Protein AF-A0A811VC13-F1 (afdb_monomer)

Secondary structure (DSSP, 8-state):
-HHHHHHHHTTS-SB-SS-B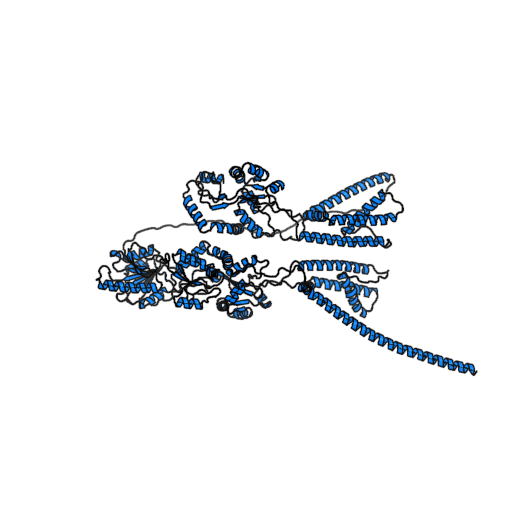S---SSSEEEEEEEEEEEEEEEEPPPBPPHHHHHHHHHTSHHHHHHHHHHHHHHHHHHHHHHTTSS---HHHHHHHHHHHIIIIIIHHHTT--------TTS-HHHHHHHHHHHHHHHHHHHHHHHHHHHHHHS--BPPP--SHHHHHHTT--EEE-HHHHHHHHHHS-HHHHHHHHHHEEEPS-HHHHHHHHHHT-TTSEEEEEHHHHHHHHHHHTTSSS-SEEEEEEEEEEEEEEEEEEE-TT-TTHHHHHHHHHHHHHTTHHHHHHHHHHHHHHHTTSS-TT---S-S--S---TTTTHHHHHHHHHHHHHHHHHHHHHHHHHHHHHHTTTTS-------------------------------------------------TTHHHHHHHHHHS---EEEEE-SSSSS--SS-HHHHHHHHTSSEEEEE-TTPPPP---------EEEEEEEPTT--GGGGHHHHHHHTT-TT-EEEEEESS-SSSS-HHHHHHHHHHHHHHHHHHHHTT--SEEEE-TTHHHHTEEEEEE-SSS-EEEEEETTS-SS--TTS--TTPEEEEEE---TTTSEEEE-TTS-EEEESHHHHHHHHHHHHTT-EEE-SS---TT----HHHHHHHHHTT--SEEES-EE--S--SSEEE-S--EEEEEEEEEEPPPBPPHHHHHHHHHTSHHHHHHHHHHHHHHHHHHHHHHHHH---TTTHHHHHHHHIIIIIHHHHHT--------TT--HHHHHHHHHHHHHHHHHHHHHHHHHHHHHHS--BPPPP-SHHHHHHTT--EEEEHHHHHHGGGTS-HHHHHHHTTTEEEES-HHHHHHHHHTT-TTSEEEEEHHHHHHHHHHHHTSSS-SEEEEEEEEEEEEEEEE-EEETT-TTHHHHHHHHHHHHHTTHHHHHHHHHHHHHHHTT-S-TT-----PPPSS--GGGGHHHHHHHHHHHHHHHHHHHHHHHHHHHHHHHHHHHHHHHHHHHHHHHHHHHHHHHHHHTTTTT-

Mean predicted aligned error: 19.45 Å

Structure (mmCIF, N/CA/C/O backbone):
data_AF-A0A811VC13-F1
#
_entry.id   AF-A0A811VC13-F1
#
loop_
_atom_site.group_PDB
_atom_site.id
_atom_site.type_symbol
_atom_site.label_atom_id
_atom_site.label_alt_id
_atom_site.label_comp_id
_atom_site.label_asym_id
_atom_site.label_entity_id
_atom_site.label_seq_id
_atom_site.pdbx_PDB_ins_code
_atom_site.Cartn_x
_atom_site.Cartn_y
_atom_site.Cartn_z
_atom_site.occupancy
_atom_site.B_iso_or_equiv
_atom_site.auth_seq_id
_atom_site.auth_comp_id
_atom_site.auth_asym_id
_atom_site.auth_atom_id
_atom_site.pdbx_PDB_model_num
ATOM 1 N N . MET A 1 1 ? 1.476 37.313 -9.317 1.00 60.44 1 MET A N 1
ATOM 2 C CA . MET A 1 1 ? 0.777 37.816 -10.521 1.00 60.44 1 MET A CA 1
ATOM 3 C C . MET A 1 1 ? 1.254 39.195 -10.936 1.00 60.44 1 MET A C 1
ATOM 5 O O . MET A 1 1 ? 2.183 39.204 -11.715 1.00 60.44 1 MET A O 1
ATOM 9 N N . GLY A 1 2 ? 0.733 40.323 -10.427 1.00 67.25 2 GLY A N 1
ATOM 10 C CA . GLY A 1 2 ? 1.089 41.662 -10.948 1.00 67.25 2 GLY A CA 1
ATOM 11 C C . GLY A 1 2 ? 2.599 41.934 -11.045 1.00 67.25 2 GLY A C 1
ATOM 12 O O . GLY A 1 2 ? 3.101 42.197 -12.130 1.00 67.25 2 GLY A O 1
ATOM 13 N N . VAL A 1 3 ? 3.335 41.746 -9.942 1.00 73.75 3 VAL A N 1
ATOM 14 C CA . VAL A 1 3 ? 4.811 41.847 -9.922 1.00 73.75 3 VAL A CA 1
ATOM 15 C C . VAL A 1 3 ? 5.461 40.860 -10.902 1.00 73.75 3 VAL A C 1
ATOM 17 O O . VAL A 1 3 ? 6.344 41.226 -11.661 1.00 73.75 3 VAL A O 1
ATOM 20 N N . SER A 1 4 ? 4.985 39.615 -10.933 1.00 76.31 4 SER A N 1
ATOM 21 C CA . SER A 1 4 ? 5.479 38.557 -11.824 1.00 76.31 4 SER A CA 1
ATOM 22 C C . SER A 1 4 ? 5.311 38.914 -13.310 1.00 76.31 4 SER A C 1
ATOM 24 O O . SER A 1 4 ? 6.211 38.668 -14.100 1.00 76.31 4 SER A O 1
ATOM 26 N N . VAL A 1 5 ? 4.180 39.524 -13.682 1.00 77.25 5 VAL A N 1
ATOM 27 C CA . VAL A 1 5 ? 3.894 40.004 -15.045 1.00 77.25 5 VAL A CA 1
ATOM 28 C C . VAL A 1 5 ? 4.813 41.171 -15.405 1.00 77.25 5 VAL A C 1
ATOM 30 O O . VAL A 1 5 ? 5.395 41.155 -16.482 1.00 77.25 5 VAL A O 1
ATOM 33 N N . ALA A 1 6 ? 5.033 42.122 -14.492 1.00 79.69 6 ALA A N 1
ATOM 34 C CA . ALA A 1 6 ? 5.998 43.202 -14.708 1.00 79.69 6 ALA A CA 1
ATOM 35 C C . ALA A 1 6 ? 7.439 42.675 -14.889 1.00 79.69 6 ALA A C 1
ATOM 37 O O . ALA A 1 6 ? 8.183 43.193 -15.715 1.00 79.69 6 ALA A O 1
ATOM 38 N N . LEU A 1 7 ? 7.824 41.608 -14.176 1.00 83.06 7 LEU A N 1
ATOM 39 C CA . LEU A 1 7 ? 9.135 40.959 -14.322 1.00 83.06 7 LEU A CA 1
ATOM 40 C C . LEU A 1 7 ? 9.293 40.215 -15.664 1.00 83.06 7 LEU A C 1
ATOM 42 O O . LEU A 1 7 ? 10.378 40.275 -16.247 1.00 83.06 7 LEU A O 1
ATOM 46 N N . LEU A 1 8 ? 8.226 39.585 -16.182 1.00 84.44 8 LEU A N 1
ATOM 47 C CA . LEU A 1 8 ? 8.186 39.049 -17.554 1.00 84.44 8 LEU A CA 1
ATOM 48 C C . LEU A 1 8 ? 8.307 40.171 -18.600 1.00 84.44 8 LEU A C 1
ATOM 50 O O . LEU A 1 8 ? 9.065 40.047 -19.555 1.00 84.44 8 LEU A O 1
ATOM 54 N N . GLN A 1 9 ? 7.567 41.270 -18.421 1.00 82.88 9 GLN A N 1
ATOM 55 C CA . GLN A 1 9 ? 7.554 42.410 -19.349 1.00 82.88 9 GLN A CA 1
ATOM 56 C C . GLN A 1 9 ? 8.874 43.194 -19.355 1.00 82.88 9 GLN A C 1
ATOM 58 O O . GLN A 1 9 ? 9.229 43.787 -20.368 1.00 82.88 9 GLN A O 1
ATOM 63 N N . ASN A 1 10 ? 9.620 43.162 -18.248 1.00 83.44 10 ASN A N 1
ATOM 64 C CA . ASN A 1 10 ? 10.961 43.734 -18.131 1.00 83.44 10 ASN A CA 1
ATOM 65 C C . ASN A 1 10 ? 12.081 42.725 -18.476 1.00 83.44 10 ASN A C 1
ATOM 67 O O . ASN A 1 10 ? 13.239 42.967 -18.149 1.00 83.44 10 ASN A O 1
ATOM 71 N N . ASN A 1 11 ? 11.752 41.581 -19.094 1.00 80.25 11 ASN A N 1
ATOM 72 C CA . ASN A 1 11 ? 12.700 40.543 -19.533 1.00 80.25 11 ASN A CA 1
ATOM 73 C C . ASN A 1 11 ? 13.637 40.004 -18.425 1.00 80.25 11 ASN A C 1
ATOM 75 O O . ASN A 1 11 ? 14.754 39.580 -18.702 1.00 80.25 11 ASN A O 1
ATOM 79 N N . THR A 1 12 ? 13.199 40.031 -17.162 1.00 84.75 12 THR A N 1
ATOM 80 C CA . THR A 1 12 ? 14.003 39.566 -16.005 1.00 84.75 12 THR A CA 1
ATOM 81 C C . THR A 1 12 ? 13.755 38.104 -15.628 1.00 84.75 12 THR A C 1
ATOM 83 O O . THR A 1 12 ? 14.500 37.535 -14.833 1.00 84.75 12 THR A O 1
ATOM 86 N N . ILE A 1 13 ? 12.684 37.511 -16.161 1.00 85.62 13 ILE A N 1
ATOM 87 C CA . ILE A 1 13 ? 12.268 36.120 -15.965 1.00 85.62 13 ILE A CA 1
ATOM 88 C C . ILE A 1 13 ? 11.666 35.643 -17.291 1.00 85.62 13 ILE A C 1
ATOM 90 O O . ILE A 1 13 ? 10.824 36.339 -17.855 1.00 85.62 13 ILE A O 1
ATOM 94 N N . ASP A 1 14 ? 12.042 34.450 -17.753 1.00 84.81 14 ASP A N 1
ATOM 95 C CA . ASP A 1 14 ? 11.550 33.908 -19.028 1.00 84.81 14 ASP A CA 1
ATOM 96 C C . ASP A 1 14 ? 10.151 33.278 -18.896 1.00 84.81 14 ASP A C 1
ATOM 98 O O . ASP A 1 14 ? 9.296 33.452 -19.762 1.00 84.81 14 ASP A O 1
ATOM 102 N N . ILE A 1 15 ? 9.906 32.524 -17.815 1.00 86.06 15 ILE A N 1
ATOM 103 C CA . ILE A 1 15 ? 8.688 31.725 -17.586 1.00 86.06 15 ILE A CA 1
ATOM 104 C C . ILE A 1 15 ? 8.282 31.815 -16.106 1.00 86.06 15 ILE A C 1
ATOM 106 O O . ILE A 1 15 ? 9.117 31.653 -15.216 1.00 86.06 15 ILE A O 1
ATOM 110 N N . ILE A 1 16 ? 6.991 32.017 -15.813 1.00 83.94 16 ILE A N 1
ATOM 111 C CA . ILE A 1 16 ? 6.463 31.925 -14.442 1.00 83.94 16 ILE A CA 1
ATOM 112 C C . ILE A 1 16 ? 6.125 30.465 -14.115 1.00 83.94 16 ILE A C 1
ATOM 114 O O . ILE A 1 16 ? 5.299 29.851 -14.782 1.00 83.94 16 ILE A O 1
ATOM 118 N N . MET A 1 17 ? 6.667 29.930 -13.016 1.00 78.12 17 MET A N 1
ATOM 119 C CA . MET A 1 17 ? 6.209 28.656 -12.439 1.00 78.12 17 MET A CA 1
ATOM 120 C C . MET A 1 17 ? 4.846 28.822 -11.743 1.00 78.12 17 MET A C 1
ATOM 122 O O . MET A 1 17 ? 4.748 28.960 -10.524 1.00 78.12 17 MET A O 1
ATOM 126 N N . GLY A 1 18 ? 3.779 28.849 -12.540 1.00 77.19 18 GLY A N 1
ATOM 127 C CA . GLY A 1 18 ? 2.391 28.975 -12.097 1.00 77.19 18 GLY A CA 1
ATOM 128 C C . GLY A 1 18 ? 1.434 29.079 -13.286 1.00 77.19 18 GLY A C 1
ATOM 129 O O . GLY A 1 18 ? 1.861 29.348 -14.403 1.00 77.19 18 GLY A O 1
ATOM 130 N N . ALA A 1 19 ? 0.136 28.872 -13.052 1.00 79.69 19 ALA A N 1
ATOM 131 C CA . ALA A 1 19 ? -0.878 28.892 -14.107 1.00 79.69 19 ALA A CA 1
ATOM 132 C C . ALA A 1 19 ? -1.894 30.035 -13.927 1.00 79.69 19 ALA A C 1
ATOM 134 O O . ALA A 1 19 ? -2.175 30.467 -12.807 1.00 79.69 19 ALA A O 1
ATOM 135 N N . SER A 1 20 ? -2.450 30.515 -15.040 1.00 79.38 20 SER A N 1
ATOM 136 C CA . SER A 1 20 ? -3.418 31.613 -15.117 1.00 79.38 20 SER A CA 1
ATOM 137 C C . SER A 1 20 ? -4.492 31.310 -16.156 1.00 79.38 20 SER A C 1
ATOM 139 O O . SER A 1 20 ? -4.173 30.833 -17.239 1.00 79.38 20 SER A O 1
ATOM 141 N N . SER A 1 21 ? -5.749 31.655 -15.875 1.00 75.31 21 SER A N 1
ATOM 142 C CA . SER A 1 21 ? -6.804 31.712 -16.897 1.00 75.31 21 SER A CA 1
ATOM 143 C C . SER A 1 21 ? -6.915 33.074 -17.578 1.00 75.31 21 SER A C 1
ATOM 145 O O . SER A 1 21 ? -7.559 33.202 -18.619 1.00 75.31 21 SER A O 1
ATOM 147 N N . ASN A 1 22 ? -6.293 34.111 -17.009 1.00 67.56 22 ASN A N 1
ATOM 148 C CA . ASN A 1 22 ? -6.434 35.467 -17.514 1.00 67.56 22 ASN A CA 1
ATOM 149 C C . ASN A 1 22 ? -5.421 35.776 -18.632 1.00 67.56 22 ASN A C 1
ATOM 151 O O . ASN A 1 22 ? -4.213 35.823 -18.372 1.00 67.56 22 ASN A O 1
ATOM 155 N N . ARG A 1 23 ? -5.946 36.042 -19.839 1.00 63.47 23 ARG A N 1
ATOM 156 C CA . ARG A 1 23 ? -5.227 36.479 -21.052 1.00 63.47 23 ARG A CA 1
ATOM 157 C C . ARG A 1 23 ? -5.176 38.008 -21.255 1.00 63.47 23 ARG A C 1
ATOM 159 O O . ARG A 1 23 ? -4.715 38.453 -22.295 1.00 63.47 23 ARG A O 1
ATOM 166 N N . THR A 1 24 ? -5.632 38.832 -20.302 1.00 63.50 24 THR A N 1
ATOM 167 C CA . THR A 1 24 ? -5.614 40.311 -20.441 1.00 63.50 24 THR A CA 1
ATOM 168 C C . THR A 1 24 ? -4.258 40.969 -20.145 1.00 63.50 24 THR A C 1
ATOM 170 O O . THR A 1 24 ? -4.210 42.187 -19.982 1.00 63.50 24 THR A O 1
ATOM 173 N N . TYR A 1 25 ? -3.173 40.206 -19.995 1.00 72.81 25 TYR A N 1
ATOM 174 C CA . TYR A 1 25 ? -1.828 40.754 -19.804 1.00 72.81 25 TYR A CA 1
ATOM 175 C C . TYR A 1 25 ? -1.034 40.616 -21.102 1.00 72.81 25 TYR A C 1
ATOM 177 O O . TYR A 1 25 ? -1.117 39.585 -21.764 1.00 72.81 25 TYR A O 1
ATOM 185 N N . ASP A 1 26 ? -0.249 41.636 -21.450 1.00 78.44 26 ASP A N 1
ATOM 186 C CA . ASP A 1 26 ? 0.580 41.618 -22.659 1.00 78.44 26 ASP A CA 1
ATOM 187 C C . ASP A 1 26 ? 1.869 40.812 -22.416 1.00 78.44 26 ASP A C 1
ATOM 189 O O . ASP A 1 26 ? 2.930 41.369 -22.129 1.00 78.44 26 ASP A O 1
ATOM 193 N N . VAL A 1 27 ? 1.720 39.484 -22.425 1.00 84.00 27 VAL A N 1
ATOM 194 C CA . VAL A 1 27 ? 2.739 38.452 -22.161 1.00 84.00 27 VAL A CA 1
ATOM 195 C C . VAL A 1 27 ? 2.472 37.211 -23.031 1.00 84.00 27 VAL A C 1
ATOM 197 O O . VAL A 1 27 ? 1.382 37.064 -23.583 1.00 84.00 27 VAL A O 1
ATOM 200 N N . GLY A 1 28 ? 3.456 36.319 -23.165 1.00 82.94 28 GLY A N 1
ATOM 201 C CA . GLY A 1 28 ? 3.291 35.026 -23.838 1.00 82.94 28 GLY A CA 1
ATOM 202 C C . GLY A 1 28 ? 2.540 34.015 -22.964 1.00 82.94 28 GLY A C 1
ATOM 203 O O . GLY A 1 28 ? 2.517 34.132 -21.734 1.00 82.94 28 GLY A O 1
ATOM 204 N N . TYR A 1 29 ? 1.936 32.998 -23.583 1.00 87.69 29 TYR A N 1
ATOM 205 C CA . TYR A 1 29 ? 1.157 31.969 -22.885 1.00 87.69 29 TYR A CA 1
ATOM 206 C C . TYR A 1 29 ? 1.335 30.593 -23.532 1.00 87.69 29 TYR A C 1
ATOM 208 O O . TYR A 1 29 ? 1.239 30.458 -24.746 1.00 87.69 29 TYR A O 1
ATOM 216 N N . SER A 1 30 ? 1.502 29.551 -22.716 1.00 89.50 30 SER A N 1
ATOM 217 C CA . SER A 1 30 ? 1.571 28.170 -23.206 1.00 89.50 30 SER A CA 1
ATOM 218 C C . SER A 1 30 ? 0.232 27.651 -23.748 1.00 89.50 30 SER A C 1
ATOM 220 O O . SER A 1 30 ? -0.839 28.212 -23.483 1.00 89.50 30 SER A O 1
ATOM 222 N N . ALA A 1 31 ? 0.280 26.472 -24.376 1.00 88.19 31 ALA A N 1
ATOM 223 C CA . ALA A 1 31 ? -0.862 25.559 -24.455 1.00 88.19 31 ALA A CA 1
ATOM 224 C C . ALA A 1 31 ? -1.578 25.402 -23.094 1.00 88.19 31 ALA A C 1
ATOM 226 O O . ALA A 1 31 ? -0.977 25.568 -22.025 1.00 88.19 31 ALA A O 1
ATOM 227 N N . VAL A 1 32 ? -2.879 25.096 -23.135 1.00 88.62 32 VAL A N 1
ATOM 228 C CA . VAL A 1 32 ? -3.696 24.883 -21.929 1.00 88.62 32 VAL A CA 1
ATOM 229 C C . VAL A 1 32 ? -3.176 23.660 -21.180 1.00 88.62 32 VAL A C 1
ATOM 231 O O . VAL A 1 32 ? -3.033 22.601 -21.773 1.00 88.62 32 VAL A O 1
ATOM 234 N N . LEU A 1 33 ? -2.898 23.834 -19.887 1.00 87.75 33 LEU A N 1
ATOM 235 C CA . LEU A 1 33 ? -2.349 22.822 -18.985 1.00 87.75 33 LEU A CA 1
ATOM 236 C C . LEU A 1 33 ? -3.450 22.088 -18.203 1.00 87.75 33 LEU A C 1
ATOM 238 O O . LEU A 1 33 ? -3.333 20.905 -17.917 1.00 87.75 33 LEU A O 1
ATOM 242 N N . LEU A 1 34 ? -4.513 22.795 -17.810 1.00 87.56 34 LEU A N 1
ATOM 243 C CA . LEU A 1 34 ? -5.666 22.251 -17.082 1.00 87.56 34 LEU A CA 1
ATOM 244 C C . LEU A 1 34 ? -6.926 23.053 -17.426 1.00 87.56 34 LEU A C 1
ATOM 246 O O . LEU A 1 34 ? -6.837 24.222 -17.799 1.00 87.56 34 LEU A O 1
ATOM 250 N N . GLN A 1 35 ? -8.102 22.459 -17.224 1.00 88.56 35 GLN A N 1
ATOM 251 C CA . GLN A 1 35 ? -9.385 23.162 -17.247 1.00 88.56 35 GLN A CA 1
ATOM 252 C C . GLN A 1 35 ? -10.064 22.995 -15.882 1.00 88.56 35 GLN A C 1
ATOM 254 O O . GLN A 1 35 ? -10.237 21.869 -15.421 1.00 88.56 35 GLN A O 1
ATOM 259 N N . LEU A 1 36 ? -10.387 24.102 -15.204 1.00 89.50 36 LEU A N 1
ATOM 260 C CA . LEU A 1 36 ? -10.781 24.111 -13.789 1.00 89.50 36 LEU A CA 1
ATOM 261 C C . LEU A 1 36 ? -12.095 24.861 -13.542 1.00 89.50 36 LEU A C 1
ATOM 263 O O . LEU A 1 36 ? -12.323 25.944 -14.082 1.00 89.50 36 LEU A O 1
ATOM 267 N N . ASP A 1 37 ? -12.913 24.324 -12.639 1.00 90.25 37 ASP A N 1
ATOM 268 C CA . ASP A 1 37 ? -14.086 25.015 -12.100 1.00 90.25 37 ASP A CA 1
ATOM 269 C C . ASP A 1 37 ? -13.681 25.866 -10.895 1.00 90.25 37 ASP A C 1
ATOM 271 O O . ASP A 1 37 ? -12.766 25.509 -10.150 1.00 90.25 37 ASP A O 1
ATOM 275 N N . TRP A 1 38 ? -14.381 26.976 -10.670 1.00 89.12 38 TRP A N 1
ATOM 276 C CA . TRP A 1 38 ? -14.206 27.844 -9.507 1.00 89.12 38 TRP A CA 1
ATOM 277 C C . TRP A 1 38 ? -15.454 27.753 -8.629 1.00 89.12 38 TRP A C 1
ATOM 279 O O . TRP A 1 38 ? -16.553 28.123 -9.040 1.00 89.12 38 TRP A O 1
ATOM 289 N N . ILE A 1 39 ? -15.282 27.205 -7.428 1.00 91.06 39 ILE A N 1
ATOM 290 C CA . ILE A 1 39 ? -16.350 26.645 -6.589 1.00 91.06 39 ILE A CA 1
ATOM 291 C C . ILE A 1 39 ? -16.253 27.131 -5.138 1.00 91.06 39 ILE A C 1
ATOM 293 O O . ILE A 1 39 ? -15.236 27.698 -4.721 1.00 91.06 39 ILE A O 1
ATOM 297 N N . PHE A 1 40 ? -17.323 26.906 -4.372 1.00 89.81 40 PHE A N 1
ATOM 298 C CA . PHE A 1 40 ? -17.426 27.269 -2.959 1.00 89.81 40 PHE A CA 1
ATOM 299 C C . PHE A 1 40 ? -17.229 26.046 -2.058 1.00 89.81 40 PHE A C 1
ATOM 301 O O . PHE A 1 40 ? -18.054 25.137 -2.038 1.00 89.81 40 PHE A O 1
ATOM 308 N N . MET A 1 41 ? -16.149 26.058 -1.279 1.00 90.69 41 MET A N 1
ATOM 309 C CA . MET A 1 41 ? -15.905 25.134 -0.174 1.00 90.69 41 MET A CA 1
ATOM 310 C C . MET A 1 41 ? -16.564 25.709 1.089 1.00 90.69 41 MET A C 1
ATOM 312 O O . MET A 1 41 ? -16.133 26.748 1.593 1.00 90.69 41 MET A O 1
ATOM 316 N N . LEU A 1 42 ? -17.621 25.062 1.582 1.00 89.62 42 LEU A N 1
ATOM 317 C CA . LEU A 1 42 ? -18.425 25.499 2.731 1.00 89.62 42 LEU A CA 1
ATOM 318 C C . LEU A 1 42 ? -18.172 24.600 3.955 1.00 89.62 42 LEU A C 1
ATOM 320 O O . LEU A 1 42 ? -18.073 23.381 3.788 1.00 89.62 42 LEU A O 1
ATOM 324 N N . PRO A 1 43 ? -18.058 25.158 5.175 1.00 88.00 43 PRO A N 1
ATOM 325 C CA . PRO A 1 43 ? -17.818 24.367 6.378 1.00 88.00 43 PRO A CA 1
ATOM 326 C C . PRO A 1 43 ? -19.030 23.486 6.694 1.00 88.00 43 PRO A C 1
ATOM 328 O O . PRO A 1 43 ? -20.181 23.921 6.597 1.00 88.00 43 PRO A O 1
ATOM 331 N N . VAL A 1 44 ? -18.779 22.232 7.075 1.00 84.00 44 VAL A N 1
ATOM 332 C CA . VAL A 1 44 ? -19.816 21.310 7.553 1.00 84.00 44 VAL A CA 1
ATOM 333 C C . VAL A 1 44 ? -20.464 21.919 8.803 1.00 84.00 44 VAL A C 1
ATOM 335 O O . VAL A 1 44 ? -19.742 22.360 9.697 1.00 84.00 44 VAL A O 1
ATOM 338 N N . PRO A 1 45 ? -21.810 21.951 8.892 1.00 75.94 45 PRO A N 1
ATOM 339 C CA . PRO A 1 45 ? -22.504 22.507 10.049 1.00 75.94 45 PRO A CA 1
ATOM 340 C C . PRO A 1 45 ? -21.998 21.872 11.356 1.00 75.94 45 PRO A C 1
ATOM 342 O O . PRO A 1 45 ? -21.938 20.638 11.437 1.00 75.94 45 PRO A O 1
ATOM 345 N N . PRO A 1 46 ? -21.649 22.678 12.378 1.00 69.38 46 PRO A N 1
ATOM 346 C CA . PRO A 1 46 ? -21.067 22.163 13.608 1.00 69.38 46 PRO A CA 1
ATOM 347 C C . PRO A 1 46 ? -22.025 21.218 14.341 1.00 69.38 46 PRO A C 1
ATOM 349 O O . PRO A 1 46 ? -23.256 21.301 14.222 1.00 69.38 46 PRO A O 1
ATOM 352 N N . GLN A 1 47 ? -21.433 20.313 15.121 1.00 69.62 47 GLN A N 1
ATOM 353 C CA . GLN A 1 47 ? -22.161 19.522 16.112 1.00 69.62 47 GLN A CA 1
ATOM 354 C C . GLN A 1 47 ? -22.772 20.466 17.164 1.00 69.62 47 GLN A C 1
ATOM 356 O O . GLN A 1 47 ? -22.285 21.582 17.362 1.00 69.62 47 GLN A O 1
ATOM 361 N N . ILE A 1 48 ? -23.846 20.041 17.832 1.00 70.19 48 ILE A N 1
ATOM 362 C CA . ILE A 1 48 ? -24.329 20.756 19.024 1.00 70.19 48 ILE A CA 1
ATOM 363 C C . ILE A 1 48 ? -23.236 20.628 20.102 1.00 70.19 48 ILE A C 1
ATOM 365 O O . ILE A 1 48 ? -22.823 19.498 20.363 1.00 70.19 48 ILE A O 1
ATOM 369 N N . PRO A 1 49 ? -22.730 21.730 20.690 1.00 69.88 49 PRO A N 1
ATOM 370 C CA . PRO A 1 49 ? -21.640 21.657 21.657 1.00 69.88 49 PRO A CA 1
ATOM 371 C C . PRO A 1 49 ? -22.087 20.957 22.945 1.00 69.88 49 PRO A C 1
ATOM 373 O O . PRO A 1 49 ? -23.223 21.123 23.395 1.00 69.88 49 PRO A O 1
ATOM 376 N N . ASP A 1 50 ? -21.174 20.213 23.570 1.00 69.81 50 ASP A N 1
ATOM 377 C CA . ASP A 1 50 ? -21.436 19.423 24.783 1.00 69.81 50 ASP A CA 1
ATOM 378 C C . ASP A 1 50 ? -22.029 20.253 25.935 1.00 69.81 50 ASP A C 1
ATOM 380 O O . ASP A 1 50 ? -22.879 19.765 26.681 1.00 69.81 50 ASP A O 1
ATOM 384 N N . SER A 1 51 ? -21.656 21.530 26.039 1.00 69.56 51 SER A N 1
ATOM 385 C CA . SER A 1 51 ? -22.198 22.456 27.038 1.00 69.56 51 SER A CA 1
ATOM 386 C C . SER A 1 51 ? -23.679 22.800 26.815 1.00 69.56 51 SER A C 1
ATOM 388 O O . SER A 1 51 ? -24.413 23.007 27.784 1.00 69.56 51 SER A O 1
ATOM 390 N N . GLU A 1 52 ? -24.159 22.812 25.566 1.00 73.62 52 GLU A N 1
ATOM 391 C CA . GLU A 1 52 ? -25.584 22.952 25.226 1.00 73.62 52 GLU A CA 1
ATOM 392 C C . GLU A 1 52 ? -26.343 21.620 25.345 1.00 73.62 52 GLU A C 1
ATOM 394 O O . GLU A 1 52 ? -27.569 21.630 25.467 1.00 73.62 52 GLU A O 1
ATOM 399 N N . LEU A 1 53 ? -25.657 20.471 25.347 1.00 73.62 53 LEU A N 1
ATOM 400 C CA . LEU A 1 53 ? -26.287 19.145 25.312 1.00 73.62 53 LEU A CA 1
ATOM 401 C C . LEU A 1 53 ? -27.204 18.889 26.517 1.00 73.62 53 LEU A C 1
ATOM 403 O O . LEU A 1 53 ? -28.311 18.371 26.357 1.00 73.62 53 LEU A O 1
ATOM 407 N N . LEU A 1 54 ? -26.784 19.299 27.719 1.00 70.44 54 LEU A N 1
ATOM 408 C CA . LEU A 1 54 ? -27.623 19.221 28.920 1.00 70.44 54 LEU A CA 1
ATOM 409 C C . LEU A 1 54 ? -28.859 20.127 28.801 1.00 70.44 54 LEU A C 1
ATOM 411 O O . LEU A 1 54 ? -29.947 19.735 29.219 1.00 70.44 54 LEU A O 1
ATOM 415 N N . LEU A 1 55 ? -28.708 21.310 28.199 1.00 71.50 55 LEU A N 1
ATOM 416 C CA . LEU A 1 55 ? -29.805 22.251 27.973 1.00 71.50 55 LEU A CA 1
ATOM 417 C C . LEU A 1 55 ? -30.800 21.702 26.939 1.00 71.50 55 LEU A C 1
ATOM 419 O O . LEU A 1 55 ? -32.007 21.805 27.135 1.00 71.50 55 LEU A O 1
ATOM 423 N N . TYR A 1 56 ? -30.306 21.054 25.882 1.00 72.62 56 TYR A N 1
ATOM 424 C CA . TYR A 1 56 ? -31.108 20.376 24.861 1.00 72.62 56 TYR A CA 1
ATOM 425 C C . TYR A 1 56 ? -31.888 19.185 25.445 1.00 72.62 56 TYR A C 1
ATOM 427 O O . TYR A 1 56 ? -33.088 19.049 25.204 1.00 72.62 56 TYR A O 1
ATOM 435 N N . LEU A 1 57 ? -31.244 18.367 26.287 1.00 69.56 57 LEU A N 1
ATOM 436 C CA . LEU A 1 57 ? -31.896 17.281 27.028 1.00 69.56 57 LEU A CA 1
ATOM 437 C C . LEU A 1 57 ? -32.954 17.805 28.016 1.00 69.56 57 LEU A C 1
ATOM 439 O O . LEU A 1 57 ? -34.024 17.204 28.135 1.00 69.56 57 LEU A O 1
ATOM 443 N N . LEU A 1 58 ? -32.704 18.933 28.689 1.00 67.50 58 LEU A N 1
ATOM 444 C CA . LEU A 1 58 ? -33.639 19.538 29.646 1.00 67.50 58 LEU A CA 1
ATOM 445 C C . LEU A 1 58 ? -34.793 20.303 28.966 1.00 67.50 58 LEU A C 1
ATOM 447 O O . LEU A 1 58 ? -35.891 20.358 29.511 1.00 67.50 58 LEU A O 1
ATOM 451 N N . ASN A 1 59 ? -34.581 20.840 27.763 1.00 69.25 59 ASN A N 1
ATOM 452 C CA . ASN A 1 59 ? -35.626 21.438 26.924 1.00 69.25 59 ASN A CA 1
ATOM 453 C C . ASN A 1 59 ? -36.438 20.379 26.141 1.00 69.25 59 ASN A C 1
ATOM 455 O O . ASN A 1 59 ? -37.365 20.710 25.405 1.00 69.25 59 ASN A O 1
ATOM 459 N N . SER A 1 60 ? -36.099 19.094 26.290 1.00 73.38 60 SER A N 1
ATOM 460 C CA . SER A 1 60 ? -36.901 17.980 25.783 1.00 73.38 60 SER A CA 1
ATOM 461 C C . SER A 1 60 ? -38.044 17.611 26.742 1.00 73.38 60 SER A C 1
ATOM 463 O O . SER A 1 60 ? -38.098 18.043 27.896 1.00 73.38 60 SER A O 1
ATOM 465 N N . VAL A 1 61 ? -38.926 16.711 26.291 1.00 72.81 61 VAL A N 1
ATOM 466 C CA . VAL A 1 61 ? -40.017 16.117 27.090 1.00 72.81 61 VAL A CA 1
ATOM 467 C C . VAL A 1 61 ? -39.528 15.553 28.440 1.00 72.81 61 VAL A C 1
ATOM 469 O O . VAL A 1 61 ? -40.276 15.556 29.420 1.00 72.81 61 VAL A O 1
ATOM 472 N N . LEU A 1 62 ? -38.265 15.117 28.531 1.00 68.25 62 LEU A N 1
ATOM 473 C CA . LEU A 1 62 ? -37.680 14.579 29.761 1.00 68.25 62 LEU A CA 1
ATOM 474 C C . LEU A 1 62 ? -37.536 15.637 30.872 1.00 68.25 62 LEU A C 1
ATOM 476 O O . LEU A 1 62 ? -37.834 15.351 32.034 1.00 68.25 62 LEU A O 1
ATOM 480 N N . GLY A 1 63 ? -37.107 16.858 30.540 1.00 69.00 63 GLY A N 1
ATOM 481 C CA . GLY A 1 63 ? -36.956 17.928 31.531 1.00 69.00 63 GLY A CA 1
ATOM 482 C C . GLY A 1 63 ? -38.297 18.476 32.018 1.00 69.00 63 GLY A C 1
ATOM 483 O O . GLY A 1 63 ? -38.446 18.760 33.208 1.00 69.00 63 GLY A O 1
ATOM 484 N N . LEU A 1 64 ? -39.307 18.503 31.140 1.00 74.50 64 LEU A N 1
ATOM 485 C CA . LEU A 1 64 ? -40.698 18.786 31.512 1.00 74.50 64 LEU A CA 1
ATOM 486 C C . LEU A 1 64 ? -41.192 17.800 32.589 1.00 74.50 64 LEU A C 1
ATOM 488 O O . LEU A 1 64 ? -41.738 18.216 33.612 1.00 74.50 64 LEU A O 1
ATOM 492 N N . PHE A 1 65 ? -40.946 16.499 32.396 1.00 72.56 65 PHE A N 1
ATOM 493 C CA . PHE A 1 65 ? -41.315 15.456 33.358 1.00 72.56 65 PHE A CA 1
ATOM 494 C C . PHE A 1 65 ? -40.596 15.623 34.709 1.00 72.56 65 PHE A C 1
ATOM 496 O O . PHE A 1 65 ? -41.234 15.543 35.761 1.00 72.56 65 PHE A O 1
ATOM 503 N N . LEU A 1 66 ? -39.291 15.928 34.698 1.00 71.69 66 LEU A N 1
ATOM 504 C CA . LEU A 1 66 ? -38.514 16.206 35.913 1.00 71.69 66 LEU A CA 1
ATOM 505 C C . LEU A 1 66 ? -39.055 17.425 36.686 1.00 71.69 66 LEU A C 1
ATOM 507 O O . LEU A 1 66 ? -39.162 17.372 37.913 1.00 71.69 66 LEU A O 1
ATOM 511 N N . LEU A 1 67 ? -39.446 18.498 35.992 1.00 73.19 67 LEU A N 1
ATOM 512 C CA . LEU A 1 67 ? -39.998 19.707 36.614 1.00 73.19 67 LEU A CA 1
ATOM 513 C C . LEU A 1 67 ? -41.352 19.430 37.290 1.00 73.19 67 LEU A C 1
ATOM 515 O O . LEU A 1 67 ? -41.559 19.822 38.442 1.00 73.19 67 LEU A O 1
ATOM 519 N N . ILE A 1 68 ? -42.238 18.682 36.622 1.00 79.56 68 ILE A N 1
ATOM 520 C CA . ILE A 1 68 ? -43.519 18.222 37.188 1.00 79.56 68 ILE A CA 1
ATOM 521 C C . ILE A 1 68 ? -43.277 17.371 38.447 1.00 79.56 68 ILE A C 1
ATOM 523 O O . ILE A 1 68 ? -43.900 17.600 39.488 1.00 79.56 68 ILE A O 1
ATOM 527 N N . PHE A 1 69 ? -42.335 16.426 38.385 1.00 74.75 69 PHE A N 1
ATOM 528 C CA . PHE A 1 69 ? -42.008 15.525 39.492 1.00 74.75 69 PHE A CA 1
ATOM 529 C C . PHE A 1 69 ? -41.490 16.277 40.733 1.00 74.75 69 PHE A C 1
ATOM 531 O O . PHE A 1 69 ? -41.962 16.033 41.849 1.00 74.75 69 PHE A O 1
ATOM 538 N N . LEU A 1 70 ? -40.574 17.238 40.546 1.00 77.88 70 LEU A N 1
ATOM 539 C CA . LEU A 1 70 ? -40.063 18.108 41.616 1.00 77.88 70 LEU A CA 1
ATOM 540 C C . LEU A 1 70 ? -41.197 18.858 42.335 1.00 77.88 70 LEU A C 1
ATOM 542 O O . LEU A 1 70 ? -41.230 18.899 43.569 1.00 77.88 70 LEU A O 1
ATOM 546 N N . PHE A 1 71 ? -42.141 19.423 41.576 1.00 80.06 71 PHE A N 1
ATOM 547 C CA . PHE A 1 71 ? -43.250 20.202 42.127 1.00 80.06 71 PHE A CA 1
ATOM 548 C C . PHE A 1 71 ? -44.220 19.335 42.946 1.00 80.06 71 PHE A C 1
ATOM 550 O O . PHE A 1 71 ? -44.576 19.701 44.070 1.00 80.06 71 PHE A O 1
ATOM 557 N N . VAL A 1 72 ? -44.594 18.156 42.434 1.00 82.00 72 VAL A N 1
ATOM 558 C CA . VAL A 1 72 ? -45.497 17.214 43.123 1.00 82.00 72 VAL A CA 1
ATOM 559 C C . VAL A 1 72 ? -44.905 16.744 44.454 1.00 82.00 72 VAL A C 1
ATOM 561 O O . VAL A 1 72 ? -45.583 16.797 45.483 1.00 82.00 72 VAL A O 1
ATOM 564 N N . PHE A 1 73 ? -43.632 16.336 44.480 1.00 76.44 73 PHE A N 1
ATOM 565 C CA . PHE A 1 73 ? -43.003 15.879 45.723 1.00 76.44 73 PHE A CA 1
ATOM 566 C C . PHE A 1 73 ? -42.819 17.001 46.747 1.00 76.44 73 PHE A C 1
ATOM 568 O O . PHE A 1 73 ? -42.999 16.759 47.946 1.00 76.44 73 PHE A O 1
ATOM 575 N N . ALA A 1 74 ? -42.532 18.229 46.303 1.00 78.44 74 ALA A N 1
ATOM 576 C CA . ALA A 1 74 ? -42.505 19.387 47.191 1.00 78.44 74 ALA A CA 1
ATOM 577 C C . ALA A 1 74 ? -43.887 19.642 47.801 1.00 78.44 74 ALA A C 1
ATOM 579 O O . ALA A 1 74 ? -43.993 19.734 49.022 1.00 78.44 74 ALA A O 1
ATOM 580 N N . PHE A 1 75 ? -44.945 19.662 46.986 1.00 81.44 75 PHE A N 1
ATOM 581 C CA . PHE A 1 75 ? -46.319 19.866 47.449 1.00 81.44 75 PHE A CA 1
ATOM 582 C C . PHE A 1 75 ? -46.768 18.801 48.465 1.00 81.44 75 PHE A C 1
ATOM 584 O O . PHE A 1 75 ? -47.279 19.133 49.534 1.00 81.44 75 PHE A O 1
ATOM 591 N N . VAL A 1 76 ? -46.517 17.516 48.197 1.00 80.31 76 VAL A N 1
ATOM 592 C CA . VAL A 1 76 ? -46.885 16.424 49.120 1.00 80.31 76 VAL A CA 1
ATOM 593 C C . VAL A 1 76 ? -46.119 16.519 50.445 1.00 80.31 76 VAL A C 1
ATOM 595 O O . VAL A 1 76 ? -46.708 16.364 51.521 1.00 80.31 76 VAL A O 1
ATOM 598 N N . LEU A 1 77 ? -44.814 16.812 50.404 1.00 74.62 77 LEU A N 1
ATOM 599 C CA . LEU A 1 77 ? -44.015 16.995 51.618 1.00 74.62 77 LEU A CA 1
ATOM 600 C C . LEU A 1 77 ? -44.434 18.249 52.398 1.00 74.62 77 LEU A C 1
ATOM 602 O O . LEU A 1 77 ? -44.423 18.221 53.631 1.00 74.62 77 LEU A O 1
ATOM 606 N N . THR A 1 78 ? -44.825 19.340 51.742 1.00 76.19 78 THR A N 1
ATOM 607 C CA . THR A 1 78 ? -45.248 20.567 52.436 1.00 76.19 78 THR A CA 1
ATOM 608 C C . THR A 1 78 ? -46.616 20.395 53.065 1.00 76.19 78 THR A C 1
ATOM 610 O O . THR A 1 78 ? -46.751 20.680 54.253 1.00 76.19 78 THR A O 1
ATOM 613 N N . TRP A 1 79 ? -47.574 19.813 52.340 1.00 76.75 79 TRP A N 1
ATOM 614 C CA . TRP A 1 79 ? -48.879 19.406 52.858 1.00 76.75 79 TRP A CA 1
ATOM 615 C C . TRP A 1 79 ? -48.734 18.547 54.120 1.00 76.75 79 TRP A C 1
ATOM 617 O O . TRP A 1 79 ? -49.316 18.859 55.159 1.00 76.75 79 TRP A O 1
ATOM 627 N N . GLN A 1 80 ? -47.860 17.533 54.092 1.00 71.06 80 GLN A N 1
ATOM 628 C CA . GLN A 1 80 ? -47.611 16.668 55.249 1.00 71.06 80 GLN A CA 1
ATOM 629 C C . GLN A 1 80 ? -47.041 17.422 56.469 1.00 71.06 80 GLN A C 1
ATOM 631 O O . GLN A 1 80 ? -47.375 17.087 57.608 1.00 71.06 80 GLN A O 1
ATOM 636 N N . ASN A 1 81 ? -46.172 18.418 56.263 1.00 66.62 81 ASN A N 1
ATOM 637 C CA . ASN A 1 81 ? -45.597 19.206 57.362 1.00 66.62 81 ASN A CA 1
ATOM 638 C C . ASN A 1 81 ? -46.546 20.318 57.856 1.00 66.62 81 ASN A C 1
ATOM 640 O O . ASN A 1 81 ? -46.541 20.620 59.049 1.00 66.62 81 ASN A O 1
ATOM 644 N N . LEU A 1 82 ? -47.382 20.886 56.981 1.00 67.31 82 LEU A N 1
ATOM 645 C CA . LEU A 1 82 ? -48.374 21.915 57.314 1.00 67.31 82 LEU A CA 1
ATOM 646 C C . LEU A 1 82 ? -49.596 21.332 58.033 1.00 67.31 82 LEU A C 1
ATOM 648 O O . LEU A 1 82 ? -50.017 21.885 59.041 1.00 67.31 82 LEU A O 1
ATOM 652 N N . HIS A 1 83 ? -50.087 20.157 57.630 1.00 62.47 83 HIS A N 1
ATOM 653 C CA . HIS A 1 83 ? -51.175 19.445 58.321 1.00 62.47 83 HIS A CA 1
ATOM 654 C C . HIS A 1 83 ? -50.812 19.068 59.783 1.00 62.47 83 HIS A C 1
ATOM 656 O O . HIS A 1 83 ? -51.682 18.745 60.595 1.00 62.47 83 HIS A O 1
ATOM 662 N N . LEU A 1 84 ? -49.529 19.130 60.162 1.00 54.69 84 LEU A N 1
ATOM 663 C CA . LEU A 1 84 ? -49.056 18.969 61.544 1.00 54.69 84 LEU A CA 1
ATOM 664 C C . LEU A 1 84 ? -49.032 20.276 62.366 1.00 54.69 84 LEU A C 1
ATOM 666 O O . LEU A 1 84 ? -48.768 20.219 63.567 1.00 54.69 84 LEU A O 1
ATOM 670 N N . ARG A 1 85 ? -49.325 21.440 61.770 1.00 57.34 85 ARG A N 1
ATOM 671 C CA . ARG A 1 85 ? -49.442 22.745 62.445 1.00 57.34 85 ARG A CA 1
ATOM 672 C C . ARG A 1 85 ? -50.811 23.364 62.156 1.00 57.34 85 ARG A C 1
ATOM 674 O O . ARG A 1 85 ? -51.023 23.961 61.110 1.00 57.34 85 ARG A O 1
ATOM 681 N N . ARG A 1 86 ? -51.730 23.246 63.121 1.00 49.56 86 ARG A N 1
ATOM 682 C CA . ARG A 1 86 ? -53.171 23.564 62.995 1.00 49.56 86 ARG A CA 1
ATOM 683 C C . ARG A 1 86 ? -53.548 25.033 62.711 1.00 49.56 86 ARG A C 1
ATOM 685 O O . ARG A 1 86 ? -54.732 25.329 62.637 1.00 49.56 86 ARG A O 1
ATOM 692 N N . SER A 1 87 ? -52.581 25.933 62.543 1.00 48.41 87 SER A N 1
ATOM 693 C CA . SER A 1 87 ? -52.779 27.273 61.979 1.00 48.41 87 SER A CA 1
ATOM 694 C C . SER A 1 87 ? -51.470 27.770 61.356 1.00 48.41 87 SER A C 1
ATOM 696 O O . SER A 1 87 ? -50.402 27.597 61.949 1.00 48.41 87 SER A O 1
ATOM 698 N N . CYS A 1 88 ? -51.538 28.351 60.155 1.00 52.50 88 CYS A N 1
ATOM 699 C CA . CYS A 1 88 ? -50.420 28.980 59.443 1.00 52.50 88 CYS A CA 1
ATOM 700 C C . CYS A 1 88 ? -50.943 30.056 58.479 1.00 52.50 88 CYS A C 1
ATOM 702 O O . CYS A 1 88 ? -51.880 29.810 57.725 1.00 52.50 88 CYS A O 1
ATOM 704 N N . SER A 1 89 ? -50.287 31.219 58.446 1.00 60.66 89 SER A N 1
ATOM 705 C CA . SER A 1 89 ? -50.496 32.221 57.391 1.00 60.66 89 SER A CA 1
ATOM 706 C C . SER A 1 89 ? -49.966 31.716 56.042 1.00 60.66 89 SER A C 1
ATOM 708 O O . SER A 1 89 ? -48.948 31.020 55.999 1.00 60.66 89 SER A O 1
ATOM 710 N N . VAL A 1 90 ? -50.601 32.132 54.939 1.00 62.81 90 VAL A N 1
ATOM 711 C CA . VAL A 1 90 ? -50.211 31.798 53.552 1.00 62.81 90 VAL A CA 1
ATOM 712 C C . VAL A 1 90 ? -48.741 32.141 53.261 1.00 62.81 90 VAL A C 1
ATOM 714 O O . VAL A 1 90 ? -48.037 31.388 52.591 1.00 62.81 90 VAL A O 1
ATOM 717 N N . ARG A 1 91 ? -48.222 33.238 53.833 1.00 60.28 91 ARG A N 1
ATOM 718 C CA . ARG A 1 91 ? -46.801 33.611 53.699 1.00 60.28 91 ARG A CA 1
ATOM 719 C C . ARG A 1 91 ? -45.866 32.561 54.319 1.00 60.28 91 ARG A C 1
ATOM 721 O O . ARG A 1 91 ? -44.778 32.327 53.798 1.00 60.28 91 ARG A O 1
ATOM 728 N N . LEU A 1 92 ? -46.286 31.908 55.405 1.00 62.94 92 LEU A N 1
ATOM 729 C CA . LEU A 1 92 ? -45.486 30.891 56.087 1.00 62.94 92 LEU A CA 1
ATOM 730 C C . LEU A 1 92 ? -45.563 29.531 55.376 1.00 62.94 92 LEU A C 1
ATOM 732 O O . LEU A 1 92 ? -44.545 28.845 55.290 1.00 62.94 92 LEU A O 1
ATOM 736 N N . SER A 1 93 ? -46.720 29.152 54.817 1.00 66.19 93 SER A N 1
ATOM 737 C CA . SER A 1 93 ? -46.827 27.932 54.001 1.00 66.19 93 SER A CA 1
ATOM 738 C C . SER A 1 93 ? -46.008 28.030 52.712 1.00 66.19 93 SER A C 1
ATOM 740 O O . SER A 1 93 ? -45.312 27.071 52.379 1.00 66.19 93 SER A O 1
ATOM 742 N N . LEU A 1 94 ? -45.991 29.194 52.052 1.00 70.19 94 LEU A N 1
ATOM 743 C CA . LEU A 1 94 ? -45.140 29.446 50.883 1.00 70.19 94 LEU A CA 1
ATOM 744 C C . LEU A 1 94 ? -43.642 29.368 51.230 1.00 70.19 94 LEU A C 1
ATOM 746 O O . LEU A 1 94 ? -42.875 28.732 50.511 1.00 70.19 94 LEU A O 1
ATOM 750 N N . HIS A 1 95 ? -43.223 29.930 52.369 1.00 69.75 95 HIS A N 1
ATOM 751 C CA . HIS A 1 95 ? -41.836 29.816 52.837 1.00 69.75 95 HIS A CA 1
ATOM 752 C C . HIS A 1 95 ? -41.434 28.354 53.116 1.00 69.75 95 HIS A C 1
ATOM 754 O O . HIS A 1 95 ? -40.358 27.912 52.708 1.00 69.75 95 HIS A O 1
ATOM 760 N N . PHE A 1 96 ? -42.311 27.565 53.752 1.00 69.56 96 PHE A N 1
ATOM 761 C CA . PHE A 1 96 ? -42.090 26.122 53.908 1.00 69.56 96 PHE A CA 1
ATOM 762 C C . PHE A 1 96 ? -42.073 25.377 52.563 1.00 69.56 96 PHE A C 1
ATOM 764 O O . PHE A 1 96 ? -41.321 24.410 52.440 1.00 69.56 96 PHE A O 1
ATOM 771 N N . PHE A 1 97 ? -42.834 25.827 51.558 1.00 75.19 97 PHE A N 1
ATOM 772 C CA . PHE A 1 97 ? -42.797 25.270 50.204 1.00 75.19 97 PHE A CA 1
ATOM 773 C C . PHE A 1 97 ? -41.442 25.460 49.532 1.00 75.19 97 PHE A C 1
ATOM 775 O O . PHE A 1 97 ? -40.796 24.466 49.195 1.00 75.19 97 PHE A O 1
ATOM 782 N N . CYS A 1 98 ? -40.960 26.698 49.429 1.00 70.62 98 CYS A N 1
ATOM 783 C CA . CYS A 1 98 ? -39.654 26.979 48.834 1.00 70.62 98 CYS A CA 1
ATOM 784 C C . CYS A 1 98 ? -38.517 26.270 49.592 1.00 70.62 98 CYS A C 1
ATOM 786 O O . CYS A 1 98 ? -37.633 25.680 48.970 1.00 70.62 98 CYS A O 1
ATOM 788 N N . TRP A 1 99 ? -38.570 26.243 50.931 1.00 74.12 99 TRP A N 1
ATOM 789 C CA . TRP A 1 99 ? -37.550 25.568 51.738 1.00 74.12 99 TRP A CA 1
ATOM 790 C C . TRP A 1 99 ? -37.504 24.050 51.502 1.00 74.12 99 TRP A C 1
ATOM 792 O O . TRP A 1 99 ? -36.410 23.500 51.372 1.00 74.12 99 TRP A O 1
ATOM 802 N N . ILE A 1 100 ? -38.660 23.377 51.416 1.00 75.12 100 ILE A N 1
ATOM 803 C CA . ILE A 1 100 ? -38.741 21.929 51.155 1.00 75.12 100 ILE A CA 1
ATOM 804 C C . ILE A 1 100 ? -38.348 21.602 49.709 1.00 75.12 100 ILE A C 1
ATOM 806 O O . ILE A 1 100 ? -37.558 20.678 49.500 1.00 75.12 100 ILE A O 1
ATOM 810 N N . LEU A 1 101 ? -38.844 22.364 48.728 1.00 78.06 101 LEU A N 1
ATOM 811 C CA . LEU A 1 101 ? -38.506 22.191 47.312 1.00 78.06 101 LEU A CA 1
ATOM 812 C C . LEU A 1 101 ? -36.985 22.233 47.101 1.00 78.06 101 LEU A C 1
ATOM 814 O O . LEU A 1 101 ? -36.429 21.317 46.502 1.00 78.06 101 LEU A O 1
ATOM 818 N N . ILE A 1 102 ? -36.309 23.243 47.656 1.00 71.62 102 ILE A N 1
ATOM 819 C CA . ILE A 1 102 ? -34.870 23.464 47.451 1.00 71.62 102 ILE A CA 1
ATOM 820 C C . ILE A 1 102 ? -34.010 22.534 48.324 1.00 71.62 102 ILE A C 1
ATOM 822 O O . ILE A 1 102 ? -33.120 21.859 47.812 1.00 71.62 102 ILE A O 1
ATOM 826 N N . ASN A 1 103 ? -34.246 22.469 49.641 1.00 69.69 103 ASN A N 1
ATOM 827 C CA . ASN A 1 103 ? -33.321 21.794 50.572 1.00 69.69 103 ASN A CA 1
ATOM 828 C C . ASN A 1 103 ? -33.595 20.298 50.777 1.00 69.69 103 ASN A C 1
ATOM 830 O O . ASN A 1 103 ? -32.766 19.609 51.380 1.00 69.69 103 ASN A O 1
ATOM 834 N N . VAL A 1 104 ? -34.737 19.798 50.297 1.00 72.19 104 VAL A N 1
ATOM 835 C CA . VAL A 1 104 ? -35.107 18.379 50.383 1.00 72.19 104 VAL A CA 1
ATOM 836 C C . VAL A 1 104 ? -35.254 17.789 48.984 1.00 72.19 104 VAL A C 1
ATOM 838 O O . VAL A 1 104 ? -34.462 16.929 48.614 1.00 72.19 104 VAL A O 1
ATOM 841 N N . VAL A 1 105 ? -36.219 18.261 48.189 1.00 75.69 105 VAL A N 1
ATOM 842 C CA . VAL A 1 105 ? -36.601 17.578 46.940 1.00 75.69 105 VAL A CA 1
ATOM 843 C C . VAL A 1 105 ? -35.535 17.722 45.856 1.00 75.69 105 VAL A C 1
ATOM 845 O O . VAL A 1 105 ? -35.034 16.712 45.368 1.00 75.69 105 VAL A O 1
ATOM 848 N N . LEU A 1 106 ? -35.133 18.953 45.531 1.00 74.88 106 LEU A N 1
ATOM 849 C CA . LEU A 1 106 ? -34.122 19.227 44.508 1.00 74.88 106 LEU A CA 1
ATOM 850 C C . LEU A 1 106 ? -32.777 18.571 44.854 1.00 74.88 106 LEU A C 1
ATOM 852 O O . LEU A 1 106 ? -32.194 17.892 44.013 1.00 74.88 106 LEU A O 1
ATOM 856 N N . ARG A 1 107 ? -32.323 18.692 46.112 1.00 72.19 107 ARG A N 1
ATOM 857 C CA . ARG A 1 107 ? -31.091 18.030 46.574 1.00 72.19 107 ARG A CA 1
ATOM 858 C C . ARG A 1 107 ? -31.154 16.515 46.411 1.00 72.19 107 ARG A C 1
ATOM 860 O O . ARG A 1 107 ? -30.226 15.954 45.840 1.00 72.19 107 ARG A O 1
ATOM 867 N N . SER A 1 108 ? -32.231 15.854 46.843 1.00 70.81 108 SER A N 1
ATOM 868 C CA . SER A 1 108 ? -32.343 14.398 46.690 1.00 70.81 108 SER A CA 1
ATOM 869 C C . SER A 1 108 ? -32.442 13.949 45.232 1.00 70.81 108 SER A C 1
ATOM 871 O O . SER A 1 108 ? -31.817 12.951 44.896 1.00 70.81 108 SER A O 1
ATOM 873 N N . VAL A 1 109 ? -33.139 14.683 44.355 1.00 72.38 109 VAL A N 1
ATOM 874 C CA . VAL A 1 109 ? -33.205 14.360 42.913 1.00 72.38 109 VAL A CA 1
ATOM 875 C C . VAL A 1 109 ? -31.838 14.504 42.225 1.00 72.38 109 VAL A C 1
ATOM 877 O O . VAL A 1 109 ? -31.529 13.725 41.331 1.00 72.38 109 VAL A O 1
ATOM 880 N N . ILE A 1 110 ? -30.985 15.422 42.691 1.00 68.69 110 ILE A N 1
ATOM 881 C CA . ILE A 1 110 ? -29.587 15.585 42.239 1.00 68.69 110 ILE A CA 1
ATOM 882 C C . ILE A 1 110 ? -28.625 14.613 42.976 1.00 68.69 110 ILE A C 1
ATOM 884 O O . ILE A 1 110 ? -27.431 14.566 42.697 1.00 68.69 110 ILE A O 1
ATOM 888 N N . GLY A 1 111 ? -29.118 13.801 43.920 1.00 63.19 111 GLY A N 1
ATOM 889 C CA . GLY A 1 111 ? -28.309 12.853 44.703 1.00 63.19 111 GLY A CA 1
ATOM 890 C C . GLY A 1 111 ? -27.497 13.477 45.849 1.00 63.19 111 GLY A C 1
ATOM 891 O O . GLY A 1 111 ? -26.695 12.793 46.483 1.00 63.19 111 GLY A O 1
ATOM 892 N N . GLN A 1 112 ? -27.704 14.760 46.156 1.00 66.75 112 GLN A N 1
ATOM 893 C CA . GLN A 1 112 ? -27.043 15.462 47.258 1.00 66.75 112 GLN A CA 1
ATOM 894 C C . GLN A 1 112 ? -27.693 15.163 48.625 1.00 66.75 112 GLN A C 1
ATOM 896 O O . GLN A 1 112 ? -28.912 14.973 48.718 1.00 66.75 112 GLN A O 1
ATOM 901 N N . PRO A 1 113 ? -26.921 15.198 49.730 1.00 61.78 113 PRO A N 1
ATOM 902 C CA . PRO A 1 113 ? -27.459 15.003 51.072 1.00 61.78 113 PRO A CA 1
ATOM 903 C C . PRO A 1 113 ? -28.406 16.145 51.486 1.00 61.78 113 PRO A C 1
ATOM 905 O O . PRO A 1 113 ? -28.004 17.296 51.680 1.00 61.78 113 PRO A O 1
ATOM 908 N N . SER A 1 114 ? -29.682 15.810 51.687 1.00 61.53 114 SER A N 1
ATOM 909 C CA . SER A 1 114 ? -30.682 16.702 52.283 1.00 61.53 114 SER A CA 1
ATOM 910 C C . SER A 1 114 ? -30.357 16.971 53.759 1.00 61.53 114 SER A C 1
ATOM 912 O O . SER A 1 114 ? -30.206 16.026 54.537 1.00 61.53 114 SER A O 1
ATOM 914 N N . CYS A 1 115 ? -30.332 18.234 54.195 1.00 54.12 115 CYS A N 1
ATOM 915 C CA . CYS A 1 115 ? -29.980 18.603 55.580 1.00 54.12 115 CYS A CA 1
ATOM 916 C C . CYS A 1 115 ? -31.042 18.216 56.640 1.00 54.12 115 CYS A C 1
ATOM 918 O O . CYS A 1 115 ? -30.869 18.461 57.836 1.00 54.12 115 CYS A O 1
ATOM 920 N N . THR A 1 116 ? -32.155 17.606 56.234 1.00 57.56 116 THR A N 1
ATOM 921 C CA . THR A 1 116 ? -33.255 17.173 57.102 1.00 57.56 116 THR A CA 1
ATOM 922 C C . THR A 1 116 ? -32.904 15.949 57.952 1.00 57.56 116 THR A C 1
ATOM 924 O O . THR A 1 116 ? -33.071 14.807 57.522 1.00 57.56 116 THR A O 1
ATOM 927 N N . ARG A 1 117 ? -32.531 16.166 59.223 1.00 52.56 117 ARG A N 1
ATOM 928 C CA . ARG A 1 117 ? -32.474 15.099 60.244 1.00 52.56 117 ARG A CA 1
ATOM 929 C C . ARG A 1 117 ? -33.869 14.514 60.514 1.00 52.56 117 ARG A C 1
ATOM 931 O O . ARG A 1 117 ? -34.603 14.985 61.385 1.00 52.56 117 ARG A O 1
ATOM 938 N N . VAL A 1 118 ? -34.232 13.447 59.804 1.00 56.78 118 VAL A N 1
ATOM 939 C CA . VAL A 1 118 ? -35.435 12.655 60.096 1.00 56.78 118 VAL A CA 1
ATOM 940 C C . VAL A 1 118 ? -35.217 11.878 61.401 1.00 56.78 118 VAL A C 1
ATOM 942 O O . VAL A 1 118 ? -34.560 10.840 61.413 1.00 56.78 118 VAL A O 1
ATOM 945 N N . ARG A 1 119 ? -35.763 12.374 62.524 1.00 51.84 119 ARG A N 1
ATOM 946 C CA . ARG A 1 119 ? -35.777 11.625 63.797 1.00 51.84 119 ARG A CA 1
ATOM 947 C C . ARG A 1 119 ? -36.440 10.259 63.595 1.00 51.84 119 ARG A C 1
ATOM 949 O O . ARG A 1 119 ? -37.478 10.164 62.942 1.00 51.84 119 ARG A O 1
ATOM 956 N N . VAL A 1 120 ? -35.903 9.229 64.251 1.00 52.22 120 VAL A N 1
ATOM 957 C CA . VAL A 1 120 ? -36.404 7.840 64.186 1.00 52.22 120 VAL A CA 1
ATOM 958 C C . VAL A 1 120 ? -37.894 7.731 64.564 1.00 52.22 120 VAL A C 1
ATOM 960 O O . VAL A 1 120 ? -38.600 6.893 64.010 1.00 52.22 120 VAL A O 1
ATOM 963 N N . SER A 1 121 ? -38.405 8.619 65.430 1.00 46.88 121 SER A N 1
ATOM 964 C CA . SER A 1 121 ? -39.823 8.648 65.829 1.00 46.88 121 SER A CA 1
ATOM 965 C C . SER A 1 121 ? -40.781 9.309 64.815 1.00 46.88 121 SER A C 1
ATOM 967 O O . SER A 1 121 ? -41.983 9.366 65.066 1.00 46.88 121 SER A O 1
ATOM 969 N N . ALA A 1 122 ? -40.304 9.819 63.673 1.00 60.38 122 ALA A N 1
ATOM 970 C CA . ALA A 1 122 ? -41.164 10.449 62.665 1.00 60.38 122 ALA A CA 1
ATOM 971 C C . ALA A 1 122 ? -42.163 9.450 62.040 1.00 60.38 122 ALA A C 1
ATOM 973 O O . ALA A 1 122 ? -41.830 8.277 61.837 1.00 60.38 122 ALA A O 1
ATOM 974 N N . LYS A 1 123 ? -43.373 9.919 61.684 1.00 68.00 123 LYS A N 1
ATOM 975 C CA . LYS A 1 123 ? -44.427 9.104 61.037 1.00 68.00 123 LYS A CA 1
ATOM 976 C C . LYS A 1 123 ? -43.885 8.343 59.815 1.00 68.00 123 LYS A C 1
ATOM 978 O O . LYS A 1 123 ? -43.118 8.907 59.034 1.00 68.00 123 LYS A O 1
ATOM 983 N N . PHE A 1 124 ? -44.323 7.093 59.632 1.00 69.12 124 PHE A N 1
ATOM 984 C CA . PHE A 1 124 ? -43.843 6.181 58.579 1.00 69.12 124 PHE A CA 1
ATOM 985 C C . PHE A 1 124 ? -43.829 6.826 57.185 1.00 69.12 124 PHE A C 1
ATOM 987 O O . PHE A 1 124 ? -42.787 6.841 56.538 1.00 69.12 124 PHE A O 1
ATOM 994 N N . LEU A 1 125 ? -44.930 7.471 56.781 1.00 67.31 125 LEU A N 1
ATOM 995 C CA . LEU A 1 125 ? -45.050 8.154 55.488 1.00 67.31 125 LEU A CA 1
ATOM 996 C C . LEU A 1 125 ? -43.945 9.203 55.245 1.00 67.31 125 LEU A C 1
ATOM 998 O O . LEU A 1 125 ? -43.475 9.341 54.122 1.00 67.31 125 LEU A O 1
ATOM 1002 N N . LYS A 1 126 ? -43.474 9.918 56.280 1.00 69.00 126 LYS A N 1
ATOM 1003 C CA . LYS A 1 126 ? -42.372 10.888 56.132 1.00 69.00 126 LYS A CA 1
ATOM 1004 C C . LYS A 1 126 ? -41.034 10.188 55.878 1.00 69.00 126 LYS A C 1
ATOM 1006 O O . LYS A 1 126 ? -40.250 10.678 55.073 1.00 69.00 126 LYS A O 1
ATOM 1011 N N . ARG A 1 127 ? -40.788 9.038 56.520 1.00 70.81 127 ARG A N 1
ATOM 1012 C CA . ARG A 1 127 ? -39.614 8.189 56.243 1.00 70.81 127 ARG A CA 1
ATOM 1013 C C . ARG A 1 127 ? -39.688 7.601 54.831 1.00 70.81 127 ARG A C 1
ATOM 1015 O O . ARG A 1 127 ? -38.728 7.738 54.084 1.00 70.81 127 ARG A O 1
ATOM 1022 N N . PHE A 1 128 ? -40.837 7.045 54.447 1.00 73.25 128 PHE A N 1
ATOM 1023 C CA . PHE A 1 128 ? -41.074 6.488 53.112 1.00 73.25 128 PHE A CA 1
ATOM 1024 C C . PHE A 1 128 ? -40.841 7.518 51.996 1.00 73.25 128 PHE A C 1
ATOM 1026 O O . PHE A 1 128 ? -40.097 7.233 51.066 1.00 73.25 128 PHE A O 1
ATOM 1033 N N . LEU A 1 129 ? -41.369 8.742 52.126 1.00 74.56 129 LEU A N 1
ATOM 1034 C CA . LEU A 1 129 ? -41.151 9.809 51.139 1.00 74.56 129 LEU A CA 1
ATOM 1035 C C . LEU A 1 129 ? -39.667 10.177 50.959 1.00 74.56 129 LEU A C 1
ATOM 1037 O O . LEU A 1 129 ? -39.248 10.400 49.831 1.00 74.56 129 LEU A O 1
ATOM 1041 N N . HIS A 1 130 ? -38.854 10.198 52.024 1.00 73.62 130 HIS A N 1
ATOM 1042 C CA . HIS A 1 130 ? -37.413 10.483 51.895 1.00 73.62 130 HIS A CA 1
ATOM 1043 C C . HIS A 1 130 ? -36.640 9.306 51.268 1.00 73.62 130 HIS A C 1
ATOM 1045 O O . HIS A 1 130 ? -35.668 9.525 50.552 1.00 73.62 130 HIS A O 1
ATOM 1051 N N . ILE A 1 131 ? -37.086 8.064 51.490 1.00 75.31 131 ILE A N 1
ATOM 1052 C CA . ILE A 1 131 ? -36.528 6.870 50.831 1.00 75.31 131 ILE A CA 1
ATOM 1053 C C . ILE A 1 131 ? -36.889 6.865 49.336 1.00 75.31 131 ILE A C 1
ATOM 1055 O O . ILE A 1 131 ? -36.032 6.590 48.500 1.00 75.31 131 ILE A O 1
ATOM 1059 N N . LEU A 1 132 ? -38.125 7.232 48.989 1.00 75.06 132 LEU A N 1
ATOM 1060 C CA . LEU A 1 132 ? -38.580 7.350 47.602 1.00 75.06 132 LEU A CA 1
ATOM 1061 C C . LEU A 1 132 ? -37.852 8.481 46.854 1.00 75.06 132 LEU A C 1
ATOM 1063 O O . LEU A 1 132 ? -37.442 8.281 45.715 1.00 75.06 132 LEU A O 1
ATOM 1067 N N . LEU A 1 133 ? -37.597 9.618 47.515 1.00 74.94 133 LEU A N 1
ATOM 1068 C CA . LEU A 1 133 ? -36.716 10.685 47.015 1.00 74.94 133 LEU A CA 1
ATOM 1069 C C . LEU A 1 133 ? -35.302 10.173 46.700 1.00 74.94 133 LEU A C 1
ATOM 1071 O O . LEU A 1 133 ? -34.758 10.504 45.651 1.00 74.94 133 LEU A O 1
ATOM 1075 N N . LEU A 1 134 ? -34.717 9.358 47.584 1.00 73.88 134 LEU A N 1
ATOM 1076 C CA . LEU A 1 134 ? -33.373 8.804 47.400 1.00 73.88 134 LEU A CA 1
ATOM 1077 C C . LEU A 1 134 ? -33.303 7.843 46.202 1.00 73.88 134 LEU A C 1
ATOM 1079 O O . LEU A 1 134 ? -32.426 7.995 45.354 1.00 73.88 134 LEU A O 1
ATOM 1083 N N . PHE A 1 135 ? -34.246 6.905 46.076 1.00 73.19 135 PHE A N 1
ATOM 1084 C CA . PHE A 1 135 ? -34.299 6.021 44.904 1.00 73.19 135 PHE A CA 1
ATOM 1085 C C . PHE A 1 135 ? -34.627 6.776 43.608 1.00 73.19 135 PHE A C 1
ATOM 1087 O O . PHE A 1 135 ? -34.051 6.466 42.567 1.00 73.19 135 PHE A O 1
ATOM 1094 N N . SER A 1 136 ? -35.474 7.807 43.666 1.00 70.94 136 SER A N 1
ATOM 1095 C CA . SER A 1 136 ? -35.746 8.672 42.514 1.00 70.94 136 SER A CA 1
ATOM 1096 C C . SER A 1 136 ? -34.520 9.475 42.075 1.00 70.94 136 SER A C 1
ATOM 1098 O O . SER A 1 136 ? -34.342 9.673 40.877 1.00 70.94 136 SER A O 1
ATOM 1100 N N . GLY A 1 137 ? -33.681 9.932 43.008 1.00 72.38 137 GLY A N 1
ATOM 1101 C CA . GLY A 1 137 ? -32.423 10.610 42.690 1.00 72.38 137 GLY A CA 1
ATOM 1102 C C . GLY A 1 137 ? -31.424 9.690 42.003 1.00 72.38 137 GLY A C 1
ATOM 1103 O O . GLY A 1 137 ? -30.847 10.059 40.984 1.00 72.38 137 GLY A O 1
ATOM 1104 N N . ILE A 1 138 ? -31.285 8.456 42.501 1.00 73.19 138 ILE A N 1
ATOM 1105 C CA . ILE A 1 138 ? -30.471 7.420 41.849 1.00 73.19 138 ILE A CA 1
ATOM 1106 C C . ILE A 1 138 ? -30.991 7.168 40.425 1.00 73.19 138 ILE A C 1
ATOM 1108 O O . ILE A 1 138 ? -30.209 7.232 39.481 1.00 73.19 138 ILE A O 1
ATOM 1112 N N . PHE A 1 139 ? -32.304 6.967 40.254 1.00 71.19 139 PHE A N 1
ATOM 1113 C CA . PHE A 1 139 ? -32.909 6.725 38.942 1.00 71.19 139 PHE A CA 1
ATOM 1114 C C . PHE A 1 139 ? -32.674 7.883 37.961 1.00 71.19 139 PHE A C 1
ATOM 1116 O O . PHE A 1 139 ? -32.122 7.657 36.884 1.00 71.19 139 PHE A O 1
ATOM 1123 N N . MET A 1 140 ? -33.011 9.124 38.336 1.00 72.00 140 MET A N 1
ATOM 1124 C CA . MET A 1 140 ? -32.833 10.283 37.450 1.00 72.00 140 MET A CA 1
ATOM 1125 C C . MET A 1 140 ? -31.357 10.551 37.138 1.00 72.00 140 MET A C 1
ATOM 1127 O O . MET A 1 140 ? -31.039 10.849 35.990 1.00 72.00 140 MET A O 1
ATOM 1131 N N . SER A 1 141 ? -30.451 10.366 38.103 1.00 71.94 141 SER A N 1
ATOM 1132 C CA . SER A 1 141 ? -29.003 10.445 37.870 1.00 71.94 141 SER A CA 1
ATOM 1133 C C . SER A 1 141 ? -28.536 9.405 36.842 1.00 71.94 141 SER A C 1
ATOM 1135 O O . SER A 1 141 ? -27.886 9.760 35.858 1.00 71.94 141 SER A O 1
ATOM 1137 N N . THR A 1 142 ? -28.946 8.137 36.987 1.00 72.94 142 THR A N 1
ATOM 1138 C CA . THR A 1 142 ? -28.596 7.086 36.013 1.00 72.94 142 THR A CA 1
ATOM 1139 C C . THR A 1 142 ? -29.220 7.302 34.634 1.00 72.94 142 THR A C 1
ATOM 1141 O O . THR A 1 142 ? -28.561 7.038 33.632 1.00 72.94 142 THR A O 1
ATOM 1144 N N . LEU A 1 143 ? -30.449 7.822 34.554 1.00 71.25 143 LEU A N 1
ATOM 1145 C CA . LEU A 1 143 ? -31.126 8.068 33.281 1.00 71.25 143 LEU A CA 1
ATOM 1146 C C . LEU A 1 143 ? -30.513 9.264 32.544 1.00 71.25 143 LEU A C 1
ATOM 1148 O O . LEU A 1 143 ? -30.226 9.149 31.358 1.00 71.25 143 LEU A O 1
ATOM 1152 N N . ILE A 1 144 ? -30.227 10.370 33.242 1.00 72.00 144 ILE A N 1
ATOM 1153 C CA . ILE A 1 144 ? -29.502 11.514 32.667 1.00 72.00 144 ILE A CA 1
ATOM 1154 C C . ILE A 1 144 ? -28.107 11.071 32.210 1.00 72.00 144 ILE A C 1
ATOM 1156 O O . ILE A 1 144 ? -27.711 11.394 31.093 1.00 72.00 144 ILE A O 1
ATOM 1160 N N . SER A 1 145 ? -27.393 10.280 33.019 1.00 71.62 145 SER A N 1
ATOM 1161 C CA . SER A 1 145 ? -26.085 9.724 32.654 1.00 71.62 145 SER A CA 1
ATOM 1162 C C . SER A 1 145 ? -26.154 8.860 31.388 1.00 71.62 145 SER A C 1
ATOM 1164 O O . SER A 1 145 ? -25.361 9.076 30.475 1.00 71.62 145 SER A O 1
ATOM 1166 N N . ALA A 1 146 ? -27.133 7.957 31.276 1.00 69.25 146 ALA A N 1
ATOM 1167 C CA . ALA A 1 146 ? -27.316 7.109 30.097 1.00 69.25 146 ALA A CA 1
ATOM 1168 C C . ALA A 1 146 ? -27.739 7.902 28.843 1.00 69.25 146 ALA A C 1
ATOM 1170 O O . ALA A 1 146 ? -27.235 7.636 27.751 1.00 69.25 146 ALA A O 1
ATOM 1171 N N . SER A 1 147 ? -28.627 8.895 28.976 1.00 68.50 147 SER A N 1
ATOM 1172 C CA . SER A 1 147 ? -29.041 9.765 27.865 1.00 68.50 147 SER A CA 1
ATOM 1173 C C . SER A 1 147 ? -27.897 10.652 27.370 1.00 68.50 147 SER A C 1
ATOM 1175 O O . SER A 1 147 ? -27.700 10.770 26.159 1.00 68.50 147 SER A O 1
ATOM 1177 N N . LEU A 1 148 ? -27.110 11.218 28.292 1.00 71.50 148 LEU A N 1
ATOM 1178 C CA . LEU A 1 148 ? -25.885 11.950 27.977 1.00 71.50 148 LEU A CA 1
ATOM 1179 C C . LEU A 1 148 ? -24.903 11.021 27.251 1.00 71.50 148 LEU A C 1
ATOM 1181 O O . LEU A 1 148 ? -24.493 11.324 26.138 1.00 71.50 148 LEU A O 1
ATOM 1185 N N . GLN A 1 149 ? -24.601 9.849 27.819 1.00 67.50 149 GLN A N 1
ATOM 1186 C CA . GLN A 1 149 ? -23.686 8.869 27.229 1.00 67.50 149 GLN A CA 1
ATOM 1187 C C . GLN A 1 149 ? -24.126 8.429 25.823 1.00 67.50 149 GLN A C 1
ATOM 1189 O O . GLN A 1 149 ? -23.285 8.327 24.935 1.00 67.50 149 GLN A O 1
ATOM 1194 N N . SER A 1 150 ? -25.429 8.245 25.582 1.00 70.25 150 SER A N 1
ATOM 1195 C CA . SER A 1 150 ? -25.960 7.951 24.246 1.00 70.25 150 SER A CA 1
ATOM 1196 C C . SER A 1 150 ? -25.704 9.097 23.260 1.00 70.25 150 SER A C 1
ATOM 1198 O O . SER A 1 150 ? -25.160 8.857 22.181 1.00 70.25 150 SER A O 1
ATOM 1200 N N . CYS A 1 151 ? -26.001 10.343 23.636 1.00 67.31 151 CYS A N 1
ATOM 1201 C CA . CYS A 1 151 ? -25.728 11.506 22.787 1.00 67.31 151 CYS A CA 1
ATOM 1202 C C . CYS A 1 151 ? -24.224 11.714 22.533 1.00 67.31 151 CYS A C 1
ATOM 1204 O O . CYS A 1 151 ? -23.835 12.080 21.428 1.00 67.31 151 CYS A O 1
ATOM 1206 N N . LEU A 1 152 ? -23.372 11.405 23.515 1.00 63.75 152 LEU A N 1
ATOM 1207 C CA . LEU A 1 152 ? -21.913 11.439 23.378 1.00 63.75 152 LEU A CA 1
ATOM 1208 C C . LEU A 1 152 ? -21.370 10.319 22.472 1.00 63.75 152 LEU A C 1
ATOM 1210 O O . LEU A 1 152 ? -20.320 10.492 21.857 1.00 63.75 152 LEU A O 1
ATOM 1214 N N . THR A 1 153 ? -22.074 9.187 22.342 1.00 58.62 153 THR A N 1
ATOM 1215 C CA . THR A 1 153 ? -21.729 8.146 21.351 1.00 58.62 153 THR A CA 1
ATOM 1216 C C . THR A 1 153 ? -22.214 8.454 19.931 1.00 58.62 153 THR A C 1
ATOM 1218 O O . THR A 1 153 ? -21.642 7.934 18.974 1.00 58.62 153 THR A O 1
ATOM 1221 N N . SER A 1 154 ? -23.233 9.303 19.767 1.00 58.16 154 SER A N 1
ATOM 1222 C CA . SER A 1 154 ? -23.769 9.707 18.459 1.00 58.16 154 SER A CA 1
ATOM 1223 C C . SER A 1 154 ? -24.164 11.195 18.460 1.00 58.16 154 SER A C 1
ATOM 1225 O O . SER A 1 154 ? -25.328 11.513 18.727 1.00 58.16 154 SER A O 1
ATOM 1227 N N . PRO A 1 155 ? -23.222 12.117 18.175 1.00 64.12 155 PRO A N 1
ATOM 1228 C CA . PRO A 1 155 ? -23.453 13.550 18.327 1.00 64.12 155 PRO A CA 1
ATOM 1229 C C . PRO A 1 155 ? -24.461 14.101 17.314 1.00 64.12 155 PRO A C 1
ATOM 1231 O O . PRO A 1 155 ? -24.412 13.809 16.114 1.00 64.12 155 PRO A O 1
ATOM 1234 N N . LEU A 1 156 ? -25.360 14.952 17.809 1.00 65.81 156 LEU A N 1
ATOM 1235 C CA . LEU A 1 156 ? -26.393 15.619 17.020 1.00 65.81 156 LEU A CA 1
ATOM 1236 C C . LEU A 1 156 ? -25.791 16.746 16.161 1.00 65.81 156 LEU A C 1
ATOM 1238 O O . LEU A 1 156 ? -24.907 17.485 16.598 1.00 65.81 156 LEU A O 1
ATOM 1242 N N . ARG A 1 157 ? -26.287 16.892 14.927 1.00 66.19 157 ARG A N 1
ATOM 1243 C CA . ARG A 1 157 ? -25.787 17.850 13.923 1.00 66.19 157 ARG A CA 1
ATOM 1244 C C . ARG A 1 157 ? -26.895 18.767 13.411 1.00 66.19 157 ARG A C 1
ATOM 1246 O O . ARG A 1 157 ? -28.046 18.349 13.294 1.00 66.19 157 ARG A O 1
ATOM 1253 N N . ARG A 1 158 ? -26.527 19.997 13.041 1.00 71.44 158 ARG A N 1
ATOM 1254 C CA . ARG A 1 158 ? -27.404 20.945 12.328 1.00 71.44 158 ARG A CA 1
ATOM 1255 C C . ARG A 1 158 ? -27.499 20.572 10.824 1.00 71.44 158 ARG A C 1
ATOM 1257 O O . ARG A 1 158 ? -26.592 19.908 10.315 1.00 71.44 158 ARG A O 1
ATOM 1264 N N . PRO A 1 159 ? -28.578 20.942 10.102 1.00 74.12 159 PRO A N 1
ATOM 1265 C CA . PRO A 1 159 ? -28.736 20.638 8.671 1.00 74.12 159 PRO A CA 1
ATOM 1266 C C . PRO A 1 159 ? -27.725 21.383 7.776 1.00 74.12 159 PRO A C 1
ATOM 1268 O O . PRO A 1 159 ? -27.148 22.392 8.180 1.00 74.12 159 PRO A O 1
ATOM 1271 N N . ARG A 1 160 ? -27.510 20.872 6.553 1.00 81.94 160 ARG A N 1
ATOM 1272 C CA . ARG A 1 160 ? -26.601 21.449 5.539 1.00 81.94 160 ARG A CA 1
ATOM 1273 C C . ARG A 1 160 ? -27.265 22.557 4.711 1.00 81.94 160 ARG A C 1
ATOM 1275 O O . ARG A 1 160 ? -28.487 22.641 4.645 1.00 81.94 160 ARG A O 1
ATOM 1282 N N . ILE A 1 161 ? -26.431 23.373 4.068 1.00 82.62 161 ILE A N 1
ATOM 1283 C CA . ILE A 1 161 ? -26.795 24.488 3.187 1.00 82.62 161 ILE A CA 1
ATOM 1284 C C . ILE A 1 161 ? -26.528 24.039 1.750 1.00 82.62 161 ILE A C 1
ATOM 1286 O O . ILE A 1 161 ? -25.373 23.912 1.348 1.00 82.62 161 ILE A O 1
ATOM 1290 N N . ASN A 1 162 ? -27.586 23.786 0.982 1.00 79.88 162 ASN A N 1
ATOM 1291 C CA . ASN A 1 162 ? -27.444 23.290 -0.389 1.00 79.88 162 ASN A CA 1
ATOM 1292 C C . ASN A 1 162 ? -27.615 24.404 -1.434 1.00 79.88 162 ASN A C 1
ATOM 1294 O O . ASN A 1 162 ? -26.907 24.382 -2.439 1.00 79.88 162 ASN A O 1
ATOM 1298 N N . THR A 1 163 ? -28.493 25.384 -1.180 1.00 84.12 163 THR A N 1
ATOM 1299 C CA . THR A 1 163 ? -28.872 26.423 -2.153 1.00 84.12 163 THR A CA 1
ATOM 1300 C C . THR A 1 163 ? -28.185 27.772 -1.894 1.00 84.12 163 THR A C 1
ATOM 1302 O O . THR A 1 163 ? -27.801 28.103 -0.769 1.00 84.12 163 THR A O 1
ATOM 1305 N N . PHE A 1 164 ? -28.063 28.605 -2.933 1.00 81.25 164 PHE A N 1
ATOM 1306 C CA . PHE A 1 164 ? -27.503 29.958 -2.803 1.00 81.25 164 PHE A CA 1
ATOM 1307 C C . PHE A 1 164 ? -28.352 30.916 -1.926 1.00 81.25 164 PHE A C 1
ATOM 1309 O O . PHE A 1 164 ? -27.765 31.646 -1.121 1.00 81.25 164 PHE A O 1
ATOM 1316 N N . PRO A 1 165 ? -29.705 30.908 -1.976 1.00 81.81 165 PRO A N 1
ATOM 1317 C CA . PRO A 1 165 ? -30.532 31.641 -1.011 1.00 81.81 165 PRO A CA 1
ATOM 1318 C C . PRO A 1 165 ? -30.299 31.229 0.451 1.00 81.81 165 PRO A C 1
ATOM 1320 O O . PRO A 1 165 ? -30.246 32.098 1.325 1.00 81.81 165 PRO A O 1
ATOM 1323 N N . ASP A 1 166 ? -30.106 29.934 0.726 1.00 81.38 166 ASP A N 1
ATOM 1324 C CA . ASP A 1 166 ? -29.794 29.459 2.080 1.00 81.38 166 ASP A CA 1
ATOM 1325 C C . ASP A 1 166 ? -28.423 29.959 2.551 1.00 81.38 166 ASP A C 1
ATOM 1327 O O . ASP A 1 166 ? -28.277 30.336 3.713 1.00 81.38 166 ASP A O 1
ATOM 1331 N N . LEU A 1 167 ? -27.432 30.043 1.655 1.00 82.88 167 LEU A N 1
ATOM 1332 C CA . LEU A 1 167 ? -26.113 30.601 1.969 1.00 82.88 167 LEU A CA 1
ATOM 1333 C C . LEU A 1 167 ? -26.205 32.081 2.377 1.00 82.88 167 LEU A C 1
ATOM 1335 O O . LEU A 1 167 ? -25.634 32.455 3.401 1.00 82.88 167 LEU A O 1
ATOM 1339 N N . ILE A 1 168 ? -26.993 32.895 1.661 1.00 81.06 168 ILE A N 1
ATOM 1340 C CA 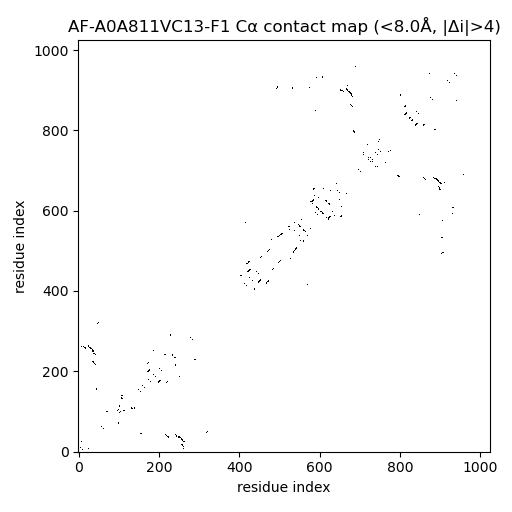. ILE A 1 168 ? -27.265 34.298 2.037 1.00 81.06 168 ILE A CA 1
ATOM 1341 C C . ILE A 1 168 ? -27.945 34.375 3.416 1.00 81.06 168 ILE A C 1
ATOM 1343 O O . ILE A 1 168 ? -27.595 35.223 4.236 1.00 81.06 168 ILE A O 1
ATOM 1347 N N . LYS A 1 169 ? -28.892 33.473 3.698 1.00 80.62 169 LYS A N 1
ATOM 1348 C CA . LYS A 1 169 ? -29.621 33.407 4.976 1.00 80.62 169 LYS A CA 1
ATOM 1349 C C . LYS A 1 169 ? -28.772 32.886 6.146 1.00 80.62 169 LYS A C 1
ATOM 1351 O O . LYS A 1 169 ? -29.049 33.224 7.292 1.00 80.62 169 LYS A O 1
ATOM 1356 N N . SER A 1 170 ? -27.751 32.073 5.873 1.00 72.44 170 SER A N 1
ATOM 1357 C CA . SER A 1 170 ? -26.926 31.399 6.888 1.00 72.44 170 SER A CA 1
ATOM 1358 C C . SER A 1 170 ? -25.896 32.291 7.591 1.00 72.44 170 SER A C 1
ATOM 1360 O O . SER A 1 170 ? -25.290 31.855 8.567 1.00 72.44 170 SER A O 1
ATOM 1362 N N . SER A 1 171 ? -25.680 33.522 7.114 1.00 75.31 171 SER A N 1
ATOM 1363 C CA . SER A 1 171 ? -24.647 34.464 7.590 1.00 75.31 171 SER A CA 1
ATOM 1364 C C . SER A 1 171 ? -23.188 33.966 7.523 1.00 75.31 171 SER A C 1
ATOM 1366 O O . SER A 1 171 ? -22.300 34.584 8.106 1.00 75.31 171 SER A O 1
ATOM 1368 N N . ILE A 1 172 ? -22.908 32.883 6.785 1.00 82.00 172 ILE A N 1
ATOM 1369 C CA . ILE A 1 172 ? -21.542 32.374 6.592 1.00 82.00 172 ILE A CA 1
ATOM 1370 C C . ILE A 1 172 ? -20.788 33.249 5.584 1.00 82.00 172 ILE A C 1
ATOM 1372 O O . ILE A 1 172 ? -21.066 33.227 4.385 1.00 82.00 172 ILE A O 1
ATOM 1376 N N . SER A 1 173 ? -19.778 33.966 6.069 1.00 85.94 173 SER A N 1
ATOM 1377 C CA . SER A 1 173 ? -18.848 34.734 5.238 1.00 85.94 173 SER A CA 1
ATOM 1378 C C . SER A 1 173 ? -17.902 33.826 4.446 1.00 85.94 173 SER A C 1
ATOM 1380 O O . SER A 1 173 ? -17.304 32.897 4.994 1.00 85.94 173 SER A O 1
ATOM 1382 N N . VAL A 1 174 ? -17.701 34.128 3.161 1.00 87.81 174 VAL A N 1
ATOM 1383 C CA . VAL A 1 174 ? -16.814 33.372 2.263 1.00 87.81 174 VAL A CA 1
ATOM 1384 C C . VAL A 1 174 ? -15.580 34.200 1.901 1.00 87.81 174 VAL A C 1
ATOM 1386 O O . VAL A 1 174 ? -15.700 35.296 1.363 1.00 87.81 174 VAL A O 1
ATOM 1389 N N . LYS A 1 175 ? -14.375 33.668 2.111 1.00 89.25 175 LYS A N 1
ATOM 1390 C CA . LYS A 1 175 ? -13.119 34.352 1.775 1.00 89.25 175 LYS A CA 1
ATOM 1391 C C . LYS A 1 175 ? -12.707 34.177 0.303 1.00 89.25 175 LYS A C 1
ATOM 1393 O O . LYS A 1 175 ? -12.763 33.083 -0.278 1.00 89.25 175 LYS A O 1
ATOM 1398 N N . ILE A 1 176 ? -12.234 35.270 -0.298 1.00 87.69 176 ILE A N 1
ATOM 1399 C CA . ILE A 1 176 ? -11.730 35.355 -1.680 1.00 87.69 176 ILE A CA 1
ATOM 1400 C C . ILE A 1 176 ? -10.434 36.179 -1.743 1.00 87.69 176 ILE A C 1
ATOM 1402 O O . ILE A 1 176 ? -10.192 37.060 -0.921 1.00 87.69 176 ILE A O 1
ATOM 1406 N N . SER A 1 177 ? -9.570 35.874 -2.716 1.00 84.19 177 SER A N 1
ATOM 1407 C CA . SER A 1 177 ? -8.326 36.630 -2.943 1.00 84.19 177 SER A CA 1
ATOM 1408 C C . SER A 1 177 ? -8.595 37.973 -3.644 1.00 84.19 177 SER A C 1
ATOM 1410 O O . SER A 1 177 ? -9.515 38.026 -4.464 1.00 84.19 177 SER A O 1
ATOM 1412 N N . PRO A 1 178 ? -7.777 39.026 -3.434 1.00 79.38 178 PRO A N 1
ATOM 1413 C CA . PRO A 1 178 ? -7.956 40.321 -4.103 1.00 79.38 178 PRO A CA 1
ATOM 1414 C C . PRO A 1 178 ? -8.008 40.217 -5.632 1.00 79.38 178 PRO A C 1
ATOM 1416 O O . PRO A 1 178 ? -8.925 40.738 -6.259 1.00 79.38 178 PRO A O 1
ATOM 1419 N N . GLY A 1 179 ? -7.076 39.460 -6.225 1.00 75.44 179 GLY A N 1
ATOM 1420 C CA . GLY A 1 179 ? -7.029 39.218 -7.673 1.00 75.44 179 GLY A CA 1
ATOM 1421 C C . GLY A 1 179 ? -8.139 38.304 -8.206 1.00 75.44 179 GLY A C 1
ATOM 1422 O O . GLY A 1 179 ? -8.375 38.284 -9.406 1.00 75.44 179 GLY A O 1
ATOM 1423 N N . GLY A 1 180 ? -8.830 37.561 -7.335 1.00 77.94 180 GLY A N 1
ATOM 1424 C CA . GLY A 1 180 ? -10.076 36.879 -7.688 1.00 77.94 180 GLY A CA 1
ATOM 1425 C C . GLY A 1 180 ? -11.269 37.833 -7.632 1.00 77.94 180 GLY A C 1
ATOM 1426 O O . GLY A 1 180 ? -12.096 37.842 -8.534 1.00 77.94 180 GLY A O 1
ATOM 1427 N N . PHE A 1 181 ? -11.344 38.684 -6.608 1.00 80.88 181 PHE A N 1
ATOM 1428 C CA . PHE A 1 181 ? -12.449 39.626 -6.434 1.00 80.88 181 PHE A CA 1
ATOM 1429 C C . PHE A 1 181 ? -12.567 40.626 -7.593 1.00 80.88 181 PHE A C 1
ATOM 1431 O O . PHE A 1 181 ? -13.679 40.887 -8.047 1.00 80.88 181 PHE A O 1
ATOM 1438 N N . SER A 1 182 ? -11.443 41.121 -8.124 1.00 76.88 182 SER A N 1
ATOM 1439 C CA . SER A 1 182 ? -11.428 41.962 -9.332 1.00 76.88 182 SER A CA 1
ATOM 1440 C C . SER A 1 182 ? -11.797 41.205 -10.616 1.00 76.88 182 SER A C 1
ATOM 1442 O O . SER A 1 182 ? -12.316 41.807 -11.551 1.00 76.88 182 SER A O 1
ATOM 1444 N N . LEU A 1 183 ? -11.577 39.886 -10.664 1.00 76.12 183 LEU A N 1
ATOM 1445 C CA . LEU A 1 183 ? -11.904 39.040 -11.816 1.00 76.12 183 LEU A CA 1
ATOM 1446 C C . LEU A 1 183 ? -13.420 38.784 -11.948 1.00 76.12 183 LEU A C 1
ATOM 1448 O O . LEU A 1 183 ? -13.909 38.528 -13.047 1.00 76.12 183 LEU A O 1
ATOM 1452 N N . LEU A 1 184 ? -14.180 38.885 -10.847 1.00 79.62 184 LEU A N 1
ATOM 1453 C CA . LEU A 1 184 ? -15.632 38.647 -10.827 1.00 79.62 184 LEU A CA 1
ATOM 1454 C C . LEU A 1 184 ? -16.403 39.572 -11.777 1.00 79.62 184 LEU A C 1
ATOM 1456 O O . LEU A 1 184 ? -17.296 39.107 -12.482 1.00 79.62 184 LEU A O 1
ATOM 1460 N N . ASP A 1 185 ? -16.053 40.863 -11.817 1.00 75.62 185 ASP A N 1
ATOM 1461 C CA . ASP A 1 185 ? -16.743 41.859 -12.652 1.00 75.62 185 ASP A CA 1
ATOM 1462 C C . ASP A 1 185 ? -16.485 41.672 -14.160 1.00 75.62 185 ASP A C 1
ATOM 1464 O O . ASP A 1 185 ? -17.225 42.226 -14.974 1.00 75.62 185 ASP A O 1
ATOM 1468 N N . GLY A 1 186 ? -15.458 40.893 -14.531 1.00 71.75 186 GLY A N 1
ATOM 1469 C CA . GLY A 1 186 ? -15.135 40.534 -15.916 1.00 71.75 186 GLY A CA 1
ATOM 1470 C C . GLY A 1 186 ? -15.645 39.157 -16.360 1.00 71.75 186 GLY A C 1
ATOM 1471 O O . GLY A 1 186 ? -15.759 38.923 -17.559 1.00 71.75 186 GLY A O 1
ATOM 1472 N N . LEU A 1 187 ? -15.961 38.250 -15.425 1.00 71.44 187 LEU A N 1
ATOM 1473 C CA . LEU A 1 187 ? -16.365 36.868 -15.734 1.00 71.44 187 LEU A CA 1
ATOM 1474 C C . LEU A 1 187 ? -17.868 36.583 -15.591 1.00 71.44 187 LEU A C 1
ATOM 1476 O O . LEU A 1 187 ? -18.331 35.574 -16.119 1.00 71.44 187 LEU A O 1
ATOM 1480 N N . ILE A 1 188 ? -18.632 37.396 -14.849 1.00 75.94 188 ILE A N 1
ATOM 1481 C CA . ILE A 1 188 ? -20.018 37.057 -14.478 1.00 75.94 188 ILE A CA 1
ATOM 1482 C C . ILE A 1 188 ? -20.948 38.275 -14.565 1.00 75.94 188 ILE A C 1
ATOM 1484 O O . ILE A 1 188 ? -20.531 39.426 -14.450 1.00 75.94 188 ILE A O 1
ATOM 1488 N N . SER A 1 189 ? -22.250 38.030 -14.753 1.00 75.50 189 SER A N 1
ATOM 1489 C CA . SER A 1 189 ? -23.252 39.095 -14.859 1.00 75.50 189 SER A CA 1
ATOM 1490 C C . SER A 1 189 ? -23.297 40.006 -13.619 1.00 75.50 189 SER A C 1
ATOM 1492 O O . SER A 1 189 ? -23.353 39.551 -12.472 1.00 75.50 189 SER A O 1
ATOM 1494 N N . LYS A 1 190 ? -23.376 41.324 -13.857 1.00 76.81 190 LYS A N 1
ATOM 1495 C CA . LYS A 1 190 ? -23.371 42.379 -12.820 1.00 76.81 190 LYS A CA 1
ATOM 1496 C C . LYS A 1 190 ? -24.488 42.259 -11.767 1.00 76.81 190 LYS A C 1
ATOM 1498 O O . LYS A 1 190 ? -24.401 42.903 -10.724 1.00 76.81 190 LYS A O 1
ATOM 1503 N N . ARG A 1 191 ? -25.537 41.460 -12.020 1.00 75.56 191 ARG A N 1
ATOM 1504 C CA . ARG A 1 191 ? -26.581 41.136 -11.030 1.00 75.56 191 ARG A CA 1
ATOM 1505 C C . ARG A 1 191 ? -26.056 40.122 -10.010 1.00 75.56 191 ARG A C 1
ATOM 1507 O O . ARG A 1 191 ? -25.973 40.452 -8.836 1.00 75.56 191 ARG A O 1
ATOM 1514 N N . TYR A 1 192 ? -25.616 38.947 -10.464 1.00 76.75 192 TYR A N 1
ATOM 1515 C CA . TYR A 1 192 ? -25.116 37.882 -9.585 1.00 76.75 192 TYR A CA 1
ATOM 1516 C C . TYR A 1 192 ? -23.861 38.311 -8.807 1.00 76.75 192 TYR A C 1
ATOM 1518 O O . TYR A 1 192 ? -23.755 38.051 -7.611 1.00 76.75 192 TYR A O 1
ATOM 1526 N N . VAL A 1 193 ? -22.960 39.076 -9.439 1.00 78.62 193 VAL A N 1
ATOM 1527 C CA . VAL A 1 193 ? -21.778 39.645 -8.761 1.00 78.62 193 VAL A CA 1
ATOM 1528 C C . VAL A 1 193 ? -22.169 40.577 -7.604 1.00 78.62 193 VAL A C 1
ATOM 1530 O O . VAL A 1 193 ? -21.486 40.589 -6.583 1.00 78.62 193 VAL A O 1
ATOM 1533 N N . ARG A 1 194 ? -23.280 41.322 -7.706 1.00 80.19 194 ARG A N 1
ATOM 1534 C CA . ARG A 1 194 ? -23.765 42.198 -6.622 1.00 80.19 194 ARG A CA 1
ATOM 1535 C C . ARG A 1 194 ? -24.215 41.403 -5.397 1.00 80.19 194 ARG A C 1
ATOM 1537 O O . ARG A 1 194 ? -23.977 41.845 -4.279 1.00 80.19 194 ARG A O 1
ATOM 1544 N N . ASP A 1 195 ? -24.857 40.256 -5.601 1.00 79.62 195 ASP A N 1
ATOM 1545 C CA . ASP A 1 195 ? -25.324 39.405 -4.505 1.00 79.62 195 ASP A CA 1
ATOM 1546 C C . ASP A 1 195 ? -24.181 38.572 -3.907 1.00 79.62 195 ASP A C 1
ATOM 1548 O O . ASP A 1 195 ? -24.057 38.506 -2.685 1.00 79.62 195 ASP A O 1
ATOM 1552 N N . LEU A 1 196 ? -23.255 38.070 -4.735 1.00 78.50 196 LEU A N 1
ATOM 1553 C CA . LEU A 1 196 ? -21.988 37.484 -4.276 1.00 78.50 196 LEU A CA 1
ATOM 1554 C C . LEU A 1 196 ? -21.186 38.446 -3.386 1.00 78.50 196 LEU A C 1
ATOM 1556 O O . LEU A 1 196 ? -20.708 38.053 -2.322 1.00 78.50 196 LEU A O 1
ATOM 1560 N N . LYS A 1 197 ? -21.071 39.722 -3.777 1.00 80.56 197 LYS A N 1
ATOM 1561 C CA . LYS A 1 197 ? -20.334 40.755 -3.025 1.00 80.56 197 LYS A CA 1
ATOM 1562 C C . LYS A 1 197 ? -20.929 41.092 -1.644 1.00 80.56 197 LYS A C 1
ATOM 1564 O O . LYS A 1 197 ? -20.293 41.830 -0.903 1.00 80.56 197 LYS A O 1
ATOM 1569 N N . LYS A 1 198 ? -22.093 40.538 -1.270 1.00 80.31 198 LYS A N 1
ATOM 1570 C CA . LYS A 1 198 ? -22.646 40.604 0.101 1.00 80.31 198 LYS A CA 1
ATOM 1571 C C . LYS A 1 198 ? -22.113 39.503 1.026 1.00 80.31 198 LYS A C 1
ATOM 1573 O O . LYS A 1 198 ? -22.126 39.677 2.237 1.00 80.31 198 LYS A O 1
ATOM 1578 N N . VAL A 1 199 ? -21.693 38.370 0.458 1.00 81.62 199 VAL A N 1
ATOM 1579 C CA . VAL A 1 199 ? -21.247 37.161 1.182 1.00 81.62 199 VAL A CA 1
ATOM 1580 C C . VAL A 1 199 ? -19.716 37.024 1.148 1.00 81.62 199 VAL A C 1
ATOM 1582 O O . VAL A 1 199 ? -19.115 36.386 2.013 1.00 81.62 199 VAL A O 1
ATOM 1585 N N . LEU A 1 200 ? -19.067 37.629 0.148 1.00 83.31 200 LEU A N 1
ATOM 1586 C CA . LEU A 1 200 ? -17.623 37.560 -0.063 1.00 83.31 200 LEU A CA 1
ATOM 1587 C C . LEU A 1 200 ? -16.835 38.583 0.774 1.00 83.31 200 LEU A C 1
ATOM 1589 O O . LEU A 1 200 ? -16.987 39.789 0.593 1.00 83.31 200 LEU A O 1
ATOM 1593 N N . ILE A 1 201 ? -15.897 38.095 1.590 1.00 82.56 201 ILE A N 1
ATOM 1594 C CA . ILE A 1 201 ? -14.853 38.892 2.250 1.00 82.56 201 ILE A CA 1
ATOM 1595 C C . ILE A 1 201 ? -13.549 38.786 1.450 1.00 82.56 201 ILE A C 1
ATOM 1597 O O . ILE A 1 201 ? -13.030 37.692 1.215 1.00 82.56 201 ILE A O 1
ATOM 1601 N N . VAL A 1 202 ? -12.987 39.931 1.062 1.00 79.19 202 VAL A N 1
ATOM 1602 C CA . VAL A 1 202 ? -11.670 40.003 0.412 1.00 79.19 202 VAL A CA 1
ATOM 1603 C C . VAL A 1 202 ? -10.574 39.867 1.468 1.00 79.19 202 VAL A C 1
ATOM 1605 O O . VAL A 1 202 ? -10.499 40.682 2.384 1.00 79.19 202 VAL A O 1
ATOM 1608 N N . ASN A 1 203 ? -9.718 38.850 1.349 1.00 74.19 203 ASN A N 1
ATOM 1609 C CA . ASN A 1 203 ? -8.585 38.676 2.261 1.00 74.19 203 ASN A CA 1
ATOM 1610 C C . ASN A 1 203 ? -7.423 39.618 1.895 1.00 74.19 203 ASN A C 1
ATOM 1612 O O . ASN A 1 203 ? -7.185 39.868 0.715 1.00 74.19 203 ASN A O 1
ATOM 1616 N N . THR A 1 204 ? -6.668 40.098 2.884 1.00 65.38 204 THR A N 1
ATOM 1617 C CA . THR A 1 204 ? -5.557 41.058 2.699 1.00 65.38 204 THR A CA 1
ATOM 1618 C C . THR A 1 204 ? -4.430 40.511 1.818 1.00 65.38 204 THR A C 1
ATOM 1620 O O . THR A 1 204 ? -3.905 41.224 0.966 1.00 65.38 204 THR A O 1
ATOM 1623 N N . SER A 1 205 ? -4.074 39.234 1.987 1.00 76.44 205 SER A N 1
ATOM 1624 C CA . SER A 1 205 ? -3.022 38.557 1.222 1.00 76.44 205 SER A CA 1
ATOM 1625 C C . SER A 1 205 ? -3.469 37.196 0.680 1.00 76.44 205 SER A C 1
ATOM 1627 O O . SER A 1 205 ? -4.403 36.570 1.195 1.00 76.44 205 SER A O 1
ATOM 1629 N N . ILE A 1 206 ? -2.802 36.727 -0.381 1.00 76.56 206 ILE A N 1
ATOM 1630 C CA . ILE A 1 206 ? -3.082 35.416 -0.985 1.00 76.56 206 ILE A CA 1
ATOM 1631 C C . ILE A 1 206 ? -2.416 34.265 -0.219 1.00 76.56 206 ILE A C 1
ATOM 1633 O O . ILE A 1 206 ? -3.006 33.192 -0.126 1.00 76.56 206 ILE A O 1
ATOM 1637 N N . ASP A 1 207 ? -1.248 34.494 0.385 1.00 79.50 207 ASP A N 1
ATOM 1638 C CA . ASP A 1 207 ? -0.507 33.469 1.130 1.00 79.50 207 ASP A CA 1
ATOM 1639 C C . ASP A 1 207 ? -1.216 33.105 2.436 1.00 79.50 207 ASP A C 1
ATOM 1641 O O . ASP A 1 207 ? -1.301 31.934 2.801 1.00 79.50 207 ASP A O 1
ATOM 1645 N N . GLU A 1 208 ? -1.792 34.091 3.125 1.00 83.06 208 GLU A N 1
ATOM 1646 C CA . GLU A 1 208 ? -2.658 33.858 4.280 1.00 83.06 208 GLU A CA 1
ATOM 1647 C C . GLU A 1 208 ? -3.924 33.089 3.880 1.00 83.06 208 GLU A C 1
ATOM 1649 O O . GLU A 1 208 ? -4.294 32.130 4.553 1.00 83.06 208 GLU A O 1
ATOM 1654 N N . LEU A 1 209 ? -4.546 33.433 2.746 1.00 84.44 209 LEU A N 1
ATOM 1655 C CA . LEU A 1 209 ? -5.708 32.706 2.234 1.00 84.44 209 LEU A CA 1
ATOM 1656 C C . LEU A 1 209 ? -5.360 31.256 1.852 1.00 84.44 209 LEU A C 1
ATOM 1658 O O . LEU A 1 209 ? -6.167 30.354 2.070 1.00 84.44 209 LEU A O 1
ATOM 1662 N N . GLN A 1 210 ? -4.162 31.005 1.314 1.00 82.44 210 GLN A N 1
ATOM 1663 C CA . GLN A 1 210 ? -3.659 29.647 1.091 1.00 82.44 210 GLN A CA 1
ATOM 1664 C C . GLN A 1 210 ? -3.457 28.903 2.415 1.00 82.44 210 GLN A C 1
ATOM 1666 O O . GLN A 1 210 ? -3.975 27.797 2.547 1.00 82.44 210 GLN A O 1
ATOM 1671 N N . ARG A 1 211 ? -2.794 29.516 3.409 1.00 82.62 211 ARG A N 1
ATOM 1672 C CA . ARG A 1 211 ? -2.603 28.934 4.753 1.00 82.62 211 ARG A CA 1
ATOM 1673 C C . ARG A 1 211 ? -3.939 28.597 5.420 1.00 82.62 211 ARG A C 1
ATOM 1675 O O . ARG A 1 211 ? -4.091 27.510 5.960 1.00 82.62 211 ARG A O 1
ATOM 1682 N N . GLN A 1 212 ? -4.927 29.487 5.348 1.00 84.00 212 GLN A N 1
ATOM 1683 C CA . GLN A 1 212 ? -6.263 29.253 5.908 1.00 84.00 212 GLN A CA 1
ATOM 1684 C C . GLN A 1 212 ? -7.002 28.104 5.197 1.00 84.00 212 GLN A C 1
ATOM 1686 O O . GLN A 1 212 ? -7.630 27.287 5.868 1.00 84.00 212 GLN A O 1
ATOM 1691 N N . ARG A 1 213 ? -6.867 27.972 3.866 1.00 84.94 213 ARG A N 1
ATOM 1692 C CA . ARG A 1 213 ? -7.402 26.821 3.111 1.00 84.94 213 ARG A CA 1
ATOM 1693 C C . ARG A 1 213 ? -6.704 25.503 3.468 1.00 84.94 213 ARG A C 1
ATOM 1695 O O . ARG A 1 213 ? -7.397 24.511 3.653 1.00 84.94 213 ARG A O 1
ATOM 1702 N N . THR A 1 214 ? -5.370 25.466 3.575 1.00 79.06 214 THR A N 1
ATOM 1703 C CA . THR A 1 214 ? -4.633 24.235 3.944 1.00 79.06 214 THR A CA 1
ATOM 1704 C C . THR A 1 214 ? -4.862 23.832 5.396 1.00 79.06 214 THR A C 1
ATOM 1706 O O . THR A 1 214 ? -4.916 22.645 5.698 1.00 79.06 214 THR A O 1
ATOM 1709 N N . ASN A 1 215 ? -5.043 24.810 6.286 1.00 81.38 215 ASN A N 1
ATOM 1710 C CA . ASN A 1 215 ? -5.371 24.572 7.691 1.00 81.38 215 ASN A CA 1
ATOM 1711 C C . ASN A 1 215 ? -6.856 24.215 7.899 1.00 81.38 215 ASN A C 1
ATOM 1713 O O . ASN A 1 215 ? -7.203 23.754 8.981 1.00 81.38 215 ASN A O 1
ATOM 1717 N N . MET A 1 216 ? -7.709 24.419 6.883 1.00 79.50 216 MET A N 1
ATOM 1718 C CA . MET A 1 216 ? -9.156 24.169 6.905 1.00 79.50 216 MET A CA 1
ATOM 1719 C C . MET A 1 216 ? -9.860 24.794 8.125 1.00 79.50 216 MET A C 1
ATOM 1721 O O . MET A 1 216 ? -10.528 24.109 8.895 1.00 79.50 216 MET A O 1
ATOM 1725 N N . ASP A 1 217 ? -9.708 26.112 8.287 1.00 81.19 217 ASP A N 1
ATOM 1726 C CA . ASP A 1 217 ? -10.356 26.909 9.342 1.00 81.19 217 ASP A CA 1
ATOM 1727 C C . ASP A 1 217 ? -11.893 26.984 9.141 1.00 81.19 217 ASP A C 1
ATOM 1729 O O . ASP A 1 217 ? -12.350 27.653 8.212 1.00 81.19 217 ASP A O 1
ATOM 1733 N N . PRO A 1 218 ? -12.720 26.329 9.984 1.00 80.81 218 PRO A N 1
ATOM 1734 C CA . PRO A 1 218 ? -14.155 26.154 9.737 1.00 80.81 218 PRO A CA 1
ATOM 1735 C C . PRO A 1 218 ? -15.004 27.417 9.955 1.00 80.81 218 PRO A C 1
ATOM 1737 O O . PRO A 1 218 ? -16.208 27.381 9.704 1.00 80.81 218 PRO A O 1
ATOM 1740 N N . HIS A 1 219 ? -14.422 28.533 10.408 1.00 83.19 219 HIS A N 1
ATOM 1741 C CA . HIS A 1 219 ? -15.161 29.782 10.640 1.00 83.19 219 HIS A CA 1
ATOM 1742 C C . HIS A 1 219 ? -15.612 30.483 9.347 1.00 83.19 219 HIS A C 1
ATOM 1744 O O . HIS A 1 219 ? -16.467 31.367 9.398 1.00 83.19 219 HIS A O 1
ATOM 1750 N N . TYR A 1 220 ? -15.047 30.112 8.193 1.00 85.88 220 TYR A N 1
ATOM 1751 C CA . TYR A 1 220 ? -15.308 30.756 6.907 1.00 85.88 220 TYR A CA 1
ATOM 1752 C C . TYR A 1 220 ? -15.559 29.723 5.808 1.00 85.88 220 TYR A C 1
ATOM 1754 O O . TYR A 1 220 ? -14.979 28.639 5.802 1.00 85.88 220 TYR A O 1
ATOM 1762 N N . GLY A 1 221 ? -16.371 30.088 4.816 1.00 87.81 221 GLY A N 1
ATOM 1763 C CA . GLY A 1 221 ? -16.303 29.434 3.511 1.00 87.81 221 GLY A CA 1
ATOM 1764 C C . GLY A 1 221 ? -15.091 29.931 2.716 1.00 87.81 221 GLY A C 1
ATOM 1765 O O . GLY A 1 221 ? -14.572 31.020 2.965 1.00 87.81 221 GLY A O 1
ATOM 1766 N N . TYR A 1 222 ? -14.665 29.180 1.705 1.00 90.38 222 TYR A N 1
ATOM 1767 C CA . TYR A 1 222 ? -13.565 29.563 0.817 1.00 90.38 222 TYR A CA 1
ATOM 1768 C C . TYR A 1 222 ? -13.954 29.369 -0.644 1.00 90.38 222 TYR A C 1
ATOM 1770 O O . TYR A 1 222 ? -14.431 28.308 -1.039 1.00 90.38 222 TYR A O 1
ATOM 1778 N N . THR A 1 223 ? -13.675 30.363 -1.484 1.00 88.44 223 THR A N 1
ATOM 1779 C CA . THR A 1 223 ? -13.632 30.124 -2.936 1.00 88.44 223 THR A CA 1
ATOM 1780 C C . THR A 1 223 ? -12.355 29.344 -3.276 1.00 88.44 223 THR A C 1
ATOM 1782 O O . THR A 1 223 ? -11.303 29.652 -2.710 1.00 88.44 223 THR A O 1
ATOM 1785 N N . LEU A 1 224 ? -12.394 28.355 -4.176 1.00 90.00 224 LEU A N 1
ATOM 1786 C CA . LEU A 1 224 ? -11.201 27.634 -4.666 1.00 90.00 224 LEU A CA 1
ATOM 1787 C C . LEU A 1 224 ? -11.427 26.971 -6.037 1.00 90.00 224 LEU A C 1
ATOM 1789 O O . LEU A 1 224 ? -12.549 26.955 -6.536 1.00 90.00 224 LEU A O 1
ATOM 1793 N N . PHE A 1 225 ? -10.363 26.442 -6.648 1.00 89.12 225 PHE A N 1
ATOM 1794 C CA . PHE A 1 225 ? -10.449 25.701 -7.911 1.00 89.12 225 PHE A CA 1
ATOM 1795 C C . PHE A 1 225 ? -10.653 24.195 -7.692 1.00 89.12 225 PHE A C 1
ATOM 1797 O O . PHE A 1 225 ? -10.184 23.641 -6.694 1.00 89.12 225 PHE A O 1
ATOM 1804 N N . SER A 1 226 ? -11.317 23.522 -8.636 1.00 88.62 226 SER A N 1
ATOM 1805 C CA . SER A 1 226 ? -11.675 22.096 -8.549 1.00 88.62 226 SER A CA 1
ATOM 1806 C C . SER A 1 226 ? -10.492 21.154 -8.299 1.00 88.62 226 SER A C 1
ATOM 1808 O O . SER A 1 226 ? -10.648 20.181 -7.564 1.00 88.62 226 SER A O 1
ATOM 1810 N N . ASN A 1 227 ? -9.299 21.463 -8.815 1.00 88.12 227 ASN A N 1
ATOM 1811 C CA . ASN A 1 227 ? -8.092 20.666 -8.568 1.00 88.12 227 ASN A CA 1
ATOM 1812 C C . ASN A 1 227 ? -7.604 20.712 -7.109 1.00 88.12 227 ASN A C 1
ATOM 1814 O O . ASN A 1 227 ? -7.026 19.744 -6.624 1.00 88.12 227 ASN A O 1
ATOM 1818 N N . LEU A 1 228 ? -7.847 21.807 -6.384 1.00 88.00 228 LEU A N 1
ATOM 1819 C CA . LEU A 1 228 ? -7.586 21.856 -4.946 1.00 88.00 228 LEU A CA 1
ATOM 1820 C C . LEU A 1 228 ? -8.687 21.118 -4.169 1.00 88.00 228 LEU A C 1
ATOM 1822 O O . LEU A 1 228 ? -8.407 20.522 -3.132 1.00 88.00 228 LEU A O 1
ATOM 1826 N N . TRP A 1 229 ? -9.925 21.106 -4.676 1.00 89.56 229 TRP A N 1
ATOM 1827 C CA . TRP A 1 229 ? -11.009 20.353 -4.046 1.00 89.56 229 TRP A CA 1
ATOM 1828 C C . TRP A 1 229 ? -10.834 18.840 -4.153 1.00 89.56 229 TRP A C 1
ATOM 1830 O O . TRP A 1 229 ? -11.040 18.167 -3.152 1.00 89.56 229 TRP A O 1
ATOM 1840 N N . SER A 1 230 ? -10.418 18.282 -5.294 1.00 85.19 230 SER A N 1
ATOM 1841 C CA . SER A 1 230 ? -10.192 16.829 -5.404 1.00 85.19 230 SER A CA 1
ATOM 1842 C C . SER A 1 230 ? -9.128 16.338 -4.409 1.00 85.19 230 SER A C 1
ATOM 1844 O O . SER A 1 230 ? -9.323 15.317 -3.744 1.00 85.19 230 SER A O 1
ATOM 1846 N N . VAL A 1 231 ? -8.065 17.125 -4.206 1.00 88.31 231 VAL A N 1
ATOM 1847 C CA . VAL A 1 231 ? -7.050 16.900 -3.165 1.00 88.31 231 VAL A CA 1
ATOM 1848 C C . VAL A 1 231 ? -7.639 17.014 -1.751 1.00 88.31 231 VAL A C 1
ATOM 1850 O O . VAL A 1 231 ? -7.464 16.100 -0.944 1.00 88.31 231 VAL A O 1
ATOM 1853 N N . LEU A 1 232 ? -8.371 18.088 -1.435 1.00 87.38 232 LEU A N 1
ATOM 1854 C CA . LEU A 1 232 ? -8.967 18.286 -0.103 1.00 87.38 232 LEU A CA 1
ATOM 1855 C C . LEU A 1 232 ? -10.116 17.306 0.201 1.00 87.38 232 LEU A C 1
ATOM 1857 O O . LEU A 1 232 ? -10.348 16.981 1.363 1.00 87.38 232 LEU A O 1
ATOM 1861 N N . ALA A 1 233 ? -10.816 16.789 -0.805 1.00 85.44 233 ALA A N 1
ATOM 1862 C CA . ALA A 1 233 ? -11.822 15.742 -0.657 1.00 85.44 233 ALA A CA 1
ATOM 1863 C C . ALA A 1 233 ? -11.160 14.387 -0.360 1.00 85.44 233 ALA A C 1
ATOM 1865 O O . ALA A 1 233 ? -11.567 13.702 0.580 1.00 85.44 233 ALA A O 1
ATOM 1866 N N . ARG A 1 234 ? -10.081 14.037 -1.080 1.00 83.69 234 ARG A N 1
ATOM 1867 C CA . ARG A 1 234 ? -9.256 12.848 -0.795 1.00 83.69 234 ARG A CA 1
ATOM 1868 C C . ARG A 1 234 ? -8.600 12.923 0.590 1.00 83.69 234 ARG A C 1
ATOM 1870 O O . ARG A 1 234 ? -8.528 11.909 1.277 1.00 83.69 234 ARG A O 1
ATOM 1877 N N . TYR A 1 235 ? -8.208 14.117 1.040 1.00 81.69 235 TYR A N 1
ATOM 1878 C CA . TYR A 1 235 ? -7.752 14.357 2.413 1.00 81.69 235 TYR A CA 1
ATOM 1879 C C . TYR A 1 235 ? -8.858 14.119 3.445 1.00 81.69 235 TYR A C 1
ATOM 1881 O O . TYR A 1 235 ? -8.668 13.379 4.407 1.00 81.69 235 TYR A O 1
ATOM 1889 N N . GLN A 1 236 ? -10.041 14.697 3.234 1.00 81.31 236 GLN A N 1
ATOM 1890 C CA . GLN A 1 236 ? -11.159 14.574 4.171 1.00 81.31 236 GLN A CA 1
ATOM 1891 C C . GLN A 1 236 ? -11.775 13.172 4.222 1.00 81.31 236 GLN A C 1
ATOM 1893 O O . GLN A 1 236 ? -12.340 12.812 5.250 1.00 81.31 236 GLN A O 1
ATOM 1898 N N . ALA A 1 237 ? -11.612 12.353 3.179 1.00 76.19 237 ALA A N 1
ATOM 1899 C CA . ALA A 1 237 ? -11.956 10.931 3.214 1.00 76.19 237 ALA A CA 1
ATOM 1900 C C . ALA A 1 237 ? -11.108 10.124 4.223 1.00 76.19 237 ALA A C 1
ATOM 1902 O O . ALA A 1 237 ? -11.552 9.075 4.684 1.00 76.19 237 ALA A O 1
ATOM 1903 N N . ASN A 1 238 ? -9.922 10.624 4.595 1.00 69.56 238 ASN A N 1
ATOM 1904 C CA . ASN A 1 238 ? -9.065 10.041 5.634 1.00 69.56 238 ASN A CA 1
ATOM 1905 C C . ASN A 1 238 ? -9.314 10.640 7.035 1.00 69.56 238 ASN A C 1
ATOM 1907 O O . ASN A 1 238 ? -8.733 10.165 8.012 1.00 69.56 238 ASN A O 1
ATOM 1911 N N . LEU A 1 239 ? -10.166 11.666 7.162 1.00 69.50 239 LEU A N 1
ATOM 1912 C CA . LEU A 1 239 ? -10.580 12.208 8.458 1.00 69.50 239 LEU A CA 1
ATOM 1913 C C . LEU A 1 239 ? -11.745 11.389 9.043 1.00 69.50 239 LEU A C 1
ATOM 1915 O O . LEU A 1 239 ? -12.593 10.905 8.295 1.00 69.50 239 LEU A O 1
ATOM 1919 N N . PRO A 1 240 ? -11.870 11.285 10.382 1.00 64.31 240 PRO A N 1
ATOM 1920 C CA . PRO A 1 240 ? -13.003 10.598 11.010 1.00 64.31 240 PRO A CA 1
ATOM 1921 C C . PRO A 1 240 ? -14.353 11.284 10.731 1.00 64.31 240 PRO A C 1
ATOM 1923 O O . PRO A 1 240 ? -15.399 10.643 10.826 1.00 64.31 240 PRO A O 1
ATOM 1926 N N . GLN A 1 241 ? -14.344 12.579 10.395 1.00 68.88 241 GLN A N 1
ATOM 1927 C CA . GLN A 1 241 ? -15.487 13.335 9.881 1.00 68.88 241 GLN A CA 1
ATOM 1928 C C . GLN A 1 241 ? -14.979 14.376 8.859 1.00 68.88 241 GLN A C 1
ATOM 1930 O O . GLN A 1 241 ? -13.926 14.969 9.101 1.00 68.88 241 GLN A O 1
ATOM 1935 N N . PRO A 1 242 ? -15.695 14.638 7.749 1.00 79.81 242 PRO A N 1
ATOM 1936 C CA . PRO A 1 242 ? -15.354 15.733 6.842 1.00 79.81 242 PRO A CA 1
ATOM 1937 C C . PRO A 1 242 ? -15.620 17.089 7.512 1.00 79.81 242 PRO A C 1
ATOM 1939 O O . PRO A 1 242 ? -16.626 17.252 8.206 1.00 79.81 242 PRO A O 1
ATOM 1942 N N . LEU A 1 243 ? -14.733 18.056 7.276 1.00 83.69 243 LEU A N 1
ATOM 1943 C CA . LEU A 1 243 ? -14.801 19.413 7.836 1.00 83.69 243 LEU A CA 1
ATOM 1944 C C . LEU A 1 243 ? -15.530 20.391 6.904 1.00 83.69 243 LEU A C 1
ATOM 1946 O O . LEU A 1 243 ? -16.118 21.365 7.362 1.00 83.69 243 LEU A O 1
ATOM 1950 N N . PHE A 1 244 ? -15.513 20.118 5.601 1.00 88.56 244 PHE A N 1
ATOM 1951 C CA . PHE A 1 244 ? -16.058 20.940 4.528 1.00 88.56 244 PHE A CA 1
ATOM 1952 C C . PHE A 1 244 ? -16.797 20.087 3.491 1.00 88.56 244 PHE A C 1
ATOM 1954 O O . PHE A 1 244 ? -16.625 18.870 3.399 1.00 88.56 244 PHE A O 1
ATOM 1961 N N . TYR A 1 245 ? -17.615 20.746 2.680 1.00 88.31 245 TYR A N 1
ATOM 1962 C CA . TYR A 1 245 ? -18.270 20.186 1.503 1.00 88.31 245 TYR A CA 1
ATOM 1963 C C . TYR A 1 245 ? -18.372 21.249 0.404 1.00 88.31 245 TYR A C 1
ATOM 1965 O O . TYR A 1 245 ? -18.147 22.436 0.635 1.00 88.31 245 TYR A O 1
ATOM 1973 N N . VAL A 1 246 ? -18.714 20.803 -0.798 1.00 87.25 246 VAL A N 1
ATOM 1974 C CA . VAL A 1 246 ? -19.093 21.646 -1.936 1.00 87.25 246 VAL A CA 1
ATOM 1975 C C . VAL A 1 246 ? -20.537 21.284 -2.285 1.00 87.25 246 VAL A C 1
ATOM 1977 O O . VAL A 1 246 ? -20.924 20.125 -2.131 1.00 87.25 246 VAL A O 1
ATOM 1980 N N . SER A 1 247 ? -21.334 22.265 -2.712 1.00 84.69 247 SER A N 1
ATOM 1981 C CA . SER A 1 247 ? -22.650 22.027 -3.317 1.00 84.69 247 SER A CA 1
ATOM 1982 C C . SER A 1 247 ? -22.538 22.183 -4.830 1.00 84.69 247 SER A C 1
ATOM 1984 O O . SER A 1 247 ? -22.000 23.187 -5.301 1.00 84.69 247 SER A O 1
ATOM 1986 N N . ASP A 1 248 ? -23.068 21.226 -5.591 1.00 79.69 248 ASP A N 1
ATOM 1987 C CA . ASP A 1 248 ? -23.056 21.256 -7.061 1.00 79.69 248 ASP A CA 1
ATOM 1988 C C . ASP A 1 248 ? -23.846 22.449 -7.640 1.00 79.69 248 ASP A C 1
ATOM 1990 O O . ASP A 1 248 ? -23.575 22.897 -8.760 1.00 79.69 248 ASP A O 1
ATOM 1994 N N . GLU A 1 249 ? -24.775 22.998 -6.847 1.00 81.62 249 GLU A N 1
ATOM 1995 C CA . GLU A 1 249 ? -25.587 24.183 -7.146 1.00 81.62 249 GLU A CA 1
ATOM 1996 C C . GLU A 1 249 ? -24.874 25.519 -6.845 1.00 81.62 249 GLU A C 1
ATOM 1998 O O . GLU A 1 249 ? -25.349 26.570 -7.274 1.00 81.62 249 GLU A O 1
ATOM 2003 N N . ILE A 1 250 ? -23.743 25.520 -6.119 1.00 83.06 250 ILE A N 1
ATOM 2004 C CA . ILE A 1 250 ? -23.077 26.748 -5.641 1.00 83.06 250 ILE A CA 1
ATOM 2005 C C . ILE A 1 250 ? -21.653 26.857 -6.211 1.00 83.06 250 ILE A C 1
ATOM 2007 O O . ILE A 1 250 ? -20.672 26.384 -5.631 1.00 83.06 250 ILE A O 1
ATOM 2011 N N . TYR A 1 251 ? -21.524 27.553 -7.344 1.00 86.56 251 TYR A N 1
ATOM 2012 C CA . TYR A 1 251 ? -20.249 27.806 -8.025 1.00 86.56 251 TYR A CA 1
ATOM 2013 C C . TYR A 1 251 ? -20.114 29.255 -8.532 1.00 86.56 251 TYR A C 1
ATOM 2015 O O . TYR A 1 251 ? -21.087 30.006 -8.629 1.00 86.56 251 TYR A O 1
ATOM 2023 N N . VAL A 1 252 ? -18.871 29.664 -8.812 1.00 83.06 252 VAL A N 1
ATOM 2024 C CA . VAL A 1 252 ? -18.503 30.986 -9.349 1.00 83.06 252 VAL A CA 1
ATOM 2025 C C . VAL A 1 252 ? -18.553 30.957 -10.878 1.00 83.06 252 VAL A C 1
ATOM 2027 O O . VAL A 1 252 ? -19.236 31.768 -11.494 1.00 83.06 252 VAL A O 1
ATOM 2030 N N . THR A 1 253 ? -17.848 30.003 -11.490 1.00 84.62 253 THR A N 1
ATOM 2031 C CA . THR A 1 253 ? -17.892 29.696 -12.930 1.00 84.62 253 THR A CA 1
ATOM 2032 C C . THR A 1 253 ? -17.291 28.307 -13.181 1.00 84.62 253 THR A C 1
ATOM 2034 O O . THR A 1 253 ? -16.586 27.782 -12.315 1.00 84.62 253 THR A O 1
ATOM 2037 N N . LYS A 1 254 ? -17.563 27.703 -14.342 1.00 84.75 254 LYS A N 1
ATOM 2038 C CA . LYS A 1 254 ? -17.080 26.364 -14.722 1.00 84.75 254 LYS A CA 1
ATOM 2039 C C . LYS A 1 254 ? -16.193 26.419 -15.968 1.00 84.75 254 LYS A C 1
ATOM 2041 O O . LYS A 1 254 ? -16.349 27.307 -16.803 1.00 84.75 254 LYS A O 1
ATOM 2046 N N . GLY A 1 255 ? -15.273 25.467 -16.093 1.00 84.81 255 GLY A N 1
ATOM 2047 C CA . GLY A 1 255 ? -14.513 25.214 -17.315 1.00 84.81 255 GLY A CA 1
ATOM 2048 C C . GLY A 1 255 ? -13.441 26.249 -17.686 1.00 84.81 255 GLY A C 1
ATOM 2049 O O . GLY A 1 255 ? -13.173 26.415 -18.875 1.00 84.81 255 GLY A O 1
ATOM 2050 N N . MET A 1 256 ? -12.809 26.945 -16.734 1.00 85.44 256 MET A N 1
ATOM 2051 C CA . MET A 1 256 ? -11.763 27.927 -17.062 1.00 85.44 256 MET A CA 1
ATOM 2052 C C . MET A 1 256 ? -10.457 27.251 -17.518 1.00 85.44 256 MET A C 1
ATOM 2054 O O . MET A 1 256 ? -9.892 26.471 -16.747 1.00 85.44 256 MET A O 1
ATOM 2058 N N . PRO A 1 257 ? -9.927 27.566 -18.716 1.00 87.00 257 PRO A N 1
ATOM 2059 C CA . PRO A 1 257 ? -8.632 27.063 -19.162 1.00 87.00 257 PRO A CA 1
ATOM 2060 C C . PRO A 1 257 ? -7.502 27.742 -18.383 1.00 87.00 257 PRO A C 1
ATOM 2062 O O . PRO A 1 257 ? -7.546 28.946 -18.154 1.00 87.00 257 PRO A O 1
ATOM 2065 N N . MET A 1 258 ? -6.478 26.984 -18.004 1.00 87.62 258 MET A N 1
ATOM 2066 C CA . MET A 1 258 ? -5.305 27.455 -17.268 1.00 87.62 258 MET A CA 1
ATOM 2067 C C . MET A 1 258 ? -4.051 27.276 -18.128 1.00 87.62 258 MET A C 1
ATOM 2069 O O . MET A 1 258 ? -3.774 26.169 -18.589 1.00 87.62 258 MET A O 1
ATOM 2073 N N . THR A 1 259 ? -3.287 28.345 -18.338 1.00 88.12 259 THR A N 1
ATOM 2074 C CA . THR A 1 259 ? -2.057 28.383 -19.151 1.00 88.12 259 THR A CA 1
ATOM 2075 C C . THR A 1 259 ? -0.873 28.893 -18.328 1.00 88.12 259 THR A C 1
ATOM 2077 O O . THR A 1 259 ? -1.058 29.610 -17.342 1.00 88.12 259 THR A O 1
ATOM 2080 N N . ILE A 1 260 ? 0.353 28.534 -18.715 1.00 89.56 260 ILE A N 1
ATOM 2081 C CA . ILE A 1 260 ? 1.586 29.035 -18.095 1.00 89.56 260 ILE A CA 1
ATOM 2082 C C . ILE A 1 260 ? 1.958 30.370 -18.767 1.00 89.56 260 ILE A C 1
ATOM 2084 O O . ILE A 1 260 ? 2.146 30.380 -19.987 1.00 89.56 260 ILE A O 1
ATOM 2088 N N . PRO A 1 261 ? 2.054 31.492 -18.027 1.00 88.06 261 PRO A N 1
ATOM 2089 C CA . PRO A 1 261 ? 2.479 32.772 -18.578 1.00 88.06 261 PRO A CA 1
ATOM 2090 C C . PRO A 1 261 ? 4.010 32.879 -18.644 1.00 88.06 261 PRO A C 1
ATOM 2092 O O . PRO A 1 261 ? 4.726 32.469 -17.725 1.00 88.06 261 PRO A O 1
ATOM 2095 N N . MET A 1 262 ? 4.503 33.469 -19.727 1.00 88.81 262 MET A N 1
ATOM 2096 C CA . MET A 1 262 ? 5.925 33.596 -20.058 1.00 88.81 262 MET A CA 1
ATOM 2097 C C . MET A 1 262 ? 6.216 34.932 -20.749 1.00 88.81 262 MET A C 1
ATOM 2099 O O . MET A 1 262 ? 5.301 35.687 -21.075 1.00 88.81 262 MET A O 1
ATOM 2103 N N . GLN A 1 263 ? 7.487 35.245 -20.969 1.00 87.88 263 GLN A N 1
ATOM 2104 C CA . GLN A 1 263 ? 7.914 36.426 -21.713 1.00 87.88 263 GLN A CA 1
ATOM 2105 C C . GLN A 1 263 ? 7.213 36.485 -23.084 1.00 87.88 263 GLN A C 1
ATOM 2107 O O . GLN A 1 263 ? 7.027 35.466 -23.752 1.00 87.88 263 GLN A O 1
ATOM 2112 N N . LYS A 1 264 ? 6.804 37.682 -23.511 1.00 84.38 264 LYS A N 1
ATOM 2113 C CA . LYS A 1 264 ? 6.203 37.890 -24.834 1.00 84.38 264 LYS A CA 1
ATOM 2114 C C . LYS A 1 264 ? 7.221 37.527 -25.924 1.00 84.38 264 LYS A C 1
ATOM 2116 O O . LYS A 1 264 ? 8.343 38.022 -25.889 1.00 84.38 264 LYS A O 1
ATOM 2121 N N . ASN A 1 265 ? 6.820 36.679 -26.873 1.00 84.00 265 ASN A N 1
ATOM 2122 C CA . ASN A 1 265 ? 7.678 36.098 -27.917 1.00 84.00 265 ASN A CA 1
ATOM 2123 C C . ASN A 1 265 ? 8.829 35.215 -27.371 1.00 84.00 265 ASN A C 1
ATOM 2125 O O . ASN A 1 265 ? 9.917 35.193 -27.949 1.00 84.00 265 ASN A O 1
ATOM 2129 N N . SER A 1 266 ? 8.619 34.496 -26.260 1.00 83.69 266 SER A N 1
ATOM 2130 C CA . SER A 1 266 ? 9.646 33.613 -25.686 1.00 83.69 266 SER A CA 1
ATOM 2131 C C . SER A 1 266 ? 10.047 32.482 -26.642 1.00 83.69 266 SER A C 1
ATOM 2133 O O . SER A 1 266 ? 9.196 31.759 -27.163 1.00 83.69 266 SER A O 1
ATOM 2135 N N . ILE A 1 267 ? 11.355 32.239 -26.784 1.00 88.56 267 ILE A N 1
ATOM 2136 C CA . ILE A 1 267 ? 11.900 31.110 -27.563 1.00 88.56 267 ILE A CA 1
ATOM 2137 C C . ILE A 1 267 ? 11.411 29.737 -27.069 1.00 88.56 267 ILE A C 1
ATOM 2139 O O . ILE A 1 267 ? 11.425 28.763 -27.822 1.00 88.56 267 ILE A O 1
ATOM 2143 N N . TYR A 1 268 ? 10.948 29.653 -25.818 1.00 86.75 268 TYR A N 1
ATOM 2144 C CA . TYR A 1 268 ? 10.444 28.421 -25.218 1.00 86.75 268 TYR A CA 1
ATOM 2145 C C . TYR A 1 268 ? 8.961 28.151 -25.515 1.00 86.75 268 TYR A C 1
ATOM 2147 O O . TYR A 1 268 ? 8.507 27.040 -25.251 1.00 86.75 268 TYR A O 1
ATOM 2155 N N . GLU A 1 269 ? 8.197 29.107 -26.062 1.00 86.62 269 GLU A N 1
ATOM 2156 C CA . GLU A 1 269 ? 6.730 29.010 -26.185 1.00 86.62 269 GLU A CA 1
ATOM 2157 C C . GLU A 1 269 ? 6.283 27.772 -26.976 1.00 86.62 269 GLU A C 1
ATOM 2159 O O . GLU A 1 269 ? 5.460 26.983 -26.500 1.00 86.62 269 GLU A O 1
ATOM 2164 N N . ASN A 1 270 ? 6.898 27.548 -28.142 1.00 88.75 270 ASN A N 1
ATOM 2165 C CA . ASN A 1 270 ? 6.625 26.390 -28.995 1.00 88.75 270 ASN A CA 1
ATOM 2166 C C . ASN A 1 270 ? 7.079 25.073 -28.348 1.00 88.75 270 ASN A C 1
ATOM 2168 O O . ASN A 1 270 ? 6.333 24.095 -28.359 1.00 88.75 270 ASN A O 1
ATOM 2172 N N . ALA A 1 271 ? 8.276 25.043 -27.755 1.00 88.62 271 ALA A N 1
ATOM 2173 C CA . ALA A 1 271 ? 8.837 23.840 -27.138 1.00 88.62 271 ALA A CA 1
ATOM 2174 C C . ALA A 1 271 ? 8.032 23.399 -25.902 1.00 88.62 271 ALA A C 1
ATOM 2176 O O . ALA A 1 271 ? 7.669 22.229 -25.777 1.00 88.62 271 ALA A O 1
ATOM 2177 N N . LEU A 1 272 ? 7.689 24.347 -25.023 1.00 88.75 272 LEU A N 1
ATOM 2178 C CA . LEU A 1 272 ? 6.887 24.106 -23.826 1.00 88.75 272 LEU A CA 1
ATOM 2179 C C . LEU A 1 272 ? 5.460 23.682 -24.192 1.00 88.75 272 LEU A C 1
ATOM 2181 O O . LEU A 1 272 ? 4.932 22.741 -23.604 1.00 88.75 272 LEU A O 1
ATOM 2185 N N . SER A 1 273 ? 4.845 24.328 -25.186 1.00 90.00 273 SER A N 1
ATOM 2186 C CA . SER A 1 273 ? 3.491 23.985 -25.640 1.00 90.00 273 SER A CA 1
ATOM 2187 C C . SER A 1 273 ? 3.430 22.609 -26.307 1.00 90.00 273 SER A C 1
ATOM 2189 O O . SER A 1 273 ? 2.501 21.846 -26.047 1.00 90.00 273 SER A O 1
ATOM 2191 N N . LEU A 1 274 ? 4.439 22.247 -27.105 1.00 90.69 274 LEU A N 1
ATOM 2192 C CA . LEU A 1 274 ? 4.567 20.910 -27.690 1.00 90.69 274 LEU A CA 1
ATOM 2193 C C . LEU A 1 274 ? 4.760 19.841 -26.602 1.00 90.69 274 LEU A C 1
ATOM 2195 O O . LEU A 1 274 ? 4.096 18.806 -26.646 1.00 90.69 274 LEU A O 1
ATOM 2199 N N . MET A 1 275 ? 5.589 20.112 -25.589 1.00 88.69 275 MET A N 1
ATOM 2200 C CA . MET A 1 275 ? 5.787 19.218 -24.443 1.00 88.69 275 MET A CA 1
ATOM 2201 C C . MET A 1 275 ? 4.510 19.057 -23.595 1.00 88.69 275 MET A C 1
ATOM 2203 O O . MET A 1 275 ? 4.161 17.938 -23.232 1.00 88.69 275 MET A O 1
ATOM 2207 N N . ILE A 1 276 ? 3.765 20.137 -23.330 1.00 88.88 276 ILE A N 1
ATOM 2208 C CA . ILE A 1 276 ? 2.467 20.082 -22.628 1.00 88.88 276 ILE A CA 1
ATOM 2209 C C . ILE A 1 276 ? 1.456 19.243 -23.421 1.00 88.88 276 ILE A C 1
ATOM 2211 O O . ILE A 1 276 ? 0.797 18.375 -22.849 1.00 88.88 276 ILE A O 1
ATOM 2215 N N . ASN A 1 277 ? 1.384 19.420 -24.743 1.00 87.69 277 ASN A N 1
ATOM 2216 C CA . ASN A 1 277 ? 0.517 18.615 -25.605 1.00 87.69 277 ASN A CA 1
ATOM 2217 C C . ASN A 1 277 ? 0.913 17.123 -25.605 1.00 87.69 277 ASN A C 1
ATOM 2219 O O . ASN A 1 277 ? 0.033 16.263 -25.586 1.00 87.69 277 ASN A O 1
ATOM 2223 N N . GLN A 1 278 ? 2.212 16.800 -25.551 1.00 83.38 278 GLN A N 1
ATOM 2224 C CA . GLN A 1 278 ? 2.693 15.423 -25.359 1.00 83.38 278 GLN A CA 1
ATOM 2225 C C . GLN A 1 278 ? 2.336 14.867 -23.969 1.00 83.38 278 GLN A C 1
ATOM 2227 O O . GLN A 1 278 ? 1.904 13.723 -23.846 1.00 83.38 278 GLN A O 1
ATOM 2232 N N . PHE A 1 279 ? 2.453 15.665 -22.906 1.00 87.94 279 PHE A N 1
ATOM 2233 C CA . PHE A 1 279 ? 2.053 15.242 -21.561 1.00 87.94 279 PHE A CA 1
ATOM 2234 C C . PHE A 1 279 ? 0.536 15.029 -21.439 1.00 87.94 279 PHE A C 1
ATOM 2236 O O . PHE A 1 279 ? 0.108 14.153 -20.685 1.00 87.94 279 PHE A O 1
ATOM 2243 N N . HIS A 1 280 ? -0.277 15.761 -22.207 1.00 83.31 280 HIS A N 1
ATOM 2244 C CA . HIS A 1 280 ? -1.706 15.484 -22.352 1.00 83.31 280 HIS A CA 1
ATOM 2245 C C . HIS A 1 280 ? -1.979 14.201 -23.146 1.00 83.31 280 HIS A C 1
ATOM 2247 O O . HIS A 1 280 ? -2.777 13.388 -22.684 1.00 83.31 280 HIS A O 1
ATOM 2253 N N . SER A 1 281 ? -1.313 13.968 -24.285 1.00 77.75 281 SER A N 1
ATOM 2254 C CA . SER A 1 281 ? -1.555 12.763 -25.100 1.00 77.75 281 SER A CA 1
ATOM 2255 C C . SER A 1 281 ? -1.104 11.461 -24.425 1.00 77.75 281 SER A C 1
ATOM 2257 O O . SER A 1 281 ? -1.707 10.416 -24.656 1.00 77.75 281 SER A O 1
ATOM 2259 N N . VAL A 1 282 ? -0.105 11.523 -23.537 1.00 78.06 282 VAL A N 1
ATOM 2260 C CA . VAL A 1 282 ? 0.332 10.401 -22.679 1.00 78.06 282 VAL A CA 1
ATOM 2261 C C . VAL A 1 282 ? -0.468 10.328 -21.359 1.00 78.06 282 VAL A C 1
ATOM 2263 O O . VAL A 1 282 ? -0.368 9.351 -20.620 1.00 78.06 282 VAL A O 1
ATOM 2266 N N . GLY A 1 283 ? -1.289 11.337 -21.041 1.00 79.69 283 GLY A N 1
ATOM 2267 C CA . GLY A 1 283 ? -2.103 11.389 -19.818 1.00 79.69 283 GLY A CA 1
ATOM 2268 C C . GLY A 1 283 ? -1.331 11.703 -18.526 1.00 79.69 283 GLY A C 1
ATOM 2269 O O . GLY A 1 283 ? -1.886 11.575 -17.434 1.00 79.69 283 GLY A O 1
ATOM 2270 N N . LEU A 1 284 ? -0.070 12.140 -18.622 1.00 81.31 284 LEU A N 1
ATOM 2271 C CA . LEU A 1 284 ? 0.793 12.446 -17.471 1.00 81.31 284 LEU A CA 1
ATOM 2272 C C . LEU A 1 284 ? 0.233 13.569 -16.592 1.00 81.31 284 LEU A C 1
ATOM 2274 O O . LEU A 1 284 ? 0.344 13.500 -15.374 1.00 81.31 284 LEU A O 1
ATOM 2278 N N . ILE A 1 285 ? -0.421 14.570 -17.183 1.00 84.12 285 ILE A N 1
ATOM 2279 C CA . ILE A 1 285 ? -1.005 15.689 -16.426 1.00 84.12 285 ILE A CA 1
ATOM 2280 C C . ILE A 1 285 ? -2.185 15.235 -15.547 1.00 84.12 285 ILE A C 1
ATOM 2282 O O . ILE A 1 285 ? -2.313 15.690 -14.413 1.00 84.12 285 ILE A O 1
ATOM 2286 N N . GLU A 1 286 ? -3.001 14.289 -16.021 1.00 79.69 286 GLU A N 1
ATOM 2287 C CA . GLU A 1 286 ? -4.083 13.681 -15.231 1.00 79.69 286 GLU A CA 1
ATOM 2288 C C . GLU A 1 286 ? -3.526 12.750 -14.138 1.00 79.69 286 GLU A C 1
ATOM 2290 O O . GLU A 1 286 ? -4.037 12.723 -13.017 1.00 79.69 286 GLU A O 1
ATOM 2295 N N . LEU A 1 287 ? -2.432 12.031 -14.420 1.00 79.25 287 LEU A N 1
ATOM 2296 C CA . LEU A 1 287 ? -1.709 11.256 -13.408 1.00 79.25 287 LEU A CA 1
ATOM 2297 C C . LEU A 1 287 ? -1.169 12.163 -12.292 1.00 79.25 287 LEU A C 1
ATOM 2299 O O . LEU A 1 287 ? -1.453 11.917 -11.121 1.00 79.25 287 LEU A O 1
ATOM 2303 N N . TRP A 1 288 ? -0.434 13.222 -12.644 1.00 84.00 288 TRP A N 1
ATOM 2304 C CA . TRP A 1 288 ? 0.086 14.192 -11.679 1.00 84.00 288 TRP A CA 1
ATOM 2305 C C . TRP A 1 288 ? -1.046 14.862 -10.905 1.00 84.00 288 TRP A C 1
ATOM 2307 O O . TRP A 1 288 ? -0.937 15.010 -9.692 1.00 84.00 288 TRP A O 1
ATOM 2317 N N . HIS A 1 289 ? -2.176 15.180 -11.547 1.00 81.12 289 HIS A N 1
ATOM 2318 C CA . HIS A 1 289 ? -3.328 15.718 -10.829 1.00 81.12 289 HIS A CA 1
ATOM 2319 C C . HIS A 1 289 ? -3.860 14.749 -9.754 1.00 81.12 289 HIS A C 1
ATOM 2321 O O . HIS A 1 289 ? -4.154 15.176 -8.635 1.00 81.12 289 HIS A O 1
ATOM 2327 N N . ARG A 1 290 ? -3.916 13.441 -10.036 1.00 75.62 290 ARG A N 1
ATOM 2328 C CA . ARG A 1 290 ? -4.281 12.418 -9.037 1.00 75.62 290 ARG A CA 1
ATOM 2329 C C . ARG A 1 290 ? -3.221 12.259 -7.941 1.00 75.62 290 ARG A C 1
ATOM 2331 O O . ARG A 1 290 ? -3.589 12.009 -6.790 1.00 75.62 290 ARG A O 1
ATOM 2338 N N . GLN A 1 291 ? -1.942 12.419 -8.287 1.00 82.25 291 GLN A N 1
ATOM 2339 C CA . GLN A 1 291 ? -0.801 12.306 -7.373 1.00 82.25 291 GLN A CA 1
ATOM 2340 C C . GLN A 1 291 ? -0.639 13.523 -6.443 1.00 82.25 291 GLN A C 1
ATOM 2342 O O . GLN A 1 291 ? -0.171 13.343 -5.323 1.00 82.25 291 GLN A O 1
ATOM 2347 N N . MET A 1 292 ? -1.131 14.714 -6.820 1.00 84.19 292 MET A N 1
ATOM 2348 C CA . MET A 1 292 ? -1.031 15.959 -6.028 1.00 84.19 292 MET A CA 1
ATOM 2349 C C . MET A 1 292 ? -1.386 15.809 -4.540 1.00 84.19 292 MET A C 1
ATOM 2351 O O . MET A 1 292 ? -0.832 16.518 -3.704 1.00 84.19 292 MET A O 1
ATOM 2355 N N . TYR A 1 293 ? -2.311 14.910 -4.189 1.00 82.00 293 TYR A N 1
ATOM 2356 C CA . TYR A 1 293 ? -2.621 14.611 -2.790 1.00 82.00 293 TYR A CA 1
ATOM 2357 C C . TYR A 1 293 ? -1.426 14.005 -2.038 1.00 82.00 293 TYR A C 1
ATOM 2359 O O . TYR A 1 293 ? -1.105 14.446 -0.935 1.00 82.00 293 TYR A O 1
ATOM 2367 N N . ASP A 1 294 ? -0.780 13.007 -2.637 1.00 79.38 294 ASP A N 1
ATOM 2368 C CA . ASP A 1 294 ? 0.368 12.304 -2.070 1.00 79.38 294 ASP A CA 1
ATOM 2369 C C . ASP A 1 294 ? 1.606 13.226 -2.059 1.00 79.38 294 ASP A C 1
ATOM 2371 O O . ASP A 1 294 ? 2.316 13.288 -1.055 1.00 79.38 294 ASP A O 1
ATOM 2375 N N . ASP A 1 295 ? 1.782 14.054 -3.096 1.00 82.81 295 ASP A N 1
ATOM 2376 C CA . ASP A 1 295 ? 2.858 15.055 -3.176 1.00 82.81 295 ASP A CA 1
ATOM 2377 C C . ASP A 1 295 ? 2.707 16.166 -2.114 1.00 82.81 295 ASP A C 1
ATOM 2379 O O . ASP A 1 295 ? 3.669 16.546 -1.443 1.00 82.81 295 ASP A O 1
ATOM 2383 N N . MET A 1 296 ? 1.488 16.692 -1.906 1.00 81.62 296 MET A N 1
ATOM 2384 C CA . MET A 1 296 ? 1.217 17.687 -0.853 1.00 81.62 296 MET A CA 1
ATOM 2385 C C . MET A 1 296 ? 1.376 17.107 0.558 1.00 81.62 296 MET A C 1
ATOM 2387 O O . MET A 1 296 ? 1.687 17.849 1.498 1.00 81.62 296 MET A O 1
ATOM 2391 N N . VAL A 1 297 ? 1.180 15.797 0.703 1.00 78.44 297 VAL A N 1
ATOM 2392 C CA . VAL A 1 297 ? 1.463 15.036 1.921 1.00 78.44 297 VAL A CA 1
ATOM 2393 C C . VAL A 1 297 ? 2.969 14.926 2.168 1.00 78.44 297 VAL A C 1
ATOM 2395 O O . VAL A 1 297 ? 3.428 15.254 3.264 1.00 78.44 297 VAL A O 1
ATOM 2398 N N . GLU A 1 298 ? 3.754 14.531 1.163 1.00 80.12 298 GLU A N 1
ATOM 2399 C CA . GLU A 1 298 ? 5.213 14.412 1.277 1.00 80.12 298 GLU A CA 1
ATOM 2400 C C . GLU A 1 298 ? 5.871 15.772 1.561 1.00 80.12 298 GLU A C 1
ATOM 2402 O O . GLU A 1 298 ? 6.679 15.904 2.486 1.00 80.12 298 GLU A O 1
ATOM 2407 N N . ALA A 1 299 ? 5.424 16.822 0.867 1.00 80.44 299 ALA A N 1
ATOM 2408 C CA . ALA A 1 299 ? 5.854 18.205 1.071 1.00 80.44 299 ALA A CA 1
ATOM 2409 C C . ALA A 1 299 ? 5.397 18.829 2.411 1.00 80.44 299 ALA A C 1
ATOM 2411 O O . ALA A 1 299 ? 5.623 20.022 2.641 1.00 80.44 299 ALA A O 1
ATOM 2412 N N . ARG A 1 300 ? 4.728 18.059 3.288 1.00 75.81 300 ARG A N 1
ATOM 2413 C CA . ARG A 1 300 ? 4.175 18.488 4.590 1.00 75.81 300 ARG A CA 1
ATOM 2414 C C . ARG A 1 300 ? 3.267 19.725 4.492 1.00 75.81 300 ARG A C 1
ATOM 2416 O O . ARG A 1 300 ? 3.184 20.521 5.425 1.00 75.81 300 ARG A O 1
ATOM 2423 N N . LYS A 1 301 ? 2.594 19.903 3.350 1.00 76.88 301 LYS A N 1
ATOM 2424 C CA . LYS A 1 301 ? 1.543 20.919 3.143 1.00 76.88 301 LYS A CA 1
ATOM 2425 C C . LYS A 1 301 ? 0.185 20.419 3.629 1.00 76.88 301 LYS A C 1
ATOM 2427 O O . LYS A 1 301 ? -0.656 21.224 4.014 1.00 76.88 301 LYS A O 1
ATOM 2432 N N . LEU A 1 302 ? 0.003 19.101 3.627 1.00 74.88 302 LEU A N 1
ATOM 2433 C CA . LEU A 1 302 ? -1.094 18.378 4.253 1.00 74.88 302 LEU A CA 1
ATOM 2434 C C . LEU A 1 302 ? -0.501 17.341 5.209 1.00 74.88 302 LEU A C 1
ATOM 2436 O O . LEU A 1 302 ? 0.407 16.598 4.844 1.00 74.88 302 LEU A O 1
ATOM 2440 N N . ASN A 1 303 ? -1.013 17.256 6.434 1.00 67.69 303 ASN A N 1
ATOM 2441 C CA . ASN A 1 303 ? -0.559 16.240 7.379 1.00 67.69 303 ASN A CA 1
ATOM 2442 C C . ASN A 1 303 ? -1.273 14.913 7.072 1.00 67.69 303 ASN A C 1
ATOM 2444 O O . ASN A 1 303 ? -2.403 14.725 7.505 1.00 67.69 303 ASN A O 1
ATOM 2448 N N . ALA A 1 304 ? -0.635 13.969 6.365 1.00 53.50 304 ALA A N 1
ATOM 2449 C CA . ALA A 1 304 ? -1.195 12.611 6.221 1.00 53.50 304 ALA A CA 1
ATOM 2450 C C . ALA A 1 304 ? -1.356 11.915 7.574 1.00 53.50 304 ALA A C 1
ATOM 2452 O O . ALA A 1 304 ? -2.361 11.259 7.832 1.00 53.50 304 ALA A O 1
ATOM 2453 N N . THR A 1 305 ? -0.399 12.126 8.479 1.00 46.88 305 THR A N 1
ATOM 2454 C CA . THR A 1 305 ? -0.595 11.892 9.910 1.00 46.88 305 THR A CA 1
ATOM 2455 C C . THR A 1 305 ? -1.374 13.051 10.525 1.00 46.88 305 THR A C 1
ATOM 2457 O O . THR A 1 305 ? -0.912 13.681 11.479 1.00 46.88 305 THR A O 1
ATOM 2460 N N . TYR A 1 306 ? -2.575 13.322 10.012 1.00 45.31 306 TYR A N 1
ATOM 2461 C CA . TYR A 1 306 ? -3.593 13.925 10.849 1.00 45.31 306 TYR A CA 1
ATOM 2462 C C . TYR A 1 306 ? -3.941 12.845 11.870 1.00 45.31 306 TYR A C 1
ATOM 2464 O O . TYR A 1 306 ? -4.747 11.946 11.630 1.00 45.31 306 TYR A O 1
ATOM 2472 N N . GLN A 1 307 ? -3.280 12.917 13.028 1.00 42.34 307 GLN A N 1
ATOM 2473 C CA . GLN A 1 307 ? -3.953 12.524 14.253 1.00 42.34 307 GLN A CA 1
ATOM 2474 C C . GLN A 1 307 ? -5.298 13.239 14.189 1.00 42.34 307 GLN A C 1
ATOM 2476 O O . GLN A 1 307 ? -5.331 14.469 14.186 1.00 42.34 307 GLN A O 1
ATOM 2481 N N . GLY A 1 308 ? -6.391 12.490 14.037 1.00 39.34 308 GLY A N 1
ATOM 2482 C CA . GLY A 1 308 ? -7.704 13.106 14.130 1.00 39.34 308 GLY A CA 1
ATOM 2483 C C . GLY A 1 308 ? -7.794 13.881 15.443 1.00 39.34 308 GLY A C 1
ATOM 2484 O O . GLY A 1 308 ? -7.114 13.533 16.416 1.00 39.34 308 GLY A O 1
ATOM 2485 N N . GLN A 1 309 ? -8.718 14.842 15.517 1.00 40.53 309 GLN A N 1
ATOM 2486 C CA . GLN A 1 309 ? -9.412 15.010 16.791 1.00 40.53 309 GLN A CA 1
ATOM 2487 C C . GLN A 1 309 ? -9.819 13.601 17.219 1.00 40.53 309 GLN A C 1
ATOM 2489 O O . GLN A 1 309 ? -10.546 12.920 16.488 1.00 40.53 309 GLN A O 1
ATOM 2494 N N . GLN A 1 310 ? -9.197 13.105 18.291 1.00 41.41 310 GLN A N 1
ATOM 2495 C CA . GLN A 1 310 ? -9.304 11.694 18.632 1.00 41.41 310 GLN A CA 1
ATOM 2496 C C . GLN A 1 310 ? -10.788 11.370 18.830 1.00 41.41 310 GLN A C 1
ATOM 2498 O O . GLN A 1 310 ? -11.497 12.216 19.384 1.00 41.41 310 GLN A O 1
ATOM 2503 N N . PRO A 1 311 ? -11.279 10.184 18.416 1.00 45.06 311 PRO A N 1
ATOM 2504 C CA . PRO A 1 311 ? -12.579 9.718 18.886 1.00 45.06 311 PRO A CA 1
ATOM 2505 C C . PRO A 1 311 ? -12.540 9.795 20.416 1.00 45.06 311 PRO A C 1
ATOM 2507 O O . PRO A 1 311 ? -11.686 9.159 21.029 1.00 45.06 311 PRO A O 1
ATOM 2510 N N . ARG A 1 312 ? -13.363 10.704 20.958 1.00 43.25 312 ARG A N 1
ATOM 2511 C CA . ARG A 1 312 ? -13.041 11.587 22.094 1.00 43.25 312 ARG A CA 1
ATOM 2512 C C . ARG A 1 312 ? -12.008 11.028 23.079 1.00 43.25 312 ARG A C 1
ATOM 2514 O O . ARG A 1 312 ? -12.282 10.063 23.788 1.00 43.25 312 ARG A O 1
ATOM 2521 N N . ASN A 1 313 ? -10.875 11.724 23.204 1.00 43.84 313 ASN A N 1
ATOM 2522 C CA . ASN A 1 313 ? -10.009 11.593 24.376 1.00 43.84 313 ASN A CA 1
ATOM 2523 C C . ASN A 1 313 ? -10.887 11.923 25.599 1.00 43.84 313 ASN A C 1
ATOM 2525 O O . ASN A 1 313 ? -11.368 13.047 25.685 1.00 43.84 313 ASN A O 1
ATOM 2529 N N . GLY A 1 314 ? -11.212 10.925 26.434 1.00 51.03 314 GLY A N 1
ATOM 2530 C CA . GLY A 1 314 ? -12.443 10.854 27.255 1.00 51.03 314 GLY A CA 1
ATOM 2531 C C . GLY A 1 314 ? -12.545 11.799 28.460 1.00 51.03 314 GLY A C 1
ATOM 2532 O O . GLY A 1 314 ? -13.113 11.434 29.487 1.00 51.03 314 GLY A O 1
ATOM 2533 N N . ILE A 1 315 ? -11.953 12.978 28.342 1.00 53.16 315 ILE A N 1
ATOM 2534 C CA . ILE A 1 315 ? -11.818 14.031 29.337 1.00 53.16 315 ILE A CA 1
ATOM 2535 C C . ILE A 1 315 ? -12.761 15.170 28.910 1.00 53.16 315 ILE A C 1
ATOM 2537 O O . ILE A 1 315 ? -12.941 15.418 27.715 1.00 53.16 315 ILE A O 1
ATOM 2541 N N . PHE A 1 316 ? -13.401 15.813 29.884 1.00 61.25 316 PHE A N 1
ATOM 2542 C CA . PHE A 1 316 ? -14.158 17.050 29.689 1.00 61.25 316 PHE A CA 1
ATOM 2543 C C . PHE A 1 316 ? -13.299 18.220 30.163 1.00 61.25 316 PHE A C 1
ATOM 2545 O O . PHE A 1 316 ? -12.684 18.117 31.230 1.00 61.25 316 PHE A O 1
ATOM 2552 N N . ASP A 1 317 ? -13.304 19.325 29.426 1.00 65.31 317 ASP A N 1
ATOM 2553 C CA . ASP A 1 317 ? -12.647 20.562 29.853 1.00 65.31 317 ASP A CA 1
ATOM 2554 C C . ASP A 1 317 ? -13.602 21.443 30.676 1.00 65.31 317 ASP A C 1
ATOM 2556 O O . ASP A 1 317 ? -14.821 21.266 30.672 1.00 65.31 317 ASP A O 1
ATOM 2560 N N . LEU A 1 318 ? -13.064 22.425 31.410 1.00 70.62 318 LEU A N 1
ATOM 2561 C CA . LEU A 1 318 ? -13.882 23.321 32.245 1.00 70.62 318 LEU A CA 1
ATOM 2562 C C . LEU A 1 318 ? -14.908 24.136 31.433 1.00 70.62 318 LEU A C 1
ATOM 2564 O O . LEU A 1 318 ? -15.942 24.524 31.982 1.00 70.62 318 LEU A O 1
ATOM 2568 N N . GLU A 1 319 ? -14.647 24.352 30.141 1.00 69.38 319 GLU A N 1
ATOM 2569 C CA . GLU A 1 319 ? -15.537 25.043 29.201 1.00 69.38 319 GLU A CA 1
ATOM 2570 C C . GLU A 1 319 ? -16.742 24.186 28.769 1.00 69.38 319 GLU A C 1
ATOM 2572 O O . GLU A 1 319 ? -17.830 24.735 28.574 1.00 69.38 319 GLU A O 1
ATOM 2577 N N . ASP A 1 320 ? -16.624 22.849 28.743 1.00 69.75 320 ASP A N 1
ATOM 2578 C CA . ASP A 1 320 ? -17.770 21.945 28.515 1.00 69.75 320 ASP A CA 1
ATOM 2579 C C . ASP A 1 320 ? -18.854 22.147 29.592 1.00 69.75 320 ASP A C 1
ATOM 2581 O O . ASP A 1 320 ? -20.046 21.947 29.359 1.00 69.75 320 ASP A O 1
ATOM 2585 N N . PHE A 1 321 ? -18.452 22.607 30.779 1.00 72.25 321 PHE A N 1
ATOM 2586 C CA . PHE A 1 321 ? -19.338 22.913 31.896 1.00 72.25 321 PHE A CA 1
ATOM 2587 C C . PHE A 1 321 ? -19.775 24.387 31.957 1.00 72.25 321 PHE A C 1
ATOM 2589 O O . PHE A 1 321 ? -20.368 24.783 32.958 1.00 72.25 321 PHE A O 1
ATOM 2596 N N . TYR A 1 322 ? -19.543 25.211 30.923 1.00 77.38 322 TYR A N 1
ATOM 2597 C CA . TYR A 1 322 ? -19.861 26.653 30.923 1.00 77.38 322 TYR A CA 1
ATOM 2598 C C . TYR A 1 322 ? -21.270 26.972 31.453 1.00 77.38 322 TYR A C 1
ATOM 2600 O O . TYR A 1 322 ? -21.419 27.719 32.419 1.00 77.38 322 TYR A O 1
ATOM 2608 N N . TRP A 1 323 ? -22.313 26.343 30.898 1.00 76.19 323 TRP A N 1
ATOM 2609 C CA . TRP A 1 323 ? -23.694 26.566 31.344 1.00 76.19 323 TRP A CA 1
ATOM 2610 C C . TRP A 1 323 ? -23.947 26.102 32.788 1.00 76.19 323 TRP A C 1
ATOM 2612 O O . TRP A 1 323 ? -24.730 26.728 33.505 1.00 76.19 323 TRP A O 1
ATOM 2622 N N . LEU A 1 324 ? -23.248 25.060 33.252 1.00 73.25 324 LEU A N 1
ATOM 2623 C CA . LEU A 1 324 ? -23.297 24.605 34.644 1.00 73.25 324 LEU A CA 1
ATOM 2624 C C . LEU A 1 324 ? -22.640 25.632 35.583 1.00 73.25 324 LEU A C 1
ATOM 2626 O O . LEU A 1 324 ? -23.196 25.934 36.640 1.00 73.25 324 LEU A O 1
ATOM 2630 N N . TRP A 1 325 ? -21.512 26.227 35.176 1.00 76.00 325 TRP A N 1
ATOM 2631 C CA . TRP A 1 325 ? -20.855 27.323 35.893 1.00 76.00 325 TRP A CA 1
ATOM 2632 C C . TRP A 1 325 ? -21.703 28.597 35.917 1.00 76.00 325 TRP A C 1
ATOM 2634 O O . TRP A 1 325 ? -21.777 29.240 36.963 1.00 76.00 325 TRP A O 1
ATOM 2644 N N . CYS A 1 326 ? -22.406 28.937 34.833 1.00 77.56 326 CYS A N 1
ATOM 2645 C CA . CYS A 1 326 ? -23.361 30.050 34.818 1.00 77.56 326 CYS A CA 1
ATOM 2646 C C . CYS A 1 326 ? -24.515 29.822 35.806 1.00 77.56 326 CYS A C 1
ATOM 2648 O O . CYS A 1 326 ? -24.811 30.702 36.614 1.00 77.56 326 CYS A O 1
ATOM 2650 N N . VAL A 1 327 ? -25.131 28.633 35.803 1.00 74.12 327 VAL A N 1
ATOM 2651 C CA . VAL A 1 327 ? -26.200 28.275 36.755 1.00 74.12 327 VAL A CA 1
ATOM 2652 C C . VAL A 1 327 ? -25.687 28.288 38.201 1.00 74.12 327 VAL A C 1
ATOM 2654 O O . VAL A 1 327 ? -26.357 28.827 39.084 1.00 74.12 327 VAL A O 1
ATOM 2657 N N . TYR A 1 328 ? -24.482 27.766 38.450 1.00 73.12 328 TYR A N 1
ATOM 2658 C CA . TYR A 1 328 ? -23.838 27.819 39.764 1.00 73.12 328 TYR A CA 1
ATOM 2659 C C . TYR A 1 328 ? -23.548 29.261 40.208 1.00 73.12 328 TYR A C 1
ATOM 2661 O O . TYR A 1 328 ? -23.907 29.639 41.319 1.00 73.12 328 TYR A O 1
ATOM 2669 N N . GLY A 1 329 ? -22.970 30.092 39.337 1.00 74.25 329 GLY A N 1
ATOM 2670 C CA . GLY A 1 329 ? -22.652 31.495 39.611 1.00 74.25 329 GLY A CA 1
ATOM 2671 C C . GLY A 1 329 ? -23.892 32.347 39.896 1.00 74.25 329 GLY A C 1
ATOM 2672 O O . GLY A 1 329 ? -23.891 33.138 40.840 1.00 74.25 329 GLY A O 1
ATOM 2673 N N . VAL A 1 330 ? -24.985 32.138 39.156 1.00 78.44 330 VAL A N 1
ATOM 2674 C CA . VAL A 1 330 ? -26.291 32.758 39.443 1.00 78.44 330 VAL A CA 1
ATOM 2675 C C . VAL A 1 330 ? -26.857 32.255 40.776 1.00 78.44 330 VAL A C 1
ATOM 2677 O O . VAL A 1 330 ? -27.322 33.055 41.586 1.00 78.44 330 VAL A O 1
ATOM 2680 N N . GLY A 1 331 ? -26.751 30.957 41.072 1.00 70.88 331 GLY A N 1
ATOM 2681 C CA . GLY A 1 331 ? -27.147 30.410 42.374 1.00 70.88 331 GLY A CA 1
ATOM 2682 C C . GLY A 1 331 ? -26.335 30.984 43.543 1.00 70.88 331 GLY A C 1
ATOM 2683 O O . GLY A 1 331 ? -26.899 31.277 44.601 1.00 70.88 331 GLY A O 1
ATOM 2684 N N . VAL A 1 332 ? -25.033 31.211 43.356 1.00 71.88 332 VAL A N 1
ATOM 2685 C CA . VAL A 1 332 ? -24.140 31.806 44.361 1.00 71.88 332 VAL A CA 1
ATOM 2686 C C . VAL A 1 332 ? -24.414 33.299 44.536 1.00 71.88 332 VAL A C 1
ATOM 2688 O O . VAL A 1 332 ? -24.526 33.741 45.676 1.00 71.88 332 VAL A O 1
ATOM 2691 N N . THR A 1 333 ? -24.599 34.081 43.466 1.00 73.62 333 THR A N 1
ATOM 2692 C CA . THR A 1 333 ? -24.926 35.515 43.599 1.00 73.62 333 THR A CA 1
ATOM 2693 C C . THR A 1 333 ? -26.295 35.733 44.239 1.00 73.62 333 THR A C 1
ATOM 2695 O O . THR A 1 333 ? -26.404 36.564 45.138 1.00 73.62 333 THR A O 1
ATOM 2698 N N . ILE A 1 334 ? -27.310 34.931 43.896 1.00 73.75 334 ILE A N 1
ATOM 2699 C CA . ILE A 1 334 ? -28.601 34.923 44.607 1.00 73.75 334 ILE A CA 1
ATOM 2700 C C . ILE A 1 334 ? -28.400 34.566 46.087 1.00 73.75 334 ILE A C 1
ATOM 2702 O O . ILE A 1 334 ? -28.940 35.252 46.952 1.00 73.75 334 ILE A O 1
ATOM 2706 N N . SER A 1 335 ? -27.589 33.550 46.404 1.00 67.94 335 SER A N 1
ATOM 2707 C CA . SER A 1 335 ? -27.314 33.169 47.800 1.00 67.94 335 SER A CA 1
ATOM 2708 C C . SER A 1 335 ? -26.584 34.270 48.580 1.00 67.94 335 SER A C 1
ATOM 2710 O O . SER A 1 335 ? -26.898 34.501 49.744 1.00 67.94 335 SER A O 1
ATOM 2712 N N . ILE A 1 336 ? -25.656 34.990 47.943 1.00 71.12 336 ILE A N 1
ATOM 2713 C CA . ILE A 1 336 ? -24.935 36.133 48.523 1.00 71.12 336 ILE A CA 1
ATOM 2714 C C . ILE A 1 336 ? -25.877 37.327 48.730 1.00 71.12 336 ILE A C 1
ATOM 2716 O O . ILE A 1 336 ? -25.830 37.961 49.782 1.00 71.12 336 ILE A O 1
ATOM 2720 N N . LEU A 1 337 ? -26.772 37.617 47.780 1.00 73.88 337 LEU A N 1
ATOM 2721 C CA . LEU A 1 337 ? -27.788 38.666 47.925 1.00 73.88 337 LEU A CA 1
ATOM 2722 C C . LEU A 1 337 ? -28.783 38.340 49.047 1.00 73.88 337 LEU A C 1
ATOM 2724 O O . LEU A 1 337 ? -29.107 39.220 49.843 1.00 73.88 337 LEU A O 1
ATOM 2728 N N . VAL A 1 338 ? -29.214 37.079 49.167 1.00 73.56 338 VAL A N 1
ATOM 2729 C CA . VAL A 1 338 ? -30.033 36.608 50.297 1.00 73.56 338 VAL A CA 1
ATOM 2730 C C . VAL A 1 338 ? -29.261 36.728 51.611 1.00 73.56 338 VAL A C 1
ATOM 2732 O O . VAL A 1 338 ? -29.806 37.269 52.564 1.00 73.56 338 VAL A O 1
ATOM 2735 N N . PHE A 1 339 ? -27.986 36.338 51.663 1.00 63.81 339 PHE A N 1
ATOM 2736 C CA . PHE A 1 339 ? -27.143 36.485 52.855 1.00 63.81 339 PHE A CA 1
ATOM 2737 C C . PHE A 1 339 ? -26.940 37.953 53.266 1.00 63.81 339 PHE A C 1
ATOM 2739 O O . PHE A 1 339 ? -27.011 38.275 54.451 1.00 63.81 339 PHE A O 1
ATOM 2746 N N . PHE A 1 340 ? -26.761 38.877 52.316 1.00 70.56 340 PHE A N 1
ATOM 2747 C CA . PHE A 1 340 ? -26.717 40.311 52.616 1.00 70.56 340 PHE A CA 1
ATOM 2748 C C . PHE A 1 340 ? -28.081 40.871 53.037 1.00 70.56 340 PHE A C 1
ATOM 2750 O O . PHE A 1 340 ? -28.124 41.723 53.924 1.00 70.56 340 PHE A O 1
ATOM 2757 N N . ALA A 1 341 ? -29.191 40.380 52.479 1.00 71.25 341 ALA A N 1
ATOM 2758 C CA . ALA A 1 341 ? -30.537 40.734 52.927 1.00 71.25 341 ALA A CA 1
ATOM 2759 C C . ALA A 1 341 ? -30.832 40.199 54.342 1.00 71.25 341 ALA A C 1
ATOM 2761 O O . ALA A 1 341 ? -31.390 40.927 55.163 1.00 71.25 341 ALA A O 1
ATOM 2762 N N . GLU A 1 342 ? -30.394 38.979 54.665 1.00 70.94 342 GLU A N 1
ATOM 2763 C CA . GLU A 1 342 ? -30.440 38.402 56.011 1.00 70.94 342 GLU A CA 1
ATOM 2764 C C . GLU A 1 342 ? -29.550 39.185 56.980 1.00 70.94 342 GLU A C 1
ATOM 2766 O O . GLU A 1 342 ? -30.021 39.547 58.053 1.00 70.94 342 GLU A O 1
ATOM 2771 N N . ILE A 1 343 ? -28.316 39.549 56.608 1.00 70.75 343 ILE A N 1
ATOM 2772 C CA . ILE A 1 343 ? -27.445 40.419 57.418 1.00 70.75 343 ILE A CA 1
ATOM 2773 C C . ILE A 1 343 ? -28.059 41.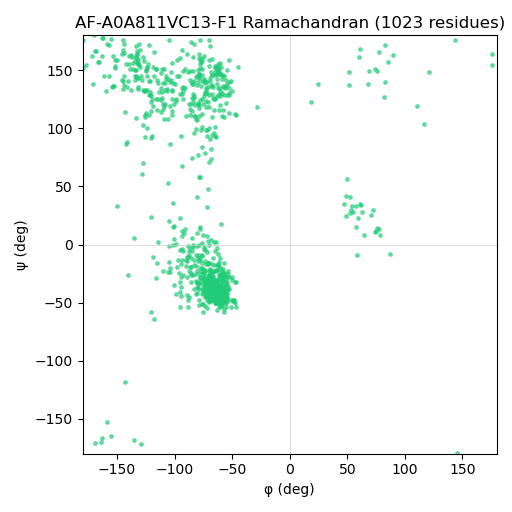807 57.611 1.00 70.75 343 ILE A C 1
ATOM 2775 O O . ILE A 1 343 ? -27.965 42.359 58.705 1.00 70.75 343 ILE A O 1
ATOM 2779 N N . TRP A 1 344 ? -28.694 42.392 56.597 1.00 71.50 344 TRP A N 1
ATOM 2780 C CA . TRP A 1 344 ? -29.345 43.698 56.707 1.00 71.50 344 TRP A CA 1
ATOM 2781 C C . TRP A 1 344 ? -30.571 43.633 57.625 1.00 71.50 344 TRP A C 1
ATOM 2783 O O . TRP A 1 344 ? -30.696 44.443 58.545 1.00 71.50 344 TRP A O 1
ATOM 2793 N N . HIS A 1 345 ? -31.418 42.615 57.457 1.00 72.88 345 HIS A N 1
ATOM 2794 C CA . HIS A 1 345 ? -32.549 42.332 58.339 1.00 72.88 345 HIS A CA 1
ATOM 2795 C C . HIS A 1 345 ? -32.087 42.035 59.775 1.00 72.88 345 HIS A C 1
ATOM 2797 O O . HIS A 1 345 ? -32.658 42.552 60.731 1.00 72.88 345 HIS A O 1
ATOM 2803 N N . HIS A 1 346 ? -31.015 41.261 59.950 1.00 61.97 346 HIS A N 1
ATOM 2804 C CA . HIS A 1 346 ? -30.445 40.930 61.254 1.00 61.97 346 HIS A CA 1
ATOM 2805 C C . HIS A 1 346 ? -29.753 42.140 61.897 1.00 61.97 346 HIS A C 1
ATOM 2807 O O . HIS A 1 346 ? -29.860 42.312 63.104 1.00 61.97 346 HIS A O 1
ATOM 2813 N N . ARG A 1 347 ? -29.104 43.033 61.139 1.00 66.56 347 ARG A N 1
ATOM 2814 C CA . ARG A 1 347 ? -28.582 44.316 61.654 1.00 66.56 347 ARG A CA 1
ATOM 2815 C C . ARG A 1 347 ? -29.706 45.278 62.040 1.00 66.56 347 ARG A C 1
ATOM 2817 O O . ARG A 1 347 ? -29.547 46.026 62.999 1.00 66.56 347 ARG A O 1
ATOM 2824 N N . ARG A 1 348 ? -30.848 45.236 61.348 1.00 67.00 348 ARG A N 1
ATOM 2825 C CA . ARG A 1 348 ? -32.058 45.993 61.709 1.00 67.00 348 ARG A CA 1
ATOM 2826 C C . ARG A 1 348 ? -32.683 45.454 63.003 1.00 67.00 348 ARG A C 1
ATOM 2828 O O . ARG A 1 348 ? -32.850 46.214 63.947 1.00 67.00 348 ARG A O 1
ATOM 2835 N N . ALA A 1 349 ? -32.869 44.137 63.100 1.00 55.91 349 ALA A N 1
ATOM 2836 C CA . ALA A 1 349 ? -33.351 43.457 64.305 1.00 55.91 349 ALA A CA 1
ATOM 2837 C C . ALA A 1 349 ? -32.357 43.494 65.490 1.00 55.91 349 ALA A C 1
ATOM 2839 O O . ALA A 1 349 ? -32.771 43.369 66.639 1.00 55.91 349 ALA A O 1
ATOM 2840 N N . MET A 1 350 ? -31.053 43.673 65.240 1.00 48.44 350 MET A N 1
ATOM 2841 C CA . MET A 1 350 ? -30.059 43.938 66.290 1.00 48.44 350 MET A CA 1
ATOM 2842 C C . MET A 1 350 ? -30.079 45.405 66.718 1.00 48.44 350 MET A C 1
ATOM 2844 O O . MET A 1 350 ? -30.079 45.653 67.912 1.00 48.44 350 MET A O 1
ATOM 2848 N N . LYS A 1 351 ? -30.280 46.381 65.818 1.00 54.12 351 LYS A N 1
ATOM 2849 C CA . LYS A 1 351 ? -30.597 47.765 66.235 1.00 54.12 351 LYS A CA 1
ATOM 2850 C C . LYS A 1 351 ? -31.851 47.860 67.119 1.00 54.12 351 LYS A C 1
ATOM 2852 O O . LYS A 1 351 ? -31.926 48.753 67.953 1.00 54.12 351 LYS A O 1
ATOM 2857 N N . GLU A 1 352 ? -32.797 46.933 66.975 1.00 53.12 352 GLU A N 1
ATOM 2858 C CA . GLU A 1 352 ? -33.977 46.791 67.845 1.00 53.12 352 GLU A CA 1
ATOM 2859 C C . GLU A 1 352 ? -33.698 46.024 69.162 1.00 53.12 352 GLU A C 1
ATOM 2861 O O . GLU A 1 352 ? -34.549 46.006 70.049 1.00 53.12 352 GLU A O 1
ATOM 2866 N N . ARG A 1 353 ? -32.517 45.405 69.327 1.00 45.41 353 ARG A N 1
ATOM 2867 C CA . ARG A 1 353 ? -32.110 44.621 70.518 1.00 45.41 353 ARG A CA 1
ATOM 2868 C C . ARG A 1 353 ? -30.924 45.196 71.294 1.00 45.41 353 ARG A C 1
ATOM 2870 O O . ARG A 1 353 ? -30.876 45.030 72.508 1.00 45.41 353 ARG A O 1
ATOM 2877 N N . ASP A 1 354 ? -30.014 45.910 70.639 1.00 43.34 354 ASP A N 1
ATOM 2878 C CA . ASP A 1 354 ? -28.788 46.486 71.214 1.00 43.34 354 ASP A CA 1
ATOM 2879 C C . ASP A 1 354 ? -29.062 47.681 72.158 1.00 43.34 354 ASP A C 1
ATOM 2881 O O . ASP A 1 354 ? -28.142 48.262 72.730 1.00 43.34 354 ASP A O 1
ATOM 2885 N N . GLY A 1 355 ? -30.340 48.006 72.400 1.00 48.53 355 GLY A N 1
ATOM 2886 C CA . GLY A 1 355 ? -30.772 48.757 73.583 1.00 48.53 355 GLY A CA 1
ATOM 2887 C C . GLY A 1 355 ? -30.594 47.989 74.908 1.00 48.53 355 GLY A C 1
ATOM 2888 O O . GLY A 1 355 ? -30.690 48.594 75.975 1.00 48.53 355 GLY A O 1
ATOM 2889 N N . ALA A 1 356 ? -30.312 46.680 74.867 1.00 39.91 356 ALA A N 1
ATOM 2890 C CA . ALA A 1 356 ? -30.013 45.838 76.029 1.00 39.91 356 ALA A CA 1
ATOM 2891 C C . ALA A 1 356 ? -28.500 45.543 76.176 1.00 39.91 356 ALA A C 1
ATOM 2893 O O . ALA A 1 356 ? -27.771 45.347 75.207 1.00 39.91 356 ALA A O 1
ATOM 2894 N N . ARG A 1 357 ? -28.008 45.533 77.423 1.00 31.20 357 ARG A N 1
ATOM 2895 C CA . ARG A 1 357 ? -26.575 45.641 77.772 1.00 31.20 357 ARG A CA 1
ATOM 2896 C C . ARG A 1 357 ? -25.756 44.331 77.719 1.00 31.20 357 ARG A C 1
ATOM 2898 O O . ARG A 1 357 ? -26.016 43.443 78.517 1.00 31.20 357 ARG A O 1
ATOM 2905 N N . ARG A 1 358 ? -24.634 44.395 76.976 1.00 33.78 358 ARG A N 1
ATOM 2906 C CA . ARG A 1 358 ? -23.224 44.035 77.338 1.00 33.78 358 ARG A CA 1
ATOM 2907 C C . ARG A 1 358 ? -22.842 42.579 77.779 1.00 33.78 358 ARG A C 1
ATOM 2909 O O . ARG A 1 358 ? -23.720 41.776 78.056 1.00 33.78 358 ARG A O 1
ATOM 2916 N N . PRO A 1 359 ? -21.533 42.191 77.721 1.00 52.34 359 PRO A N 1
ATOM 2917 C CA . PRO A 1 359 ? -21.136 40.853 77.224 1.00 52.34 359 PRO A CA 1
ATOM 2918 C C . PRO A 1 359 ? -20.061 40.092 78.055 1.00 52.34 359 PRO A C 1
ATOM 2920 O O . PRO A 1 359 ? -19.636 40.560 79.108 1.00 52.34 359 PRO A O 1
ATOM 2923 N N . GLY A 1 360 ? -19.512 38.993 77.500 1.00 25.83 360 GLY A N 1
ATOM 2924 C CA . GLY A 1 360 ? -18.184 38.453 77.863 1.00 25.83 360 GLY A CA 1
ATOM 2925 C C . GLY A 1 360 ? -17.647 37.316 76.956 1.00 25.83 360 GLY A C 1
ATOM 2926 O O . GLY A 1 360 ? -18.427 36.438 76.617 1.00 25.83 360 GLY A O 1
ATOM 2927 N N . VAL A 1 361 ? -16.334 37.364 76.617 1.00 32.94 361 VAL A N 1
ATOM 2928 C CA . VAL A 1 361 ? -15.315 36.258 76.501 1.00 32.94 361 VAL A CA 1
ATOM 2929 C C . VAL A 1 361 ? -15.647 35.005 75.633 1.00 32.94 361 VAL A C 1
ATOM 2931 O O . VAL A 1 361 ? -16.704 34.423 75.812 1.00 32.94 361 VAL A O 1
ATOM 2934 N N . ALA A 1 362 ? -14.805 34.379 74.778 1.00 28.77 362 ALA A N 1
ATOM 2935 C CA . ALA A 1 362 ? -13.481 34.551 74.101 1.00 28.77 362 ALA A CA 1
ATOM 2936 C C . ALA A 1 362 ? -13.262 33.262 73.213 1.00 28.77 362 ALA A C 1
ATOM 2938 O O . ALA A 1 362 ? -14.081 32.355 73.339 1.00 28.77 362 ALA A O 1
ATOM 2939 N N . CYS A 1 363 ? -12.266 32.958 72.349 1.00 25.67 363 CYS A N 1
ATOM 2940 C CA . CYS A 1 363 ? -11.137 33.564 71.582 1.00 25.67 363 CYS A CA 1
ATOM 2941 C C . CYS A 1 363 ? -10.748 32.517 70.457 1.00 25.67 363 CYS A C 1
ATOM 2943 O O . CYS A 1 363 ? -11.544 31.606 70.243 1.00 25.67 363 CYS A O 1
ATOM 2945 N N . LEU A 1 364 ? -9.644 32.479 69.673 1.00 28.80 364 LEU A N 1
ATOM 2946 C CA . LEU A 1 364 ? -8.346 33.193 69.606 1.00 28.80 364 LEU A CA 1
ATOM 2947 C C . LEU A 1 364 ? -7.869 33.429 68.127 1.00 28.80 364 LEU A C 1
ATOM 2949 O O . LEU A 1 364 ? -8.554 34.155 67.412 1.00 28.80 364 LEU A O 1
ATOM 2953 N N . SER A 1 365 ? -6.716 32.895 67.664 1.00 28.92 365 SER A N 1
ATOM 2954 C CA . SER A 1 365 ? -6.016 33.252 66.393 1.00 28.92 365 SER A CA 1
ATOM 2955 C C . SER A 1 365 ? -4.948 32.208 65.931 1.00 28.92 365 SER A C 1
ATOM 2957 O O . SER A 1 365 ? -4.894 31.143 66.541 1.00 28.92 365 SER A O 1
ATOM 2959 N N . ILE A 1 366 ? -4.114 32.544 64.905 1.00 27.78 366 ILE A N 1
ATOM 2960 C CA . ILE A 1 366 ? -2.783 31.992 64.442 1.00 27.78 366 ILE A CA 1
ATOM 2961 C C . ILE A 1 366 ? -2.746 31.457 62.972 1.00 27.78 366 ILE A C 1
ATOM 2963 O O . ILE A 1 366 ? -3.710 30.826 62.552 1.00 27.78 366 ILE A O 1
ATOM 2967 N N . GLU A 1 367 ? -1.637 31.508 62.191 1.00 29.89 367 GLU A N 1
ATOM 2968 C CA . GLU A 1 367 ? -0.795 32.628 61.651 1.00 29.89 367 GLU A CA 1
ATOM 2969 C C . GLU A 1 367 ? 0.368 32.128 60.719 1.00 29.89 367 GLU A C 1
ATOM 2971 O O . GLU A 1 367 ? 0.889 31.048 60.972 1.00 29.89 367 GLU A O 1
ATOM 2976 N N . LYS A 1 368 ? 0.857 32.979 59.775 1.00 28.80 368 LYS A N 1
ATOM 2977 C CA . LYS A 1 368 ? 2.216 33.007 59.107 1.00 28.80 368 LYS A CA 1
ATOM 2978 C C . LYS A 1 368 ? 2.667 31.769 58.265 1.00 28.80 368 LYS A C 1
ATOM 2980 O O . LYS A 1 368 ? 1.977 30.761 58.269 1.00 28.80 368 LYS A O 1
ATOM 2985 N N . GLY A 1 369 ? 3.748 31.765 57.449 1.00 24.75 369 GLY A N 1
ATOM 2986 C CA . GLY A 1 369 ? 4.815 32.742 57.084 1.00 24.75 369 GLY A CA 1
ATOM 2987 C C . GLY A 1 369 ? 5.677 32.283 55.857 1.00 24.75 369 GLY A C 1
ATOM 2988 O O . GLY A 1 369 ? 5.299 31.316 55.203 1.00 24.75 369 GLY A O 1
ATOM 2989 N N . GLU A 1 370 ? 6.798 32.960 55.529 1.00 26.22 370 GLU A N 1
ATOM 2990 C CA . GLU A 1 370 ? 7.587 32.846 54.256 1.00 26.22 370 GLU A CA 1
ATOM 2991 C C . GLU A 1 370 ? 8.937 32.055 54.322 1.00 26.22 370 GLU A C 1
ATOM 2993 O O . GLU A 1 370 ? 9.353 31.666 55.412 1.00 26.22 370 GLU A O 1
ATOM 2998 N N . TYR A 1 371 ? 9.611 31.870 53.154 1.00 26.00 371 TYR A N 1
ATOM 2999 C CA . TYR A 1 371 ? 11.082 31.950 52.842 1.00 26.00 371 TYR A CA 1
ATOM 3000 C C . TYR A 1 371 ? 11.650 30.927 51.797 1.00 26.00 371 TYR A C 1
ATOM 3002 O O . TYR A 1 371 ? 10.888 30.158 51.214 1.00 26.00 371 TYR A O 1
ATOM 3010 N N . GLU A 1 372 ? 12.949 31.017 51.430 1.00 23.84 372 GLU A N 1
ATOM 3011 C CA . GLU A 1 372 ? 13.473 30.802 50.048 1.00 23.84 372 GLU A CA 1
ATOM 3012 C C . GLU A 1 372 ? 14.488 29.641 49.754 1.00 23.84 372 GLU A C 1
ATOM 3014 O O . GLU A 1 372 ? 15.222 29.191 50.628 1.00 23.84 372 GLU A O 1
ATOM 3019 N N . CYS A 1 373 ? 14.660 29.359 48.440 1.00 21.69 373 CYS A N 1
ATOM 3020 C CA . CYS A 1 373 ? 15.933 29.192 47.673 1.00 21.69 373 CYS A CA 1
ATOM 3021 C C . CYS A 1 373 ? 16.761 27.870 47.551 1.00 21.69 373 CYS A C 1
ATOM 3023 O O . CYS A 1 373 ? 16.780 27.002 48.415 1.00 21.69 373 CYS A O 1
ATOM 3025 N N . THR A 1 374 ? 17.564 27.833 46.456 1.00 24.59 374 THR A N 1
ATOM 3026 C CA . THR A 1 374 ? 18.668 26.899 46.043 1.00 24.59 374 THR A CA 1
ATOM 3027 C C . THR A 1 374 ? 18.310 25.493 45.490 1.00 24.59 374 THR A C 1
ATOM 3029 O O . THR A 1 374 ? 17.317 24.917 45.909 1.00 24.59 374 THR A O 1
ATOM 3032 N N . ALA A 1 375 ? 19.061 24.835 44.571 1.00 22.30 375 ALA A N 1
ATOM 3033 C CA . ALA A 1 375 ? 20.078 25.232 43.555 1.00 22.30 375 ALA A CA 1
ATOM 3034 C C . ALA A 1 375 ? 20.432 24.045 42.584 1.00 22.30 375 ALA A C 1
ATOM 3036 O O . ALA A 1 375 ? 19.965 22.932 42.801 1.00 22.30 375 ALA A O 1
ATOM 3037 N N . MET A 1 376 ? 21.346 24.270 41.606 1.00 22.44 376 MET A N 1
ATOM 3038 C CA . MET A 1 376 ? 22.148 23.276 40.818 1.00 22.44 376 MET A CA 1
ATOM 3039 C C . MET A 1 376 ? 21.461 22.427 39.701 1.00 22.44 376 MET A C 1
ATOM 3041 O O . MET A 1 376 ? 20.287 22.114 39.814 1.00 22.44 376 MET A O 1
ATOM 3045 N N . LEU A 1 377 ? 22.116 21.959 38.604 1.00 24.20 377 LEU A N 1
ATOM 3046 C CA . LEU A 1 377 ? 23.390 22.293 37.894 1.00 24.20 377 LEU A CA 1
ATOM 3047 C C . LEU A 1 377 ? 23.470 21.556 36.505 1.00 24.20 377 LEU A C 1
ATOM 3049 O O . LEU A 1 377 ? 22.783 20.560 36.309 1.00 24.20 377 LEU A O 1
ATOM 3053 N N . THR A 1 378 ? 24.413 21.955 35.622 1.00 25.92 378 THR A N 1
ATOM 3054 C CA . THR A 1 378 ? 25.182 21.162 34.596 1.00 25.92 378 THR A CA 1
ATOM 3055 C C . THR A 1 378 ? 24.958 21.342 33.066 1.00 25.92 378 THR A C 1
ATOM 3057 O O . THR A 1 378 ? 23.904 21.028 32.540 1.00 25.92 378 THR A O 1
ATOM 3060 N N . LYS A 1 379 ? 26.058 21.752 32.383 1.00 24.22 379 LYS A N 1
ATOM 3061 C CA . LYS A 1 379 ? 26.746 21.208 31.163 1.00 24.22 379 LYS A CA 1
ATOM 3062 C C . LYS A 1 379 ? 25.973 20.893 29.846 1.00 24.22 379 LYS A C 1
ATOM 3064 O O . LYS A 1 379 ? 24.877 20.367 29.891 1.00 24.22 379 LYS A O 1
ATOM 3069 N N . ALA A 1 380 ? 26.554 21.020 28.634 1.00 25.28 380 ALA A N 1
ATOM 3070 C CA . ALA A 1 380 ? 27.792 21.685 28.151 1.00 25.28 380 ALA A CA 1
ATOM 3071 C C . ALA A 1 380 ? 27.902 21.695 26.591 1.00 25.28 380 ALA A C 1
ATOM 3073 O O . ALA A 1 380 ? 27.327 20.831 25.940 1.00 25.28 380 ALA A O 1
ATOM 3074 N N . ASN A 1 381 ? 28.769 22.581 26.064 1.00 25.22 381 ASN A N 1
ATOM 3075 C CA . ASN A 1 381 ? 29.454 22.606 24.744 1.00 25.22 381 ASN A CA 1
ATOM 3076 C C . ASN A 1 381 ? 28.621 22.828 23.442 1.00 25.22 381 ASN A C 1
ATOM 3078 O O . ASN A 1 381 ? 27.505 22.340 23.345 1.00 25.22 381 ASN A O 1
ATOM 3082 N N . ILE A 1 382 ? 29.015 23.630 22.421 1.00 26.06 382 ILE A N 1
ATOM 3083 C CA . ILE A 1 382 ? 30.324 24.003 21.782 1.00 26.06 382 ILE A CA 1
ATOM 3084 C C . ILE A 1 382 ? 30.788 22.929 20.765 1.00 26.06 382 ILE A C 1
ATOM 3086 O O . ILE A 1 382 ? 30.867 21.768 21.148 1.00 26.06 382 ILE A O 1
ATOM 3090 N N . LEU A 1 383 ? 31.118 23.195 19.482 1.00 24.72 383 LEU A N 1
ATOM 3091 C CA . LEU A 1 383 ? 31.222 24.427 18.649 1.00 24.72 383 LEU A CA 1
ATOM 3092 C C . LEU A 1 383 ? 30.777 24.126 17.183 1.00 24.72 383 LEU A C 1
ATOM 3094 O O . LEU A 1 383 ? 30.559 22.965 16.846 1.00 24.72 383 LEU A O 1
ATOM 3098 N N . LEU A 1 384 ? 30.718 25.130 16.289 1.00 24.03 384 LEU A N 1
ATOM 3099 C CA . LEU A 1 384 ? 30.481 24.959 14.843 1.00 24.03 384 LEU A CA 1
ATOM 3100 C C . LEU A 1 384 ? 31.620 25.533 13.956 1.00 24.03 384 LEU A C 1
ATOM 3102 O O . LEU A 1 384 ? 31.994 26.689 14.105 1.00 24.03 384 LEU A O 1
ATOM 3106 N N . ILE A 1 385 ? 32.116 24.690 13.038 1.00 26.14 385 ILE A N 1
ATOM 3107 C CA . ILE A 1 385 ? 32.731 24.912 11.699 1.00 26.14 385 ILE A CA 1
ATOM 3108 C C . ILE A 1 385 ? 33.271 26.318 11.328 1.00 26.14 385 ILE A C 1
ATOM 3110 O O . ILE A 1 385 ? 32.477 27.240 11.174 1.00 26.14 385 ILE A O 1
ATOM 3114 N N . CYS A 1 386 ? 34.573 26.404 10.976 1.00 24.62 386 CYS A N 1
ATOM 3115 C CA . CYS A 1 386 ? 35.197 27.184 9.865 1.00 24.62 386 CYS A CA 1
ATOM 3116 C C . CYS A 1 386 ? 36.753 27.068 9.909 1.00 24.62 386 CYS A C 1
ATOM 3118 O O . CYS A 1 386 ? 37.280 26.888 11.000 1.00 24.62 386 CYS A O 1
ATOM 3120 N N . ASN A 1 387 ? 37.567 27.221 8.843 1.00 26.94 387 ASN A N 1
ATOM 3121 C CA . ASN A 1 387 ? 37.396 27.037 7.382 1.00 26.94 387 ASN A CA 1
ATOM 3122 C C . ASN A 1 387 ? 38.786 27.077 6.653 1.00 26.94 387 ASN A C 1
ATOM 3124 O O . ASN A 1 387 ? 39.733 27.632 7.202 1.00 26.94 387 ASN A O 1
ATOM 3128 N N . LEU A 1 388 ? 38.831 26.651 5.377 1.00 27.94 388 LEU A N 1
ATOM 3129 C CA . LEU A 1 388 ? 39.768 27.057 4.295 1.00 27.94 388 LEU A CA 1
ATOM 3130 C C . LEU A 1 388 ? 41.234 26.526 4.213 1.00 27.94 388 LEU A C 1
ATOM 3132 O O . LEU A 1 388 ? 41.802 26.040 5.182 1.00 27.94 388 LEU A O 1
ATOM 3136 N N . GLN A 1 389 ? 41.826 26.752 3.016 1.00 27.12 389 GLN A N 1
ATOM 3137 C CA . GLN A 1 389 ? 43.220 26.540 2.536 1.00 27.12 389 GLN A CA 1
ATOM 3138 C C . GLN A 1 389 ? 43.587 25.099 2.069 1.00 27.12 389 GLN A C 1
ATOM 3140 O O . GLN A 1 389 ? 43.154 24.136 2.686 1.00 27.12 389 GLN A O 1
ATOM 3145 N N . LEU A 1 390 ? 44.354 24.859 0.977 1.00 26.66 390 LEU A N 1
ATOM 3146 C CA . LEU A 1 390 ? 45.049 25.750 0.006 1.00 26.66 390 LEU A CA 1
ATOM 3147 C C . LEU A 1 390 ? 45.450 25.024 -1.330 1.00 26.66 390 LEU A C 1
ATOM 3149 O O . LEU A 1 390 ? 45.344 23.806 -1.417 1.00 26.66 390 LEU A O 1
ATOM 3153 N N . LEU A 1 391 ? 46.044 25.787 -2.276 1.00 25.61 391 LEU A N 1
ATOM 3154 C CA . LEU A 1 391 ? 46.993 25.415 -3.371 1.00 25.61 391 LEU A CA 1
ATOM 3155 C C . LEU A 1 391 ? 46.512 24.980 -4.791 1.00 25.61 391 LEU A C 1
ATOM 3157 O O . LEU A 1 391 ? 45.339 24.724 -5.036 1.00 25.61 391 LEU A O 1
ATOM 3161 N N . PHE A 1 392 ? 47.463 25.033 -5.749 1.00 26.80 392 PHE A N 1
ATOM 3162 C CA . PHE A 1 392 ? 47.320 25.131 -7.225 1.00 26.80 392 PHE A CA 1
ATOM 3163 C C . PHE A 1 392 ? 48.114 24.046 -8.000 1.00 26.80 392 PHE A C 1
ATOM 3165 O O . PHE A 1 392 ? 49.130 23.588 -7.486 1.00 26.80 392 PHE A O 1
ATOM 3172 N N . ALA A 1 393 ? 47.770 23.788 -9.282 1.00 23.75 393 ALA A N 1
ATOM 3173 C CA . ALA A 1 393 ? 48.725 23.478 -10.377 1.00 23.75 393 ALA A CA 1
ATOM 3174 C C . ALA A 1 393 ? 48.100 23.568 -11.804 1.00 23.75 393 ALA A C 1
ATOM 3176 O O . ALA A 1 393 ? 46.892 23.425 -11.970 1.00 23.75 393 ALA A O 1
ATOM 3177 N N . TYR A 1 394 ? 48.949 23.776 -12.822 1.00 26.62 394 TYR A N 1
ATOM 3178 C CA . TYR A 1 394 ? 48.741 23.836 -14.296 1.00 26.62 394 TYR A CA 1
ATOM 3179 C C . TYR A 1 394 ? 50.109 23.468 -14.955 1.00 26.62 394 TYR A C 1
ATOM 3181 O O . TYR A 1 394 ? 51.090 23.421 -14.206 1.00 26.62 394 TYR A O 1
ATOM 3189 N N . PRO A 1 395 ? 50.299 23.355 -16.296 1.00 42.09 395 PRO A N 1
ATOM 3190 C CA . PRO A 1 395 ? 49.412 23.028 -17.434 1.00 42.09 395 PRO A CA 1
ATOM 3191 C C . PRO A 1 395 ? 50.007 21.901 -18.345 1.00 42.09 395 PRO A C 1
ATOM 3193 O O . PRO A 1 395 ? 51.054 21.355 -18.018 1.00 42.09 395 PRO A O 1
ATOM 3196 N N . ALA A 1 396 ? 49.406 21.607 -19.518 1.00 24.72 396 ALA A N 1
ATOM 3197 C CA . ALA A 1 396 ? 50.093 21.261 -20.797 1.00 24.72 396 ALA A CA 1
ATOM 3198 C C . ALA A 1 396 ? 49.084 20.985 -21.947 1.00 24.72 396 ALA A C 1
ATOM 3200 O O . ALA A 1 396 ? 47.977 20.520 -21.682 1.00 24.72 396 ALA A O 1
ATOM 3201 N N . SER A 1 397 ? 49.453 21.227 -23.219 1.00 28.59 397 SER A N 1
ATOM 3202 C CA . SER A 1 397 ? 48.593 20.956 -24.397 1.00 28.59 397 SER A CA 1
ATOM 3203 C C . SER A 1 397 ? 49.352 20.870 -25.737 1.00 28.59 397 SER A C 1
ATOM 3205 O O . SER A 1 397 ? 50.229 21.699 -25.973 1.00 28.59 397 SER A O 1
ATOM 3207 N N . ASN A 1 398 ? 48.887 19.993 -26.645 1.00 24.55 398 ASN A N 1
ATOM 3208 C CA . ASN A 1 398 ? 49.294 19.816 -28.064 1.00 24.55 398 ASN A CA 1
ATOM 3209 C C . ASN A 1 398 ? 50.736 19.253 -28.255 1.00 24.55 398 ASN A C 1
ATOM 3211 O O . ASN A 1 398 ? 51.586 19.445 -27.397 1.00 24.55 398 ASN A O 1
ATOM 3215 N N . TRP A 1 399 ? 51.085 18.481 -29.299 1.00 24.27 399 TRP A N 1
ATOM 3216 C CA . TRP A 1 399 ? 50.770 18.623 -30.735 1.00 24.27 399 TRP A CA 1
ATOM 3217 C C . TRP A 1 399 ? 50.710 17.296 -31.546 1.00 24.27 399 TRP A C 1
ATOM 3219 O O . TRP A 1 399 ? 51.379 16.327 -31.215 1.00 24.27 399 TRP A O 1
ATOM 3229 N N . THR A 1 400 ? 49.924 17.335 -32.636 1.00 24.75 400 THR A N 1
ATOM 3230 C CA . THR A 1 400 ? 49.928 16.579 -33.927 1.00 24.75 400 THR A CA 1
ATOM 3231 C C . THR A 1 400 ? 50.552 15.180 -34.111 1.00 24.75 400 THR A C 1
ATOM 3233 O O . THR A 1 400 ? 51.716 14.933 -33.817 1.00 24.75 400 THR A O 1
ATOM 3236 N N . VAL A 1 401 ? 49.809 14.348 -34.857 1.00 28.45 401 VAL A N 1
ATOM 3237 C CA . VAL A 1 401 ? 50.248 13.129 -35.575 1.00 28.45 401 VAL A CA 1
ATOM 3238 C C . VAL A 1 401 ? 50.618 13.482 -37.030 1.00 28.45 401 VAL A C 1
ATOM 3240 O O . VAL A 1 401 ? 50.002 14.385 -37.600 1.00 28.45 401 VAL A O 1
ATOM 3243 N N . PRO A 1 402 ? 51.573 12.774 -37.662 1.00 33.94 402 PRO A N 1
ATOM 3244 C CA . PRO A 1 402 ? 51.246 12.139 -38.948 1.00 33.94 402 PRO A CA 1
ATOM 3245 C C . PRO A 1 402 ? 51.775 10.694 -39.066 1.00 33.94 402 PRO A C 1
ATOM 3247 O O . PRO A 1 402 ? 52.746 10.314 -38.419 1.00 33.94 402 PRO A O 1
ATOM 3250 N N . GLY A 1 403 ? 51.143 9.898 -39.934 1.00 30.44 403 GLY A N 1
ATOM 3251 C CA . GLY A 1 403 ? 51.501 8.497 -40.197 1.00 30.44 403 GLY A CA 1
ATOM 3252 C C . GLY A 1 403 ? 50.375 7.537 -39.811 1.00 30.44 403 GLY A C 1
ATOM 3253 O O . GLY A 1 403 ? 50.168 7.252 -38.631 1.00 30.44 403 GLY A O 1
ATOM 3254 N N . VAL A 1 404 ? 49.655 7.044 -40.821 1.00 35.00 404 VAL A N 1
ATOM 3255 C CA . VAL A 1 404 ? 48.519 6.119 -40.695 1.00 35.00 404 VAL A CA 1
ATOM 3256 C C . VAL A 1 404 ? 48.770 4.894 -41.566 1.00 35.00 404 VAL A C 1
ATOM 3258 O O . VAL A 1 404 ? 49.133 5.013 -42.733 1.00 35.00 404 VAL A O 1
ATOM 3261 N N . SER A 1 405 ? 48.551 3.720 -40.983 1.00 43.56 405 SER A N 1
ATOM 3262 C CA . SER A 1 405 ? 48.514 2.423 -41.655 1.00 43.56 405 SER A CA 1
ATOM 3263 C C . SER A 1 405 ? 47.054 2.033 -41.945 1.00 43.56 405 SER A C 1
ATOM 3265 O O . SER A 1 405 ? 46.154 2.375 -41.178 1.00 43.56 405 SER A O 1
ATOM 3267 N N . ASN A 1 406 ? 46.793 1.358 -43.072 1.00 60.47 406 ASN A N 1
ATOM 3268 C CA . ASN A 1 406 ? 45.470 1.323 -43.735 1.00 60.47 406 ASN A CA 1
ATOM 3269 C C . ASN A 1 406 ? 44.291 0.690 -42.959 1.00 60.47 406 ASN A C 1
ATOM 3271 O O . ASN A 1 406 ? 43.163 0.720 -43.456 1.00 60.47 406 ASN A O 1
ATOM 3275 N N . VAL A 1 407 ? 44.502 0.140 -41.761 1.00 66.50 407 VAL A N 1
ATOM 3276 C CA . VAL A 1 407 ? 43.415 -0.335 -40.884 1.00 66.50 407 VAL A CA 1
ATOM 3277 C C . VAL A 1 407 ? 42.989 0.725 -39.858 1.00 66.50 407 VAL A C 1
ATOM 3279 O O . VAL A 1 407 ? 41.872 0.642 -39.346 1.00 66.50 407 VAL A O 1
ATOM 3282 N N . SER A 1 408 ? 43.795 1.769 -39.605 1.00 67.44 408 SER A N 1
ATOM 3283 C CA . SER A 1 408 ? 43.409 2.835 -38.666 1.00 67.44 408 SER A CA 1
ATOM 3284 C C . SER A 1 408 ? 42.120 3.524 -39.111 1.00 67.44 408 SER A C 1
ATOM 3286 O O . SER A 1 408 ? 41.194 3.554 -38.321 1.00 67.44 408 SER A O 1
ATOM 3288 N N . PHE A 1 409 ? 41.980 3.942 -40.377 1.00 74.06 409 PHE A N 1
ATOM 3289 C CA . PHE A 1 409 ? 40.802 4.689 -40.852 1.00 74.06 409 PHE A CA 1
ATOM 3290 C C . PHE A 1 409 ? 39.454 4.057 -40.451 1.00 74.06 409 PHE A C 1
ATOM 3292 O O . PHE A 1 409 ? 38.585 4.737 -39.902 1.00 74.06 409 PHE A O 1
ATOM 3299 N N . ILE A 1 410 ? 39.278 2.748 -40.674 1.00 78.62 410 ILE A N 1
ATOM 3300 C CA . ILE A 1 410 ? 38.036 2.067 -40.289 1.00 78.62 410 ILE A CA 1
ATOM 3301 C C . ILE A 1 410 ? 37.927 1.868 -38.770 1.00 78.62 410 ILE A C 1
ATOM 3303 O O . ILE A 1 410 ? 36.834 2.000 -38.225 1.00 78.62 410 ILE A O 1
ATOM 3307 N N . VAL A 1 411 ? 39.031 1.620 -38.058 1.00 80.81 411 VAL A N 1
ATOM 3308 C CA . VAL A 1 411 ? 39.033 1.517 -36.587 1.00 80.81 411 VAL A CA 1
ATOM 3309 C C . VAL A 1 411 ? 38.734 2.864 -35.921 1.00 80.81 411 VAL A C 1
ATOM 3311 O O . VAL A 1 411 ? 37.951 2.904 -34.976 1.00 80.81 411 VAL A O 1
ATOM 3314 N N . ASP A 1 412 ? 39.287 3.959 -36.433 1.00 79.88 412 ASP A N 1
ATOM 3315 C CA . ASP A 1 412 ? 39.078 5.332 -35.979 1.00 79.88 412 ASP A CA 1
ATOM 3316 C C . ASP A 1 412 ? 37.623 5.758 -36.201 1.00 79.88 412 ASP A C 1
ATOM 3318 O O . ASP A 1 412 ? 37.004 6.321 -35.297 1.00 79.88 412 ASP A O 1
ATOM 3322 N N . LYS A 1 413 ? 37.022 5.384 -37.341 1.00 81.50 413 LYS A N 1
ATOM 3323 C CA . LYS A 1 413 ? 35.577 5.531 -37.573 1.00 81.50 413 LYS A CA 1
ATOM 3324 C C . LYS A 1 413 ? 34.747 4.716 -36.573 1.00 81.50 413 LYS A C 1
ATOM 3326 O O . LYS A 1 413 ? 33.852 5.263 -35.936 1.00 81.50 413 LYS A O 1
ATOM 3331 N N . ILE A 1 414 ? 35.059 3.432 -36.378 1.00 84.12 414 ILE A N 1
ATOM 3332 C CA . ILE A 1 414 ? 34.352 2.569 -35.411 1.00 84.12 414 ILE A CA 1
ATOM 3333 C C . ILE A 1 414 ? 34.478 3.126 -33.980 1.00 84.12 414 ILE A C 1
ATOM 3335 O O . ILE A 1 414 ? 33.531 3.023 -33.201 1.00 84.12 414 ILE A O 1
ATOM 3339 N N . ASN A 1 415 ? 35.622 3.726 -33.644 1.00 82.56 415 ASN A N 1
ATOM 3340 C CA . ASN A 1 415 ? 35.911 4.394 -32.375 1.00 82.56 415 ASN A CA 1
ATOM 3341 C C . ASN A 1 415 ? 35.159 5.732 -32.220 1.00 82.56 415 ASN A C 1
ATOM 3343 O O . ASN A 1 415 ? 34.781 6.085 -31.104 1.00 82.56 415 ASN A O 1
ATOM 3347 N N . ALA A 1 416 ? 34.899 6.444 -33.321 1.00 80.62 416 ALA A N 1
ATOM 3348 C CA . ALA A 1 416 ? 34.051 7.636 -33.352 1.00 80.62 416 ALA A CA 1
ATOM 3349 C C . ALA A 1 416 ? 32.552 7.298 -33.218 1.00 80.62 416 ALA A C 1
ATOM 3351 O O . ALA A 1 416 ? 31.835 8.019 -32.529 1.00 80.62 416 ALA A O 1
ATOM 3352 N N . GLU A 1 417 ? 32.085 6.186 -33.802 1.00 80.62 417 GLU A N 1
ATOM 3353 C CA . GLU A 1 417 ? 30.716 5.677 -33.606 1.00 80.62 417 GLU A CA 1
ATOM 3354 C C . GLU A 1 417 ? 30.456 5.308 -32.137 1.00 80.62 417 GLU A C 1
ATOM 3356 O O . GLU A 1 417 ? 29.443 5.700 -31.557 1.00 80.62 417 GLU A O 1
ATOM 3361 N N . ARG A 1 418 ? 31.365 4.530 -31.529 1.00 78.12 418 ARG A N 1
ATOM 3362 C CA . ARG A 1 418 ? 31.405 4.233 -30.084 1.00 78.12 418 ARG A CA 1
ATOM 3363 C C . ARG A 1 418 ? 32.850 3.943 -29.685 1.00 78.12 418 ARG A C 1
ATOM 3365 O O . ARG A 1 418 ? 33.515 3.168 -30.375 1.00 78.12 418 ARG A O 1
ATOM 3372 N N . ARG A 1 419 ? 33.329 4.475 -28.562 1.00 81.06 419 ARG A N 1
ATOM 3373 C CA . ARG A 1 419 ? 34.738 4.342 -28.151 1.00 81.06 419 ARG A CA 1
ATOM 3374 C C . ARG A 1 419 ? 35.185 2.872 -28.104 1.00 81.06 419 ARG A C 1
ATOM 3376 O O . ARG A 1 419 ? 34.378 1.969 -27.885 1.00 81.06 419 ARG A O 1
ATOM 3383 N N . ILE A 1 420 ? 36.464 2.594 -28.343 1.00 80.50 420 ILE A N 1
ATOM 3384 C CA . ILE A 1 420 ? 37.048 1.255 -28.181 1.00 80.50 420 ILE A CA 1
ATOM 3385 C C . ILE A 1 420 ? 37.994 1.279 -26.981 1.00 80.50 420 ILE A C 1
ATOM 3387 O O . ILE A 1 420 ? 38.958 2.039 -26.950 1.00 80.50 420 ILE A O 1
ATOM 3391 N N . ASN A 1 421 ? 37.722 0.427 -25.992 1.00 73.00 421 ASN A N 1
ATOM 3392 C CA . ASN A 1 421 ? 38.532 0.329 -24.770 1.00 73.00 421 ASN A CA 1
ATOM 3393 C C . ASN A 1 421 ? 39.429 -0.925 -24.757 1.00 73.00 421 ASN A C 1
ATOM 3395 O O . ASN A 1 421 ? 40.348 -1.019 -23.941 1.00 73.00 421 ASN A O 1
ATOM 3399 N N . ALA A 1 422 ? 39.161 -1.899 -25.634 1.00 77.44 422 ALA A N 1
ATOM 3400 C CA . ALA A 1 422 ? 39.952 -3.117 -25.779 1.00 77.44 422 ALA A CA 1
ATOM 3401 C C . ALA A 1 422 ? 39.771 -3.759 -27.168 1.00 77.44 422 ALA A C 1
ATOM 3403 O O . ALA A 1 422 ? 38.661 -3.773 -27.709 1.00 77.44 422 ALA A O 1
ATOM 3404 N N . PHE A 1 423 ? 40.839 -4.362 -27.695 1.00 79.31 423 PHE A N 1
ATOM 3405 C CA . PHE A 1 423 ? 40.823 -5.132 -28.944 1.00 79.31 423 PHE A CA 1
ATOM 3406 C C . PHE A 1 423 ? 41.139 -6.605 -28.680 1.00 79.31 423 PHE A C 1
ATOM 3408 O O . PHE A 1 423 ? 42.022 -6.926 -27.882 1.00 79.31 423 PHE A O 1
ATOM 3415 N N . VAL A 1 424 ? 40.466 -7.508 -29.391 1.00 79.06 424 VAL A N 1
ATOM 3416 C CA . VAL A 1 424 ? 40.814 -8.938 -29.448 1.00 79.06 424 VAL A CA 1
ATOM 3417 C C . VAL A 1 424 ? 41.092 -9.299 -30.900 1.00 79.06 424 VAL A C 1
ATOM 3419 O O . VAL A 1 424 ? 40.186 -9.232 -31.723 1.00 79.06 424 VAL A O 1
ATOM 3422 N N . ILE A 1 425 ? 42.331 -9.672 -31.216 1.00 78.44 425 ILE A N 1
ATOM 3423 C CA . ILE A 1 425 ? 42.765 -10.008 -32.581 1.00 78.44 425 ILE A CA 1
ATOM 3424 C C . ILE A 1 425 ? 43.045 -11.510 -32.638 1.00 78.44 425 ILE A C 1
ATOM 3426 O O . ILE A 1 425 ? 43.732 -12.037 -31.761 1.00 78.44 425 ILE A O 1
ATOM 3430 N N . ILE A 1 426 ? 42.515 -12.204 -33.650 1.00 76.75 426 ILE A N 1
ATOM 3431 C CA . ILE A 1 426 ? 42.672 -13.660 -33.797 1.00 76.75 426 ILE A CA 1
ATOM 3432 C C . ILE A 1 426 ? 43.241 -14.007 -35.183 1.00 76.75 426 ILE A C 1
ATOM 3434 O O . ILE A 1 426 ? 42.534 -13.887 -36.193 1.00 76.75 426 ILE A O 1
ATOM 3438 N N . ASN A 1 427 ? 44.496 -14.470 -35.224 1.00 72.25 427 ASN A N 1
ATOM 3439 C CA . ASN A 1 427 ? 45.269 -14.705 -36.457 1.00 72.25 427 ASN A CA 1
ATOM 3440 C C . ASN A 1 427 ? 44.643 -15.771 -37.374 1.00 72.25 427 ASN A C 1
ATOM 3442 O O . ASN A 1 427 ? 44.039 -16.738 -36.903 1.00 72.25 427 ASN A O 1
ATOM 3446 N N . ALA A 1 428 ? 44.807 -15.617 -38.693 1.00 65.56 428 ALA A N 1
ATOM 3447 C CA . ALA A 1 428 ? 44.245 -16.534 -39.694 1.00 65.56 428 ALA A CA 1
ATOM 3448 C C . ALA A 1 428 ? 44.826 -17.958 -39.595 1.00 65.56 428 ALA A C 1
ATOM 3450 O O . ALA A 1 428 ? 44.113 -18.932 -39.834 1.00 65.56 428 ALA A O 1
ATOM 3451 N N . TYR A 1 429 ? 46.095 -18.056 -39.196 1.00 66.69 429 TYR A N 1
ATOM 3452 C CA . TYR A 1 429 ? 46.873 -19.284 -39.047 1.00 66.69 429 TYR A CA 1
ATOM 3453 C C . TYR A 1 429 ? 47.544 -19.313 -37.661 1.00 66.69 429 TYR A C 1
ATOM 3455 O O . TYR A 1 429 ? 47.584 -18.296 -36.971 1.00 66.69 429 TYR A O 1
ATOM 3463 N N . ASP A 1 430 ? 48.076 -20.466 -37.242 1.00 60.12 430 ASP A N 1
ATOM 3464 C CA . ASP A 1 430 ? 48.831 -20.609 -35.979 1.00 60.12 430 ASP A CA 1
ATOM 3465 C C . ASP A 1 430 ? 50.287 -20.073 -36.071 1.00 60.12 430 ASP A C 1
ATOM 3467 O O . ASP A 1 430 ? 51.109 -20.315 -35.186 1.00 60.12 430 ASP A O 1
ATOM 3471 N N . THR A 1 431 ? 50.609 -19.320 -37.131 1.00 57.44 431 THR A N 1
ATOM 3472 C CA . THR A 1 431 ? 51.882 -18.608 -37.326 1.00 57.44 431 THR A CA 1
ATOM 3473 C C . THR A 1 431 ? 51.944 -17.297 -36.529 1.00 57.44 431 THR A C 1
ATOM 3475 O O . THR A 1 431 ? 50.935 -16.766 -36.056 1.00 57.44 431 THR A O 1
ATOM 3478 N N . SER A 1 432 ? 53.156 -16.755 -36.372 1.00 49.22 432 SER A N 1
ATOM 3479 C CA . SER A 1 432 ? 53.411 -15.471 -35.700 1.00 49.22 432 SER A CA 1
ATOM 3480 C C . SER A 1 432 ? 52.897 -14.250 -36.470 1.00 49.22 432 SER A C 1
ATOM 3482 O O . SER A 1 432 ? 52.688 -13.202 -35.868 1.00 49.22 432 SER A O 1
ATOM 3484 N N . GLU A 1 433 ? 52.678 -14.377 -37.777 1.00 50.31 433 GLU A N 1
ATOM 3485 C CA . GLU A 1 433 ? 52.220 -13.288 -38.642 1.00 50.31 433 GLU A CA 1
ATOM 3486 C C . GLU A 1 433 ? 50.720 -13.015 -38.448 1.00 50.31 433 GLU A C 1
ATOM 3488 O O . GLU A 1 433 ? 49.873 -13.905 -38.576 1.00 50.31 433 GLU A O 1
ATOM 3493 N N . SER A 1 434 ? 50.386 -11.763 -38.135 1.00 56.91 434 SER A N 1
ATOM 3494 C CA . SER A 1 434 ? 49.008 -11.270 -38.049 1.00 56.91 434 SER A CA 1
ATOM 3495 C C . SER A 1 434 ? 48.594 -10.616 -39.378 1.00 56.91 434 SER A C 1
ATOM 3497 O O . SER A 1 434 ? 49.450 -10.209 -40.157 1.00 56.91 434 SER A O 1
ATOM 3499 N N . CYS A 1 435 ? 47.289 -10.469 -39.652 1.00 64.56 435 CYS A N 1
ATOM 3500 C CA . CYS A 1 435 ? 46.829 -9.701 -40.826 1.00 64.56 435 CYS A CA 1
ATOM 3501 C C . CYS A 1 435 ? 46.932 -8.170 -40.652 1.00 64.56 435 CYS A C 1
ATOM 3503 O O . CYS A 1 435 ? 46.538 -7.421 -41.541 1.00 64.56 435 CYS A O 1
ATOM 3505 N N . LEU A 1 436 ? 47.443 -7.717 -39.507 1.00 69.38 436 LEU A N 1
ATOM 3506 C CA . LEU A 1 436 ? 47.817 -6.341 -39.193 1.00 69.38 436 LEU A CA 1
ATOM 3507 C C . LEU A 1 436 ? 49.344 -6.270 -39.052 1.00 69.38 436 LEU A C 1
ATOM 3509 O O . LEU A 1 436 ? 49.959 -7.232 -38.580 1.00 69.38 436 LEU A O 1
ATOM 3513 N N . SER A 1 437 ? 49.959 -5.143 -39.409 1.00 66.69 437 SER A N 1
ATOM 3514 C CA . SER A 1 437 ? 51.398 -4.961 -39.189 1.00 66.69 437 SER A CA 1
ATOM 3515 C C . SER A 1 437 ? 51.727 -4.814 -37.697 1.00 66.69 437 SER A C 1
ATOM 3517 O O . SER A 1 437 ? 50.883 -4.404 -36.897 1.00 66.69 437 SER A O 1
ATOM 3519 N N . ASP A 1 438 ? 52.981 -5.065 -37.309 1.00 65.31 438 ASP A N 1
ATOM 3520 C CA . ASP A 1 438 ? 53.448 -4.760 -35.947 1.00 65.31 438 ASP A CA 1
ATOM 3521 C C . ASP A 1 438 ? 53.286 -3.267 -35.600 1.00 65.31 438 ASP A C 1
ATOM 3523 O O . ASP A 1 438 ? 53.141 -2.911 -34.430 1.00 65.31 438 ASP A O 1
ATOM 3527 N N . GLU A 1 439 ? 53.274 -2.383 -36.601 1.00 65.38 439 GLU A N 1
ATOM 3528 C CA . GLU A 1 439 ? 53.032 -0.951 -36.427 1.00 65.38 439 GLU A CA 1
ATOM 3529 C C . GLU A 1 439 ? 51.547 -0.643 -36.159 1.00 65.38 439 GLU A C 1
ATOM 3531 O O . GLU A 1 439 ? 51.249 0.149 -35.264 1.00 65.38 439 GLU A O 1
ATOM 3536 N N . ASP A 1 440 ? 50.614 -1.324 -36.839 1.00 68.19 440 ASP A N 1
ATOM 3537 C CA . ASP A 1 440 ? 49.179 -1.284 -36.516 1.00 68.19 440 ASP A CA 1
ATOM 3538 C C . ASP A 1 440 ? 48.937 -1.762 -35.079 1.00 68.19 440 ASP A C 1
ATOM 3540 O O . ASP A 1 440 ? 48.290 -1.073 -34.292 1.00 68.19 440 ASP A O 1
ATOM 3544 N N . VAL A 1 441 ? 49.492 -2.920 -34.701 1.00 69.75 441 VAL A N 1
ATOM 3545 C CA . VAL A 1 441 ? 49.313 -3.488 -33.354 1.00 69.75 441 VAL A CA 1
ATOM 3546 C C . VAL A 1 441 ? 49.893 -2.554 -32.285 1.00 69.75 441 VAL A C 1
ATOM 3548 O O . VAL A 1 441 ? 49.241 -2.325 -31.262 1.00 69.75 441 VAL A O 1
ATOM 3551 N N . ARG A 1 442 ? 51.057 -1.936 -32.536 1.00 68.75 442 ARG A N 1
ATOM 3552 C CA . ARG A 1 442 ? 51.627 -0.894 -31.662 1.00 68.75 442 ARG A CA 1
ATOM 3553 C C . ARG A 1 442 ? 50.703 0.322 -31.547 1.00 68.75 442 ARG A C 1
ATOM 3555 O O . ARG A 1 442 ? 50.403 0.718 -30.420 1.00 68.75 442 ARG A O 1
ATOM 3562 N N . ARG A 1 443 ? 50.197 0.871 -32.661 1.00 69.50 443 ARG A N 1
ATOM 3563 C CA . ARG A 1 443 ? 49.245 2.003 -32.666 1.00 69.50 443 ARG A CA 1
ATOM 3564 C C . ARG A 1 443 ? 47.979 1.690 -31.858 1.00 69.50 443 ARG A C 1
ATOM 3566 O O . ARG A 1 443 ? 47.609 2.479 -30.992 1.00 69.50 443 ARG A O 1
ATOM 3573 N N . LEU A 1 444 ? 47.366 0.522 -32.065 1.00 73.38 444 LEU A N 1
ATOM 3574 C CA . LEU A 1 444 ? 46.182 0.073 -31.315 1.00 73.38 444 LEU A CA 1
ATOM 3575 C C . LEU A 1 444 ? 46.471 -0.070 -29.807 1.00 73.38 444 LEU A C 1
ATOM 3577 O O . LEU A 1 444 ? 45.634 0.283 -28.972 1.00 73.38 444 LEU A O 1
ATOM 3581 N N . SER A 1 445 ? 47.668 -0.544 -29.447 1.00 69.00 445 SER A N 1
ATOM 3582 C CA . SER A 1 445 ? 48.077 -0.746 -28.048 1.00 69.00 445 SER A CA 1
ATOM 3583 C C . SER A 1 445 ? 48.374 0.539 -27.265 1.00 69.00 445 SER A C 1
ATOM 3585 O O . SER A 1 445 ? 48.387 0.502 -26.037 1.00 69.00 445 SER A O 1
ATOM 3587 N N . ALA A 1 446 ? 48.575 1.680 -27.936 1.00 66.62 446 ALA A N 1
ATOM 3588 C CA . ALA A 1 446 ? 49.090 2.902 -27.309 1.00 66.62 446 ALA A CA 1
ATOM 3589 C C . ALA A 1 446 ? 48.196 3.473 -26.189 1.00 66.62 446 ALA A C 1
ATOM 3591 O O . ALA A 1 446 ? 48.706 4.076 -25.250 1.00 66.62 446 ALA A O 1
ATOM 3592 N N . ASN A 1 447 ? 46.875 3.278 -26.279 1.00 65.06 447 ASN A N 1
ATOM 3593 C CA . ASN A 1 447 ? 45.889 3.758 -25.297 1.00 65.06 447 ASN A CA 1
ATOM 3594 C C . ASN A 1 447 ? 44.828 2.701 -24.918 1.00 65.06 447 ASN A C 1
ATOM 3596 O O . ASN A 1 447 ? 43.863 3.024 -24.224 1.00 65.06 447 ASN A O 1
ATOM 3600 N N . THR A 1 448 ? 44.949 1.451 -25.387 1.00 70.19 448 THR A N 1
ATOM 3601 C CA . THR A 1 448 ? 43.921 0.411 -25.185 1.00 70.19 448 THR A CA 1
ATOM 3602 C C . THR A 1 448 ? 44.527 -0.971 -24.943 1.00 70.19 448 THR A C 1
ATOM 3604 O O . THR A 1 448 ? 45.638 -1.270 -25.378 1.00 70.19 448 THR A O 1
ATOM 3607 N N . THR A 1 449 ? 43.791 -1.858 -24.265 1.00 76.25 449 THR A N 1
ATOM 3608 C CA . THR A 1 449 ? 44.267 -3.228 -24.020 1.00 76.25 449 THR A CA 1
ATOM 3609 C C . THR A 1 449 ? 44.020 -4.125 -25.233 1.00 76.25 449 THR A C 1
ATOM 3611 O O . THR A 1 449 ? 42.879 -4.519 -25.489 1.00 76.25 449 THR A O 1
ATOM 3614 N N . VAL A 1 450 ? 45.088 -4.479 -25.950 1.00 75.75 450 VAL A N 1
ATOM 3615 C CA . VAL A 1 450 ? 45.070 -5.427 -27.077 1.00 75.75 450 VAL A CA 1
ATOM 3616 C C . VAL A 1 450 ? 45.373 -6.846 -26.581 1.00 75.75 450 VAL A C 1
ATOM 3618 O O . VAL A 1 450 ? 46.343 -7.061 -25.855 1.00 75.75 450 VAL A O 1
ATOM 3621 N N . LYS A 1 451 ? 44.568 -7.833 -26.989 1.00 74.94 451 LYS A N 1
ATOM 3622 C CA . LYS A 1 451 ? 44.778 -9.260 -26.696 1.00 74.94 451 LYS A CA 1
ATOM 3623 C C . LYS A 1 451 ? 44.878 -10.062 -27.994 1.00 74.94 451 LYS A C 1
ATOM 3625 O O . LYS A 1 451 ? 43.885 -10.222 -28.703 1.00 74.94 451 LYS A O 1
ATOM 3630 N N . LEU A 1 452 ? 46.070 -10.583 -28.278 1.00 73.12 452 LEU A N 1
ATOM 3631 C CA . LEU A 1 452 ? 46.313 -11.497 -29.396 1.00 73.12 452 LEU A CA 1
ATOM 3632 C C . LEU A 1 452 ? 45.899 -12.925 -29.011 1.00 73.12 452 LEU A C 1
ATOM 3634 O O . LEU A 1 452 ? 46.183 -13.380 -27.900 1.00 73.12 452 LEU A O 1
ATOM 3638 N N . LEU A 1 453 ? 45.234 -13.634 -29.923 1.00 71.75 453 LEU A N 1
ATOM 3639 C CA . LEU A 1 453 ? 44.796 -15.021 -29.757 1.00 71.75 453 LEU A CA 1
ATOM 3640 C C . LEU A 1 453 ? 45.171 -15.867 -30.980 1.00 71.75 453 LEU A C 1
ATOM 3642 O O . LEU A 1 453 ? 45.073 -15.431 -32.127 1.00 71.75 453 LEU A O 1
ATOM 3646 N N . ARG A 1 454 ? 45.544 -17.123 -30.725 1.00 69.69 454 ARG A N 1
ATOM 3647 C CA . ARG A 1 454 ? 45.735 -18.141 -31.766 1.00 69.69 454 ARG A CA 1
ATOM 3648 C C . ARG A 1 454 ? 44.380 -18.660 -32.267 1.00 69.69 454 ARG A C 1
ATOM 3650 O O . ARG A 1 454 ? 43.477 -18.800 -31.434 1.00 69.69 454 ARG A O 1
ATOM 3657 N N . PRO A 1 455 ? 44.220 -19.009 -33.558 1.00 63.16 455 PRO A N 1
ATOM 3658 C CA . PRO A 1 455 ? 42.957 -19.524 -34.103 1.00 63.16 455 PRO A CA 1
ATOM 3659 C C . PRO A 1 455 ? 42.417 -20.767 -33.379 1.00 63.16 455 PRO A C 1
ATOM 3661 O O . PRO A 1 455 ? 41.207 -20.972 -33.360 1.00 63.16 455 PRO A O 1
ATOM 3664 N N . SER A 1 456 ? 43.291 -21.567 -32.764 1.00 60.25 456 SER A N 1
ATOM 3665 C CA . SER A 1 456 ? 42.958 -22.778 -32.003 1.00 60.25 456 SER A CA 1
ATOM 3666 C C . SER A 1 456 ? 42.785 -22.557 -30.485 1.00 60.25 456 SER A C 1
ATOM 3668 O O . SER A 1 456 ? 42.449 -23.492 -29.754 1.00 60.25 456 SER A O 1
ATOM 3670 N N . SER A 1 457 ? 43.011 -21.340 -29.967 1.00 60.78 457 SER A N 1
ATOM 3671 C CA . SER A 1 457 ? 43.090 -21.105 -28.516 1.00 60.78 457 SER A CA 1
ATOM 3672 C C . SER A 1 457 ? 41.725 -21.016 -27.822 1.00 60.78 457 SER A C 1
ATOM 3674 O O . SER A 1 457 ? 40.911 -20.134 -28.091 1.00 60.78 457 SER A O 1
ATOM 3676 N N . LYS A 1 458 ? 41.491 -21.906 -26.848 1.00 54.59 458 LYS A N 1
ATOM 3677 C CA . LYS A 1 458 ? 40.354 -21.805 -25.922 1.00 54.59 458 LYS A CA 1
ATOM 3678 C C . LYS A 1 458 ? 40.580 -20.626 -24.976 1.00 54.59 458 LYS A C 1
ATOM 3680 O O . LYS A 1 458 ? 41.533 -20.642 -24.197 1.00 54.59 458 LYS A O 1
ATOM 3685 N N . CYS A 1 459 ? 39.700 -19.625 -25.001 1.00 54.97 459 CYS A N 1
ATOM 3686 C CA . CYS A 1 459 ? 39.755 -18.542 -24.023 1.00 54.97 459 CYS A CA 1
ATOM 3687 C C . CYS A 1 459 ? 39.577 -19.077 -22.597 1.00 54.97 459 CYS A C 1
ATOM 3689 O O . CYS A 1 459 ? 38.607 -19.773 -22.300 1.00 54.97 459 CYS A O 1
ATOM 3691 N N . SER A 1 460 ? 40.484 -18.697 -21.697 1.00 45.03 460 SER A N 1
ATOM 3692 C CA . SER A 1 460 ? 40.261 -18.842 -20.262 1.00 45.03 460 SER A CA 1
ATOM 3693 C C . SER A 1 460 ? 39.065 -17.988 -19.828 1.00 45.03 460 SER A C 1
ATOM 3695 O O . SER A 1 460 ? 38.873 -16.874 -20.320 1.00 45.03 460 SER A O 1
ATOM 3697 N N . ASN A 1 461 ? 38.267 -18.507 -18.889 1.00 42.09 461 ASN A N 1
ATOM 3698 C CA . ASN A 1 461 ? 37.146 -17.785 -18.286 1.00 42.09 461 ASN A CA 1
ATOM 3699 C C . ASN A 1 461 ? 37.670 -16.628 -17.419 1.00 42.09 461 ASN A C 1
ATOM 3701 O O . ASN A 1 461 ? 37.787 -16.761 -16.202 1.00 42.09 461 ASN A O 1
ATOM 3705 N N . SER A 1 462 ? 37.985 -15.487 -18.035 1.00 43.16 462 SER A N 1
ATOM 3706 C CA . SER A 1 462 ? 38.330 -14.259 -17.320 1.00 43.16 462 SER A CA 1
ATOM 3707 C C . SER A 1 462 ? 37.087 -13.702 -16.624 1.00 43.16 462 SER A C 1
ATOM 3709 O O . SER A 1 462 ? 36.313 -12.941 -17.207 1.00 43.16 462 SER A O 1
ATOM 3711 N N . SER A 1 463 ? 36.884 -14.113 -15.374 1.00 36.78 463 SER A N 1
ATOM 3712 C CA . SER A 1 463 ? 35.891 -13.553 -14.463 1.00 36.78 463 SER A CA 1
ATOM 3713 C C . SER A 1 463 ? 36.253 -12.104 -14.127 1.00 36.78 463 SER A C 1
ATOM 3715 O O . SER A 1 463 ? 37.065 -11.856 -13.239 1.00 36.78 463 SER A O 1
ATOM 3717 N N . GLY A 1 464 ? 35.663 -11.154 -14.849 1.00 36.69 464 GLY A N 1
ATOM 3718 C CA . GLY A 1 464 ? 35.849 -9.723 -14.624 1.00 36.69 464 GLY A CA 1
ATOM 3719 C C . GLY A 1 464 ? 34.703 -8.922 -15.233 1.00 36.69 464 GLY A C 1
ATOM 3720 O O . GLY A 1 464 ? 34.335 -9.145 -16.387 1.00 36.69 464 GLY A O 1
ATOM 3721 N N . ASP A 1 465 ? 34.146 -8.000 -14.451 1.00 38.09 465 ASP A N 1
ATOM 3722 C CA . ASP A 1 465 ? 32.980 -7.169 -14.793 1.00 38.09 465 ASP A CA 1
ATOM 3723 C C . ASP A 1 465 ? 33.357 -5.968 -15.687 1.00 38.09 465 ASP A C 1
ATOM 3725 O O . ASP A 1 465 ? 32.953 -4.824 -15.490 1.00 38.09 465 ASP A O 1
ATOM 3729 N N . ASP A 1 466 ? 34.237 -6.216 -16.657 1.00 39.78 466 ASP A N 1
ATOM 3730 C CA . ASP A 1 466 ? 34.861 -5.163 -17.446 1.00 39.78 466 ASP A CA 1
ATOM 3731 C C . ASP A 1 466 ? 33.919 -4.740 -18.586 1.00 39.78 466 ASP A C 1
ATOM 3733 O O . ASP A 1 466 ? 33.878 -5.355 -19.663 1.00 39.78 466 ASP A O 1
ATOM 3737 N N . ASN A 1 467 ? 33.147 -3.675 -18.352 1.00 45.94 467 ASN A N 1
ATOM 3738 C CA . ASN A 1 467 ? 32.302 -2.982 -19.337 1.00 45.94 467 ASN A CA 1
ATOM 3739 C C . ASN A 1 467 ? 33.139 -2.188 -20.366 1.00 45.94 467 ASN A C 1
ATOM 3741 O O . ASN A 1 467 ? 32.880 -1.026 -20.670 1.00 45.94 467 ASN A O 1
ATOM 3745 N N . ARG A 1 468 ? 34.168 -2.830 -20.929 1.00 51.88 468 ARG A N 1
ATOM 3746 C CA . ARG A 1 468 ? 34.953 -2.296 -22.043 1.00 51.88 468 ARG A CA 1
ATOM 3747 C C . ARG A 1 468 ? 34.256 -2.585 -23.358 1.00 51.88 468 ARG A C 1
ATOM 3749 O O . ARG A 1 468 ? 33.945 -3.736 -23.675 1.00 51.88 468 ARG A O 1
ATOM 3756 N N . GLU A 1 469 ? 34.052 -1.518 -24.117 1.00 68.25 469 GLU A N 1
ATOM 3757 C CA . GLU A 1 469 ? 33.569 -1.547 -25.488 1.00 68.25 469 GLU A CA 1
ATOM 3758 C C . GLU A 1 469 ? 34.622 -2.234 -26.366 1.00 68.25 469 GLU A C 1
ATOM 3760 O O . GLU A 1 469 ? 35.667 -1.664 -26.688 1.00 68.25 469 GLU A O 1
ATOM 3765 N N . LEU A 1 470 ? 34.360 -3.503 -26.676 1.00 76.69 470 LEU A N 1
ATOM 3766 C CA . LEU A 1 470 ? 35.278 -4.399 -27.370 1.00 76.69 470 LEU A CA 1
ATOM 3767 C C . LEU A 1 470 ? 35.130 -4.260 -28.892 1.00 76.69 470 LEU A C 1
ATOM 3769 O O . LEU A 1 470 ? 34.002 -4.177 -29.394 1.00 76.69 470 LEU A O 1
ATOM 3773 N N . LEU A 1 471 ? 36.247 -4.328 -29.617 1.00 83.62 471 LEU A N 1
ATOM 3774 C CA . LEU A 1 471 ? 36.265 -4.721 -31.028 1.00 83.62 471 LEU A CA 1
ATOM 3775 C C . LEU A 1 471 ? 37.016 -6.052 -31.170 1.00 83.62 471 LEU A C 1
ATOM 3777 O O . LEU A 1 471 ? 38.160 -6.181 -30.728 1.00 83.62 471 LEU A O 1
ATOM 3781 N N . LEU A 1 472 ? 36.370 -7.045 -31.778 1.00 81.50 472 LEU A N 1
ATOM 3782 C CA . LEU A 1 472 ? 36.992 -8.312 -32.151 1.00 81.50 472 LEU A CA 1
ATOM 3783 C C . LEU A 1 472 ? 37.367 -8.258 -33.635 1.00 81.50 472 LEU A C 1
ATOM 3785 O O . LEU A 1 472 ? 36.507 -8.025 -34.481 1.00 81.50 472 LEU A O 1
ATOM 3789 N N . ILE A 1 473 ? 38.641 -8.485 -33.949 1.00 83.94 473 ILE A N 1
ATOM 3790 C CA . ILE A 1 473 ? 39.180 -8.498 -35.311 1.00 83.94 473 ILE A CA 1
ATOM 3791 C C . ILE A 1 473 ? 39.586 -9.932 -35.663 1.00 83.94 473 ILE A C 1
ATOM 3793 O O . ILE A 1 473 ? 40.373 -10.565 -34.951 1.00 83.94 473 ILE A O 1
ATOM 3797 N N . ARG A 1 474 ? 39.052 -10.457 -36.768 1.00 82.31 474 ARG A N 1
ATOM 3798 C CA . ARG A 1 474 ? 39.298 -11.829 -37.225 1.00 82.31 474 ARG A CA 1
ATOM 3799 C C . ARG A 1 474 ? 39.817 -11.833 -38.660 1.00 82.31 474 ARG A C 1
ATOM 3801 O O . ARG A 1 474 ? 39.085 -11.534 -39.600 1.00 82.31 474 ARG A O 1
ATOM 3808 N N . CYS A 1 475 ? 41.073 -12.236 -38.814 1.00 80.50 475 CYS A N 1
ATOM 3809 C CA . CYS A 1 475 ? 41.678 -12.494 -40.116 1.00 80.50 475 CYS A CA 1
ATOM 3810 C C . CYS A 1 475 ? 41.057 -13.762 -40.736 1.00 80.50 475 CYS A C 1
ATOM 3812 O O . CYS A 1 475 ? 41.027 -14.806 -40.075 1.00 80.50 475 CYS A O 1
ATOM 3814 N N . ILE A 1 476 ? 40.586 -13.697 -41.984 1.00 78.38 476 ILE A N 1
ATOM 3815 C CA . ILE A 1 476 ? 39.982 -14.830 -42.701 1.00 78.38 476 ILE A CA 1
ATOM 3816 C C . ILE A 1 476 ? 40.994 -15.458 -43.684 1.00 78.38 476 ILE A C 1
ATOM 3818 O O . ILE A 1 476 ? 41.465 -14.763 -44.586 1.00 78.38 476 ILE A O 1
ATOM 3822 N N . PRO A 1 477 ? 41.322 -16.761 -43.554 1.00 71.81 477 PRO A N 1
ATOM 3823 C CA . PRO A 1 477 ? 42.127 -17.489 -44.535 1.00 71.81 477 PRO A CA 1
ATOM 3824 C C . PRO A 1 477 ? 41.307 -17.906 -45.771 1.00 71.81 477 PRO A C 1
ATOM 3826 O O . PRO A 1 477 ? 40.082 -18.041 -45.720 1.00 71.81 477 PRO A O 1
ATOM 3829 N N . GLU A 1 478 ? 41.992 -18.197 -46.879 1.00 65.25 478 GLU A N 1
ATOM 3830 C CA . GLU A 1 478 ? 41.376 -18.520 -48.183 1.00 65.25 478 GLU A CA 1
ATOM 3831 C C . GLU A 1 478 ? 40.570 -19.831 -48.212 1.00 65.25 478 GLU A C 1
ATOM 3833 O O . GLU A 1 478 ? 39.763 -20.052 -49.117 1.00 65.25 478 GLU A O 1
ATOM 3838 N N . ASN A 1 479 ? 40.797 -20.707 -47.230 1.00 64.62 479 ASN A N 1
ATOM 3839 C CA . ASN A 1 479 ? 40.110 -21.986 -47.049 1.00 64.62 479 ASN A CA 1
ATOM 3840 C C . ASN A 1 479 ? 39.565 -22.079 -45.610 1.00 64.62 479 ASN A C 1
ATOM 3842 O O . ASN A 1 479 ? 39.976 -22.929 -44.820 1.00 64.62 479 ASN A O 1
ATOM 3846 N N . PHE A 1 480 ? 38.672 -21.156 -45.240 1.00 67.25 480 PHE A N 1
ATOM 3847 C CA . PHE A 1 480 ? 38.073 -21.110 -43.904 1.00 67.25 480 PHE A CA 1
ATOM 3848 C C . PHE A 1 480 ? 36.923 -22.119 -43.723 1.00 67.25 480 PHE A C 1
ATOM 3850 O O . PHE A 1 480 ? 36.073 -22.267 -44.600 1.00 67.25 480 PHE A O 1
ATOM 3857 N N . LYS A 1 481 ? 36.853 -22.758 -42.546 1.00 67.12 481 LYS A N 1
ATOM 3858 C CA . LYS A 1 481 ? 35.742 -23.627 -42.121 1.00 67.12 481 LYS A CA 1
ATOM 3859 C C . LYS A 1 481 ? 34.950 -23.000 -40.958 1.00 67.12 481 LYS A C 1
ATOM 3861 O O . LYS A 1 481 ? 35.585 -22.616 -39.975 1.00 67.12 481 LYS A O 1
ATOM 3866 N N . PRO A 1 482 ? 33.599 -22.997 -40.982 1.00 62.88 482 PRO A N 1
ATOM 3867 C CA . PRO A 1 482 ? 32.774 -22.478 -39.881 1.00 62.88 482 PRO A CA 1
ATOM 3868 C C . PRO A 1 482 ? 33.001 -23.158 -38.520 1.00 62.88 482 PRO A C 1
ATOM 3870 O O . PRO A 1 482 ? 32.829 -22.525 -37.488 1.00 62.88 482 PRO A O 1
ATOM 3873 N N . GLU A 1 483 ? 33.447 -24.416 -38.498 1.00 59.69 483 GLU A N 1
ATOM 3874 C CA . GLU A 1 483 ? 33.766 -25.178 -37.273 1.00 59.69 483 GLU A CA 1
ATOM 3875 C C . GLU A 1 483 ? 34.799 -24.454 -36.377 1.00 59.69 483 GLU A C 1
ATOM 3877 O O . GLU A 1 483 ? 34.693 -24.456 -35.152 1.00 59.69 483 GLU A O 1
ATOM 3882 N N . LEU A 1 484 ? 35.758 -23.735 -36.978 1.00 61.69 484 LEU A N 1
ATOM 3883 C CA . LEU A 1 484 ? 36.779 -22.952 -36.260 1.00 61.69 484 LEU A CA 1
ATOM 3884 C C . LEU A 1 484 ? 36.220 -21.685 -35.581 1.00 61.69 484 LEU A C 1
ATOM 3886 O O . LEU A 1 484 ? 36.939 -20.987 -34.865 1.00 61.69 484 LEU A O 1
ATOM 3890 N N . PHE A 1 485 ? 34.950 -21.358 -35.814 1.00 70.00 485 PHE A N 1
ATOM 3891 C CA . PHE A 1 485 ? 34.263 -20.195 -35.253 1.00 70.00 485 PHE A CA 1
ATOM 3892 C C . PHE A 1 485 ? 33.675 -20.495 -33.859 1.00 70.00 485 PHE A C 1
ATOM 3894 O O . PHE A 1 485 ? 33.462 -19.571 -33.072 1.00 70.00 485 PHE A O 1
ATOM 3901 N N . GLU A 1 486 ? 33.481 -21.769 -33.494 1.00 64.50 486 GLU A N 1
ATOM 3902 C CA . GLU A 1 486 ? 32.930 -22.161 -32.185 1.00 64.50 486 GLU A CA 1
ATOM 3903 C C . GLU A 1 486 ? 33.836 -21.759 -31.015 1.00 64.50 486 GLU A C 1
ATOM 3905 O O . GLU A 1 486 ? 33.349 -21.265 -29.998 1.00 64.50 486 GLU A O 1
ATOM 3910 N N . ALA A 1 487 ? 35.160 -21.869 -31.173 1.00 60.53 487 ALA A N 1
ATOM 3911 C CA . ALA A 1 487 ? 36.124 -21.399 -30.174 1.00 60.53 487 ALA A CA 1
ATOM 3912 C C . ALA A 1 487 ? 35.989 -19.882 -29.915 1.00 60.53 487 ALA A C 1
ATOM 3914 O O . ALA A 1 487 ? 36.012 -19.434 -28.765 1.00 60.53 487 ALA A O 1
ATOM 3915 N N . MET A 1 488 ? 35.762 -19.099 -30.975 1.00 64.94 488 MET A N 1
ATOM 3916 C CA . MET A 1 488 ? 35.552 -17.649 -30.909 1.00 64.94 488 MET A CA 1
ATOM 3917 C C . MET A 1 488 ? 34.194 -17.282 -30.287 1.00 64.94 488 MET A C 1
ATOM 3919 O O . MET A 1 488 ? 34.097 -16.316 -29.523 1.00 64.94 488 MET A O 1
ATOM 3923 N N . ILE A 1 489 ? 33.148 -18.070 -30.547 1.00 64.12 489 ILE A N 1
ATOM 3924 C CA . ILE A 1 489 ? 31.850 -17.929 -29.870 1.00 64.12 489 ILE A CA 1
ATOM 3925 C C . ILE A 1 489 ? 31.976 -18.285 -28.385 1.00 64.12 489 ILE A C 1
ATOM 3927 O O . ILE A 1 489 ? 31.413 -17.575 -27.555 1.00 64.12 489 ILE A O 1
ATOM 3931 N N . GLY A 1 490 ? 32.779 -19.293 -28.028 1.00 60.59 490 GLY A N 1
ATOM 3932 C CA . GLY A 1 490 ? 33.138 -19.609 -26.642 1.00 60.59 490 GLY A CA 1
ATOM 3933 C C . GLY A 1 490 ? 33.789 -18.423 -25.922 1.00 60.59 490 GLY A C 1
ATOM 3934 O O . GLY A 1 490 ? 33.338 -18.039 -24.844 1.00 60.59 490 GLY A O 1
ATOM 3935 N N . CYS A 1 491 ? 34.764 -17.764 -26.558 1.00 58.00 491 CYS A N 1
ATOM 3936 C CA . CYS A 1 491 ? 35.349 -16.504 -26.072 1.00 58.00 491 CYS A CA 1
ATOM 3937 C C . CYS A 1 491 ? 34.317 -15.368 -25.905 1.00 58.00 491 CYS A C 1
ATOM 3939 O O . CYS A 1 491 ? 34.492 -14.492 -25.058 1.00 58.00 491 CYS A O 1
ATOM 3941 N N . SER A 1 492 ? 33.242 -15.379 -26.698 1.00 55.81 492 SER A N 1
ATOM 3942 C CA . SER A 1 492 ? 32.215 -14.325 -26.758 1.00 55.81 492 SER A CA 1
ATOM 3943 C C . SER A 1 492 ? 30.946 -14.647 -25.949 1.00 55.81 492 SER A C 1
ATOM 3945 O O . SER A 1 492 ? 30.009 -13.848 -25.921 1.00 55.81 492 SER A O 1
ATOM 3947 N N . ALA A 1 493 ? 30.884 -15.803 -25.275 1.00 51.34 493 ALA A N 1
ATOM 3948 C CA . ALA A 1 493 ? 29.631 -16.436 -24.845 1.00 51.34 493 ALA A CA 1
ATOM 3949 C C . ALA A 1 493 ? 28.764 -15.628 -23.854 1.00 51.34 493 ALA A C 1
ATOM 3951 O O . ALA A 1 493 ? 27.582 -15.922 -23.711 1.00 51.34 493 ALA A O 1
ATOM 3952 N N . ARG A 1 494 ? 29.306 -14.596 -23.190 1.00 55.31 494 ARG A N 1
ATOM 3953 C CA . ARG A 1 494 ? 28.551 -13.697 -22.289 1.00 55.31 494 ARG A CA 1
ATOM 3954 C C . ARG A 1 494 ? 28.248 -12.305 -22.870 1.00 55.31 494 ARG A C 1
ATOM 3956 O O . ARG A 1 494 ? 27.621 -11.500 -22.187 1.00 55.31 494 ARG A O 1
ATOM 3963 N N . LYS A 1 495 ? 28.687 -11.990 -24.096 1.00 63.91 495 LYS A N 1
ATOM 3964 C CA . LYS A 1 495 ? 28.561 -10.652 -24.711 1.00 63.91 495 LYS A CA 1
ATOM 3965 C C . LYS A 1 495 ? 28.231 -10.749 -26.214 1.00 63.91 495 LYS A C 1
ATOM 3967 O O . LYS A 1 495 ? 29.126 -10.727 -27.050 1.00 63.91 495 LYS A O 1
ATOM 3972 N N . ARG A 1 496 ? 26.942 -10.813 -26.578 1.00 67.56 496 ARG A N 1
ATOM 3973 C CA . ARG A 1 496 ? 26.490 -10.870 -27.994 1.00 67.56 496 ARG A CA 1
ATOM 3974 C C . ARG A 1 496 ? 26.488 -9.519 -28.730 1.00 67.56 496 ARG A C 1
ATOM 3976 O O . ARG A 1 496 ? 26.417 -9.494 -29.949 1.00 67.56 496 ARG A O 1
ATOM 3983 N N . ASP A 1 497 ? 26.635 -8.412 -28.002 1.00 69.69 497 ASP A N 1
ATOM 3984 C CA . ASP A 1 497 ? 26.782 -7.047 -28.543 1.00 69.69 497 ASP A CA 1
ATOM 3985 C C . ASP A 1 497 ? 28.242 -6.695 -28.928 1.00 69.69 497 ASP A C 1
ATOM 3987 O O . ASP A 1 497 ? 28.526 -5.564 -29.317 1.00 69.69 497 ASP A O 1
ATOM 3991 N N . ILE A 1 498 ? 29.185 -7.649 -28.856 1.00 77.50 498 ILE A N 1
ATOM 3992 C CA . ILE A 1 498 ? 30.562 -7.452 -29.346 1.00 77.50 498 ILE A CA 1
ATOM 3993 C C . ILE A 1 498 ? 30.538 -7.054 -30.826 1.00 77.50 498 ILE A C 1
ATOM 3995 O O . ILE A 1 498 ? 29.943 -7.747 -31.648 1.00 77.50 498 ILE A O 1
ATOM 3999 N N . ARG A 1 499 ? 31.240 -5.967 -31.161 1.00 85.25 499 ARG A N 1
ATOM 4000 C CA . ARG A 1 499 ? 31.528 -5.578 -32.545 1.00 85.25 499 ARG A CA 1
ATOM 4001 C C . ARG A 1 499 ? 32.559 -6.532 -33.140 1.00 85.25 499 ARG A C 1
ATOM 4003 O O . ARG A 1 499 ? 33.601 -6.756 -32.521 1.00 85.25 499 ARG A O 1
ATOM 4010 N N . MET A 1 500 ? 32.288 -7.066 -34.327 1.00 86.44 500 MET A N 1
ATOM 4011 C CA . MET A 1 500 ? 33.174 -7.983 -35.045 1.00 86.44 500 MET A CA 1
ATOM 4012 C C . MET A 1 500 ? 33.537 -7.429 -36.425 1.00 86.44 500 MET A C 1
ATOM 4014 O O . MET A 1 500 ? 32.653 -7.075 -37.204 1.00 86.44 500 MET A O 1
ATOM 4018 N N . LEU A 1 501 ? 34.838 -7.390 -36.715 1.00 87.62 501 LEU A N 1
ATOM 4019 C CA . LEU A 1 501 ? 35.428 -6.995 -37.992 1.00 87.62 501 LEU A CA 1
ATOM 4020 C C . LEU A 1 501 ? 36.149 -8.201 -38.610 1.00 87.62 501 LEU A C 1
ATOM 4022 O O . LEU A 1 501 ? 37.138 -8.693 -38.059 1.00 87.62 501 LEU A O 1
ATOM 4026 N N . PHE A 1 502 ? 35.663 -8.662 -39.759 1.00 87.12 502 PHE A N 1
ATOM 4027 C CA . PHE A 1 502 ? 36.306 -9.703 -40.559 1.00 87.12 502 PHE A CA 1
ATOM 4028 C C . PHE A 1 502 ? 37.167 -9.072 -41.654 1.00 87.12 502 PHE A C 1
ATOM 4030 O O . PHE A 1 502 ? 36.698 -8.205 -42.389 1.00 87.12 502 PHE A O 1
ATOM 4037 N N . ILE A 1 503 ? 38.426 -9.502 -41.753 1.00 84.25 503 ILE A N 1
ATOM 4038 C CA . ILE A 1 503 ? 39.392 -8.978 -42.728 1.00 84.25 503 ILE A CA 1
ATOM 4039 C C . ILE A 1 503 ? 39.835 -10.117 -43.646 1.00 84.25 503 ILE A C 1
ATOM 4041 O O . ILE A 1 503 ? 40.417 -11.102 -43.181 1.00 84.25 503 ILE A O 1
ATOM 4045 N N . TRP A 1 504 ? 39.581 -9.971 -44.945 1.00 83.19 504 TRP A N 1
ATOM 4046 C CA . TRP A 1 504 ? 40.119 -10.839 -45.992 1.00 83.19 504 TRP A CA 1
ATOM 4047 C C . TRP A 1 504 ? 41.421 -10.245 -46.545 1.00 83.19 504 TRP A C 1
ATOM 4049 O O . TRP A 1 504 ? 41.487 -9.057 -46.845 1.00 83.19 504 TRP A O 1
ATOM 4059 N N . ASN A 1 505 ? 42.451 -11.079 -46.724 1.00 73.38 505 ASN A N 1
ATOM 4060 C CA . ASN A 1 505 ? 43.726 -10.660 -47.332 1.00 73.38 505 ASN A CA 1
ATOM 4061 C C . ASN A 1 505 ? 43.666 -10.577 -48.876 1.00 73.38 505 ASN A C 1
ATOM 4063 O O . ASN A 1 505 ? 44.606 -10.112 -49.518 1.00 73.38 505 ASN A O 1
ATOM 4067 N N . SER A 1 506 ? 42.569 -11.051 -49.471 1.00 74.31 506 SER A N 1
ATOM 4068 C CA . SER A 1 506 ? 42.296 -10.968 -50.906 1.00 74.31 506 SER A CA 1
ATOM 4069 C C . SER A 1 506 ? 41.801 -9.573 -51.291 1.00 74.31 506 SER A C 1
ATOM 4071 O O . SER A 1 506 ? 41.068 -8.936 -50.533 1.00 74.31 506 SER A O 1
ATOM 4073 N N . GLU A 1 507 ? 42.163 -9.133 -52.492 1.00 74.31 507 GLU A N 1
ATOM 4074 C CA . GLU A 1 507 ? 41.561 -7.977 -53.159 1.00 74.31 507 GLU A CA 1
ATOM 4075 C C . GLU A 1 507 ? 40.294 -8.419 -53.908 1.00 74.31 507 GLU A C 1
ATOM 4077 O O . GLU A 1 507 ? 40.271 -9.497 -54.507 1.00 74.31 507 GLU A O 1
ATOM 4082 N N . TYR A 1 508 ? 39.232 -7.615 -53.876 1.00 74.69 508 TYR A N 1
ATOM 4083 C CA . TYR A 1 508 ? 37.934 -7.954 -54.463 1.00 74.69 508 TYR A CA 1
ATOM 4084 C C . TYR A 1 508 ? 37.733 -7.312 -55.847 1.00 74.69 508 TYR A C 1
ATOM 4086 O O . TYR A 1 508 ? 37.313 -7.981 -56.800 1.00 74.69 508 TYR A O 1
ATOM 4094 N N . ALA A 1 509 ? 38.108 -6.043 -56.012 1.00 67.12 509 ALA A N 1
ATOM 4095 C CA . ALA A 1 509 ? 37.989 -5.289 -57.258 1.00 67.12 509 ALA A CA 1
ATOM 4096 C C . ALA A 1 509 ? 38.942 -5.787 -58.361 1.00 67.12 509 ALA A C 1
ATOM 4098 O O . ALA A 1 509 ? 38.581 -5.732 -59.536 1.00 67.12 509 ALA A O 1
ATOM 4099 N N . THR A 1 510 ? 40.102 -6.352 -58.017 1.00 66.25 510 THR A N 1
ATOM 4100 C CA . THR A 1 510 ? 41.058 -6.937 -58.983 1.00 66.25 510 THR A CA 1
ATOM 4101 C C . THR A 1 510 ? 40.808 -8.427 -59.270 1.00 66.25 510 THR A C 1
ATOM 4103 O O . THR A 1 510 ? 41.327 -8.962 -60.250 1.00 66.25 510 THR A O 1
ATOM 4106 N N . ALA A 1 511 ? 39.979 -9.109 -58.469 1.00 73.25 511 ALA A N 1
ATOM 4107 C CA . ALA A 1 511 ? 39.742 -10.547 -58.591 1.00 73.25 511 ALA A CA 1
ATOM 4108 C C . ALA A 1 511 ? 38.956 -10.957 -59.853 1.00 73.25 511 ALA A C 1
ATOM 4110 O O . ALA A 1 511 ? 37.977 -10.322 -60.255 1.00 73.25 511 ALA A O 1
ATOM 4111 N N . THR A 1 512 ? 39.332 -12.106 -60.423 1.00 74.25 512 THR A N 1
ATOM 4112 C CA . THR A 1 512 ? 38.604 -12.773 -61.514 1.00 74.25 512 THR A CA 1
ATOM 4113 C C . THR A 1 512 ? 37.215 -13.252 -61.073 1.00 74.25 512 THR A C 1
ATOM 4115 O O . THR A 1 512 ? 36.980 -13.551 -59.902 1.00 74.25 512 THR A O 1
ATOM 4118 N N . MET A 1 513 ? 36.273 -13.370 -62.019 1.00 72.19 513 MET A N 1
ATOM 4119 C CA . MET A 1 513 ? 34.857 -13.645 -61.714 1.00 72.19 513 MET A CA 1
ATOM 4120 C C . MET A 1 513 ? 34.631 -14.952 -60.926 1.00 72.19 513 MET A C 1
ATOM 4122 O O . MET A 1 513 ? 33.844 -14.965 -59.982 1.00 72.19 513 MET A O 1
ATOM 4126 N N . GLN A 1 514 ? 35.372 -16.025 -61.230 1.00 74.31 514 GLN A N 1
ATOM 4127 C CA . GLN A 1 514 ? 35.324 -17.274 -60.451 1.00 74.31 514 GLN A CA 1
ATOM 4128 C C . GLN A 1 514 ? 35.820 -17.090 -59.004 1.00 74.31 514 GLN A C 1
ATOM 4130 O O . GLN A 1 514 ? 35.249 -17.665 -58.077 1.00 74.31 514 GLN A O 1
ATOM 4135 N N . SER A 1 515 ? 36.846 -16.259 -58.798 1.00 74.12 515 SER A N 1
ATOM 4136 C CA . SER A 1 515 ? 37.393 -15.949 -57.473 1.00 74.12 515 SER A CA 1
ATOM 4137 C C . SER A 1 515 ? 36.425 -15.104 -56.645 1.00 74.12 515 SER A C 1
ATOM 4139 O O . SER A 1 515 ? 36.217 -15.414 -55.472 1.00 74.12 515 SER A O 1
ATOM 4141 N N . ARG A 1 516 ? 35.752 -14.111 -57.250 1.00 79.00 516 ARG A N 1
ATOM 4142 C CA . ARG A 1 516 ? 34.674 -13.357 -56.581 1.00 79.00 516 ARG A CA 1
ATOM 4143 C C . ARG A 1 516 ? 33.538 -14.276 -56.138 1.00 79.00 516 ARG A C 1
ATOM 4145 O O . ARG A 1 516 ? 33.222 -14.295 -54.957 1.00 79.00 516 ARG A O 1
ATOM 4152 N N . LEU A 1 517 ? 33.045 -15.153 -57.018 1.00 80.88 517 LEU A N 1
ATOM 4153 C CA . LEU A 1 517 ? 32.006 -16.134 -56.668 1.00 80.88 517 LEU A CA 1
ATOM 4154 C C . LEU A 1 517 ? 32.420 -17.085 -55.521 1.00 80.88 517 LEU A C 1
ATOM 4156 O O . LEU A 1 517 ? 31.565 -17.504 -54.735 1.00 80.88 517 LEU A O 1
ATOM 4160 N N . LYS A 1 518 ? 33.717 -17.415 -55.379 1.00 81.69 518 LYS A N 1
ATOM 4161 C CA . LYS A 1 518 ? 34.239 -18.143 -54.204 1.00 81.69 518 LYS A CA 1
ATOM 4162 C C . LYS A 1 518 ? 34.166 -17.277 -52.937 1.00 81.69 518 LYS A C 1
ATOM 4164 O O . LYS A 1 518 ? 33.682 -17.759 -51.911 1.00 81.69 518 LYS A O 1
ATOM 4169 N N . LEU A 1 519 ? 34.622 -16.024 -53.008 1.00 81.50 519 LEU A N 1
ATOM 4170 C CA . LEU A 1 519 ? 34.627 -15.077 -51.885 1.00 81.50 519 LEU A CA 1
ATOM 4171 C C . LEU A 1 519 ? 33.207 -14.721 -51.417 1.00 81.50 519 LEU A C 1
ATOM 4173 O O . LEU A 1 519 ? 32.946 -14.800 -50.219 1.00 81.50 519 LEU A O 1
ATOM 4177 N N . ASP A 1 520 ? 32.276 -14.443 -52.333 1.00 82.88 520 ASP A N 1
ATOM 4178 C CA . ASP A 1 520 ? 30.861 -14.167 -52.042 1.00 82.88 520 ASP A CA 1
ATOM 4179 C C . ASP A 1 520 ? 30.207 -15.330 -51.290 1.00 82.88 520 ASP A C 1
ATOM 4181 O O . ASP A 1 520 ? 29.533 -15.144 -50.273 1.00 82.88 520 ASP A O 1
ATOM 4185 N N . LYS A 1 521 ? 30.446 -16.563 -51.757 1.00 83.94 521 LYS A N 1
ATOM 4186 C CA . LYS A 1 521 ? 29.939 -17.780 -51.114 1.00 83.94 521 LYS A CA 1
ATOM 4187 C C . LYS A 1 521 ? 30.539 -17.974 -49.718 1.00 83.94 521 LYS A C 1
ATOM 4189 O O . LYS A 1 521 ? 29.821 -18.369 -48.801 1.00 83.94 521 LYS A O 1
ATOM 4194 N N . GLN A 1 522 ? 31.826 -17.675 -49.537 1.00 82.25 522 GLN A N 1
ATOM 4195 C CA . GLN A 1 522 ? 32.504 -17.742 -48.239 1.00 82.25 522 GLN A CA 1
ATOM 4196 C C . GLN A 1 522 ? 31.990 -16.665 -47.266 1.00 82.25 522 GLN A C 1
ATOM 4198 O O . GLN A 1 522 ? 31.707 -16.979 -46.110 1.00 82.25 522 GLN A O 1
ATOM 4203 N N . GLN A 1 523 ? 31.806 -15.426 -47.730 1.00 86.19 523 GLN A N 1
ATOM 4204 C CA . GLN A 1 523 ? 31.216 -14.325 -46.963 1.00 86.19 523 GLN A CA 1
ATOM 4205 C C . GLN A 1 523 ? 29.783 -14.655 -46.532 1.00 86.19 523 GLN A C 1
ATOM 4207 O O . GLN A 1 523 ? 29.456 -14.531 -45.351 1.00 86.19 523 GLN A O 1
ATOM 4212 N N . LYS A 1 524 ? 28.953 -15.145 -47.464 1.00 87.06 524 LYS A N 1
ATOM 4213 C CA . LYS A 1 524 ? 27.571 -15.551 -47.189 1.00 87.06 524 LYS A CA 1
ATOM 4214 C C . LYS A 1 524 ? 27.500 -16.596 -46.076 1.00 87.06 524 LYS A C 1
ATOM 4216 O O . LYS A 1 524 ? 26.800 -16.372 -45.095 1.00 87.06 524 LYS A O 1
ATOM 4221 N N . LEU A 1 525 ? 28.287 -17.671 -46.176 1.00 85.75 525 LEU A N 1
ATOM 4222 C CA . LEU A 1 525 ? 28.331 -18.737 -45.167 1.00 85.75 525 LEU A CA 1
ATOM 4223 C C . LEU A 1 525 ? 28.755 -18.233 -43.776 1.00 85.75 525 LEU A C 1
ATOM 4225 O O . LEU A 1 525 ? 28.220 -18.697 -42.769 1.00 85.75 525 LEU A O 1
ATOM 4229 N N . ILE A 1 526 ? 29.696 -17.284 -43.697 1.00 84.81 526 ILE A N 1
ATOM 4230 C CA . ILE A 1 526 ? 30.129 -16.698 -42.418 1.00 84.81 526 ILE A CA 1
ATOM 4231 C C . ILE A 1 526 ? 29.023 -15.813 -41.825 1.00 84.81 526 ILE A C 1
ATOM 4233 O O . ILE A 1 526 ? 28.724 -15.927 -40.637 1.00 84.81 526 ILE A O 1
ATOM 4237 N N . PHE A 1 527 ? 28.378 -14.960 -42.626 1.00 88.69 527 PHE A N 1
ATOM 4238 C CA . PHE A 1 527 ? 27.335 -14.052 -42.135 1.00 88.69 527 PHE A CA 1
ATOM 4239 C C . PHE A 1 527 ? 26.024 -14.781 -41.791 1.00 88.69 527 PHE A C 1
ATOM 4241 O O . PHE A 1 527 ? 25.411 -14.457 -40.775 1.00 88.69 527 PHE A O 1
ATOM 4248 N N . GLU A 1 528 ? 25.643 -15.824 -42.537 1.00 87.81 528 GLU A N 1
ATOM 4249 C CA . GLU A 1 528 ? 24.534 -16.726 -42.174 1.00 87.81 528 GLU A CA 1
ATOM 4250 C C . GLU A 1 528 ? 24.797 -17.429 -40.832 1.00 87.81 528 GLU A C 1
ATOM 4252 O O . GLU A 1 528 ? 23.904 -17.529 -39.988 1.00 87.81 528 GLU A O 1
ATOM 4257 N N . TYR A 1 529 ? 26.038 -17.869 -40.590 1.00 85.50 529 TYR A N 1
ATOM 4258 C CA . TYR A 1 529 ? 26.432 -18.474 -39.317 1.00 85.50 529 TYR A CA 1
ATOM 4259 C C . TYR A 1 529 ? 26.422 -17.456 -38.161 1.00 85.50 529 TYR A C 1
ATOM 4261 O O . TYR A 1 529 ? 25.929 -17.772 -37.077 1.00 85.50 529 TYR A O 1
ATOM 4269 N N . CYS A 1 530 ? 26.877 -16.216 -38.387 1.00 84.69 530 CYS A N 1
ATOM 4270 C CA . CYS A 1 530 ? 26.750 -15.114 -37.422 1.00 84.69 530 CYS A CA 1
ATOM 4271 C C . CYS A 1 530 ? 25.289 -14.823 -37.056 1.00 84.69 530 CYS A C 1
ATOM 4273 O O . CYS A 1 530 ? 24.968 -14.719 -35.870 1.00 84.69 530 CYS A O 1
ATOM 4275 N N . ALA A 1 531 ? 24.404 -14.732 -38.054 1.00 84.25 531 ALA A N 1
ATOM 4276 C CA . ALA A 1 531 ? 22.976 -14.507 -37.853 1.00 84.25 531 ALA A CA 1
ATOM 4277 C C . ALA A 1 531 ? 22.342 -15.648 -37.042 1.00 84.25 531 ALA A C 1
ATOM 4279 O O . ALA A 1 531 ? 21.734 -15.392 -36.005 1.00 84.25 531 ALA A O 1
ATOM 4280 N N . LYS A 1 532 ? 22.589 -16.911 -37.423 1.00 83.81 532 LYS A N 1
ATOM 4281 C CA . LYS A 1 532 ? 22.141 -18.105 -36.677 1.00 83.81 532 LYS A CA 1
ATOM 4282 C C . LYS A 1 532 ? 22.667 -18.157 -35.232 1.00 83.81 532 LYS A C 1
ATOM 4284 O O . LYS A 1 532 ? 22.082 -18.827 -34.387 1.00 83.81 532 LYS A O 1
ATOM 4289 N N . MET A 1 533 ? 23.764 -17.457 -34.946 1.00 80.00 533 MET A N 1
ATOM 4290 C CA . MET A 1 533 ? 24.391 -17.349 -33.626 1.00 80.00 533 MET A CA 1
ATOM 4291 C C . MET A 1 533 ? 24.059 -16.039 -32.886 1.00 80.00 533 MET A C 1
ATOM 4293 O O . MET A 1 533 ? 24.734 -15.713 -31.904 1.00 80.00 533 MET A O 1
ATOM 4297 N N . ASN A 1 534 ? 23.027 -15.294 -33.297 1.00 81.75 534 ASN A N 1
ATOM 4298 C CA . ASN A 1 534 ? 22.581 -14.053 -32.645 1.00 81.75 534 ASN A CA 1
ATOM 4299 C C . ASN A 1 534 ? 23.683 -12.964 -32.553 1.00 81.75 534 ASN A C 1
ATOM 4301 O O . ASN A 1 534 ? 23.742 -12.209 -31.580 1.00 81.75 534 ASN A O 1
ATOM 4305 N N . LEU A 1 535 ? 24.584 -12.885 -33.543 1.00 84.69 535 LEU A N 1
ATOM 4306 C CA . LEU A 1 535 ? 25.689 -11.912 -33.605 1.00 84.69 535 LEU A CA 1
ATOM 4307 C C . LEU A 1 535 ? 25.378 -10.789 -34.610 1.00 84.69 535 LEU A C 1
ATOM 4309 O O . LEU A 1 535 ? 25.751 -10.873 -35.775 1.00 84.69 535 LEU A O 1
ATOM 4313 N N . LEU A 1 536 ? 24.689 -9.734 -34.163 1.00 83.94 536 LEU A N 1
ATOM 4314 C CA . LEU A 1 536 ? 24.166 -8.668 -35.041 1.00 83.94 536 LEU A CA 1
ATOM 4315 C C . LEU A 1 536 ? 25.194 -7.592 -35.452 1.00 83.94 536 LEU A C 1
ATOM 4317 O O . LEU A 1 536 ? 25.032 -6.937 -36.486 1.00 83.94 536 LEU A O 1
ATOM 4321 N N . ASN A 1 537 ? 26.237 -7.394 -34.641 1.00 87.12 537 ASN A N 1
ATOM 4322 C CA . ASN A 1 537 ? 27.235 -6.334 -34.811 1.00 87.12 537 ASN A CA 1
ATOM 4323 C C . ASN A 1 537 ? 28.441 -6.856 -35.616 1.00 87.12 537 ASN A C 1
ATOM 4325 O O . ASN A 1 537 ? 29.536 -7.015 -35.074 1.00 87.12 537 ASN A O 1
ATOM 4329 N N . VAL A 1 538 ? 28.235 -7.157 -36.901 1.00 88.62 538 VAL A N 1
ATOM 4330 C CA . VAL A 1 538 ? 29.223 -7.800 -37.790 1.00 88.62 538 VAL A CA 1
ATOM 4331 C C . VAL A 1 538 ? 29.446 -6.982 -39.064 1.00 88.62 538 VAL A C 1
ATOM 4333 O O . VAL A 1 538 ? 28.482 -6.636 -39.747 1.00 88.62 538 VAL A O 1
ATOM 4336 N N . ILE A 1 539 ? 30.712 -6.748 -39.420 1.00 90.50 539 ILE A N 1
ATOM 4337 C CA . ILE A 1 539 ? 31.137 -6.183 -40.712 1.00 90.50 539 ILE A CA 1
ATOM 4338 C C . ILE A 1 539 ? 32.315 -6.967 -41.310 1.00 90.50 539 ILE A C 1
ATOM 4340 O O . ILE A 1 539 ? 33.066 -7.634 -40.592 1.00 90.50 539 ILE A O 1
ATOM 4344 N N . GLY A 1 540 ? 32.491 -6.858 -42.624 1.00 88.50 540 GLY A N 1
ATOM 4345 C CA . GLY A 1 540 ? 33.586 -7.443 -43.393 1.00 88.50 540 GLY A CA 1
ATOM 4346 C C . GLY A 1 540 ? 34.238 -6.437 -44.343 1.00 88.50 540 GLY A C 1
ATOM 4347 O O . GLY A 1 540 ? 33.544 -5.604 -44.931 1.00 88.50 540 GLY A O 1
ATOM 4348 N N . ILE A 1 541 ? 35.560 -6.534 -44.497 1.00 86.56 541 ILE A N 1
ATOM 4349 C CA . ILE A 1 541 ? 36.351 -5.766 -45.470 1.00 86.56 541 ILE A CA 1
ATOM 4350 C C . ILE A 1 541 ? 37.337 -6.659 -46.233 1.00 86.56 541 ILE A C 1
ATOM 4352 O O . ILE A 1 541 ? 37.926 -7.589 -45.675 1.00 86.56 541 ILE A O 1
ATOM 4356 N N . TYR A 1 542 ? 37.540 -6.320 -47.503 1.00 83.81 542 TYR A N 1
ATOM 4357 C CA . TYR A 1 542 ? 38.617 -6.834 -48.348 1.00 83.81 542 TYR A CA 1
ATOM 4358 C C . TYR A 1 542 ? 39.824 -5.887 -48.307 1.00 83.81 542 TYR A C 1
ATOM 4360 O O . TYR A 1 542 ? 39.732 -4.762 -47.804 1.00 83.81 542 TYR A O 1
ATOM 4368 N N . ARG A 1 543 ? 40.975 -6.333 -48.816 1.00 76.81 543 ARG A N 1
ATOM 4369 C CA . ARG A 1 543 ? 42.247 -5.588 -48.738 1.00 76.81 543 ARG A CA 1
ATOM 4370 C C . ARG A 1 543 ? 42.199 -4.211 -49.421 1.00 76.81 543 ARG A C 1
ATOM 4372 O O . ARG A 1 543 ? 42.918 -3.295 -49.030 1.00 76.81 543 ARG A O 1
ATOM 4379 N N . ASP A 1 544 ? 41.326 -4.075 -50.406 1.00 74.94 544 ASP A N 1
ATOM 4380 C CA . ASP A 1 544 ? 41.099 -2.932 -51.288 1.00 74.94 544 ASP A CA 1
ATOM 4381 C C . ASP A 1 544 ? 39.870 -2.079 -50.903 1.00 74.94 544 ASP A C 1
ATOM 4383 O O . ASP A 1 544 ? 39.437 -1.223 -51.671 1.00 74.94 544 ASP A O 1
ATOM 4387 N N . TYR A 1 545 ? 39.317 -2.242 -49.693 1.00 78.75 545 TYR A N 1
ATOM 4388 C CA . TYR A 1 545 ? 38.088 -1.549 -49.263 1.00 78.75 545 TYR A CA 1
ATOM 4389 C C . TYR A 1 545 ? 38.124 -0.009 -49.396 1.00 78.75 545 TYR A C 1
ATOM 4391 O O . TYR A 1 545 ? 37.083 0.614 -49.603 1.00 78.75 545 TYR A O 1
ATOM 4399 N N . LEU A 1 546 ? 39.310 0.610 -49.311 1.00 72.62 546 LEU A N 1
ATOM 4400 C CA . LEU A 1 546 ? 39.501 2.059 -49.479 1.00 72.62 546 LEU A CA 1
ATOM 4401 C C . LEU A 1 546 ? 39.394 2.528 -50.939 1.00 72.62 546 LEU A C 1
ATOM 4403 O O . LEU A 1 546 ? 38.978 3.661 -51.164 1.00 72.62 546 LEU A O 1
ATOM 4407 N N . SER A 1 547 ? 39.744 1.690 -51.922 1.00 69.81 547 SER A N 1
ATOM 4408 C CA . SER A 1 547 ? 39.548 1.997 -53.347 1.00 69.81 547 SER A CA 1
ATOM 4409 C C . SER A 1 547 ? 38.179 1.536 -53.853 1.00 69.81 547 SER A C 1
ATOM 4411 O O . SER A 1 547 ? 37.628 2.169 -54.750 1.00 69.81 547 SER A O 1
ATOM 4413 N N . GLU A 1 548 ? 37.587 0.493 -53.256 1.00 74.62 548 GLU A N 1
ATOM 4414 C CA . GLU A 1 548 ? 36.190 0.120 -53.522 1.00 74.62 548 GLU A CA 1
ATOM 4415 C C . GLU A 1 548 ? 35.194 1.109 -52.883 1.00 74.62 548 GLU A C 1
ATOM 4417 O O . GLU A 1 548 ? 34.088 1.300 -53.391 1.00 74.62 548 GLU A O 1
ATOM 4422 N N . GLY A 1 549 ? 35.559 1.737 -51.760 1.00 77.75 549 GLY A N 1
ATOM 4423 C CA . GLY A 1 549 ? 34.730 2.702 -51.029 1.00 77.75 549 GLY A CA 1
ATOM 4424 C C . GLY A 1 549 ? 33.585 2.084 -50.214 1.00 77.75 549 GLY A C 1
ATOM 4425 O O . GLY A 1 549 ? 32.671 2.807 -49.814 1.00 77.75 549 GLY A O 1
ATOM 4426 N N . HIS A 1 550 ? 33.600 0.766 -49.984 1.00 84.25 550 HIS A N 1
ATOM 4427 C CA . HIS A 1 550 ? 32.484 0.006 -49.407 1.00 84.25 550 HIS A CA 1
ATOM 4428 C C . HIS A 1 550 ? 32.923 -0.960 -48.292 1.00 84.25 550 HIS A C 1
ATOM 4430 O O . HIS A 1 550 ? 34.087 -1.345 -48.196 1.00 84.25 550 HIS A O 1
ATOM 4436 N N . PHE A 1 551 ? 31.964 -1.378 -47.464 1.00 88.31 551 PHE A N 1
ATOM 4437 C CA . PHE A 1 551 ? 32.086 -2.481 -46.511 1.00 88.31 551 PHE A CA 1
ATOM 4438 C C . PHE A 1 551 ? 30.877 -3.424 -46.611 1.00 88.31 551 PHE A C 1
ATOM 4440 O O . PHE A 1 551 ? 29.807 -3.055 -47.105 1.00 88.31 551 PHE A O 1
ATOM 4447 N N . TYR A 1 552 ? 31.048 -4.653 -46.131 1.00 88.75 552 TYR A N 1
ATOM 4448 C CA . TYR A 1 552 ? 30.056 -5.719 -46.249 1.00 88.75 552 TYR A CA 1
ATOM 4449 C C . TYR A 1 552 ? 29.433 -6.045 -44.893 1.00 88.75 552 TYR A C 1
ATOM 4451 O O . TYR A 1 552 ? 30.118 -6.097 -43.871 1.00 88.75 552 TYR A O 1
ATOM 4459 N N . THR A 1 553 ? 28.124 -6.274 -44.865 1.00 90.81 553 THR A N 1
ATOM 4460 C CA . THR A 1 553 ? 27.375 -6.651 -43.661 1.00 90.81 553 THR A CA 1
ATOM 4461 C C . THR A 1 553 ? 26.098 -7.422 -44.043 1.00 90.81 553 THR A C 1
ATOM 4463 O O . THR A 1 553 ? 25.991 -7.930 -45.161 1.00 90.81 553 THR A O 1
ATOM 4466 N N . PHE A 1 554 ? 25.142 -7.580 -43.128 1.00 89.25 554 PHE A N 1
ATOM 4467 C CA . PHE A 1 554 ? 23.851 -8.217 -43.398 1.00 89.25 554 PHE A CA 1
ATOM 4468 C C . PHE A 1 554 ? 22.709 -7.558 -42.617 1.00 89.25 554 PHE A C 1
ATOM 4470 O O . PHE A 1 554 ? 22.887 -7.169 -41.462 1.00 89.25 554 PHE A O 1
ATOM 4477 N N . SER A 1 555 ? 21.519 -7.494 -43.213 1.00 87.44 555 SER A N 1
ATOM 4478 C CA . SER A 1 555 ? 20.277 -7.227 -42.484 1.00 87.44 555 SER A CA 1
ATOM 4479 C C . SER A 1 555 ? 19.772 -8.508 -41.824 1.00 87.44 555 SER A C 1
ATOM 4481 O O . SER A 1 555 ? 19.919 -9.600 -42.371 1.00 87.44 555 SER A O 1
ATOM 4483 N N . TYR A 1 556 ? 19.172 -8.364 -40.641 1.00 86.06 556 TYR A N 1
ATOM 4484 C CA . TYR A 1 556 ? 18.577 -9.467 -39.873 1.00 86.06 556 TYR A CA 1
ATOM 4485 C C . TYR A 1 556 ? 17.039 -9.399 -39.832 1.00 86.06 556 TYR A C 1
ATOM 4487 O O . TYR A 1 556 ? 16.398 -10.422 -39.633 1.00 86.06 556 TYR A O 1
ATOM 4495 N N . PHE A 1 557 ? 16.452 -8.212 -40.041 1.00 86.94 557 PHE A N 1
ATOM 4496 C CA . PHE A 1 557 ? 15.004 -7.984 -40.023 1.00 86.94 557 PHE A CA 1
ATOM 4497 C C . PHE A 1 557 ? 14.511 -7.386 -41.361 1.00 86.94 557 PHE A C 1
ATOM 4499 O O . PHE A 1 557 ? 15.184 -6.492 -41.901 1.00 86.94 557 PHE A O 1
ATOM 4506 N N . PRO A 1 558 ? 13.331 -7.798 -41.875 1.00 80.50 558 PRO A N 1
ATOM 4507 C CA . PRO A 1 558 ? 12.512 -8.910 -41.370 1.00 80.50 558 PRO A CA 1
ATOM 4508 C C . PRO A 1 558 ? 13.148 -10.283 -41.657 1.00 80.50 558 PRO A C 1
ATOM 4510 O O . PRO A 1 558 ? 13.053 -11.178 -40.827 1.00 80.50 558 PRO A O 1
ATOM 4513 N N . ASP A 1 559 ? 13.870 -10.399 -42.776 1.00 84.44 559 ASP A N 1
ATOM 4514 C CA . ASP A 1 559 ? 14.546 -11.613 -43.239 1.00 84.44 559 ASP A CA 1
ATOM 4515 C C . ASP A 1 559 ? 16.044 -11.367 -43.467 1.00 84.44 559 ASP A C 1
ATOM 4517 O O . ASP A 1 559 ? 16.468 -10.257 -43.816 1.00 84.44 559 ASP A O 1
ATOM 4521 N N . PHE A 1 560 ? 16.854 -12.421 -43.323 1.00 87.50 560 PHE A N 1
ATOM 4522 C CA . PHE A 1 560 ? 18.300 -12.350 -43.539 1.00 87.50 560 PHE A CA 1
ATOM 4523 C C . PHE A 1 560 ? 18.657 -12.068 -45.006 1.00 87.50 560 PHE A C 1
ATOM 4525 O O . PHE A 1 560 ? 18.301 -12.832 -45.906 1.00 87.50 560 PHE A O 1
ATOM 4532 N N . HIS A 1 561 ? 19.445 -11.019 -45.241 1.00 88.88 561 HIS A N 1
ATOM 4533 C CA . HIS A 1 561 ? 20.048 -10.733 -46.544 1.00 88.88 561 HIS A CA 1
ATOM 4534 C C . HIS A 1 561 ? 21.368 -9.965 -46.405 1.00 88.88 561 HIS A C 1
ATOM 4536 O O . HIS A 1 561 ? 21.581 -9.235 -45.439 1.00 88.88 561 HIS A O 1
ATOM 4542 N N . LEU A 1 562 ? 22.269 -10.138 -47.375 1.00 88.81 562 LEU A N 1
ATOM 4543 C CA . LEU A 1 562 ? 23.565 -9.455 -47.404 1.00 88.81 562 LEU A CA 1
ATOM 4544 C C . LEU A 1 562 ? 23.403 -7.994 -47.845 1.00 88.81 562 LEU A C 1
ATOM 4546 O O . LEU A 1 562 ? 22.648 -7.700 -48.770 1.00 88.81 562 LEU A O 1
ATOM 4550 N N . GLU A 1 563 ? 24.155 -7.096 -47.215 1.00 87.38 563 GLU A N 1
ATOM 4551 C CA . GLU A 1 563 ? 24.187 -5.660 -47.502 1.00 87.38 563 GLU A CA 1
ATOM 4552 C C . GLU A 1 563 ? 25.623 -5.247 -47.877 1.00 87.38 563 GLU A C 1
ATOM 4554 O O . GLU A 1 563 ? 26.572 -5.555 -47.153 1.00 87.38 563 GLU A O 1
ATOM 4559 N N . ARG A 1 564 ? 25.793 -4.513 -48.983 1.00 88.00 564 ARG A N 1
ATOM 4560 C CA . ARG A 1 564 ? 27.052 -3.847 -49.363 1.00 88.00 564 ARG A CA 1
ATOM 4561 C C . ARG A 1 564 ? 26.846 -2.343 -49.197 1.00 88.00 564 ARG A C 1
ATOM 4563 O O . ARG A 1 564 ? 26.102 -1.750 -49.975 1.00 88.00 564 ARG A O 1
ATOM 4570 N N . LYS A 1 565 ? 27.462 -1.747 -48.176 1.00 86.69 565 LYS A N 1
ATOM 4571 C CA . LYS A 1 565 ? 27.254 -0.347 -47.765 1.00 86.69 565 LYS A CA 1
ATOM 4572 C C . LYS A 1 565 ? 28.457 0.529 -48.131 1.00 86.69 565 LYS A C 1
ATOM 4574 O O . LYS A 1 565 ? 29.586 0.041 -48.074 1.00 86.69 565 LYS A O 1
ATOM 4579 N N . PRO A 1 566 ? 28.260 1.804 -48.503 1.00 85.56 566 PRO A N 1
ATOM 4580 C CA . PRO A 1 566 ? 29.355 2.747 -48.702 1.00 85.56 566 PRO A CA 1
ATOM 4581 C C . PRO A 1 566 ? 30.008 3.108 -47.361 1.00 85.56 566 PRO A C 1
ATOM 4583 O O . PRO A 1 566 ? 29.354 3.116 -46.317 1.00 85.56 566 PRO A O 1
ATOM 4586 N N . LEU A 1 567 ? 31.288 3.492 -47.377 1.00 80.94 567 LEU A N 1
ATOM 4587 C CA . LEU A 1 567 ? 32.026 3.899 -46.170 1.00 80.94 567 LEU A CA 1
ATOM 4588 C C . LEU A 1 567 ? 31.455 5.145 -45.458 1.00 80.94 567 LEU A C 1
ATOM 4590 O O . LEU A 1 567 ? 31.878 5.434 -44.339 1.00 80.94 567 LEU A O 1
ATOM 4594 N N . SER A 1 568 ? 30.481 5.840 -46.052 1.00 78.19 568 SER A N 1
ATOM 4595 C CA . SER A 1 568 ? 29.732 6.948 -45.445 1.00 78.19 568 SER A CA 1
ATOM 4596 C C . SER A 1 568 ? 28.627 6.527 -44.463 1.00 78.19 568 SER A C 1
ATOM 4598 O O . SER A 1 568 ? 28.211 7.357 -43.664 1.00 78.19 568 SER A O 1
ATOM 4600 N N . GLU A 1 569 ? 28.134 5.283 -44.504 1.00 82.56 569 GLU A N 1
ATOM 4601 C CA . GLU A 1 569 ? 27.113 4.781 -43.561 1.00 82.56 569 GLU A CA 1
ATOM 4602 C C . GLU A 1 569 ? 27.740 4.181 -42.294 1.00 82.56 569 GLU A C 1
ATOM 4604 O O . GLU A 1 569 ? 28.810 3.582 -42.378 1.00 82.56 569 GLU A O 1
ATOM 4609 N N . ASP A 1 570 ? 27.072 4.281 -41.140 1.00 82.25 570 ASP A N 1
ATOM 4610 C CA . ASP A 1 570 ? 27.520 3.692 -39.865 1.00 82.25 570 ASP A CA 1
ATOM 4611 C C . ASP A 1 570 ? 27.893 2.204 -39.998 1.00 82.25 570 ASP A C 1
ATOM 4613 O O . ASP A 1 570 ? 27.129 1.394 -40.532 1.00 82.25 570 ASP A O 1
ATOM 4617 N N . CYS A 1 571 ? 29.052 1.822 -39.459 1.00 83.06 571 CYS A N 1
ATOM 4618 C CA . CYS A 1 571 ? 29.539 0.445 -39.456 1.00 83.06 571 CYS A CA 1
ATOM 4619 C C . CYS A 1 571 ? 28.711 -0.459 -38.526 1.00 83.06 571 CYS A C 1
ATOM 4621 O O . CYS A 1 571 ? 28.456 -1.617 -38.864 1.00 83.06 571 CYS A O 1
ATOM 4623 N N . PHE A 1 572 ? 28.281 0.040 -37.359 1.00 85.31 572 PHE A N 1
ATOM 4624 C CA . PHE A 1 572 ? 27.520 -0.742 -36.372 1.00 85.31 572 PHE A CA 1
ATOM 4625 C C . PHE A 1 572 ? 26.198 -0.066 -35.939 1.00 85.31 572 PHE A C 1
ATOM 4627 O O . PHE A 1 572 ? 26.067 0.350 -34.778 1.00 85.31 572 PHE A O 1
ATOM 4634 N N . PRO A 1 573 ? 25.186 0.008 -36.827 1.00 81.81 573 PRO A N 1
ATOM 4635 C CA . PRO A 1 573 ? 23.867 0.559 -36.506 1.00 81.81 573 PRO A CA 1
ATOM 4636 C C . PRO A 1 573 ? 23.119 -0.286 -35.459 1.00 81.81 573 PRO A C 1
ATOM 4638 O O . PRO A 1 573 ? 23.302 -1.502 -35.361 1.00 81.81 573 PRO A O 1
ATOM 4641 N N . ASP A 1 574 ? 22.239 0.341 -34.669 1.00 82.25 574 ASP A N 1
ATOM 4642 C CA . ASP A 1 574 ? 21.407 -0.357 -33.674 1.00 82.25 574 ASP A CA 1
ATOM 4643 C C . ASP A 1 574 ? 20.243 -1.098 -34.358 1.00 82.25 574 ASP A C 1
ATOM 4645 O O . ASP A 1 574 ? 19.120 -0.598 -34.438 1.00 82.25 574 ASP A O 1
ATOM 4649 N N . ARG A 1 575 ? 20.510 -2.313 -34.857 1.00 84.75 575 ARG A N 1
ATOM 4650 C CA . ARG A 1 575 ? 19.523 -3.156 -35.563 1.00 84.75 575 ARG A CA 1
ATOM 4651 C C . ARG A 1 575 ? 18.300 -3.551 -34.727 1.00 84.75 575 ARG A C 1
ATOM 4653 O O . ARG A 1 575 ? 17.357 -4.087 -35.288 1.00 84.75 575 ARG A O 1
ATOM 4660 N N . ILE A 1 576 ? 18.309 -3.332 -33.409 1.00 85.75 576 ILE A N 1
ATOM 4661 C CA . ILE A 1 576 ? 17.151 -3.600 -32.542 1.00 85.75 576 ILE A CA 1
ATOM 4662 C C . ILE A 1 576 ? 16.220 -2.376 -32.477 1.00 85.75 576 ILE A C 1
ATOM 4664 O O . ILE A 1 576 ? 15.111 -2.495 -31.968 1.00 85.75 576 ILE A O 1
ATOM 4668 N N . SER A 1 577 ? 16.632 -1.204 -32.975 1.00 84.38 577 SER A N 1
ATOM 4669 C CA . SER A 1 577 ? 15.799 0.011 -32.973 1.00 84.38 577 SER A CA 1
ATOM 4670 C C . SER A 1 577 ? 14.611 -0.036 -33.946 1.00 84.38 577 SER A C 1
ATOM 4672 O O . SER A 1 577 ? 13.582 0.562 -33.643 1.00 84.38 577 SER A O 1
ATOM 4674 N N . ASP A 1 578 ? 14.725 -0.786 -35.047 1.00 87.75 578 ASP A N 1
ATOM 4675 C CA . ASP A 1 578 ? 13.651 -1.054 -36.009 1.00 87.75 578 ASP A CA 1
ATOM 4676 C C . ASP A 1 578 ? 13.613 -2.550 -36.357 1.00 87.75 578 ASP A C 1
ATOM 4678 O O . ASP A 1 578 ? 14.489 -3.076 -37.048 1.00 87.75 578 ASP A O 1
ATOM 4682 N N . LEU A 1 579 ? 12.579 -3.234 -35.867 1.00 87.50 579 LEU A N 1
ATOM 4683 C CA . LEU A 1 579 ? 12.321 -4.653 -36.098 1.00 87.50 579 LEU A CA 1
ATOM 4684 C C . LEU A 1 579 ? 11.493 -4.907 -37.373 1.00 87.50 579 LEU A C 1
ATOM 4686 O O . LEU A 1 579 ? 11.224 -6.067 -37.685 1.00 87.50 579 LEU A O 1
ATOM 4690 N N . LYS A 1 580 ? 11.077 -3.870 -38.117 1.00 88.56 580 LYS A N 1
ATOM 4691 C CA . LYS A 1 580 ? 10.318 -3.960 -39.385 1.00 88.56 580 LYS A CA 1
ATOM 4692 C C . LYS A 1 580 ? 9.097 -4.897 -39.331 1.00 88.56 580 LYS A C 1
ATOM 4694 O O . LYS A 1 580 ? 8.852 -5.678 -40.247 1.00 88.56 580 LYS A O 1
ATOM 4699 N N . GLY A 1 581 ? 8.345 -4.843 -38.234 1.00 86.06 581 GLY A N 1
ATOM 4700 C CA . GLY A 1 581 ? 7.158 -5.661 -37.960 1.00 86.06 581 GLY A CA 1
ATOM 4701 C C . GLY A 1 581 ? 7.429 -7.021 -37.302 1.00 86.06 581 GLY A C 1
ATOM 4702 O O . GLY A 1 581 ? 6.475 -7.675 -36.870 1.00 86.06 581 GLY A O 1
ATOM 4703 N N . THR A 1 582 ? 8.696 -7.440 -37.179 1.00 89.19 582 THR A N 1
ATOM 4704 C CA . THR A 1 582 ? 9.078 -8.780 -36.694 1.00 89.19 582 THR A CA 1
ATOM 4705 C C . THR A 1 582 ? 8.467 -9.101 -35.330 1.00 89.19 582 THR A C 1
ATOM 4707 O O . THR A 1 582 ? 8.416 -8.266 -34.422 1.00 89.19 582 THR A O 1
ATOM 4710 N N . ALA A 1 583 ? 8.002 -10.341 -35.199 1.00 90.38 583 ALA A N 1
ATOM 4711 C CA . ALA A 1 583 ? 7.353 -10.863 -34.010 1.00 90.38 583 ALA A CA 1
ATOM 4712 C C . ALA A 1 583 ? 8.365 -11.248 -32.919 1.00 90.38 583 ALA A C 1
ATOM 4714 O O . ALA A 1 583 ? 9.145 -12.185 -33.083 1.00 90.38 583 ALA A O 1
ATOM 4715 N N . ILE A 1 584 ? 8.293 -10.577 -31.770 1.00 92.38 584 ILE A N 1
ATOM 4716 C CA . ILE A 1 584 ? 8.901 -11.026 -30.515 1.00 92.38 584 ILE A CA 1
ATOM 4717 C C . ILE A 1 584 ? 7.993 -12.115 -29.929 1.00 92.38 584 ILE A C 1
ATOM 4719 O O . ILE A 1 584 ? 6.790 -11.893 -29.743 1.00 92.38 584 ILE A O 1
ATOM 4723 N N . ARG A 1 585 ? 8.544 -13.302 -29.663 1.00 92.94 585 ARG A N 1
ATOM 4724 C CA . ARG A 1 585 ? 7.771 -14.500 -29.299 1.00 92.94 585 ARG A CA 1
ATOM 4725 C C . ARG A 1 585 ? 7.871 -14.768 -27.803 1.00 92.94 585 ARG A C 1
ATOM 4727 O O . ARG A 1 585 ? 8.961 -15.013 -27.283 1.00 92.94 585 ARG A O 1
ATOM 4734 N N . CYS A 1 586 ? 6.734 -14.754 -27.118 1.00 92.12 586 CYS A N 1
ATOM 4735 C CA . CYS A 1 586 ? 6.669 -14.777 -25.661 1.00 92.12 586 CYS A CA 1
ATOM 4736 C C . CYS A 1 586 ? 5.666 -15.796 -25.105 1.00 92.12 586 CYS A C 1
ATOM 4738 O O . CYS A 1 586 ? 4.760 -16.258 -25.794 1.00 92.12 586 CYS A O 1
AT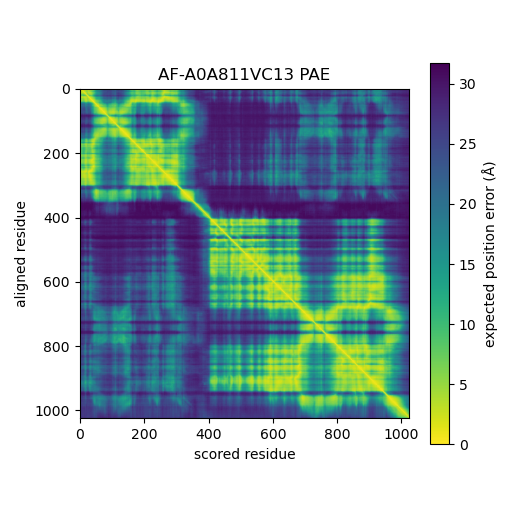OM 4740 N N . ILE A 1 587 ? 5.791 -16.111 -23.815 1.00 91.56 587 ILE A N 1
ATOM 4741 C CA . ILE A 1 587 ? 4.804 -16.890 -23.049 1.00 91.56 587 ILE A CA 1
ATOM 4742 C C . ILE A 1 587 ? 4.608 -16.260 -21.657 1.00 91.56 587 ILE A C 1
ATOM 4744 O O . ILE A 1 587 ? 5.606 -15.909 -21.032 1.00 91.56 587 ILE A O 1
ATOM 4748 N N . PRO A 1 588 ? 3.375 -16.051 -21.156 1.00 91.19 588 PRO A N 1
ATOM 4749 C CA . PRO A 1 588 ? 3.152 -15.482 -19.824 1.00 91.19 588 PRO A CA 1
ATOM 4750 C C . PRO A 1 588 ? 3.340 -16.509 -18.697 1.00 91.19 588 PRO A C 1
ATOM 4752 O O . PRO A 1 588 ? 2.931 -17.662 -18.835 1.00 91.19 588 PRO A O 1
ATOM 4755 N N . ASP A 1 589 ? 3.889 -16.079 -17.552 1.00 87.94 589 ASP A N 1
ATOM 4756 C CA . ASP A 1 589 ? 3.983 -16.923 -16.342 1.00 87.94 589 ASP A CA 1
ATOM 4757 C C . ASP A 1 589 ? 2.637 -17.085 -15.607 1.00 87.94 589 ASP A C 1
ATOM 4759 O O . ASP A 1 589 ? 2.436 -18.054 -14.875 1.00 87.94 589 ASP A O 1
ATOM 4763 N N . GLN A 1 590 ? 1.701 -16.157 -15.839 1.00 88.75 590 GLN A N 1
ATOM 4764 C CA . GLN A 1 590 ? 0.407 -16.026 -15.157 1.00 88.75 590 GLN A CA 1
ATOM 4765 C C . GLN A 1 590 ? 0.503 -15.824 -13.631 1.00 88.75 590 GLN A C 1
ATOM 4767 O O . GLN A 1 590 ? -0.460 -16.096 -12.897 1.00 88.75 590 GLN A O 1
ATOM 4772 N N . ILE A 1 591 ? 1.641 -15.330 -13.128 1.00 88.25 591 ILE A N 1
ATOM 4773 C CA . ILE A 1 591 ? 1.776 -14.938 -11.726 1.00 88.25 591 ILE A CA 1
ATOM 4774 C C . ILE A 1 591 ? 1.203 -13.527 -11.547 1.00 88.25 591 ILE A C 1
ATOM 4776 O O . ILE A 1 591 ? 1.670 -12.534 -12.113 1.00 88.25 591 ILE A O 1
ATOM 4780 N N . HIS A 1 592 ? 0.186 -13.428 -10.697 1.00 88.50 592 HIS A N 1
ATOM 4781 C CA . HIS A 1 592 ? -0.429 -12.156 -10.349 1.00 88.50 592 HIS A CA 1
ATOM 4782 C C . HIS A 1 592 ? 0.471 -11.412 -9.340 1.00 88.50 592 HIS A C 1
ATOM 4784 O O . HIS A 1 592 ? 0.931 -12.021 -8.369 1.00 88.50 592 HIS A O 1
ATOM 4790 N N . PRO A 1 593 ? 0.692 -10.094 -9.500 1.00 85.81 593 PRO A N 1
ATOM 4791 C CA . PRO A 1 593 ? -0.072 -9.197 -10.369 1.00 85.81 593 PRO A CA 1
ATOM 4792 C C . PRO A 1 593 ? 0.557 -8.934 -11.753 1.00 85.81 593 PRO A C 1
ATOM 4794 O O . PRO A 1 593 ? -0.108 -8.365 -12.610 1.00 85.81 593 PRO A O 1
ATOM 4797 N N . TRP A 1 594 ? 1.825 -9.277 -12.000 1.00 85.94 594 TRP A N 1
ATOM 4798 C CA . TRP A 1 594 ? 2.548 -8.748 -13.168 1.00 85.94 594 TRP A CA 1
ATOM 4799 C C . TRP A 1 594 ? 2.165 -9.371 -14.513 1.00 85.94 594 TRP A C 1
ATOM 4801 O O . TRP A 1 594 ? 2.295 -8.682 -15.526 1.00 85.94 594 TRP A O 1
ATOM 4811 N N . SER A 1 595 ? 1.676 -10.613 -14.525 1.00 88.75 595 SER A N 1
ATOM 4812 C CA . SER A 1 595 ? 1.171 -11.295 -15.720 1.00 88.75 595 SER A CA 1
ATOM 4813 C C . SER A 1 595 ? -0.246 -11.801 -15.453 1.00 88.75 595 SER A C 1
ATOM 4815 O O . SER A 1 595 ? -0.466 -12.680 -14.617 1.00 88.75 595 SER A O 1
ATOM 4817 N N . ILE A 1 596 ? -1.231 -11.210 -16.129 1.00 88.25 596 ILE A N 1
ATOM 4818 C CA . ILE A 1 596 ? -2.657 -11.496 -15.926 1.00 88.25 596 ILE A CA 1
ATOM 4819 C C . ILE A 1 596 ? -3.229 -12.011 -17.240 1.00 88.25 596 ILE A C 1
ATOM 4821 O O . ILE A 1 596 ? -3.151 -11.323 -18.253 1.00 88.25 596 ILE A O 1
ATOM 4825 N N . VAL A 1 597 ? -3.850 -13.189 -17.214 1.00 89.06 597 VAL A N 1
ATOM 4826 C CA . VAL A 1 597 ? -4.548 -13.769 -18.371 1.00 89.06 597 VAL A CA 1
ATOM 4827 C C . VAL A 1 597 ? -6.011 -14.000 -18.012 1.00 89.06 597 VAL A C 1
ATOM 4829 O O . VAL A 1 597 ? -6.305 -14.617 -16.983 1.00 89.06 597 VAL A O 1
ATOM 4832 N N . TRP A 1 598 ? -6.940 -13.527 -18.839 1.00 87.56 598 TRP A N 1
ATOM 4833 C CA . TRP A 1 598 ? -8.381 -13.753 -18.682 1.00 87.56 598 TRP A CA 1
ATOM 4834 C C . TRP A 1 598 ? -9.042 -14.022 -20.037 1.00 87.56 598 TRP A C 1
ATOM 4836 O O . TRP A 1 598 ? -8.463 -13.732 -21.076 1.00 87.56 598 TRP A O 1
ATOM 4846 N N . ALA A 1 599 ? -10.242 -14.601 -20.026 1.00 84.56 599 ALA A N 1
ATOM 4847 C CA . ALA A 1 599 ? -11.105 -14.626 -21.202 1.00 84.56 599 ALA A CA 1
ATOM 4848 C C . ALA A 1 599 ? -12.050 -13.420 -21.134 1.00 84.56 599 ALA A C 1
ATOM 4850 O O . ALA A 1 599 ? -12.597 -13.123 -20.066 1.00 84.56 599 ALA A O 1
ATOM 4851 N N . ASP A 1 600 ? -12.206 -12.712 -22.246 1.00 76.81 600 ASP A N 1
ATOM 4852 C CA . ASP A 1 600 ? -13.177 -11.627 -22.381 1.00 76.81 600 ASP A CA 1
ATOM 4853 C C . ASP A 1 600 ? -14.609 -12.170 -22.591 1.00 76.81 600 ASP A C 1
ATOM 4855 O O . ASP A 1 600 ? -14.823 -13.375 -22.724 1.00 76.81 600 ASP A O 1
ATOM 4859 N N . HIS A 1 601 ? -15.609 -11.287 -22.639 1.00 75.81 601 HIS A N 1
ATOM 4860 C CA . HIS A 1 601 ? -17.009 -11.619 -22.934 1.00 75.81 601 HIS A CA 1
ATOM 4861 C C . HIS A 1 601 ? -17.208 -12.412 -24.236 1.00 75.81 601 HIS A C 1
ATOM 4863 O O . HIS A 1 601 ? -18.153 -13.189 -24.323 1.00 75.81 601 HIS A O 1
ATOM 4869 N N . ASN A 1 602 ? -16.312 -12.241 -25.211 1.00 78.38 602 ASN A N 1
ATOM 4870 C CA . ASN A 1 602 ? -16.326 -12.948 -26.494 1.00 78.38 602 ASN A 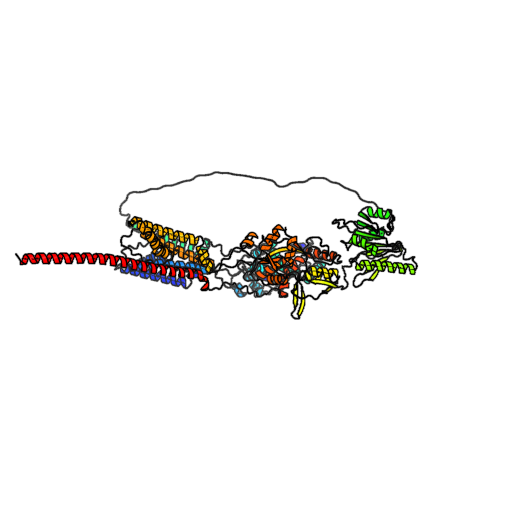CA 1
ATOM 4871 C C . ASN A 1 602 ? -15.415 -14.199 -26.489 1.00 78.38 602 ASN A C 1
ATOM 4873 O O . ASN A 1 602 ? -14.896 -14.576 -27.535 1.00 78.38 602 ASN A O 1
ATOM 4877 N N . GLU A 1 603 ? -15.122 -14.760 -25.310 1.00 78.75 603 GLU A N 1
ATOM 4878 C CA . GLU A 1 603 ? -14.209 -15.889 -25.019 1.00 78.75 603 GLU A CA 1
ATOM 4879 C C . GLU A 1 603 ? -12.734 -15.724 -25.451 1.00 78.75 603 GLU A C 1
ATOM 4881 O O . GLU A 1 603 ? -11.869 -16.486 -25.017 1.00 78.75 603 GLU A O 1
ATOM 4886 N N . ASN A 1 604 ? -12.408 -14.676 -26.212 1.00 82.75 604 ASN A N 1
ATOM 4887 C CA . ASN A 1 604 ? -11.048 -14.309 -26.601 1.00 82.75 604 ASN A CA 1
ATOM 4888 C C . ASN A 1 604 ? -10.118 -14.161 -25.385 1.00 82.75 604 ASN A C 1
ATOM 4890 O O . ASN A 1 604 ? -10.412 -13.416 -24.444 1.00 82.75 604 ASN A O 1
ATOM 4894 N N . VAL A 1 605 ? -8.963 -14.829 -25.436 1.00 84.31 605 VAL A N 1
ATOM 4895 C CA . VAL A 1 605 ? -7.928 -14.748 -24.397 1.00 84.31 605 VAL A CA 1
ATOM 4896 C C . VAL A 1 605 ? -7.223 -13.395 -24.467 1.00 84.31 605 VAL A C 1
ATOM 4898 O O . VAL A 1 605 ? -6.568 -13.071 -25.455 1.00 84.31 605 VAL A O 1
ATOM 4901 N N . GLN A 1 606 ? -7.329 -12.626 -23.388 1.00 84.56 606 GLN A N 1
ATOM 4902 C CA . GLN A 1 606 ? -6.651 -11.352 -23.184 1.00 84.56 606 GLN A CA 1
ATOM 4903 C C . GLN A 1 606 ? -5.499 -11.515 -22.190 1.00 84.56 606 GLN A C 1
ATOM 4905 O O . GLN A 1 606 ? -5.594 -12.260 -21.208 1.00 84.56 606 GLN A O 1
ATOM 4910 N N . ILE A 1 607 ? -4.400 -10.806 -22.452 1.00 85.25 607 ILE A N 1
ATOM 4911 C CA . ILE A 1 607 ? -3.162 -10.855 -21.668 1.00 85.25 607 ILE A CA 1
ATOM 4912 C C . ILE A 1 607 ? -2.796 -9.423 -21.271 1.00 85.25 607 ILE A C 1
ATOM 4914 O O . ILE A 1 607 ? -2.799 -8.513 -22.097 1.00 85.25 607 ILE A O 1
ATOM 4918 N N . GLY A 1 608 ? -2.487 -9.215 -19.995 1.00 83.19 608 GLY A N 1
ATOM 4919 C CA . GLY A 1 608 ? -2.232 -7.903 -19.410 1.00 83.19 608 GLY A CA 1
ATOM 4920 C C . GLY A 1 608 ? -1.425 -7.997 -18.119 1.00 83.19 608 GLY A C 1
ATOM 4921 O O . GLY A 1 608 ? -0.644 -8.932 -17.926 1.00 83.19 608 GLY A O 1
ATOM 4922 N N . GLY A 1 609 ? -1.598 -7.012 -17.240 1.00 84.38 609 GLY A N 1
ATOM 4923 C CA . GLY A 1 609 ? -0.729 -6.803 -16.083 1.00 84.38 609 GLY A CA 1
ATOM 4924 C C . GLY A 1 609 ? 0.543 -6.022 -16.425 1.00 84.38 609 GLY A C 1
ATOM 4925 O O . GLY A 1 609 ? 0.845 -5.736 -17.588 1.00 84.38 609 GLY A O 1
ATOM 4926 N N . PHE A 1 610 ? 1.276 -5.650 -15.374 1.00 85.31 610 PHE A N 1
ATOM 4927 C CA . PHE A 1 610 ? 2.454 -4.779 -15.422 1.00 85.31 610 PHE A CA 1
ATOM 4928 C C . PHE A 1 610 ? 3.478 -5.153 -16.508 1.00 85.31 610 PHE A C 1
ATOM 4930 O O . PHE A 1 610 ? 3.925 -4.298 -17.273 1.00 85.31 610 PHE A O 1
ATOM 4937 N N . LEU A 1 611 ? 3.873 -6.426 -16.568 1.00 87.69 611 LEU A N 1
ATOM 4938 C CA . LEU A 1 611 ? 4.998 -6.853 -17.397 1.00 87.69 611 LEU A CA 1
ATOM 4939 C C . LEU A 1 611 ? 4.596 -7.019 -18.863 1.00 87.69 611 LEU A C 1
ATOM 4941 O O . LEU A 1 611 ? 5.377 -6.700 -19.757 1.00 87.69 611 LEU A O 1
ATOM 4945 N N . THR A 1 612 ? 3.357 -7.437 -19.115 1.00 87.12 612 THR A N 1
ATOM 4946 C CA . THR A 1 612 ? 2.791 -7.441 -20.466 1.00 87.12 612 THR A CA 1
ATOM 4947 C C . THR A 1 612 ? 2.772 -6.024 -21.038 1.00 87.12 612 THR A C 1
ATOM 4949 O O . THR A 1 612 ? 3.211 -5.834 -22.168 1.00 87.12 612 THR A O 1
ATOM 4952 N N . LYS A 1 613 ? 2.383 -5.010 -20.244 1.00 87.31 613 LYS A N 1
ATOM 4953 C CA . LYS A 1 613 ? 2.462 -3.593 -20.650 1.00 87.31 613 LYS A CA 1
ATOM 4954 C C . LYS A 1 613 ? 3.901 -3.174 -20.988 1.00 87.31 613 LYS A C 1
ATOM 4956 O O . LYS A 1 613 ? 4.119 -2.616 -22.059 1.00 87.31 613 LYS A O 1
ATOM 4961 N N . LEU A 1 614 ? 4.888 -3.495 -20.141 1.00 89.81 614 LEU A N 1
ATOM 4962 C CA . LEU A 1 614 ? 6.311 -3.213 -20.409 1.00 89.81 614 LEU A CA 1
ATOM 4963 C C . LEU A 1 614 ? 6.782 -3.831 -21.741 1.00 89.81 614 LEU A C 1
ATOM 4965 O O . LEU A 1 614 ? 7.380 -3.138 -22.562 1.00 89.81 614 LEU A O 1
ATOM 4969 N N . LEU A 1 615 ? 6.504 -5.116 -21.976 1.00 91.12 615 LEU A N 1
ATOM 4970 C CA . LEU A 1 615 ? 6.974 -5.839 -23.167 1.00 91.12 615 LEU A CA 1
ATOM 4971 C C . LEU A 1 615 ? 6.197 -5.476 -24.443 1.00 91.12 615 LEU A C 1
ATOM 4973 O O . LEU A 1 615 ? 6.779 -5.452 -25.525 1.00 91.12 615 LEU A O 1
ATOM 4977 N N . GLN A 1 616 ? 4.919 -5.111 -24.330 1.00 90.25 616 GLN A N 1
ATOM 4978 C CA . GLN A 1 616 ? 4.151 -4.551 -25.443 1.00 90.25 616 GLN A CA 1
ATOM 4979 C C . GLN A 1 616 ? 4.701 -3.178 -25.853 1.00 90.25 616 GLN A C 1
ATOM 4981 O O . GLN A 1 616 ? 4.883 -2.924 -27.039 1.00 90.25 616 GLN A O 1
ATOM 4986 N N . GLN A 1 617 ? 5.039 -2.314 -24.888 1.00 90.19 617 GLN A N 1
ATOM 4987 C CA . GLN A 1 617 ? 5.684 -1.027 -25.174 1.00 90.19 617 GLN A CA 1
ATOM 4988 C C . GLN A 1 617 ? 7.094 -1.199 -25.761 1.00 90.19 617 GLN A C 1
ATOM 4990 O O . GLN A 1 617 ? 7.480 -0.405 -26.614 1.00 90.19 617 GLN A O 1
ATOM 4995 N N . PHE A 1 618 ? 7.836 -2.247 -25.379 1.00 91.81 618 PHE A N 1
ATOM 4996 C CA . PHE A 1 618 ? 9.108 -2.604 -26.022 1.00 91.81 618 PHE A CA 1
ATOM 4997 C C . PHE A 1 618 ? 8.924 -2.954 -27.505 1.00 91.81 618 PHE A C 1
ATOM 4999 O O . PHE A 1 618 ? 9.624 -2.401 -28.349 1.00 91.81 618 PHE A O 1
ATOM 5006 N N . ALA A 1 619 ? 7.956 -3.817 -27.829 1.00 92.06 619 ALA A N 1
ATOM 5007 C CA . ALA A 1 619 ? 7.653 -4.186 -29.210 1.00 92.06 619 ALA A CA 1
ATOM 5008 C C . ALA A 1 619 ? 7.230 -2.959 -30.041 1.00 92.06 619 ALA A C 1
ATOM 5010 O O . ALA A 1 619 ? 7.875 -2.645 -31.041 1.00 92.06 619 ALA A O 1
ATOM 5011 N N . THR A 1 620 ? 6.226 -2.201 -29.580 1.00 90.44 620 THR A N 1
ATOM 5012 C CA . THR A 1 620 ? 5.710 -1.018 -30.291 1.00 90.44 620 THR A CA 1
ATOM 5013 C C . THR A 1 620 ? 6.777 0.058 -30.497 1.00 90.44 620 THR A C 1
ATOM 5015 O O . THR A 1 620 ? 6.874 0.623 -31.584 1.00 90.44 620 THR A O 1
ATOM 5018 N N . ARG A 1 621 ? 7.608 0.342 -29.481 1.00 89.56 621 ARG A N 1
ATOM 5019 C CA . ARG A 1 621 ? 8.676 1.355 -29.570 1.00 89.56 621 ARG A CA 1
ATOM 5020 C C . ARG A 1 621 ? 9.732 1.011 -30.620 1.00 89.56 621 ARG A C 1
ATOM 5022 O O . ARG A 1 621 ? 10.319 1.921 -31.199 1.00 89.56 621 ARG A O 1
ATOM 5029 N N . ASN A 1 622 ? 9.971 -0.276 -30.836 1.00 89.75 622 ASN A N 1
ATOM 5030 C CA . ASN A 1 622 ? 11.020 -0.791 -31.705 1.00 89.75 622 ASN A CA 1
ATOM 5031 C C . ASN A 1 622 ? 10.453 -1.314 -33.041 1.00 89.75 622 ASN A C 1
ATOM 5033 O O . ASN A 1 622 ? 11.094 -2.119 -33.709 1.00 89.75 622 ASN A O 1
ATOM 5037 N N . ASN A 1 623 ? 9.244 -0.879 -33.427 1.00 90.56 623 ASN A N 1
ATOM 5038 C CA . ASN A 1 623 ? 8.557 -1.280 -34.660 1.00 90.56 623 ASN A CA 1
ATOM 5039 C C . ASN A 1 623 ? 8.452 -2.812 -34.840 1.00 90.56 623 ASN A C 1
ATOM 5041 O O . ASN A 1 623 ? 8.667 -3.345 -35.926 1.00 90.56 623 ASN A O 1
ATOM 5045 N N . GLY A 1 624 ? 8.166 -3.538 -33.758 1.00 90.19 624 GLY A N 1
ATOM 5046 C CA . GLY A 1 624 ? 7.928 -4.982 -33.752 1.00 90.19 624 GLY A CA 1
ATOM 5047 C C . GLY A 1 624 ? 6.552 -5.338 -33.192 1.00 90.19 624 GLY A C 1
ATOM 5048 O O . GLY A 1 624 ? 5.839 -4.497 -32.643 1.00 90.19 624 GLY A O 1
ATOM 5049 N N . THR A 1 625 ? 6.182 -6.610 -33.302 1.00 91.06 625 THR A N 1
ATOM 5050 C CA . THR A 1 625 ? 4.920 -7.144 -32.765 1.00 91.06 625 THR A CA 1
ATOM 5051 C C . THR A 1 625 ? 5.178 -8.087 -31.588 1.00 91.06 625 THR A C 1
ATOM 5053 O O . THR A 1 625 ? 6.234 -8.707 -31.501 1.00 91.06 625 THR A O 1
ATOM 5056 N N . LEU A 1 626 ? 4.234 -8.192 -30.647 1.00 91.31 626 LEU A N 1
ATOM 5057 C CA . LEU A 1 626 ? 4.304 -9.145 -29.530 1.00 91.31 626 LEU A CA 1
ATOM 5058 C C . LEU A 1 626 ? 3.387 -10.335 -29.833 1.00 91.31 626 LEU A C 1
ATOM 5060 O O . LEU A 1 626 ? 2.200 -10.143 -30.091 1.00 91.31 626 LEU A O 1
ATOM 5064 N N . THR A 1 627 ? 3.926 -11.553 -29.800 1.00 90.88 627 THR A N 1
ATOM 5065 C CA . THR A 1 627 ? 3.205 -12.775 -30.197 1.00 90.88 627 THR A CA 1
ATOM 5066 C C . THR A 1 627 ? 3.366 -13.900 -29.182 1.00 90.88 627 THR A C 1
ATOM 5068 O O . THR A 1 627 ? 4.341 -13.951 -28.432 1.00 90.88 627 THR A O 1
ATOM 5071 N N . PHE A 1 628 ? 2.406 -14.827 -29.178 1.00 90.00 628 PHE A N 1
ATOM 5072 C CA . PHE A 1 628 ? 2.350 -15.951 -28.247 1.00 90.00 628 PHE A CA 1
ATOM 5073 C C . PHE A 1 628 ? 2.250 -17.264 -29.046 1.00 90.00 628 PHE A C 1
ATOM 5075 O O . PHE A 1 628 ? 1.146 -17.659 -29.417 1.00 90.00 628 PHE A O 1
ATOM 5082 N N . PRO A 1 629 ? 3.377 -17.932 -29.372 1.00 86.25 629 PRO A N 1
ATOM 5083 C CA . PRO A 1 629 ? 3.384 -19.111 -30.250 1.00 86.25 629 PRO A CA 1
ATOM 5084 C C . PRO A 1 629 ? 2.824 -20.378 -29.584 1.00 86.25 629 PRO A C 1
ATOM 5086 O O . PRO A 1 629 ? 2.541 -21.359 -30.263 1.00 86.25 629 PRO A O 1
ATOM 5089 N N . VAL A 1 630 ? 2.668 -20.369 -28.257 1.00 86.69 630 VAL A N 1
ATOM 5090 C CA . VAL A 1 630 ? 2.041 -21.443 -27.478 1.00 86.69 630 VAL A CA 1
ATOM 5091 C C . VAL A 1 630 ? 0.667 -20.968 -27.016 1.00 86.69 630 VAL A C 1
ATOM 5093 O O . VAL A 1 630 ? 0.542 -19.874 -26.466 1.00 86.69 630 VAL A O 1
ATOM 5096 N N . THR A 1 631 ? -0.363 -21.797 -27.199 1.00 84.81 631 THR A N 1
ATOM 5097 C CA . THR A 1 631 ? -1.749 -21.488 -26.811 1.00 84.81 631 THR A CA 1
ATOM 5098 C C . THR A 1 631 ? -1.862 -21.202 -25.311 1.00 84.81 631 THR A C 1
ATOM 5100 O O . THR A 1 631 ? -1.716 -22.105 -24.481 1.00 84.81 631 THR A O 1
ATOM 5103 N N . VAL A 1 632 ? -2.139 -19.948 -24.951 1.00 85.50 632 VAL A N 1
ATOM 5104 C CA . VAL A 1 632 ? -2.203 -19.506 -23.553 1.00 85.50 632 VAL A CA 1
ATOM 5105 C C . VAL A 1 632 ? -3.556 -19.878 -22.938 1.00 85.50 632 VAL A C 1
ATOM 5107 O O . VAL A 1 632 ? -4.574 -19.260 -23.231 1.00 85.50 632 VAL A O 1
ATOM 5110 N N . VAL A 1 633 ? -3.567 -20.874 -22.049 1.00 85.81 633 VAL A N 1
ATOM 5111 C CA . VAL A 1 633 ? -4.764 -21.277 -21.287 1.00 85.81 633 VAL A CA 1
ATOM 5112 C C . VAL A 1 633 ? -4.861 -20.445 -19.998 1.00 85.81 633 VAL A C 1
ATOM 5114 O O . VAL A 1 633 ? -3.927 -20.517 -19.196 1.00 85.81 633 VAL A O 1
ATOM 5117 N N . PRO A 1 634 ? -5.942 -19.678 -19.746 1.00 84.31 634 PRO A N 1
ATOM 5118 C CA . PRO A 1 634 ? -6.061 -18.844 -18.547 1.00 84.31 634 PRO A CA 1
ATOM 5119 C C . PRO A 1 634 ? -6.054 -19.633 -17.227 1.00 84.31 634 PRO A C 1
ATOM 5121 O O . PRO A 1 634 ? -6.629 -20.715 -17.131 1.00 84.31 634 PRO A O 1
ATOM 5124 N N . ASN A 1 635 ? -5.489 -19.030 -16.176 1.00 81.50 635 ASN A N 1
ATOM 5125 C CA . ASN A 1 635 ? -5.345 -19.603 -14.827 1.00 81.50 635 ASN A CA 1
ATOM 5126 C C . ASN A 1 635 ? -4.492 -20.889 -14.777 1.00 81.50 635 ASN A C 1
ATOM 5128 O O . ASN A 1 635 ? -4.779 -21.785 -13.981 1.00 81.50 635 ASN A O 1
ATOM 5132 N N . ARG A 1 636 ? -3.456 -20.971 -15.621 1.00 85.81 636 ARG A N 1
ATOM 5133 C CA . ARG A 1 636 ? -2.484 -22.071 -15.629 1.00 85.81 636 ARG A CA 1
ATOM 5134 C C . ARG A 1 636 ? -1.060 -21.524 -15.543 1.00 85.81 636 ARG A C 1
ATOM 5136 O O . ARG A 1 636 ? -0.514 -21.056 -16.540 1.00 85.81 636 ARG A O 1
ATOM 5143 N N . PHE A 1 637 ? -0.463 -21.618 -14.361 1.00 85.00 637 PHE A N 1
ATOM 5144 C CA . PHE A 1 637 ? 0.947 -21.333 -14.125 1.00 85.00 637 PHE A CA 1
ATOM 5145 C C . PHE A 1 637 ? 1.837 -22.176 -15.047 1.00 85.00 637 PHE A C 1
ATOM 5147 O O . PHE A 1 637 ? 1.617 -23.379 -15.228 1.00 85.00 637 PHE A O 1
ATOM 5154 N N . VAL A 1 638 ? 2.855 -21.533 -15.617 1.00 83.62 638 VAL A N 1
ATOM 5155 C CA . VAL A 1 638 ? 3.867 -22.176 -16.459 1.00 83.62 638 VAL A CA 1
ATOM 5156 C C . VAL A 1 638 ? 5.182 -22.184 -15.686 1.00 83.62 638 VAL A C 1
ATOM 5158 O O . VAL A 1 638 ? 5.711 -21.126 -15.368 1.00 83.62 638 VAL A O 1
ATOM 5161 N N . ASP A 1 639 ? 5.692 -23.373 -15.366 1.00 81.44 639 ASP A N 1
ATOM 5162 C CA . ASP A 1 639 ? 6.916 -23.541 -14.575 1.00 81.44 639 ASP A CA 1
ATOM 5163 C C . ASP A 1 639 ? 8.196 -23.288 -15.396 1.00 81.44 639 ASP A C 1
ATOM 5165 O O . ASP A 1 639 ? 8.215 -23.483 -16.615 1.00 81.44 639 ASP A O 1
ATOM 5169 N N . ILE A 1 640 ? 9.296 -22.947 -14.715 1.00 83.00 640 ILE A N 1
ATOM 5170 C CA . ILE A 1 640 ? 10.617 -22.690 -15.316 1.00 83.00 640 ILE A CA 1
ATOM 5171 C C . ILE A 1 640 ? 11.063 -23.857 -16.211 1.00 83.00 640 ILE A C 1
ATOM 5173 O O . ILE A 1 640 ? 11.590 -23.621 -17.296 1.00 83.00 640 ILE A O 1
ATOM 5177 N N . GLN A 1 641 ? 10.799 -25.111 -15.823 1.00 82.81 641 GLN A N 1
ATOM 5178 C CA . GLN A 1 641 ? 11.144 -26.293 -16.633 1.00 82.81 641 GLN A CA 1
ATOM 5179 C C . GLN A 1 641 ? 10.431 -26.313 -18.002 1.00 82.81 641 GLN A C 1
ATOM 5181 O O . GLN A 1 641 ? 10.955 -26.842 -18.983 1.00 82.81 641 GLN A O 1
ATOM 5186 N N . SER A 1 642 ? 9.250 -25.693 -18.096 1.00 85.00 642 SER A N 1
ATOM 5187 C CA . SER A 1 642 ? 8.531 -25.525 -19.365 1.00 85.00 642 SER A CA 1
ATOM 5188 C C . SER A 1 642 ? 9.109 -24.381 -20.203 1.00 85.00 642 SER A C 1
ATOM 5190 O O . SER A 1 642 ? 9.130 -24.479 -21.424 1.00 85.00 642 SER A O 1
ATOM 5192 N N . TRP A 1 643 ? 9.623 -23.312 -19.583 1.00 86.31 643 TRP A N 1
ATOM 5193 C CA . TRP A 1 643 ? 10.311 -22.240 -20.318 1.00 86.31 643 TRP A CA 1
ATOM 5194 C C . TRP A 1 643 ? 11.657 -22.708 -20.873 1.00 86.31 643 TRP A C 1
ATOM 5196 O O . TRP A 1 643 ? 11.977 -22.396 -22.015 1.00 86.31 643 TRP A O 1
ATOM 5206 N N . LEU A 1 644 ? 12.424 -23.484 -20.097 1.00 86.69 644 LEU A N 1
ATOM 5207 C CA . LEU A 1 644 ? 13.730 -24.004 -20.513 1.00 86.69 644 LEU A CA 1
ATOM 5208 C C . LEU A 1 644 ? 13.628 -24.852 -21.789 1.00 86.69 644 LEU A C 1
ATOM 5210 O O . LEU A 1 644 ? 14.330 -24.566 -22.754 1.00 86.69 644 LEU A O 1
ATOM 5214 N N . SER A 1 645 ? 12.692 -25.802 -21.854 1.00 87.88 645 SER A N 1
ATOM 5215 C CA . SER A 1 645 ? 12.502 -26.619 -23.065 1.00 87.88 645 SER A CA 1
ATOM 5216 C C . SER A 1 645 ? 12.000 -25.813 -24.276 1.00 87.88 645 SER A C 1
ATOM 5218 O O . SER A 1 645 ? 12.357 -26.121 -25.413 1.00 87.88 645 SER A O 1
ATOM 5220 N N . LEU A 1 646 ? 11.230 -24.737 -24.069 1.00 89.69 646 LEU A N 1
ATOM 5221 C CA . LEU A 1 646 ? 10.827 -23.815 -25.144 1.00 89.69 646 LEU A CA 1
ATOM 5222 C C . LEU A 1 646 ? 11.974 -22.896 -25.610 1.00 89.69 646 LEU A C 1
ATOM 5224 O O . LEU A 1 646 ? 12.018 -22.539 -26.790 1.00 89.69 646 LEU A O 1
ATOM 5228 N N . PHE A 1 647 ? 12.908 -22.536 -24.721 1.00 89.50 647 PHE A N 1
ATOM 5229 C CA . PHE A 1 647 ? 14.138 -21.814 -25.065 1.00 89.50 647 PHE A CA 1
ATOM 5230 C C . PHE A 1 647 ? 15.139 -22.699 -25.819 1.00 89.50 647 PHE A C 1
ATOM 5232 O O . PHE A 1 647 ? 15.749 -22.227 -26.778 1.00 89.50 647 PHE A O 1
ATOM 5239 N N . GLU A 1 648 ? 15.293 -23.966 -25.425 1.00 86.38 648 GLU A N 1
ATOM 5240 C CA . GLU A 1 648 ? 16.136 -24.951 -26.122 1.00 86.38 648 GLU A CA 1
ATOM 5241 C C . GLU A 1 648 ? 15.598 -25.254 -27.528 1.00 86.38 648 GLU A C 1
ATOM 5243 O O . GLU A 1 648 ? 16.358 -25.266 -28.495 1.00 86.38 648 GLU A O 1
ATOM 5248 N N . ASN A 1 649 ? 14.275 -25.375 -27.674 1.00 87.38 649 ASN A N 1
ATOM 5249 C CA . ASN A 1 649 ? 13.600 -25.558 -28.963 1.00 87.38 649 ASN A CA 1
ATOM 5250 C C . ASN A 1 649 ? 13.451 -24.259 -29.790 1.00 87.38 649 ASN A C 1
ATOM 5252 O O . ASN A 1 649 ? 12.638 -24.220 -30.715 1.00 87.38 649 ASN A O 1
ATOM 5256 N N . ASN A 1 650 ? 14.174 -23.176 -29.462 1.00 85.75 650 ASN A N 1
ATOM 5257 C CA . ASN A 1 650 ? 14.110 -21.867 -30.142 1.00 85.75 650 ASN A CA 1
ATOM 5258 C C . ASN A 1 650 ? 12.678 -21.320 -30.358 1.00 85.75 650 ASN A C 1
ATOM 5260 O O . ASN A 1 650 ? 12.446 -20.549 -31.290 1.00 85.75 650 ASN A O 1
ATOM 5264 N N . THR A 1 651 ? 11.697 -21.727 -29.546 1.00 89.75 651 THR A N 1
ATOM 5265 C CA . THR A 1 651 ? 10.265 -21.472 -29.794 1.00 89.75 651 THR A CA 1
ATOM 5266 C C . THR A 1 651 ? 9.822 -20.108 -29.259 1.00 89.75 651 THR A C 1
ATOM 5268 O O . THR A 1 651 ? 8.968 -19.461 -29.862 1.00 89.75 651 THR A O 1
ATOM 5271 N N . ILE A 1 652 ? 10.433 -19.655 -28.161 1.00 92.00 652 ILE A N 1
ATOM 5272 C CA . ILE A 1 652 ? 10.211 -18.344 -27.534 1.00 92.00 652 ILE A CA 1
ATOM 5273 C C . ILE A 1 652 ? 11.539 -17.587 -27.392 1.00 92.00 652 ILE A C 1
ATOM 5275 O O . ILE A 1 652 ? 12.592 -18.198 -27.209 1.00 92.00 652 ILE A O 1
ATOM 5279 N N . ASP A 1 653 ? 11.479 -16.258 -27.431 1.00 90.44 653 ASP A N 1
ATOM 5280 C CA . ASP A 1 653 ? 12.634 -15.362 -27.288 1.00 90.44 653 ASP A CA 1
ATOM 5281 C C . ASP A 1 653 ? 12.807 -14.867 -25.839 1.00 90.44 653 ASP A C 1
ATOM 5283 O O . ASP A 1 653 ? 13.927 -14.636 -25.371 1.00 90.44 653 ASP A O 1
ATOM 5287 N N . MET A 1 654 ? 11.691 -14.704 -25.118 1.00 92.25 654 MET A N 1
ATOM 5288 C CA . MET A 1 654 ? 11.626 -14.321 -23.701 1.00 92.25 654 MET A CA 1
ATOM 5289 C C . MET A 1 654 ? 10.287 -14.731 -23.061 1.00 92.25 654 MET A C 1
ATOM 5291 O O . MET A 1 654 ? 9.370 -15.187 -23.742 1.00 92.25 654 MET A O 1
ATOM 5295 N N . VAL A 1 655 ? 10.160 -14.583 -21.743 1.00 90.75 655 VAL A N 1
ATOM 5296 C CA . VAL A 1 655 ? 8.940 -14.904 -20.981 1.00 90.75 655 VAL A CA 1
ATOM 5297 C C . VAL A 1 655 ? 8.251 -13.603 -20.547 1.00 90.75 655 VAL A C 1
ATOM 5299 O O . VAL A 1 655 ? 8.892 -12.705 -20.009 1.00 90.75 655 VAL A O 1
ATOM 5302 N N . CYS A 1 656 ? 6.929 -13.497 -20.714 1.00 88.19 656 CYS A N 1
ATOM 5303 C CA . CYS A 1 656 ? 6.095 -12.447 -20.108 1.00 88.19 656 CYS A CA 1
ATOM 5304 C C . CYS A 1 656 ? 5.831 -12.769 -18.622 1.00 88.19 656 CYS A C 1
ATOM 5306 O O . CYS A 1 656 ? 4.689 -12.941 -18.185 1.00 88.19 656 CYS A O 1
ATOM 5308 N N . GLY A 1 657 ? 6.915 -12.899 -17.862 1.00 86.12 657 GLY A N 1
ATOM 5309 C CA . GLY A 1 657 ? 6.969 -13.320 -16.464 1.00 86.12 657 GLY A CA 1
ATOM 5310 C C . GLY A 1 657 ? 8.311 -12.955 -15.831 1.00 86.12 657 GLY A C 1
ATOM 5311 O O . GLY A 1 657 ? 9.175 -12.408 -16.518 1.00 86.12 657 GLY A O 1
ATOM 5312 N N . ILE A 1 658 ? 8.500 -13.233 -14.538 1.00 86.69 658 ILE A N 1
ATOM 5313 C CA . ILE A 1 658 ? 9.745 -12.867 -13.833 1.00 86.69 658 ILE A CA 1
ATOM 5314 C C . ILE A 1 658 ? 10.448 -14.045 -13.158 1.00 86.69 658 ILE A C 1
ATOM 5316 O O . ILE A 1 658 ? 9.825 -15.007 -12.710 1.00 86.69 658 ILE A O 1
ATOM 5320 N N . ILE A 1 659 ? 11.766 -13.913 -13.028 1.00 84.88 659 ILE A N 1
ATOM 5321 C CA . ILE A 1 659 ? 12.638 -14.768 -12.222 1.00 84.88 659 ILE A CA 1
ATOM 5322 C C . ILE A 1 659 ? 13.414 -13.907 -11.216 1.00 84.88 659 ILE A C 1
ATOM 5324 O O . ILE A 1 659 ? 13.763 -12.760 -11.504 1.00 84.88 659 ILE A O 1
ATOM 5328 N N . GLY A 1 660 ? 13.656 -14.444 -10.019 1.00 80.69 660 GLY A N 1
ATOM 5329 C CA . GLY A 1 660 ? 14.499 -13.793 -9.015 1.00 80.69 660 GLY A CA 1
ATOM 5330 C C . GLY A 1 660 ? 15.973 -14.100 -9.271 1.00 80.69 660 GLY A C 1
ATOM 5331 O O . GLY A 1 660 ? 16.317 -15.276 -9.402 1.00 80.69 660 GLY A O 1
ATOM 5332 N N . LEU A 1 661 ? 16.837 -13.080 -9.316 1.00 69.38 661 LEU A N 1
ATOM 5333 C CA . LEU A 1 661 ? 18.266 -13.268 -9.597 1.00 69.38 661 LEU A CA 1
ATOM 5334 C C . LEU A 1 661 ? 18.950 -13.918 -8.380 1.00 69.38 661 LEU A C 1
ATOM 5336 O O . LEU A 1 661 ? 19.363 -13.239 -7.440 1.00 69.38 661 LEU A O 1
ATOM 5340 N N . LEU A 1 662 ? 19.048 -15.248 -8.396 1.00 60.00 662 LEU A N 1
ATOM 5341 C CA . LEU A 1 662 ? 19.626 -16.072 -7.322 1.00 60.00 662 LEU A CA 1
ATOM 5342 C C . LEU A 1 662 ? 21.070 -16.528 -7.597 1.00 60.00 662 LEU A C 1
ATOM 5344 O O . LEU A 1 662 ? 21.644 -17.295 -6.827 1.00 60.00 662 LEU A O 1
ATOM 5348 N N . GLY A 1 663 ? 21.662 -16.058 -8.693 1.00 59.75 663 GLY A N 1
ATOM 5349 C CA . GLY A 1 663 ? 23.005 -16.410 -9.145 1.00 59.75 663 GLY A CA 1
ATOM 5350 C C . GLY A 1 663 ? 23.071 -16.442 -10.670 1.00 59.75 663 GLY A C 1
ATOM 5351 O O . GLY A 1 663 ? 22.079 -16.199 -11.347 1.00 59.75 663 GLY A O 1
ATOM 5352 N N . VAL A 1 664 ? 24.240 -16.757 -11.232 1.00 57.66 664 VAL A N 1
ATOM 5353 C CA . VAL A 1 664 ? 24.387 -16.874 -12.692 1.00 57.66 664 VAL A CA 1
ATOM 5354 C C . VAL A 1 664 ? 23.769 -18.190 -13.164 1.00 57.66 664 VAL A C 1
ATOM 5356 O O . VAL A 1 664 ? 24.391 -19.247 -13.046 1.00 57.66 664 VAL A O 1
ATOM 5359 N N . ASN A 1 665 ? 22.560 -18.128 -13.719 1.00 66.94 665 ASN A N 1
ATOM 5360 C CA . ASN A 1 665 ? 21.911 -19.280 -14.337 1.00 66.94 665 ASN A CA 1
ATOM 5361 C C . ASN A 1 665 ? 22.684 -19.717 -15.606 1.00 66.94 665 ASN A C 1
ATOM 5363 O O . ASN A 1 665 ? 22.931 -18.887 -16.482 1.00 66.94 665 ASN A O 1
ATOM 5367 N N . PRO A 1 666 ? 23.097 -20.992 -15.749 1.00 66.50 666 PRO A N 1
ATOM 5368 C CA . PRO A 1 666 ? 23.833 -21.440 -16.930 1.00 66.50 666 PRO A CA 1
ATOM 5369 C C . PRO A 1 666 ? 22.942 -21.719 -18.155 1.00 66.50 666 PRO A C 1
ATOM 5371 O O . PRO A 1 666 ? 23.494 -21.911 -19.244 1.00 66.50 666 PRO A O 1
ATOM 5374 N N . TYR A 1 667 ? 21.610 -21.750 -18.013 1.00 75.56 667 TYR A N 1
ATOM 5375 C CA . TYR A 1 667 ? 20.674 -22.188 -19.063 1.00 75.56 667 TYR A CA 1
ATOM 5376 C C . TYR A 1 667 ? 19.885 -21.059 -19.746 1.00 75.56 667 TYR A C 1
ATOM 5378 O O . TYR A 1 667 ? 19.474 -21.232 -20.890 1.00 75.56 667 TYR A O 1
ATOM 5386 N N . LEU A 1 668 ? 19.702 -19.906 -19.095 1.00 83.12 668 LEU A N 1
ATOM 5387 C CA . LEU A 1 668 ? 18.951 -18.752 -19.618 1.00 83.12 668 LEU A CA 1
ATOM 5388 C C . LEU A 1 668 ? 19.711 -17.434 -19.406 1.00 83.12 668 LEU A C 1
ATOM 5390 O O . LEU A 1 668 ? 20.729 -17.408 -18.716 1.00 83.12 668 LEU A O 1
ATOM 5394 N N . ASP A 1 669 ? 19.225 -16.350 -20.007 1.00 84.62 669 ASP A N 1
ATOM 5395 C CA . ASP A 1 669 ? 19.702 -14.986 -19.755 1.00 84.62 669 ASP A CA 1
ATOM 5396 C C . ASP A 1 669 ? 18.650 -14.180 -18.978 1.00 84.62 669 ASP A C 1
ATOM 5398 O O . ASP A 1 669 ? 17.451 -14.403 -19.115 1.00 84.62 669 ASP A O 1
ATOM 5402 N N . GLU A 1 670 ? 19.094 -13.214 -18.177 1.00 87.19 670 GLU A N 1
ATOM 5403 C CA . GLU A 1 670 ? 18.229 -12.401 -17.307 1.00 87.19 670 GLU A CA 1
ATOM 5404 C C . GLU A 1 670 ? 18.365 -10.910 -17.657 1.00 87.19 670 GLU A C 1
ATOM 5406 O O . GLU A 1 670 ? 19.468 -10.434 -17.957 1.00 87.19 670 GLU A O 1
ATOM 5411 N N . SER A 1 671 ? 17.257 -10.160 -17.636 1.00 90.38 671 SER A N 1
ATOM 5412 C CA . SER A 1 671 ? 17.273 -8.699 -17.807 1.00 90.38 671 SER A CA 1
ATOM 5413 C C . SER A 1 671 ? 17.892 -7.962 -16.609 1.00 90.38 671 SER A C 1
ATOM 5415 O O . SER A 1 671 ? 18.190 -8.536 -15.565 1.00 90.38 671 SER A O 1
ATOM 5417 N N . ALA A 1 672 ? 18.025 -6.641 -16.727 1.00 89.19 672 ALA A N 1
ATOM 5418 C CA . ALA A 1 672 ? 18.206 -5.761 -15.577 1.00 89.19 672 ALA A CA 1
ATOM 5419 C C . ALA A 1 672 ? 17.012 -5.867 -14.608 1.00 89.19 672 ALA A C 1
ATOM 5421 O O . ALA A 1 672 ? 15.886 -6.155 -15.028 1.00 89.19 672 ALA A O 1
ATOM 5422 N N . THR A 1 673 ? 17.261 -5.600 -13.324 1.00 89.81 673 THR A N 1
ATOM 5423 C CA . THR A 1 673 ? 16.258 -5.672 -12.254 1.00 89.81 673 THR A CA 1
ATOM 5424 C C . THR A 1 673 ? 15.095 -4.707 -12.495 1.00 89.81 673 THR A C 1
ATOM 5426 O O . THR A 1 673 ? 15.274 -3.487 -12.540 1.00 89.81 673 THR A O 1
ATOM 5429 N N . ILE A 1 674 ? 13.881 -5.246 -12.595 1.00 88.69 674 ILE A N 1
ATOM 5430 C CA . ILE A 1 674 ? 12.657 -4.469 -12.819 1.00 88.69 674 ILE A CA 1
ATOM 5431 C C . ILE A 1 674 ? 12.112 -3.908 -11.502 1.00 88.69 674 ILE A C 1
ATOM 5433 O O . ILE A 1 674 ? 11.647 -2.777 -11.477 1.00 88.69 674 ILE A O 1
ATOM 5437 N N . PHE A 1 675 ? 12.177 -4.671 -10.407 1.00 85.50 675 PHE A N 1
ATOM 5438 C CA . PHE A 1 675 ? 11.877 -4.205 -9.046 1.00 85.50 675 PHE A CA 1
ATOM 5439 C C . PHE A 1 675 ? 12.358 -5.221 -7.988 1.00 85.50 675 PHE A C 1
ATOM 5441 O O . PHE A 1 675 ? 12.505 -6.407 -8.299 1.00 85.50 675 PHE A O 1
ATOM 5448 N N . PRO A 1 676 ? 12.603 -4.785 -6.737 1.00 88.69 676 PRO A N 1
ATOM 5449 C CA . PRO A 1 676 ? 12.777 -5.677 -5.594 1.00 88.69 676 PRO A CA 1
ATOM 5450 C C . PRO A 1 676 ? 11.424 -6.194 -5.064 1.00 88.69 676 PRO A C 1
ATOM 5452 O O . PRO A 1 676 ? 10.424 -5.475 -5.068 1.00 88.69 676 PRO A O 1
ATOM 5455 N N . VAL A 1 677 ? 11.397 -7.427 -4.554 1.00 90.12 677 VAL A N 1
ATOM 5456 C CA . VAL A 1 677 ? 10.214 -8.083 -3.966 1.00 90.12 677 VAL A CA 1
ATOM 5457 C C . VAL A 1 677 ? 10.524 -8.612 -2.568 1.00 90.12 677 VAL A C 1
ATOM 5459 O O . VAL A 1 677 ? 11.506 -9.321 -2.366 1.00 90.12 677 VAL A O 1
ATOM 5462 N N . ASP A 1 678 ? 9.638 -8.350 -1.609 1.00 91.88 678 ASP A N 1
ATOM 5463 C CA . ASP A 1 678 ? 9.656 -9.042 -0.321 1.00 91.88 678 ASP A CA 1
ATOM 5464 C C . ASP A 1 678 ? 8.766 -10.283 -0.394 1.00 91.88 678 ASP A C 1
ATOM 5466 O O . ASP A 1 678 ? 7.621 -10.221 -0.855 1.00 91.88 678 ASP A O 1
ATOM 5470 N N . TRP A 1 679 ? 9.267 -11.407 0.110 1.00 91.56 679 TRP A N 1
ATOM 5471 C CA . TRP A 1 679 ? 8.508 -12.643 0.244 1.00 91.56 679 TRP A CA 1
ATOM 5472 C C . TRP A 1 679 ? 8.082 -12.793 1.706 1.00 91.56 679 TRP A C 1
ATOM 5474 O O . TRP A 1 679 ? 8.911 -12.952 2.601 1.00 91.56 679 TRP A O 1
ATOM 5484 N N . ILE A 1 680 ? 6.780 -12.681 1.964 1.00 92.88 680 ILE A N 1
ATOM 5485 C CA . ILE A 1 680 ? 6.196 -12.488 3.298 1.00 92.88 680 ILE A CA 1
ATOM 5486 C C . ILE A 1 680 ? 5.047 -13.471 3.561 1.00 92.88 680 ILE A C 1
ATOM 5488 O O . ILE A 1 680 ? 4.632 -14.229 2.682 1.00 92.88 680 ILE A O 1
ATOM 5492 N N . ILE A 1 681 ? 4.537 -13.489 4.795 1.00 92.12 681 ILE A N 1
ATOM 5493 C CA . ILE A 1 681 ? 3.427 -14.366 5.192 1.00 92.12 681 ILE A CA 1
ATOM 5494 C C . ILE A 1 681 ? 2.159 -13.537 5.403 1.00 92.12 681 ILE A C 1
ATOM 5496 O O . ILE A 1 681 ? 2.118 -12.639 6.246 1.00 92.12 681 ILE A O 1
ATOM 5500 N N . MET A 1 682 ? 1.117 -13.871 4.642 1.00 92.38 682 MET A N 1
ATOM 5501 C CA . MET A 1 682 ? -0.234 -13.343 4.787 1.00 92.38 682 MET A CA 1
ATOM 5502 C C . MET A 1 682 ? -0.951 -14.128 5.891 1.00 92.38 682 MET A C 1
ATOM 5504 O O . MET A 1 682 ? -1.244 -15.316 5.736 1.00 92.38 682 MET A O 1
ATOM 5508 N N . LEU A 1 683 ? -1.208 -13.477 7.024 1.00 91.94 683 LEU A N 1
ATOM 5509 C CA . LEU A 1 683 ? -1.818 -14.070 8.215 1.00 91.94 683 LEU A CA 1
ATOM 5510 C C . LEU A 1 683 ? -3.298 -13.668 8.295 1.00 91.94 683 LEU A C 1
ATOM 5512 O O . LEU A 1 683 ? -3.599 -12.482 8.137 1.00 91.94 683 LEU A O 1
ATOM 5516 N N . PRO A 1 684 ? -4.243 -14.594 8.544 1.00 90.25 684 PRO A N 1
ATOM 5517 C CA . PRO A 1 684 ? -5.636 -14.220 8.765 1.00 90.25 684 PRO A CA 1
ATOM 5518 C C . PRO A 1 684 ? -5.732 -13.354 10.025 1.00 90.25 684 PRO A C 1
ATOM 5520 O O . PRO A 1 684 ? -5.069 -13.629 11.029 1.00 90.25 684 PRO A O 1
ATOM 5523 N N . ILE A 1 685 ? -6.539 -12.292 9.984 1.00 87.38 685 ILE A N 1
ATOM 5524 C CA . ILE A 1 685 ? -6.740 -11.428 11.152 1.00 87.38 685 ILE A CA 1
ATOM 5525 C C . ILE A 1 685 ? -7.341 -12.264 12.291 1.00 87.38 685 ILE A C 1
ATOM 5527 O O . ILE A 1 685 ? -8.283 -13.022 12.041 1.00 87.38 685 ILE A O 1
ATOM 553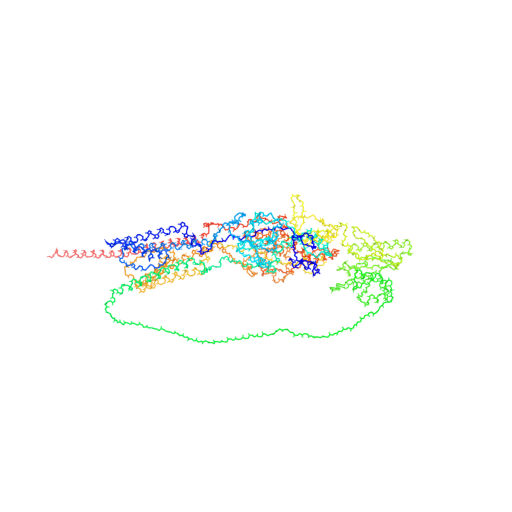1 N N . PRO A 1 686 ? -6.824 -12.137 13.533 1.00 83.31 686 PRO A N 1
ATOM 5532 C CA . PRO A 1 686 ? -7.333 -12.902 14.660 1.00 83.31 686 PRO A CA 1
ATOM 5533 C C . PRO A 1 686 ? -8.844 -12.751 14.798 1.00 83.31 686 PRO A C 1
ATOM 5535 O O . PRO A 1 686 ? -9.390 -11.643 14.705 1.00 83.31 686 PRO A O 1
ATOM 5538 N N . GLN A 1 687 ? -9.509 -13.885 15.011 1.00 76.56 687 GLN A N 1
ATOM 5539 C CA . GLN A 1 687 ? -10.951 -13.923 15.198 1.00 76.56 687 GLN A CA 1
ATOM 5540 C C . GLN A 1 687 ? -11.342 -13.091 16.429 1.00 76.56 687 GLN A C 1
ATOM 5542 O O . GLN A 1 687 ? -10.536 -12.842 17.335 1.00 76.56 687 GLN A O 1
ATOM 5547 N N . ARG A 1 688 ? -12.592 -12.624 16.439 1.00 76.94 688 ARG A N 1
ATOM 5548 C CA . ARG A 1 688 ? -13.187 -12.077 17.660 1.00 76.94 688 ARG A CA 1
ATOM 5549 C C . ARG A 1 688 ? -13.305 -13.213 18.671 1.00 76.94 688 ARG A C 1
ATOM 5551 O O . ARG A 1 688 ? -13.539 -14.351 18.269 1.00 76.94 688 ARG A O 1
ATOM 5558 N N . MET A 1 689 ? -13.141 -12.892 19.948 1.00 79.75 689 MET A N 1
ATOM 5559 C CA . MET A 1 689 ? -13.558 -13.806 21.014 1.00 79.75 689 MET A CA 1
ATOM 5560 C C . MET A 1 689 ? -15.068 -14.027 20.881 1.00 79.75 689 MET A C 1
ATOM 5562 O O . MET A 1 689 ? -15.775 -13.123 20.419 1.00 79.75 689 MET A O 1
ATOM 5566 N N . ALA A 1 690 ? -15.566 -15.212 21.227 1.00 81.88 690 ALA A N 1
ATOM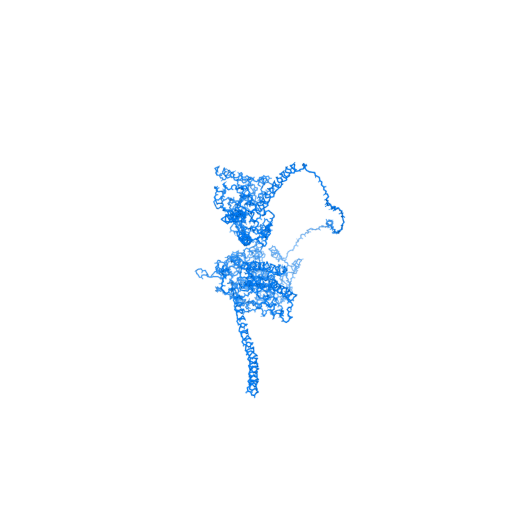 5567 C CA . ALA A 1 690 ? -17.008 -15.439 21.196 1.00 81.88 690 ALA A CA 1
ATOM 5568 C C . ALA A 1 690 ? -17.687 -14.593 22.285 1.00 81.88 690 ALA A C 1
ATOM 5570 O O . ALA A 1 690 ? -17.134 -14.424 23.372 1.00 81.88 690 ALA A O 1
ATOM 5571 N N . ASP A 1 691 ? -18.899 -14.092 22.036 1.00 82.06 691 ASP A N 1
ATOM 5572 C CA . ASP A 1 691 ? -19.597 -13.233 23.006 1.00 82.06 691 ASP A CA 1
ATOM 5573 C C . ASP A 1 691 ? -19.859 -13.966 24.339 1.00 82.06 691 ASP A C 1
ATOM 5575 O O . ASP A 1 691 ? -19.833 -13.353 25.405 1.00 82.06 691 ASP A O 1
ATOM 5579 N N . SER A 1 692 ? -19.963 -15.299 24.305 1.00 83.69 692 SER A N 1
ATOM 5580 C CA . SER A 1 692 ? -20.009 -16.153 25.496 1.00 83.69 692 SER A CA 1
ATOM 5581 C C . SER A 1 692 ? -18.692 -16.223 26.280 1.00 83.69 692 SER A C 1
ATOM 5583 O O . SER A 1 692 ? -18.714 -16.342 27.507 1.00 83.69 692 SER A O 1
ATOM 5585 N N . GLU A 1 693 ? -17.537 -16.119 25.622 1.00 86.56 693 GLU A N 1
ATOM 5586 C CA . GLU A 1 693 ? -16.220 -16.127 26.274 1.00 86.56 693 GLU A CA 1
ATOM 5587 C C . GLU A 1 693 ? -15.930 -14.815 27.011 1.00 86.56 693 GLU A C 1
ATOM 5589 O O . GLU A 1 693 ? -15.138 -14.818 27.953 1.00 86.56 693 GLU A O 1
ATOM 5594 N N . VAL A 1 694 ? -16.599 -13.710 26.653 1.00 86.38 694 VAL A N 1
ATOM 5595 C CA . VAL A 1 694 ? -16.442 -12.404 27.321 1.00 86.38 694 VAL A CA 1
ATOM 5596 C C . VAL A 1 694 ? -16.737 -12.513 28.821 1.00 86.38 694 VAL A C 1
ATOM 5598 O O . VAL A 1 694 ? -15.980 -11.981 29.631 1.00 86.38 694 VAL A O 1
ATOM 5601 N N . TYR A 1 695 ? -17.768 -13.268 29.216 1.00 84.88 695 TYR A N 1
ATOM 5602 C CA . TYR A 1 695 ? -18.096 -13.498 30.629 1.00 84.88 695 TYR A CA 1
ATOM 5603 C C . TYR A 1 695 ? -16.978 -14.242 31.380 1.00 84.88 695 TYR A C 1
ATOM 5605 O O . TYR A 1 695 ? -16.640 -13.883 32.509 1.00 84.88 695 TYR A O 1
ATOM 5613 N N . LEU A 1 696 ? -16.366 -15.246 30.742 1.00 85.62 696 LEU A N 1
ATOM 5614 C CA . LEU A 1 696 ? -15.251 -16.007 31.313 1.00 85.62 696 LEU A CA 1
ATOM 5615 C C . LEU A 1 696 ? -13.972 -15.157 31.382 1.00 85.62 696 LEU A C 1
ATOM 5617 O O . LEU A 1 696 ? -13.258 -15.196 32.382 1.00 85.62 696 LEU A O 1
ATOM 5621 N N . TYR A 1 697 ? -13.714 -14.341 30.357 1.00 85.62 697 TYR A N 1
ATOM 5622 C CA . TYR A 1 697 ? -12.609 -13.384 30.324 1.00 85.62 697 TYR A CA 1
ATOM 5623 C C . TYR A 1 697 ? -12.739 -12.332 31.434 1.00 85.62 697 TYR A C 1
ATOM 5625 O O . TYR A 1 697 ? -11.770 -12.072 32.145 1.00 85.62 697 TYR A O 1
ATOM 5633 N N . MET A 1 698 ? -13.940 -11.785 31.656 1.00 84.56 698 MET A N 1
ATOM 5634 C CA . MET A 1 698 ? -14.208 -10.865 32.767 1.00 84.56 698 MET A CA 1
ATOM 5635 C C . MET A 1 698 ? -13.974 -11.527 34.132 1.00 84.56 698 MET A C 1
ATOM 5637 O O . MET A 1 698 ? -13.348 -10.911 34.998 1.00 84.56 698 MET A O 1
ATOM 5641 N N . LEU A 1 699 ? -14.403 -12.779 34.321 1.00 83.12 699 LEU A N 1
ATOM 5642 C CA . LEU A 1 699 ? -14.189 -13.522 35.568 1.00 83.12 699 LEU A CA 1
ATOM 5643 C C . LEU A 1 699 ? -12.709 -13.873 35.812 1.00 83.12 699 LEU A C 1
ATOM 5645 O O . LEU A 1 699 ? -12.260 -13.848 36.954 1.00 83.12 699 LEU A O 1
ATOM 5649 N N . ASN A 1 700 ? -11.941 -14.150 34.755 1.00 85.06 700 ASN A N 1
ATOM 5650 C CA . ASN A 1 700 ? -10.499 -14.414 34.829 1.00 85.06 700 ASN A CA 1
ATOM 5651 C C . ASN A 1 700 ? -9.637 -13.128 34.830 1.00 85.06 700 ASN A C 1
ATOM 5653 O O . ASN A 1 700 ? -8.410 -13.193 34.875 1.00 85.06 700 ASN A O 1
ATOM 5657 N N . SER A 1 701 ? -10.262 -11.950 34.753 1.00 86.25 701 SER A N 1
ATOM 5658 C CA . SER A 1 701 ? -9.581 -10.656 34.843 1.00 86.25 701 SER A CA 1
ATOM 5659 C C . SER A 1 701 ? -9.397 -10.202 36.298 1.00 86.25 701 SER A C 1
ATOM 5661 O O . SER A 1 701 ? -9.963 -10.771 37.235 1.00 86.25 701 SER A O 1
ATOM 5663 N N . ALA A 1 702 ? -8.683 -9.088 36.490 1.00 84.44 702 ALA A N 1
ATOM 5664 C CA . ALA A 1 702 ? -8.572 -8.418 37.788 1.00 84.44 702 ALA A CA 1
ATOM 5665 C C . ALA A 1 702 ? -9.937 -8.080 38.434 1.00 84.44 702 ALA A C 1
ATOM 5667 O O . ALA A 1 702 ? -10.018 -7.950 39.654 1.00 84.44 702 ALA A O 1
ATOM 5668 N N . LEU A 1 703 ? -11.017 -7.980 37.645 1.00 84.12 703 LEU A N 1
ATOM 5669 C CA . LEU A 1 703 ? -12.368 -7.697 38.138 1.00 84.12 703 LEU A CA 1
ATOM 5670 C C . LEU A 1 703 ? -12.971 -8.884 38.901 1.00 84.12 703 LEU A C 1
ATOM 5672 O O . LEU A 1 703 ? -13.546 -8.696 39.973 1.00 84.12 703 LEU A O 1
ATOM 5676 N N . GLY A 1 704 ? -12.804 -10.106 38.386 1.00 85.38 704 GLY A N 1
ATOM 5677 C CA . GLY A 1 704 ? -13.233 -11.323 39.078 1.00 85.38 704 GLY A CA 1
ATOM 5678 C C . GLY A 1 704 ? -12.410 -11.586 40.339 1.00 85.38 704 GLY A C 1
ATOM 5679 O O . GLY A 1 704 ? -12.970 -11.951 41.372 1.00 85.38 704 GLY A O 1
ATOM 5680 N N . LEU A 1 705 ? -11.105 -11.290 40.297 1.00 86.50 705 LEU A N 1
ATOM 5681 C CA . LEU A 1 705 ? -10.237 -11.318 41.477 1.00 86.50 705 LEU A CA 1
ATOM 5682 C C . LEU A 1 705 ? -10.707 -10.323 42.554 1.00 86.50 705 LEU A C 1
ATOM 5684 O O . LEU A 1 705 ? -10.842 -10.703 43.717 1.00 86.50 705 LEU A O 1
ATOM 5688 N N . PHE A 1 706 ? -11.013 -9.076 42.179 1.00 85.88 706 PHE A N 1
ATOM 5689 C CA . PHE A 1 706 ? -11.536 -8.069 43.109 1.00 85.88 706 PHE A CA 1
ATOM 5690 C C . PHE A 1 706 ? -12.894 -8.476 43.701 1.00 85.88 706 PHE A C 1
ATOM 5692 O O . PHE A 1 706 ? -13.095 -8.356 44.909 1.00 85.88 706 PHE A O 1
ATOM 5699 N N . LEU A 1 707 ? -13.800 -9.026 42.885 1.00 86.69 707 LEU A N 1
ATOM 5700 C CA . LEU A 1 707 ? -15.088 -9.556 43.343 1.00 86.69 707 LEU A CA 1
ATOM 5701 C C . LEU A 1 707 ? -14.909 -10.702 44.352 1.00 86.69 707 LEU A C 1
ATOM 5703 O O . LEU A 1 707 ? -15.583 -10.719 45.381 1.00 86.69 707 LEU A O 1
ATOM 5707 N N . LEU A 1 708 ? -13.980 -11.630 44.105 1.00 87.56 708 LEU A N 1
ATOM 5708 C CA . LEU A 1 708 ? -13.680 -12.740 45.015 1.00 87.56 708 LEU A CA 1
ATOM 5709 C C . LEU A 1 708 ? -13.109 -12.229 46.348 1.00 87.56 708 LEU A C 1
ATOM 5711 O O . LEU A 1 708 ? -13.571 -12.648 47.412 1.00 87.56 708 LEU A O 1
ATOM 5715 N N . ILE A 1 709 ? -12.174 -11.273 46.305 1.00 88.88 709 ILE A N 1
ATOM 5716 C CA . ILE A 1 709 ? -11.628 -10.607 47.500 1.00 88.88 709 ILE A CA 1
ATOM 5717 C C . ILE A 1 709 ? -12.746 -9.906 48.287 1.00 88.88 709 ILE A C 1
ATOM 5719 O O . ILE A 1 709 ? -12.834 -10.080 49.503 1.00 88.88 709 ILE A O 1
ATOM 5723 N N . LEU A 1 710 ? -13.636 -9.170 47.615 1.00 86.88 710 LEU A N 1
ATOM 5724 C CA . LEU A 1 710 ? -14.766 -8.475 48.240 1.00 86.88 710 LEU A CA 1
ATOM 5725 C C . LEU A 1 710 ? -15.708 -9.454 48.961 1.00 86.88 710 LEU A C 1
ATOM 5727 O O . LEU A 1 710 ? -16.038 -9.245 50.132 1.00 86.88 710 LEU A O 1
ATOM 5731 N N . LEU A 1 711 ? -16.097 -10.545 48.288 1.00 88.81 711 LEU A N 1
ATOM 5732 C CA . LEU A 1 711 ? -16.926 -11.609 48.863 1.00 88.81 711 LEU A CA 1
ATOM 5733 C C . LEU A 1 711 ? -16.257 -12.242 50.093 1.00 88.81 711 LEU A C 1
ATOM 5735 O O . LEU A 1 711 ? -16.915 -12.429 51.120 1.00 88.81 711 LEU A O 1
ATOM 5739 N N . PHE A 1 712 ? -14.958 -12.543 50.015 1.00 89.62 712 PHE A N 1
ATOM 5740 C CA . PHE A 1 712 ? -14.205 -13.144 51.116 1.00 89.62 712 PHE A CA 1
ATOM 5741 C C . PHE A 1 712 ? -14.105 -12.202 52.324 1.00 89.62 712 PHE A C 1
ATOM 5743 O O . PHE A 1 712 ? -14.464 -12.594 53.435 1.00 89.62 712 PHE A O 1
ATOM 5750 N N . VAL A 1 713 ? -13.686 -10.948 52.115 1.00 88.81 713 VAL A N 1
ATOM 5751 C CA . VAL A 1 713 ? -13.469 -9.960 53.186 1.00 88.81 713 VAL A CA 1
ATOM 5752 C C . VAL A 1 713 ? -14.764 -9.650 53.938 1.00 88.81 713 VAL A C 1
ATOM 5754 O O . VAL A 1 713 ? -14.779 -9.720 55.167 1.00 88.81 713 VAL A O 1
ATOM 5757 N N . PHE A 1 714 ? -15.871 -9.370 53.240 1.00 85.50 714 PHE A N 1
ATOM 5758 C CA . PHE A 1 714 ? -17.148 -9.093 53.912 1.00 85.50 714 PHE A CA 1
ATOM 5759 C C . PHE A 1 714 ? -17.684 -10.314 54.672 1.00 85.50 714 PHE A C 1
ATOM 5761 O O . PHE A 1 714 ? -18.206 -10.162 55.778 1.00 85.50 714 PHE A O 1
ATOM 5768 N N . SER A 1 715 ? -17.519 -11.525 54.129 1.00 88.44 715 SER A N 1
ATOM 5769 C CA . SER A 1 715 ? -17.944 -12.761 54.805 1.00 88.44 715 SER A CA 1
ATOM 5770 C C . SER A 1 715 ? -17.110 -13.026 56.055 1.00 88.44 715 SER A C 1
ATOM 5772 O O . SER A 1 715 ? -17.662 -13.329 57.114 1.00 88.44 715 SER A O 1
ATOM 5774 N N . PHE A 1 716 ? -15.793 -12.829 55.962 1.00 86.69 716 PHE A N 1
ATOM 5775 C CA . PHE A 1 716 ? -14.867 -12.979 57.078 1.00 86.69 716 PHE A CA 1
ATOM 5776 C C . PHE A 1 716 ? -15.186 -11.982 58.198 1.00 86.69 716 PHE A C 1
ATOM 5778 O O . PHE A 1 716 ? -15.403 -12.398 59.335 1.00 86.69 716 PHE A O 1
ATOM 5785 N N . VAL A 1 717 ? -15.332 -10.689 57.884 1.00 86.50 717 VAL A N 1
ATOM 5786 C CA . VAL A 1 717 ? -15.670 -9.649 58.873 1.00 86.50 717 VAL A CA 1
ATOM 5787 C C . VAL A 1 717 ? -17.023 -9.913 59.549 1.00 86.50 717 VAL A C 1
ATOM 5789 O O . VAL A 1 717 ? -17.122 -9.776 60.769 1.00 86.50 717 VAL A O 1
ATOM 5792 N N . LEU A 1 718 ? -18.047 -10.357 58.808 1.00 82.06 718 LEU A N 1
ATOM 5793 C CA . LEU A 1 718 ? -19.343 -10.730 59.395 1.00 82.06 718 LEU A CA 1
ATOM 5794 C C . LEU A 1 718 ? -19.248 -11.973 60.295 1.00 82.06 718 LEU A C 1
ATOM 5796 O O . LEU A 1 718 ? -19.869 -11.991 61.360 1.00 82.06 718 LEU A O 1
ATOM 5800 N N . THR A 1 719 ? -18.438 -12.982 59.943 1.00 83.81 719 THR A N 1
ATOM 5801 C CA . THR A 1 719 ? -18.180 -14.096 60.873 1.00 83.81 719 THR A CA 1
ATOM 5802 C C . THR A 1 719 ? -17.438 -13.658 62.122 1.00 83.81 719 THR A C 1
ATOM 5804 O O . THR A 1 719 ? -17.833 -14.056 63.216 1.00 83.81 719 THR A O 1
ATOM 5807 N N . LEU A 1 720 ? -16.408 -12.821 61.983 1.00 80.62 720 LEU A N 1
ATOM 5808 C CA . LEU A 1 720 ? -15.579 -12.353 63.092 1.00 80.62 720 LEU A CA 1
ATOM 5809 C C . LEU A 1 720 ? -16.426 -11.544 64.090 1.00 80.62 720 LEU A C 1
ATOM 5811 O O . LEU A 1 720 ? -16.340 -11.773 65.295 1.00 80.62 720 LEU A O 1
ATOM 5815 N N . GLU A 1 721 ? -17.332 -10.695 63.593 1.00 78.25 721 GLU A N 1
ATOM 5816 C CA . GLU A 1 721 ? -18.338 -10.009 64.413 1.00 78.25 721 GLU A CA 1
ATOM 5817 C C . GLU A 1 721 ? -19.285 -11.002 65.113 1.00 78.25 721 GLU A C 1
ATOM 5819 O O . GLU A 1 721 ? -19.450 -10.918 66.330 1.00 78.25 721 GLU A O 1
ATOM 5824 N N . SER A 1 722 ? -19.831 -12.003 64.413 1.00 75.81 722 SER A N 1
ATOM 5825 C CA . SER A 1 722 ? -20.732 -12.986 65.040 1.00 75.81 722 SER A CA 1
ATOM 5826 C C . SER A 1 722 ? -20.048 -13.830 66.130 1.00 75.81 722 SER A C 1
ATOM 5828 O O . SER A 1 722 ? -20.624 -14.056 67.197 1.00 75.81 722 SER A O 1
ATOM 5830 N N . LEU A 1 723 ? -18.796 -14.239 65.905 1.00 74.62 723 LEU A N 1
ATOM 5831 C CA . LEU A 1 723 ? -18.019 -15.073 66.823 1.00 74.62 723 LEU A CA 1
ATOM 5832 C C . LEU A 1 723 ? -17.597 -14.285 68.071 1.00 74.62 723 LEU A C 1
ATOM 5834 O O . LEU A 1 723 ? -17.772 -14.776 69.187 1.00 74.62 723 LEU A O 1
ATOM 5838 N N . LEU A 1 724 ? -17.115 -13.046 67.902 1.00 71.56 724 LEU A N 1
ATOM 5839 C CA . LEU A 1 724 ? -16.750 -12.172 69.024 1.00 71.56 724 LEU A CA 1
ATOM 5840 C C . LEU A 1 724 ? -17.959 -11.748 69.866 1.00 71.56 724 LEU A C 1
ATOM 5842 O O . LEU A 1 724 ? -17.820 -11.567 71.076 1.00 71.56 724 LEU A O 1
ATOM 5846 N N . LEU A 1 725 ? -19.132 -11.550 69.252 1.00 66.31 725 LEU A N 1
ATOM 5847 C CA . LEU A 1 725 ? -20.278 -10.946 69.940 1.00 66.31 725 LEU A CA 1
ATOM 5848 C C . LEU A 1 725 ? -21.289 -11.940 70.520 1.00 66.31 725 LEU A C 1
ATOM 5850 O O . LEU A 1 725 ? -21.988 -11.569 71.463 1.00 66.31 725 LEU A O 1
ATOM 5854 N N . GLN A 1 726 ? -21.382 -13.167 69.995 1.00 62.53 726 GLN A N 1
ATOM 5855 C CA . GLN A 1 726 ? -22.381 -14.157 70.433 1.00 62.53 726 GLN A CA 1
ATOM 5856 C C . GLN A 1 726 ? -21.789 -15.401 71.124 1.00 62.53 726 GLN A C 1
ATOM 5858 O O . GLN A 1 726 ? -22.552 -16.277 71.514 1.00 62.53 726 GLN A O 1
ATOM 5863 N N . ARG A 1 727 ? -20.459 -15.479 71.320 1.00 53.62 727 ARG A N 1
ATOM 5864 C CA . ARG A 1 727 ? -19.764 -16.620 71.969 1.00 53.62 727 ARG A CA 1
ATOM 5865 C C . ARG A 1 727 ? -20.073 -17.995 71.336 1.00 53.62 727 ARG A C 1
ATOM 5867 O O . ARG A 1 727 ? -20.072 -19.009 72.028 1.00 53.62 727 ARG A O 1
ATOM 5874 N N . HIS A 1 728 ? -20.304 -18.038 70.022 1.00 56.25 728 HIS A N 1
ATOM 5875 C CA . HIS A 1 728 ? -20.479 -19.299 69.292 1.00 56.25 728 HIS A CA 1
ATOM 5876 C C . HIS A 1 728 ? -19.217 -20.171 69.317 1.00 56.25 728 HIS A C 1
ATOM 5878 O O . HIS A 1 728 ? -18.086 -19.682 69.419 1.00 56.25 728 HIS A O 1
ATOM 5884 N N . THR A 1 729 ? -19.407 -21.485 69.210 1.00 52.84 729 THR A N 1
ATOM 5885 C CA . THR A 1 729 ? -18.317 -22.457 69.352 1.00 52.84 729 THR A CA 1
ATOM 5886 C C . THR A 1 729 ? -17.440 -22.441 68.099 1.00 52.84 729 THR A C 1
ATOM 5888 O O . THR A 1 729 ? -17.960 -22.382 66.987 1.00 52.84 729 THR A O 1
ATOM 5891 N N . LYS A 1 730 ? -16.108 -22.581 68.228 1.00 56.19 730 LYS A N 1
ATOM 5892 C CA . LYS A 1 730 ? -15.173 -22.560 67.074 1.00 56.19 730 LYS A CA 1
ATOM 5893 C C . LYS A 1 730 ? -15.578 -23.497 65.917 1.00 56.19 730 LYS A C 1
ATOM 5895 O O . LYS A 1 730 ? -15.304 -23.189 64.762 1.00 56.19 730 LYS A O 1
ATOM 5900 N N . ARG A 1 731 ? -16.254 -24.613 66.221 1.00 55.78 731 ARG A N 1
ATOM 5901 C CA . ARG A 1 731 ? -16.742 -25.614 65.253 1.00 55.78 731 ARG A CA 1
ATOM 5902 C C . ARG A 1 731 ? -17.889 -25.112 64.356 1.00 55.78 731 ARG A C 1
ATOM 5904 O O . ARG A 1 731 ? -18.078 -25.649 63.272 1.00 55.78 731 ARG A O 1
ATOM 5911 N N . GLU A 1 732 ? -18.623 -24.083 64.777 1.00 65.94 732 GLU A N 1
ATOM 5912 C CA . GLU A 1 732 ? -19.767 -23.507 64.049 1.00 65.94 732 GLU A CA 1
ATOM 5913 C C . GLU A 1 732 ? -19.339 -22.414 63.051 1.00 65.94 732 GLU A C 1
ATOM 5915 O O . GLU A 1 732 ? -20.032 -22.155 62.067 1.00 65.94 732 GLU A O 1
ATOM 5920 N N . GLY A 1 733 ? -18.166 -21.799 63.261 1.00 69.06 733 GLY A N 1
ATOM 5921 C CA . GLY A 1 733 ? -17.690 -20.641 62.493 1.00 69.06 733 GLY A CA 1
ATOM 5922 C C . GLY A 1 733 ? -17.581 -20.862 60.979 1.00 69.06 733 GLY A C 1
ATOM 5923 O O . GLY A 1 733 ? -17.822 -19.935 60.211 1.00 69.06 733 GLY A O 1
ATOM 5924 N N . CYS A 1 734 ? -17.285 -22.086 60.530 1.00 72.38 734 CYS A N 1
ATOM 5925 C CA . CYS A 1 734 ? -17.200 -22.407 59.101 1.00 72.38 734 CYS A CA 1
ATOM 5926 C C . CYS A 1 734 ? -18.587 -22.464 58.428 1.00 72.38 734 CYS A C 1
ATOM 5928 O O . CYS A 1 734 ? -18.766 -21.941 57.329 1.00 72.38 734 CYS A O 1
ATOM 5930 N N . LEU A 1 735 ? -19.602 -23.002 59.117 1.00 75.56 735 LEU A N 1
ATOM 5931 C CA . LEU A 1 735 ? -20.990 -22.983 58.636 1.00 75.56 735 LEU A CA 1
ATOM 5932 C C . LEU A 1 735 ? -21.562 -21.559 58.652 1.00 75.56 735 LEU A C 1
ATOM 5934 O O . LEU A 1 735 ? -22.251 -21.159 57.713 1.00 75.56 735 LEU A O 1
ATOM 5938 N N . LEU A 1 736 ? -21.212 -20.760 59.667 1.00 76.25 736 LEU A N 1
ATOM 5939 C CA . LEU A 1 736 ? -21.525 -19.328 59.699 1.00 76.25 736 LEU A CA 1
ATOM 5940 C C . LEU A 1 736 ? -20.868 -18.580 58.526 1.00 76.25 736 LEU A C 1
ATOM 5942 O O . LEU A 1 736 ? -21.537 -17.763 57.899 1.00 76.25 736 LEU A O 1
ATOM 5946 N N . PHE A 1 737 ? -19.615 -18.892 58.169 1.00 82.62 737 PHE A N 1
ATOM 5947 C CA . PHE A 1 737 ? -18.937 -18.302 57.005 1.00 82.62 737 PHE A CA 1
ATOM 5948 C C . PHE A 1 737 ? -19.680 -18.590 55.704 1.00 82.62 737 PHE A C 1
ATOM 5950 O O . PHE A 1 737 ? -20.012 -17.660 54.973 1.00 82.62 737 PHE A O 1
ATOM 5957 N N . ILE A 1 738 ? -20.006 -19.858 55.445 1.00 81.06 738 ILE A N 1
ATOM 5958 C CA . ILE A 1 738 ? -20.737 -20.271 54.240 1.00 81.06 738 ILE A CA 1
ATOM 5959 C C . ILE A 1 738 ? -22.134 -19.627 54.205 1.00 81.06 738 ILE A C 1
ATOM 5961 O O . ILE A 1 738 ? -22.568 -19.158 53.151 1.00 81.06 738 ILE A O 1
ATOM 5965 N N . SER A 1 739 ? -22.819 -19.527 55.349 1.00 80.25 739 SER A N 1
ATOM 5966 C CA . SER A 1 739 ? -24.139 -18.892 55.451 1.00 80.25 739 SER A CA 1
ATOM 5967 C C . SER A 1 739 ? -24.097 -17.378 55.208 1.00 80.25 739 SER A C 1
ATOM 5969 O O . SER A 1 739 ? -24.897 -16.863 54.423 1.00 80.25 739 SER A O 1
ATOM 5971 N N . PHE A 1 740 ? -23.144 -16.646 55.801 1.00 83.56 740 PHE A N 1
ATOM 5972 C CA . PHE A 1 740 ? -22.981 -15.216 55.522 1.00 83.56 740 PHE A CA 1
ATOM 5973 C C . PHE A 1 740 ? -22.552 -14.975 54.072 1.00 83.56 740 PHE A C 1
ATOM 5975 O O . PHE A 1 740 ? -23.152 -14.123 53.417 1.00 83.56 740 PHE A O 1
ATOM 5982 N N . LEU A 1 741 ? -21.605 -15.757 53.545 1.00 85.56 741 LEU A N 1
ATOM 5983 C CA . LEU A 1 741 ? -21.163 -15.682 52.153 1.00 85.56 741 LEU A CA 1
ATOM 5984 C C . LEU A 1 741 ? -22.339 -15.840 51.183 1.00 85.56 741 LEU A C 1
ATOM 5986 O O . LEU A 1 741 ? -22.568 -14.962 50.358 1.00 85.56 741 LEU A O 1
ATOM 5990 N N . THR A 1 742 ? -23.124 -16.910 51.313 1.00 79.31 742 THR A N 1
ATOM 5991 C CA . THR A 1 742 ? -24.196 -17.247 50.359 1.00 79.31 742 THR A CA 1
ATOM 5992 C C . THR A 1 742 ? -25.478 -16.433 50.550 1.00 79.31 742 THR A C 1
ATOM 5994 O O . THR A 1 742 ? -26.017 -15.903 49.580 1.00 79.31 742 THR A O 1
ATOM 5997 N N . ASN A 1 743 ? -25.985 -16.296 51.779 1.00 78.94 743 ASN A N 1
ATOM 5998 C CA . ASN A 1 743 ? -27.290 -15.672 52.029 1.00 78.94 743 ASN A CA 1
ATOM 5999 C C . ASN A 1 743 ? -27.232 -14.158 52.248 1.00 78.94 743 ASN A C 1
ATOM 6001 O O . ASN A 1 743 ? -28.267 -13.499 52.145 1.00 78.94 743 ASN A O 1
ATOM 6005 N N . THR A 1 744 ? -26.057 -13.602 52.561 1.00 79.00 744 THR A N 1
ATOM 6006 C CA . THR A 1 744 ? -25.923 -12.188 52.946 1.00 79.00 744 THR A CA 1
ATOM 6007 C C . THR A 1 744 ? -25.002 -11.419 52.003 1.00 79.00 744 THR A C 1
ATOM 6009 O O . THR A 1 744 ? -25.443 -10.456 51.381 1.00 79.00 744 THR A O 1
ATOM 6012 N N . VAL A 1 745 ? -23.745 -11.846 51.859 1.00 84.38 745 VAL A N 1
ATOM 6013 C CA . VAL A 1 745 ? -22.714 -11.103 51.120 1.00 84.38 745 VAL A CA 1
ATOM 6014 C C . VAL A 1 745 ? -22.903 -11.240 49.614 1.00 84.38 745 VAL A C 1
ATOM 6016 O O . VAL A 1 745 ? -23.015 -10.224 48.937 1.00 84.38 745 VAL A O 1
ATOM 6019 N N . LEU A 1 746 ? -23.035 -12.462 49.090 1.00 83.75 746 LEU A N 1
ATOM 6020 C CA . LEU A 1 746 ? -23.268 -12.706 47.664 1.00 83.75 746 LEU A CA 1
ATOM 6021 C C . LEU A 1 746 ? -24.571 -12.052 47.182 1.00 83.75 746 LEU A C 1
ATOM 6023 O O . LEU A 1 746 ? -24.572 -11.373 46.159 1.00 83.75 746 LEU A O 1
ATOM 6027 N N . ARG A 1 747 ? -25.661 -12.177 47.955 1.00 81.62 747 ARG A N 1
ATOM 6028 C CA . ARG A 1 747 ? -26.928 -11.489 47.650 1.00 81.62 747 ARG A CA 1
ATOM 6029 C C . ARG A 1 747 ? -26.767 -9.970 47.671 1.00 81.62 747 ARG A C 1
ATOM 6031 O O . ARG A 1 747 ? -27.210 -9.321 46.732 1.00 81.62 747 ARG A O 1
ATOM 6038 N N . GLY A 1 748 ? -26.086 -9.417 48.678 1.00 79.25 748 GLY A N 1
ATOM 6039 C CA . GLY A 1 748 ? -25.799 -7.983 48.768 1.00 79.25 748 GLY A CA 1
ATOM 6040 C C . GLY A 1 748 ? -24.991 -7.455 47.578 1.00 79.25 748 GLY A C 1
ATOM 6041 O O . GLY A 1 748 ? -25.380 -6.455 46.984 1.00 79.25 748 GLY A O 1
ATOM 6042 N N . VAL A 1 749 ? -23.929 -8.164 47.175 1.00 82.62 749 VAL A N 1
ATOM 6043 C CA . VAL A 1 749 ? -23.072 -7.788 46.035 1.00 82.62 749 VAL A CA 1
ATOM 6044 C C . VAL A 1 749 ? -23.807 -7.887 44.689 1.00 82.62 749 VAL A C 1
ATOM 6046 O O . VAL A 1 749 ? -23.552 -7.079 43.804 1.00 82.62 749 VAL A O 1
ATOM 6049 N N . ILE A 1 750 ? -24.750 -8.825 44.543 1.00 77.38 750 ILE A N 1
ATOM 6050 C CA . ILE A 1 750 ? -25.598 -8.982 43.341 1.00 77.38 750 ILE A CA 1
ATOM 6051 C C . ILE A 1 750 ? -26.848 -8.065 43.389 1.00 77.38 750 ILE A C 1
ATOM 6053 O O . ILE A 1 750 ? -27.604 -7.984 42.425 1.00 77.38 750 ILE A O 1
ATOM 6057 N N . GLY A 1 751 ? -27.089 -7.348 44.494 1.00 72.12 751 GLY A N 1
ATOM 6058 C CA . GLY A 1 751 ? -28.258 -6.471 44.664 1.00 72.12 751 GLY A CA 1
ATOM 6059 C C . GLY A 1 751 ? -29.574 -7.196 44.988 1.00 72.12 751 GLY A C 1
ATOM 6060 O O . GLY A 1 751 ? -30.646 -6.595 44.918 1.00 72.12 751 GLY A O 1
ATOM 6061 N N . GLN A 1 752 ? -29.524 -8.477 45.363 1.00 77.19 752 GLN A N 1
ATOM 6062 C CA . GLN A 1 752 ? -30.696 -9.254 45.777 1.00 77.19 752 GLN A CA 1
ATOM 6063 C C . GLN A 1 752 ? -31.079 -8.994 47.248 1.00 77.19 752 GLN A C 1
ATOM 6065 O O . GLN A 1 752 ? -30.202 -8.880 48.111 1.00 77.19 752 GLN A O 1
ATOM 6070 N N . PRO A 1 753 ? -32.383 -8.979 47.588 1.00 72.19 753 PRO A N 1
ATOM 6071 C CA . PRO A 1 753 ? -32.829 -8.798 48.965 1.00 72.19 753 PRO A CA 1
ATOM 6072 C C . PRO A 1 753 ? -32.432 -9.984 49.862 1.00 72.19 753 PRO A C 1
ATOM 6074 O O . PRO A 1 753 ? -32.622 -11.154 49.515 1.00 72.19 753 PRO A O 1
ATOM 6077 N N . SER A 1 754 ? -31.924 -9.677 51.058 1.00 66.81 754 SER A N 1
ATOM 6078 C CA . SER A 1 754 ? -31.612 -10.651 52.111 1.00 66.81 754 SER A CA 1
ATOM 6079 C C . SER A 1 754 ? -32.529 -10.459 53.327 1.00 66.81 754 SER A C 1
ATOM 6081 O O . SER A 1 754 ? -32.743 -9.350 53.817 1.00 66.81 754 SER A O 1
ATOM 6083 N N . SER A 1 755 ? -33.115 -11.554 53.816 1.00 58.00 755 SER A N 1
ATOM 6084 C CA . SER A 1 755 ? -34.127 -11.544 54.880 1.00 58.00 755 SER A CA 1
ATOM 6085 C C . SER A 1 755 ? -33.497 -11.521 56.279 1.00 58.00 755 SER A C 1
ATOM 6087 O O . SER A 1 755 ? -33.487 -12.527 56.993 1.00 58.00 755 SER A O 1
ATOM 6089 N N . LEU A 1 756 ? -32.957 -10.370 56.679 1.00 58.50 756 LEU A N 1
ATOM 6090 C CA . LEU A 1 756 ? -32.339 -10.168 57.993 1.00 58.50 756 LEU A CA 1
ATOM 6091 C C . LEU A 1 756 ? -33.390 -9.807 59.059 1.00 58.50 756 LEU A C 1
ATOM 6093 O O . LEU A 1 756 ? -33.999 -8.738 59.021 1.00 58.50 756 LEU A O 1
ATOM 6097 N N . ARG A 1 757 ? -33.588 -10.688 60.051 1.00 54.03 757 ARG A N 1
ATOM 6098 C CA . ARG A 1 757 ? -34.409 -10.396 61.240 1.00 54.03 757 ARG A CA 1
ATOM 6099 C C . ARG A 1 757 ? -33.605 -9.534 62.218 1.00 54.03 757 ARG A C 1
ATOM 6101 O O . ARG A 1 757 ? -32.653 -10.015 62.826 1.00 54.03 757 ARG A O 1
ATOM 6108 N N . PHE A 1 758 ? -33.991 -8.271 62.386 1.00 52.50 758 PHE A N 1
ATOM 6109 C CA . PHE A 1 758 ? -33.329 -7.344 63.308 1.00 52.50 758 PHE A CA 1
ATOM 6110 C C . PHE A 1 758 ? -33.967 -7.392 64.711 1.00 52.50 758 PHE A C 1
ATOM 6112 O O . PHE A 1 758 ? -35.074 -6.875 64.873 1.00 52.50 758 PHE A O 1
ATOM 6119 N N . PRO A 1 759 ? -33.296 -7.918 65.756 1.00 53.34 759 PRO A N 1
ATOM 6120 C CA . PRO A 1 759 ? -33.668 -7.580 67.129 1.00 53.34 759 PRO A CA 1
ATOM 6121 C C . PRO A 1 759 ? -33.418 -6.081 67.357 1.00 53.34 759 PRO A C 1
ATOM 6123 O O . PRO A 1 759 ? -32.490 -5.509 66.788 1.00 53.34 759 PRO A O 1
ATOM 6126 N N . HIS A 1 760 ? -34.206 -5.411 68.199 1.00 47.03 760 HIS A N 1
ATOM 6127 C CA . HIS A 1 760 ? -34.132 -3.943 68.320 1.00 47.03 760 HIS A CA 1
ATOM 6128 C C . HIS A 1 760 ? -32.770 -3.394 68.815 1.00 47.03 760 HIS A C 1
ATOM 6130 O O . HIS A 1 760 ? -32.471 -2.223 68.579 1.00 47.03 760 HIS A O 1
ATOM 6136 N N . SER A 1 761 ? -31.928 -4.239 69.427 1.00 47.31 761 SER A N 1
ATOM 6137 C CA . SER A 1 761 ? -30.657 -3.883 70.086 1.00 47.31 761 SER A CA 1
ATOM 6138 C C . SER A 1 761 ? -29.385 -4.193 69.259 1.00 47.31 761 SER A C 1
ATOM 6140 O O . SER A 1 761 ? -28.358 -4.603 69.799 1.00 47.31 761 SER A O 1
ATOM 6142 N N . VAL A 1 762 ? -29.418 -4.047 67.925 1.00 54.72 762 VAL A N 1
ATOM 6143 C CA . VAL A 1 762 ? -28.207 -4.260 67.095 1.00 54.72 762 VAL A CA 1
ATOM 6144 C C . VAL A 1 762 ? -27.209 -3.103 67.243 1.00 54.72 762 VAL A C 1
ATOM 6146 O O . VAL A 1 762 ? -27.569 -1.939 67.056 1.00 54.72 762 VAL A O 1
ATOM 6149 N N . ARG A 1 763 ? -25.933 -3.432 67.495 1.00 62.34 763 ARG A N 1
ATOM 6150 C CA . ARG A 1 763 ? -24.817 -2.470 67.565 1.00 62.34 763 ARG A CA 1
ATOM 6151 C C . ARG A 1 763 ? -24.626 -1.725 66.234 1.00 62.34 763 ARG A C 1
ATOM 6153 O O . ARG A 1 763 ? -24.806 -2.300 65.160 1.00 62.34 763 ARG A O 1
ATOM 6160 N N . LEU A 1 764 ? -24.196 -0.461 66.308 1.00 66.50 764 LEU A N 1
ATOM 6161 C CA . LEU A 1 764 ? -24.018 0.424 65.142 1.00 66.50 764 LEU A CA 1
ATOM 6162 C C . LEU A 1 764 ? -23.119 -0.183 64.050 1.00 66.50 764 LEU A C 1
ATOM 6164 O O . LEU A 1 764 ? -23.444 -0.068 62.871 1.00 66.50 764 LEU A O 1
ATOM 6168 N N . LEU A 1 765 ? -22.053 -0.892 64.442 1.00 70.56 765 LEU A N 1
ATOM 6169 C CA . LEU A 1 765 ? -21.101 -1.542 63.534 1.00 70.56 765 LEU A CA 1
ATOM 6170 C C . LEU A 1 765 ? -21.774 -2.490 62.525 1.00 70.56 765 LEU A C 1
ATOM 6172 O O . LEU A 1 765 ? -21.487 -2.415 61.335 1.00 70.56 765 LEU A O 1
ATOM 6176 N N . LYS A 1 766 ? -22.716 -3.337 62.964 1.00 72.69 766 LYS A N 1
ATOM 6177 C CA . LYS A 1 766 ? -23.388 -4.301 62.074 1.00 72.69 766 LYS A CA 1
ATOM 6178 C C . LYS A 1 766 ? -24.307 -3.602 61.066 1.00 72.69 766 LYS A C 1
ATOM 6180 O O . LYS A 1 766 ? -24.400 -4.019 59.917 1.00 72.69 766 LYS A O 1
ATOM 6185 N N . ARG A 1 767 ? -24.954 -2.498 61.473 1.00 74.12 767 ARG A N 1
ATOM 6186 C CA . ARG A 1 767 ? -25.736 -1.643 60.559 1.00 74.12 767 ARG A CA 1
ATOM 6187 C C . ARG A 1 767 ? -24.836 -0.945 59.542 1.00 74.12 767 ARG A C 1
ATOM 6189 O O . ARG A 1 767 ? -25.193 -0.910 58.371 1.00 74.12 767 ARG A O 1
ATOM 6196 N N . PHE A 1 768 ? -23.680 -0.437 59.973 1.00 78.38 768 PHE A N 1
ATOM 6197 C CA . PHE A 1 768 ? -22.686 0.151 59.075 1.00 78.38 768 PHE A CA 1
ATOM 6198 C C . PHE A 1 768 ? -22.211 -0.873 58.036 1.00 78.38 768 PHE A C 1
ATOM 6200 O O . PHE A 1 768 ? -22.365 -0.616 56.850 1.00 78.38 768 PHE A O 1
ATOM 6207 N N . LEU A 1 769 ? -21.778 -2.067 58.461 1.00 79.25 769 LEU A N 1
ATOM 6208 C CA . LEU A 1 769 ? -21.332 -3.141 57.562 1.00 79.25 769 LEU A CA 1
ATOM 6209 C C . LEU A 1 769 ? -22.373 -3.508 56.491 1.00 79.25 769 LEU A C 1
ATOM 6211 O O . LEU A 1 769 ? -22.007 -3.666 55.329 1.00 79.25 769 LEU A O 1
ATOM 6215 N N . TYR A 1 770 ? -23.664 -3.596 56.839 1.00 77.94 770 TYR A N 1
ATOM 6216 C CA . TYR A 1 770 ? -24.716 -3.856 55.847 1.00 77.94 770 TYR A CA 1
ATOM 6217 C C . TYR A 1 770 ? -24.984 -2.672 54.904 1.00 77.94 770 TYR A C 1
ATOM 6219 O O . TYR A 1 770 ? -25.299 -2.896 53.738 1.00 77.94 770 TYR A O 1
ATOM 6227 N N . ILE A 1 771 ? -24.814 -1.427 55.359 1.00 80.50 771 ILE A N 1
ATOM 6228 C CA . ILE A 1 771 ? -24.889 -0.244 54.486 1.00 80.50 771 ILE A CA 1
ATOM 6229 C C . ILE A 1 771 ? -23.686 -0.211 53.531 1.00 80.50 771 ILE A C 1
ATOM 6231 O O . ILE A 1 771 ? -23.871 0.006 52.336 1.00 80.50 771 ILE A O 1
ATOM 6235 N N . THR A 1 772 ? -22.471 -0.495 54.011 1.00 81.19 772 THR A N 1
ATOM 6236 C CA . THR A 1 772 ? -21.271 -0.580 53.162 1.00 81.19 772 THR A CA 1
ATOM 6237 C C . THR A 1 772 ? -21.385 -1.713 52.139 1.00 81.19 772 THR A C 1
ATOM 6239 O O . THR A 1 772 ? -21.022 -1.510 50.987 1.00 81.19 772 THR A O 1
ATOM 6242 N N . LEU A 1 773 ? -21.940 -2.868 52.526 1.00 83.56 773 LEU A N 1
ATOM 6243 C CA . LEU A 1 773 ? -22.210 -4.002 51.632 1.00 83.56 773 LEU A CA 1
ATOM 6244 C C . LEU A 1 773 ? -23.254 -3.669 50.550 1.00 83.56 773 LEU A C 1
ATOM 6246 O O . LEU A 1 773 ? -23.115 -4.087 49.405 1.00 83.56 773 LEU A O 1
ATOM 6250 N N . PHE A 1 774 ? -24.293 -2.903 50.893 1.00 80.50 774 PHE A N 1
ATOM 6251 C CA . PHE A 1 774 ? -25.290 -2.432 49.927 1.00 80.50 774 PHE A CA 1
ATOM 6252 C C . PHE A 1 774 ? -24.681 -1.444 48.917 1.00 80.50 774 PHE A C 1
ATOM 6254 O O . PHE A 1 774 ? -24.898 -1.573 47.714 1.00 80.50 774 PHE A O 1
ATOM 6261 N N . VAL A 1 775 ? -23.862 -0.497 49.388 1.00 82.25 775 VAL A N 1
ATOM 6262 C CA . VAL A 1 775 ? -23.164 0.467 48.520 1.00 82.25 775 VAL A CA 1
ATOM 6263 C C . VAL A 1 775 ? -22.112 -0.220 47.640 1.00 82.25 775 VAL A C 1
ATOM 6265 O O . VAL A 1 775 ? -22.018 0.100 46.455 1.00 82.25 775 VAL A O 1
ATOM 6268 N N . SER A 1 776 ? -21.358 -1.194 48.165 1.00 82.12 776 SER A N 1
ATOM 6269 C CA . SER A 1 776 ? -20.392 -1.953 47.359 1.00 82.12 776 SER A CA 1
ATOM 6270 C C . SER A 1 776 ? -21.074 -2.861 46.333 1.00 82.12 776 SER A C 1
ATOM 6272 O O . SER A 1 776 ? -20.562 -2.987 45.225 1.00 82.12 776 SER A O 1
ATOM 6274 N N . GLY A 1 777 ? -22.254 -3.414 46.633 1.00 83.75 777 GLY A N 1
ATOM 6275 C CA . GLY A 1 777 ? -23.072 -4.136 45.655 1.00 83.75 777 GLY A CA 1
ATOM 6276 C C . GLY A 1 777 ? -23.561 -3.258 44.505 1.00 83.75 777 GLY A C 1
ATOM 6277 O O . GLY A 1 777 ? -23.410 -3.636 43.345 1.00 83.75 777 GLY A O 1
ATOM 6278 N N . ILE A 1 778 ? -24.046 -2.043 44.796 1.00 81.94 778 ILE A N 1
ATOM 6279 C CA . ILE A 1 778 ? -24.394 -1.060 43.754 1.00 81.94 778 ILE A CA 1
ATOM 6280 C C . ILE A 1 778 ? -23.175 -0.760 42.870 1.00 81.94 778 ILE A C 1
ATOM 6282 O O . ILE A 1 778 ? -23.282 -0.839 41.648 1.00 81.94 778 ILE A O 1
ATOM 6286 N N . PHE A 1 779 ? -22.016 -0.475 43.473 1.00 81.88 779 PHE A N 1
ATOM 6287 C CA . PHE A 1 779 ? -20.779 -0.184 42.740 1.00 81.88 779 PHE A CA 1
ATOM 6288 C C . PHE A 1 779 ? -20.307 -1.362 41.871 1.00 81.88 779 PHE A C 1
ATOM 6290 O O . PHE A 1 779 ? -19.956 -1.169 40.710 1.00 81.88 779 PHE A O 1
ATOM 6297 N N . MET A 1 780 ? -20.329 -2.592 42.392 1.00 82.44 780 MET A N 1
ATOM 6298 C CA . MET A 1 780 ? -19.950 -3.777 41.615 1.00 82.44 780 MET A CA 1
ATOM 6299 C C . MET A 1 780 ? -20.924 -4.036 40.464 1.00 82.44 780 MET A C 1
ATOM 6301 O O . MET A 1 780 ? -20.488 -4.338 39.354 1.00 82.44 780 MET A O 1
ATOM 6305 N N . SER A 1 781 ? -22.229 -3.870 40.697 1.00 82.25 781 SER A N 1
ATOM 6306 C CA . SER A 1 781 ? -23.253 -4.033 39.663 1.00 82.25 781 SER A CA 1
ATOM 6307 C C . SER A 1 781 ? -23.089 -3.017 38.529 1.00 82.25 781 SER A C 1
ATOM 6309 O O . SER A 1 781 ? -23.167 -3.399 37.360 1.00 82.25 781 SER A O 1
ATOM 6311 N N . THR A 1 782 ? -22.840 -1.738 38.833 1.00 82.62 782 THR A N 1
ATOM 6312 C CA . THR A 1 782 ? -22.620 -0.717 37.793 1.00 82.62 782 THR A CA 1
ATOM 6313 C C . THR A 1 782 ? -21.286 -0.912 37.077 1.00 82.62 782 THR A C 1
ATOM 6315 O O . THR A 1 782 ? -21.252 -0.818 35.851 1.00 82.62 782 THR A O 1
ATOM 6318 N N . PHE A 1 783 ? -20.212 -1.264 37.792 1.00 81.38 783 PHE A N 1
ATOM 6319 C CA . PHE A 1 783 ? -18.899 -1.498 37.185 1.00 81.38 783 PHE A CA 1
ATOM 6320 C C . PHE A 1 783 ? -18.902 -2.702 36.230 1.00 81.38 783 PHE A C 1
ATOM 6322 O O . PHE A 1 783 ? -18.370 -2.615 35.119 1.00 81.38 783 PHE A O 1
ATOM 6329 N N . ILE A 1 784 ? -19.529 -3.818 36.625 1.00 83.31 784 ILE A N 1
ATOM 6330 C CA . ILE A 1 784 ? -19.684 -5.000 35.764 1.00 83.31 784 ILE A CA 1
ATOM 6331 C C . ILE A 1 784 ? -20.550 -4.660 34.547 1.00 83.31 784 ILE A C 1
ATOM 6333 O O . ILE A 1 784 ? -20.164 -5.008 33.433 1.00 83.31 784 ILE A O 1
ATOM 6337 N N . SER A 1 785 ? -21.662 -3.939 34.733 1.00 83.00 785 SER A N 1
ATOM 6338 C CA . SER A 1 785 ? -22.539 -3.516 33.632 1.00 83.00 785 SER A CA 1
ATOM 6339 C C . SER A 1 785 ? -21.801 -2.643 32.607 1.00 83.00 785 SER A C 1
ATOM 6341 O O . SER A 1 785 ? -21.791 -2.964 31.419 1.00 83.00 785 SER A O 1
ATOM 6343 N N . ALA A 1 786 ? -21.090 -1.604 33.059 1.00 81.81 786 ALA A N 1
ATOM 6344 C CA . ALA A 1 786 ? -20.325 -0.711 32.186 1.00 81.81 786 ALA A CA 1
ATOM 6345 C C . ALA A 1 786 ? -19.171 -1.433 31.463 1.00 81.81 786 ALA A C 1
ATOM 6347 O O . ALA A 1 786 ? -18.948 -1.220 30.270 1.00 81.81 786 ALA A O 1
ATOM 6348 N N . SER A 1 787 ? -18.466 -2.332 32.159 1.00 81.69 787 SER A N 1
ATOM 6349 C CA . SER A 1 787 ? -17.389 -3.137 31.565 1.00 81.69 787 SER A CA 1
ATOM 6350 C C . SER A 1 787 ? -17.926 -4.104 30.506 1.00 81.69 787 SER A C 1
ATOM 6352 O O . SER A 1 787 ? -17.381 -4.187 29.406 1.00 81.69 787 SER A O 1
ATOM 6354 N N . LEU A 1 788 ? -19.038 -4.787 30.799 1.00 83.19 788 LEU A N 1
ATOM 6355 C CA . LEU A 1 788 ? -19.716 -5.668 29.851 1.00 83.19 788 LEU A CA 1
ATOM 6356 C C . LEU A 1 788 ? -20.212 -4.880 28.630 1.00 83.19 788 LEU A C 1
ATOM 6358 O O . LEU A 1 788 ? -19.968 -5.300 27.504 1.00 83.19 788 LEU A O 1
ATOM 6362 N N . GLN A 1 789 ? -20.824 -3.709 28.824 1.00 79.06 789 GLN A N 1
ATOM 6363 C CA . GLN A 1 789 ? -21.260 -2.829 27.735 1.00 79.06 789 GLN A CA 1
ATOM 6364 C C . GLN A 1 789 ? -20.082 -2.352 26.865 1.00 79.06 789 GLN A C 1
ATOM 6366 O O . GLN A 1 789 ? -20.214 -2.266 25.643 1.00 79.06 789 GLN A O 1
ATOM 6371 N N . SER A 1 790 ? -18.908 -2.115 27.457 1.00 81.25 790 SER A N 1
ATOM 6372 C CA . SER A 1 790 ? -17.679 -1.774 26.726 1.00 81.25 790 SER A CA 1
ATOM 6373 C C . SER A 1 790 ? -17.184 -2.922 25.831 1.00 81.25 790 SER A C 1
ATOM 6375 O O . SER A 1 790 ? -16.853 -2.697 24.667 1.00 81.25 790 SER A O 1
ATOM 6377 N N . TYR A 1 791 ? -17.217 -4.174 26.302 1.00 80.56 791 TYR A N 1
ATOM 6378 C CA . TYR A 1 791 ? -16.833 -5.345 25.492 1.00 80.56 791 TYR A CA 1
ATOM 6379 C C . TYR A 1 791 ? -17.928 -5.785 24.492 1.00 80.56 791 TYR A C 1
ATOM 6381 O O . TYR A 1 791 ? -17.637 -6.287 23.400 1.00 80.56 791 TYR A O 1
ATOM 6389 N N . LEU A 1 792 ? -19.204 -5.545 24.811 1.00 74.62 792 LEU A N 1
ATOM 6390 C CA . LEU A 1 792 ? -20.337 -5.749 23.898 1.00 74.62 792 LEU A CA 1
ATOM 6391 C C . LEU A 1 792 ? -20.464 -4.647 22.828 1.00 74.62 792 LEU A C 1
ATOM 6393 O O . LEU A 1 792 ? -21.099 -4.873 21.801 1.00 74.62 792 LEU A O 1
ATOM 6397 N N . THR A 1 793 ? -19.802 -3.499 22.987 1.00 70.75 793 THR A N 1
ATOM 6398 C CA . THR A 1 793 ? -19.653 -2.492 21.918 1.00 70.75 793 THR A CA 1
ATOM 6399 C C . THR A 1 793 ? -18.333 -2.674 21.163 1.00 70.75 793 THR A C 1
ATOM 6401 O O . THR A 1 793 ? -18.340 -2.891 19.949 1.00 70.75 793 THR A O 1
ATOM 6404 N N . SER A 1 794 ? -17.197 -2.698 21.864 1.00 63.78 794 SER A N 1
ATOM 6405 C CA . SER A 1 794 ? -15.866 -2.940 21.292 1.00 63.78 794 SER A CA 1
ATOM 6406 C C . SER A 1 794 ? -15.470 -4.424 21.377 1.00 63.78 794 SER A C 1
ATOM 6408 O O . SER A 1 794 ? -14.930 -4.908 22.368 1.00 63.78 794 SER A O 1
ATOM 6410 N N . SER A 1 795 ? -15.754 -5.184 20.311 1.00 64.25 795 SER A N 1
ATOM 6411 C CA . SER A 1 795 ? -15.524 -6.637 20.291 1.00 64.25 795 SER A CA 1
ATOM 6412 C C . SER A 1 795 ? -14.042 -6.996 20.484 1.00 64.25 795 SER A C 1
ATOM 6414 O O . SER A 1 795 ? -13.216 -6.710 19.604 1.00 64.25 795 SER A O 1
ATOM 6416 N N . LEU A 1 796 ? -13.723 -7.682 21.584 1.00 73.44 796 LEU A N 1
ATOM 6417 C CA . LEU A 1 796 ? -12.385 -8.207 21.856 1.00 73.44 796 LEU A CA 1
ATOM 6418 C C . LEU A 1 796 ? -11.937 -9.190 20.758 1.00 73.44 796 LEU A C 1
ATOM 6420 O O . LEU A 1 796 ? -12.732 -9.938 20.184 1.00 73.44 796 LEU A O 1
ATOM 6424 N N . ARG A 1 797 ? -10.635 -9.191 20.461 1.00 79.00 797 ARG A N 1
ATOM 6425 C CA . ARG A 1 797 ? -9.988 -10.113 19.515 1.00 79.00 797 ARG A CA 1
ATOM 6426 C C . ARG A 1 797 ? -8.768 -10.739 20.168 1.00 79.00 797 ARG A C 1
ATOM 6428 O O . ARG A 1 797 ? -8.131 -10.111 21.012 1.00 79.00 797 ARG A O 1
ATOM 6435 N N . TYR A 1 798 ? -8.408 -11.938 19.729 1.00 82.44 798 TYR A N 1
ATOM 6436 C CA . TYR A 1 798 ? -7.134 -12.541 20.114 1.00 82.44 798 TYR A CA 1
ATOM 6437 C C . TYR A 1 798 ? -5.941 -11.686 19.626 1.00 82.44 798 TYR A C 1
ATOM 6439 O O . TYR A 1 798 ? -6.059 -10.979 18.618 1.00 82.44 798 TYR A O 1
ATOM 6447 N N . PRO A 1 799 ? -4.790 -11.712 20.324 1.00 83.88 799 PRO A N 1
ATOM 6448 C CA . PRO A 1 799 ? -3.619 -10.925 19.940 1.00 83.88 799 PRO A CA 1
ATOM 6449 C C . PRO A 1 799 ? -3.082 -11.322 18.556 1.00 83.88 799 PRO A C 1
ATOM 6451 O O . PRO A 1 799 ? -3.186 -12.473 18.128 1.00 83.88 799 PRO A O 1
ATOM 6454 N N . ARG A 1 800 ? -2.481 -10.358 17.846 1.00 89.44 800 ARG A N 1
ATOM 6455 C CA . ARG A 1 800 ? -1.811 -10.614 16.560 1.00 89.44 800 ARG A CA 1
ATOM 6456 C C . ARG A 1 800 ? -0.489 -11.351 16.777 1.00 89.44 800 ARG A C 1
ATOM 6458 O O . ARG A 1 800 ? 0.260 -11.024 17.691 1.00 89.44 800 ARG A O 1
ATOM 6465 N N . ILE A 1 801 ? -0.205 -12.293 15.883 1.00 89.62 801 ILE A N 1
ATOM 6466 C CA . ILE A 1 801 ? 1.059 -13.024 15.795 1.00 89.62 801 ILE A CA 1
ATOM 6467 C C . ILE A 1 801 ? 2.103 -12.090 15.171 1.00 89.62 801 ILE A C 1
ATOM 6469 O O . ILE A 1 801 ? 1.934 -11.613 14.047 1.00 89.62 801 ILE A O 1
ATOM 6473 N N . ASN A 1 802 ? 3.188 -11.841 15.899 1.00 87.38 802 ASN A N 1
ATOM 6474 C CA . ASN A 1 802 ? 4.264 -10.930 15.515 1.00 87.38 802 ASN A CA 1
ATOM 6475 C C . ASN A 1 802 ? 5.633 -11.607 15.381 1.00 87.38 802 ASN A C 1
ATOM 6477 O O . ASN A 1 802 ? 6.547 -10.995 14.835 1.00 87.38 802 ASN A O 1
ATOM 6481 N N . SER A 1 803 ? 5.792 -12.857 15.823 1.00 87.75 803 SER A N 1
ATOM 6482 C CA . SER A 1 803 ? 7.026 -13.625 15.624 1.00 87.75 803 SER A CA 1
ATOM 6483 C C . SER A 1 803 ? 6.784 -15.038 15.086 1.00 87.75 803 SER A C 1
ATOM 6485 O O . SER A 1 803 ? 5.751 -15.661 15.334 1.00 87.75 803 SER A O 1
ATOM 6487 N N . PHE A 1 804 ? 7.789 -15.598 14.408 1.00 85.81 804 PHE A N 1
ATOM 6488 C CA . PHE A 1 804 ? 7.817 -17.018 14.032 1.00 85.81 804 PHE A CA 1
ATOM 6489 C C . PHE A 1 804 ? 7.699 -17.965 15.248 1.00 85.81 804 PHE A C 1
ATOM 6491 O O . PHE A 1 804 ? 7.181 -19.077 15.127 1.00 85.81 804 PHE A O 1
ATOM 6498 N N . ALA A 1 805 ? 8.135 -17.526 16.436 1.00 85.38 805 ALA A N 1
ATOM 6499 C CA . ALA A 1 805 ? 7.986 -18.283 17.676 1.00 85.38 805 ALA A CA 1
ATOM 6500 C C . ALA A 1 805 ? 6.524 -18.325 18.159 1.00 85.38 805 ALA A C 1
ATOM 6502 O O . ALA A 1 805 ? 6.047 -19.385 18.565 1.00 85.38 805 ALA A O 1
ATOM 6503 N N . GLU A 1 806 ? 5.792 -17.209 18.078 1.00 88.06 806 GLU A N 1
ATOM 6504 C CA . GLU A 1 806 ? 4.341 -17.168 18.324 1.00 88.06 806 GLU A CA 1
ATOM 6505 C C . GLU A 1 806 ? 3.560 -17.959 17.276 1.00 88.06 806 GLU A C 1
ATOM 6507 O O . GLU A 1 806 ? 2.676 -18.723 17.650 1.00 88.06 806 GLU A O 1
ATOM 6512 N N . LEU A 1 807 ? 3.922 -17.848 15.992 1.00 87.12 807 LEU A N 1
ATOM 6513 C CA . LEU A 1 807 ? 3.297 -18.602 14.899 1.00 87.12 807 LEU A CA 1
ATOM 6514 C C . LEU A 1 807 ? 3.333 -20.115 15.178 1.00 87.12 807 LEU A C 1
ATOM 6516 O O . LEU A 1 807 ? 2.325 -20.806 15.032 1.00 87.12 807 LEU A O 1
ATOM 6520 N N . ARG A 1 808 ? 4.476 -20.604 15.684 1.00 84.19 808 ARG A N 1
ATOM 6521 C CA . ARG A 1 808 ? 4.649 -21.986 16.150 1.00 84.19 808 ARG A CA 1
ATOM 6522 C C . ARG A 1 808 ? 3.806 -22.308 17.391 1.00 84.19 808 ARG A C 1
ATOM 6524 O O . ARG A 1 808 ? 3.218 -23.383 17.432 1.00 84.19 808 ARG A O 1
ATOM 6531 N N . ARG A 1 809 ? 3.737 -21.419 18.395 1.00 86.94 809 ARG A N 1
ATOM 6532 C CA . ARG A 1 809 ? 2.907 -21.625 19.609 1.00 86.94 809 ARG A CA 1
ATOM 6533 C C . ARG A 1 809 ? 1.410 -21.675 19.289 1.00 86.94 809 ARG A C 1
ATOM 6535 O O . ARG A 1 809 ? 0.697 -22.459 19.897 1.00 86.94 809 ARG A O 1
ATOM 6542 N N . ALA A 1 810 ? 0.954 -20.877 18.327 1.00 84.81 810 ALA A N 1
ATOM 6543 C CA . ALA A 1 810 ? -0.425 -20.857 17.845 1.00 84.81 810 ALA A CA 1
ATOM 6544 C C . ALA A 1 810 ? -0.796 -22.075 16.971 1.00 84.81 810 ALA A C 1
ATOM 6546 O O . ALA A 1 810 ? -1.941 -22.182 16.541 1.00 84.81 810 ALA A O 1
ATOM 6547 N N . GLY A 1 811 ? 0.158 -22.962 16.651 1.00 86.00 811 GLY A N 1
ATOM 6548 C CA . GLY A 1 811 ? -0.062 -24.133 15.792 1.00 86.00 811 GLY A CA 1
ATOM 6549 C C . GLY A 1 811 ? -0.441 -23.804 14.340 1.00 86.00 811 GLY A C 1
ATOM 6550 O O . GLY A 1 811 ? -0.808 -24.704 13.584 1.00 86.00 811 GLY A O 1
ATOM 6551 N N . MET A 1 812 ? -0.367 -22.531 13.939 1.00 86.38 812 MET A N 1
ATOM 6552 C CA . MET A 1 812 ? -0.892 -22.051 12.665 1.00 86.38 812 MET A CA 1
ATOM 6553 C C . MET A 1 812 ? -0.040 -22.554 11.496 1.00 86.38 812 MET A C 1
ATOM 6555 O O . MET A 1 812 ? 1.159 -22.287 11.416 1.00 86.38 812 MET A O 1
ATOM 6559 N N . LYS A 1 813 ? -0.687 -23.259 10.565 1.00 88.75 813 LYS A N 1
ATOM 6560 C CA . LYS A 1 813 ? -0.068 -23.747 9.331 1.00 88.75 813 LYS A CA 1
ATOM 6561 C C . LYS A 1 813 ? -0.085 -22.676 8.245 1.00 88.75 813 LYS A C 1
ATOM 6563 O O . LYS A 1 813 ? -1.095 -21.995 8.051 1.00 88.75 813 LYS A O 1
ATOM 6568 N N . VAL A 1 814 ? 1.027 -22.564 7.522 1.00 91.38 814 VAL A N 1
ATOM 6569 C CA . VAL A 1 814 ? 1.201 -21.637 6.397 1.00 91.38 814 VAL A CA 1
ATOM 6570 C C . VAL A 1 814 ? 1.239 -22.434 5.095 1.00 91.38 814 VAL A C 1
ATOM 6572 O O . VAL A 1 814 ? 2.123 -23.267 4.904 1.00 91.38 814 VAL A O 1
ATOM 6575 N N . LYS A 1 815 ? 0.307 -22.182 4.176 1.00 92.06 815 LYS A N 1
ATOM 6576 C CA . LYS A 1 815 ? 0.352 -22.775 2.836 1.00 92.06 815 LYS A CA 1
ATOM 6577 C C . LYS A 1 815 ? 1.462 -22.141 1.992 1.00 92.06 815 LYS A C 1
ATOM 6579 O O . LYS A 1 815 ? 1.575 -20.916 1.942 1.00 92.06 815 LYS A O 1
ATOM 6584 N N . ILE A 1 816 ? 2.227 -22.987 1.311 1.00 92.06 816 ILE A N 1
ATOM 6585 C CA . ILE A 1 816 ? 3.271 -22.648 0.332 1.00 92.06 816 ILE A CA 1
ATOM 6586 C C . ILE A 1 816 ? 3.094 -23.559 -0.888 1.00 92.06 816 ILE A C 1
ATOM 6588 O O . ILE A 1 816 ? 2.682 -24.706 -0.728 1.00 92.06 816 ILE A O 1
ATOM 6592 N N . SER A 1 817 ? 3.355 -23.083 -2.103 1.00 91.19 817 SER A N 1
ATOM 6593 C CA . SER A 1 817 ? 3.263 -23.940 -3.299 1.00 91.19 817 SER A CA 1
ATOM 6594 C C . SER A 1 817 ? 4.488 -24.852 -3.433 1.00 91.19 817 SER A C 1
ATOM 6596 O O . SER A 1 817 ? 5.552 -24.552 -2.892 1.00 91.19 817 SER A O 1
ATOM 6598 N N . ARG A 1 818 ? 4.377 -25.960 -4.178 1.00 88.81 818 ARG A N 1
ATOM 6599 C CA . ARG A 1 818 ? 5.522 -26.849 -4.457 1.00 88.81 818 ARG A CA 1
ATOM 6600 C C . ARG A 1 818 ? 6.677 -26.115 -5.152 1.00 88.81 818 ARG A C 1
ATOM 6602 O O . ARG A 1 818 ? 7.822 -26.323 -4.769 1.00 88.81 818 ARG A O 1
ATOM 6609 N N . TYR A 1 819 ? 6.362 -25.234 -6.103 1.00 85.62 819 TYR A N 1
ATOM 6610 C CA . TYR A 1 819 ? 7.325 -24.357 -6.781 1.00 85.62 819 TYR A CA 1
ATOM 6611 C C . TYR A 1 819 ? 8.088 -23.480 -5.774 1.00 85.62 819 TYR A C 1
ATOM 6613 O O . TYR A 1 819 ? 9.302 -23.607 -5.623 1.00 85.62 819 TYR A O 1
ATOM 6621 N N . GLU A 1 820 ? 7.371 -22.682 -4.979 1.00 87.50 820 GLU A N 1
ATOM 6622 C CA . GLU A 1 820 ? 7.969 -21.844 -3.931 1.00 87.50 820 GLU A CA 1
ATOM 6623 C C . GLU A 1 820 ? 8.777 -22.659 -2.908 1.00 87.50 820 GLU A C 1
ATOM 6625 O O . GLU A 1 820 ? 9.846 -22.230 -2.480 1.00 87.50 820 GLU A O 1
ATOM 6630 N N . TYR A 1 821 ? 8.308 -23.853 -2.535 1.00 88.25 821 TYR A N 1
ATOM 6631 C CA . TYR A 1 821 ? 9.019 -24.728 -1.605 1.00 88.25 821 TYR A CA 1
ATOM 6632 C C . TYR A 1 821 ? 10.395 -25.152 -2.144 1.00 88.25 821 TYR A C 1
ATOM 6634 O O . TYR A 1 821 ? 11.363 -25.165 -1.386 1.00 88.25 821 TYR A O 1
ATOM 6642 N N . THR A 1 822 ? 10.518 -25.423 -3.451 1.00 85.81 822 THR A N 1
ATOM 6643 C CA . THR A 1 822 ? 11.820 -25.739 -4.073 1.00 85.81 822 THR A CA 1
ATOM 6644 C C . THR A 1 822 ? 12.799 -24.564 -4.110 1.00 85.81 822 THR A C 1
ATOM 6646 O O . THR A 1 822 ? 13.997 -24.795 -4.244 1.00 85.81 822 THR A O 1
ATOM 6649 N N . LEU A 1 823 ? 12.331 -23.325 -3.916 1.00 84.12 823 LEU A N 1
ATOM 6650 C CA . LEU A 1 823 ? 13.186 -22.136 -3.828 1.00 84.12 823 LEU A CA 1
ATOM 6651 C C . LEU A 1 823 ? 13.711 -21.872 -2.405 1.00 84.12 823 LEU A C 1
ATOM 6653 O O . LEU A 1 823 ? 14.713 -21.177 -2.254 1.00 84.12 823 LEU A O 1
ATOM 6657 N N . LEU A 1 824 ? 13.091 -22.427 -1.353 1.00 86.62 824 LEU A N 1
ATOM 6658 C CA . LEU A 1 824 ? 13.515 -22.196 0.040 1.00 86.62 824 LEU A CA 1
ATOM 6659 C C . LEU A 1 824 ? 15.005 -22.510 0.324 1.00 86.62 824 LEU A C 1
ATOM 6661 O O . LEU A 1 824 ? 15.613 -21.731 1.062 1.00 86.62 824 LEU A O 1
ATOM 6665 N N . PRO A 1 825 ? 15.635 -23.563 -0.245 1.00 86.25 825 PRO A N 1
ATOM 6666 C CA . PRO A 1 825 ? 17.062 -23.834 -0.043 1.00 86.25 825 PRO A CA 1
ATOM 6667 C C . PRO A 1 825 ? 18.015 -22.756 -0.576 1.00 86.25 825 PRO A C 1
ATOM 6669 O O . PRO A 1 825 ? 19.161 -22.713 -0.142 1.00 86.25 825 PRO A O 1
ATOM 6672 N N . ALA A 1 826 ? 17.562 -21.869 -1.470 1.00 80.62 826 ALA A N 1
ATOM 6673 C CA . ALA A 1 826 ? 18.353 -20.725 -1.928 1.00 80.62 826 ALA A CA 1
ATOM 6674 C C . ALA A 1 826 ? 18.356 -19.548 -0.928 1.00 80.62 826 ALA A C 1
ATOM 6676 O O . ALA A 1 826 ? 19.185 -18.651 -1.044 1.00 80.62 826 ALA A O 1
ATOM 6677 N N . TYR A 1 827 ? 17.446 -19.550 0.057 1.00 81.50 827 TYR A N 1
ATOM 6678 C CA . TYR A 1 827 ? 17.284 -18.470 1.042 1.00 81.50 827 TYR A CA 1
ATOM 6679 C C . TYR A 1 827 ? 17.590 -18.884 2.493 1.00 81.50 827 TYR A C 1
ATOM 6681 O O . TYR A 1 827 ? 17.751 -18.013 3.346 1.00 81.50 827 TYR A O 1
ATOM 6689 N N . PHE A 1 828 ? 17.657 -20.186 2.805 1.00 81.88 828 PHE A N 1
ATOM 6690 C CA . PHE A 1 828 ? 17.802 -20.686 4.179 1.00 81.88 828 PHE A CA 1
ATOM 6691 C C . PHE A 1 828 ? 18.841 -21.793 4.331 1.00 81.88 828 PHE A C 1
ATOM 6693 O O . PHE A 1 828 ? 18.880 -22.748 3.560 1.00 81.88 828 PHE A O 1
ATOM 6700 N N . GLU A 1 829 ? 19.582 -21.740 5.441 1.00 80.50 829 GLU A N 1
ATOM 6701 C CA . GLU A 1 829 ? 20.408 -22.860 5.889 1.00 80.50 829 GLU A CA 1
ATOM 6702 C C . GLU A 1 829 ? 19.587 -24.154 6.099 1.00 80.50 829 GLU A C 1
ATOM 6704 O O . GLU A 1 829 ? 18.483 -24.104 6.662 1.00 80.50 829 GLU A O 1
ATOM 6709 N N . PRO A 1 830 ? 20.163 -25.341 5.810 1.00 81.50 830 PRO A N 1
ATOM 6710 C CA . PRO A 1 830 ? 19.524 -26.641 6.043 1.00 81.50 830 PRO A CA 1
ATOM 6711 C C . PRO A 1 830 ? 19.015 -26.889 7.472 1.00 81.50 830 PRO A C 1
ATOM 6713 O O . PRO A 1 830 ? 18.086 -27.673 7.670 1.00 81.50 830 PRO A O 1
ATOM 6716 N N . LYS A 1 831 ? 19.595 -26.228 8.485 1.00 78.94 831 LYS A N 1
ATOM 6717 C CA . LYS A 1 831 ? 19.129 -26.308 9.882 1.00 78.94 831 LYS A CA 1
ATOM 6718 C C . LYS A 1 831 ? 17.775 -25.616 10.074 1.00 78.94 831 LYS A C 1
ATOM 6720 O O . LYS A 1 831 ? 16.917 -26.139 10.782 1.00 78.94 831 LYS A O 1
ATOM 6725 N N . THR A 1 832 ? 17.576 -24.471 9.426 1.00 77.56 832 THR A N 1
ATOM 6726 C CA . THR A 1 832 ? 16.359 -23.654 9.535 1.00 77.56 832 THR A CA 1
ATOM 6727 C C . THR A 1 832 ? 15.203 -24.283 8.755 1.00 77.56 832 THR A C 1
ATOM 6729 O O . THR A 1 832 ? 14.077 -24.320 9.257 1.00 77.56 832 THR A O 1
ATOM 6732 N N . LEU A 1 833 ? 15.488 -24.875 7.587 1.00 81.00 833 LEU A N 1
ATOM 6733 C CA . LEU A 1 833 ? 14.509 -25.607 6.770 1.00 81.00 833 LEU A CA 1
ATOM 6734 C C . LEU A 1 833 ? 13.786 -26.712 7.563 1.00 81.00 833 LEU A C 1
ATOM 6736 O O . LEU A 1 833 ? 12.557 -26.726 7.595 1.00 81.00 833 LEU A O 1
ATOM 6740 N N . LYS A 1 834 ? 14.520 -27.552 8.310 1.00 82.50 834 LYS A N 1
ATOM 6741 C CA . LYS A 1 834 ? 13.954 -28.651 9.131 1.00 82.50 834 LYS A CA 1
ATOM 6742 C C . LYS A 1 834 ? 12.988 -28.207 10.239 1.00 82.50 834 LYS A C 1
ATOM 6744 O O . LYS A 1 834 ? 12.220 -29.012 10.773 1.00 82.50 834 LYS A O 1
ATOM 6749 N N . TRP A 1 835 ? 13.030 -26.935 10.635 1.00 79.06 835 TRP A N 1
ATOM 6750 C CA . TRP A 1 835 ? 12.028 -26.347 11.526 1.00 79.06 835 TRP A CA 1
ATOM 6751 C C . TRP A 1 835 ? 10.853 -25.755 10.731 1.00 79.06 835 TRP A C 1
ATOM 6753 O O . TRP A 1 835 ? 9.697 -25.993 11.099 1.00 79.06 835 TRP A O 1
ATOM 6763 N N . LEU A 1 836 ? 11.132 -25.038 9.638 1.00 78.00 836 LEU A N 1
ATOM 6764 C CA . LEU A 1 836 ? 10.124 -24.450 8.748 1.00 78.00 836 LEU A CA 1
ATOM 6765 C C . LEU A 1 836 ? 9.184 -25.505 8.136 1.00 78.00 836 LEU A C 1
ATOM 6767 O O . LEU A 1 836 ? 7.982 -25.257 8.045 1.00 78.00 836 LEU A O 1
ATOM 6771 N N . GLU A 1 837 ? 9.683 -26.708 7.839 1.00 80.25 837 GLU A N 1
ATOM 6772 C CA . GLU A 1 837 ? 8.908 -27.903 7.451 1.00 80.25 837 GLU A CA 1
ATOM 6773 C C . GLU A 1 837 ? 7.705 -28.186 8.369 1.00 80.25 837 GLU A C 1
ATOM 6775 O O . GLU A 1 837 ? 6.666 -28.661 7.917 1.00 80.25 837 GLU A O 1
ATOM 6780 N N . ARG A 1 838 ? 7.804 -27.865 9.668 1.00 82.06 838 ARG A N 1
ATOM 6781 C CA . ARG A 1 838 ? 6.716 -28.089 10.638 1.00 82.06 838 ARG A CA 1
ATOM 6782 C C . ARG A 1 838 ? 5.662 -26.980 10.633 1.00 82.06 838 ARG A C 1
ATOM 6784 O O . ARG A 1 838 ? 4.567 -27.192 11.161 1.00 82.06 838 ARG A O 1
ATOM 6791 N N . VAL A 1 839 ? 5.982 -25.812 10.076 1.00 85.44 839 VAL A N 1
ATOM 6792 C CA . VAL A 1 839 ? 5.098 -24.637 9.970 1.00 85.44 839 VAL A CA 1
ATOM 6793 C C . VAL A 1 839 ? 4.405 -24.605 8.608 1.00 85.44 839 VAL A C 1
ATOM 6795 O O . VAL A 1 839 ? 3.211 -24.311 8.528 1.00 85.44 839 VAL A O 1
ATOM 6798 N N . PHE A 1 840 ? 5.137 -24.933 7.544 1.00 89.31 840 PHE A N 1
ATOM 6799 C CA . PHE A 1 840 ? 4.607 -24.942 6.190 1.00 89.31 840 PHE A CA 1
ATOM 6800 C C . PHE A 1 840 ? 3.686 -26.139 5.909 1.00 89.31 840 PHE A C 1
ATOM 6802 O O . PHE A 1 840 ? 3.630 -27.135 6.633 1.00 89.31 840 PHE A O 1
ATOM 6809 N N . THR A 1 841 ? 2.897 -26.021 4.847 1.00 90.19 841 THR A N 1
ATOM 6810 C CA . THR A 1 841 ? 2.078 -27.092 4.275 1.00 90.19 841 THR A CA 1
ATOM 6811 C C . THR A 1 841 ? 2.108 -26.922 2.763 1.00 90.19 841 THR A C 1
ATOM 6813 O O . THR A 1 841 ? 1.650 -25.901 2.246 1.00 90.19 841 THR A O 1
ATOM 6816 N N . VAL A 1 842 ? 2.716 -27.886 2.070 1.00 90.38 842 VAL A N 1
ATOM 6817 C CA . VAL A 1 842 ? 3.001 -27.784 0.635 1.00 90.38 842 VAL A CA 1
ATOM 6818 C C . VAL A 1 842 ? 1.745 -28.096 -0.176 1.00 90.38 842 VAL A C 1
ATOM 6820 O O . VAL A 1 842 ? 1.161 -29.169 -0.049 1.00 90.38 842 VAL A O 1
ATOM 6823 N N . VAL A 1 843 ? 1.332 -27.142 -1.006 1.00 89.44 843 VAL A N 1
ATOM 6824 C CA . VAL A 1 843 ? 0.216 -27.248 -1.952 1.00 89.44 843 VAL A CA 1
ATOM 6825 C C . VAL A 1 843 ? 0.783 -27.682 -3.312 1.00 89.44 843 VAL A C 1
ATOM 6827 O O . VAL A 1 843 ? 1.750 -27.067 -3.774 1.00 89.44 843 VAL A O 1
ATOM 6830 N N . PRO A 1 844 ? 0.239 -28.724 -3.971 1.00 85.75 844 PRO A N 1
ATOM 6831 C CA . PRO A 1 844 ? 0.844 -29.280 -5.183 1.00 85.75 844 PRO A CA 1
ATOM 6832 C C . PRO A 1 844 ? 0.743 -28.347 -6.400 1.00 85.75 844 PRO A C 1
ATOM 6834 O O . PRO A 1 844 ? 1.679 -28.305 -7.193 1.00 85.75 844 PRO A O 1
ATOM 6837 N N . SER A 1 845 ? -0.349 -27.585 -6.529 1.00 86.94 845 SER A N 1
ATOM 6838 C CA . SER A 1 845 ? -0.560 -26.590 -7.592 1.00 86.94 845 SER A CA 1
ATOM 6839 C C . SER A 1 845 ? -0.261 -25.171 -7.093 1.00 86.94 845 SER A C 1
ATOM 6841 O O . SER A 1 845 ? -0.657 -24.789 -5.988 1.00 86.94 845 SER A O 1
ATOM 6843 N N . PHE A 1 846 ? 0.408 -24.370 -7.927 1.00 87.50 846 PHE A N 1
ATOM 6844 C CA . PHE A 1 846 ? 0.554 -22.930 -7.700 1.00 87.50 846 PHE A CA 1
ATOM 6845 C C . PHE A 1 846 ? -0.789 -22.201 -7.880 1.00 87.50 846 PHE A C 1
ATOM 6847 O O . PHE A 1 846 ? -1.128 -21.329 -7.081 1.00 87.50 846 PHE A O 1
ATOM 6854 N N . ASP A 1 847 ? -1.591 -22.609 -8.865 1.00 86.88 847 ASP A N 1
ATOM 6855 C CA . ASP A 1 847 ? -2.892 -22.017 -9.199 1.00 86.88 847 ASP A CA 1
ATOM 6856 C C . ASP A 1 847 ? -3.908 -22.152 -8.062 1.00 86.88 847 ASP A C 1
ATOM 6858 O O . ASP A 1 847 ? -4.644 -21.205 -7.778 1.00 86.88 847 ASP A O 1
ATOM 6862 N N . GLU A 1 848 ? -3.931 -23.288 -7.353 1.00 87.62 848 GLU A N 1
ATOM 6863 C CA . GLU A 1 848 ? -4.776 -23.462 -6.160 1.00 87.62 848 GLU A CA 1
ATOM 6864 C C . GLU A 1 848 ? -4.434 -22.408 -5.091 1.00 87.62 848 GLU A C 1
ATOM 6866 O O . GLU A 1 848 ? -5.327 -21.775 -4.518 1.00 87.62 848 GLU A O 1
ATOM 6871 N N . LEU A 1 849 ? -3.139 -22.179 -4.847 1.00 88.75 849 LEU A N 1
ATOM 6872 C CA . LEU A 1 849 ? -2.669 -21.213 -3.856 1.00 88.75 849 LEU A CA 1
ATOM 6873 C C . LEU A 1 849 ? -2.889 -19.764 -4.315 1.00 88.75 849 LEU A C 1
ATOM 6875 O O . LEU A 1 849 ? -3.330 -18.934 -3.520 1.00 88.75 849 LEU A O 1
ATOM 6879 N N . GLN A 1 850 ? -2.649 -19.464 -5.593 1.00 87.75 850 GLN A N 1
ATOM 6880 C CA . GLN A 1 850 ? -2.911 -18.158 -6.201 1.00 87.75 850 GLN A CA 1
ATOM 6881 C C . GLN A 1 850 ? -4.397 -17.786 -6.104 1.00 87.75 850 GLN A C 1
ATOM 6883 O O . GLN A 1 850 ? -4.737 -16.705 -5.616 1.00 87.75 850 GLN A O 1
ATOM 6888 N N . ASN A 1 851 ? -5.293 -18.716 -6.439 1.00 85.94 851 ASN A N 1
ATOM 6889 C CA . ASN A 1 851 ? -6.730 -18.525 -6.264 1.00 85.94 851 ASN A CA 1
ATOM 6890 C C . ASN A 1 851 ? -7.121 -18.365 -4.783 1.00 85.94 851 ASN A C 1
ATOM 6892 O O . ASN A 1 851 ? -7.997 -17.559 -4.468 1.00 85.94 851 ASN A O 1
ATOM 6896 N N . GLN A 1 852 ? -6.470 -19.066 -3.848 1.00 85.19 852 GLN A N 1
ATOM 6897 C CA . GLN A 1 852 ? -6.743 -18.910 -2.410 1.00 85.19 852 GLN A CA 1
ATOM 6898 C C . GLN A 1 852 ? -6.288 -17.561 -1.839 1.00 85.19 852 GLN A C 1
ATOM 6900 O O . GLN A 1 852 ? -7.010 -17.004 -1.010 1.00 85.19 852 GLN A O 1
ATOM 6905 N N . ARG A 1 853 ? -5.164 -17.003 -2.316 1.00 87.19 853 ARG A N 1
ATOM 6906 C CA . ARG A 1 853 ? -4.703 -15.644 -1.962 1.00 87.19 853 ARG A CA 1
ATOM 6907 C C . ARG A 1 853 ? -5.748 -14.584 -2.318 1.00 87.19 853 ARG A C 1
ATOM 6909 O O . ARG A 1 853 ? -6.032 -13.711 -1.507 1.00 87.19 853 ARG A O 1
ATOM 6916 N N . ILE A 1 854 ? -6.346 -14.693 -3.506 1.00 83.62 854 ILE A N 1
ATOM 6917 C CA . ILE A 1 854 ? -7.307 -13.711 -4.035 1.00 83.62 854 ILE A CA 1
ATOM 6918 C C . ILE A 1 854 ? -8.714 -13.885 -3.428 1.00 83.62 854 ILE A C 1
ATOM 6920 O O . ILE A 1 854 ? -9.407 -12.904 -3.168 1.00 83.62 854 ILE A O 1
ATOM 6924 N N . ASN A 1 855 ? -9.132 -15.120 -3.126 1.00 82.88 855 ASN A N 1
ATOM 6925 C CA . ASN A 1 855 ? -10.456 -15.416 -2.556 1.00 82.88 855 ASN A CA 1
ATOM 6926 C C . ASN A 1 855 ? -10.622 -15.059 -1.059 1.00 82.88 855 ASN A C 1
ATOM 6928 O O . ASN A 1 855 ? -11.699 -15.284 -0.508 1.00 82.88 855 ASN A O 1
ATOM 6932 N N . LEU A 1 856 ? -9.580 -14.556 -0.383 1.00 78.88 856 LEU A N 1
ATOM 6933 C CA . LEU A 1 856 ? -9.597 -14.078 1.014 1.00 78.88 856 LEU A CA 1
ATOM 6934 C C . LEU A 1 856 ? -10.276 -15.017 2.044 1.00 78.88 856 LEU A C 1
ATOM 6936 O O . LEU A 1 856 ? -10.863 -14.568 3.032 1.00 78.88 856 LEU A O 1
ATOM 6940 N N . LYS A 1 857 ? -10.163 -16.340 1.872 1.00 76.44 857 LYS A N 1
ATOM 6941 C CA . LYS A 1 857 ? -10.738 -17.326 2.807 1.00 76.44 857 LYS A CA 1
ATOM 6942 C C . LYS A 1 857 ? -9.869 -17.449 4.067 1.00 76.44 857 LYS A C 1
ATOM 6944 O O . LYS A 1 857 ? -8.890 -18.190 4.076 1.00 76.44 857 LYS A O 1
ATOM 6949 N N . ASN A 1 858 ? -10.265 -16.763 5.140 1.00 69.19 858 ASN A N 1
ATOM 6950 C CA . ASN A 1 858 ? -9.557 -16.573 6.424 1.00 69.19 858 ASN A CA 1
ATOM 6951 C C . ASN A 1 858 ? -9.196 -17.831 7.266 1.00 69.19 858 ASN A C 1
ATOM 6953 O O . ASN A 1 858 ? -8.936 -17.706 8.462 1.00 69.19 858 ASN A O 1
ATOM 6957 N N . ARG A 1 859 ? -9.189 -19.041 6.690 1.00 76.25 859 ARG A N 1
ATOM 6958 C CA . ARG A 1 859 ? -8.953 -20.311 7.409 1.00 76.25 859 ARG A CA 1
ATOM 6959 C C . ARG A 1 859 ? -7.478 -20.685 7.578 1.00 76.25 859 ARG A C 1
ATOM 6961 O O . ARG A 1 859 ? -7.159 -21.447 8.483 1.00 76.25 859 ARG A O 1
ATOM 6968 N N . PHE A 1 860 ? -6.596 -20.190 6.712 1.00 82.19 860 PHE A N 1
ATOM 6969 C CA . PHE A 1 860 ? -5.177 -20.556 6.682 1.00 82.19 860 PHE A CA 1
ATOM 6970 C C . PHE A 1 860 ? -4.314 -19.322 6.433 1.00 82.19 860 PHE A C 1
ATOM 6972 O O . PHE A 1 860 ? -4.749 -18.398 5.749 1.00 82.19 860 PHE A O 1
ATOM 6979 N N . ALA A 1 861 ? -3.083 -19.327 6.940 1.00 89.81 861 ALA A N 1
ATOM 6980 C CA . ALA A 1 861 ? -2.061 -18.396 6.478 1.00 89.81 861 ALA A CA 1
ATOM 6981 C C . ALA A 1 861 ? -1.487 -18.870 5.133 1.00 89.81 861 ALA A C 1
ATOM 6983 O O . ALA A 1 861 ? -1.453 -20.072 4.859 1.00 89.81 861 ALA A O 1
ATOM 6984 N N . THR A 1 862 ? -1.001 -17.947 4.305 1.00 91.75 862 THR A N 1
ATOM 6985 C CA . THR A 1 862 ? -0.368 -18.267 3.014 1.00 91.75 862 THR A CA 1
ATOM 6986 C C . THR A 1 862 ? 0.918 -17.471 2.828 1.00 91.75 862 THR A C 1
ATOM 6988 O O . THR A 1 862 ? 1.018 -16.329 3.277 1.00 91.75 862 THR A O 1
ATOM 6991 N N . THR A 1 863 ? 1.884 -18.014 2.094 1.00 92.12 863 THR A N 1
ATOM 6992 C CA . THR A 1 863 ? 2.941 -17.197 1.479 1.00 92.12 863 THR A CA 1
ATOM 6993 C C . THR A 1 863 ? 2.323 -16.135 0.560 1.00 92.12 863 THR A C 1
ATOM 6995 O O . THR A 1 863 ? 1.284 -16.384 -0.061 1.00 92.12 863 THR A O 1
ATOM 6998 N N . ILE A 1 864 ? 2.934 -14.953 0.468 1.00 92.69 864 ILE A N 1
ATOM 6999 C CA . ILE A 1 864 ? 2.606 -13.913 -0.518 1.00 92.69 864 ILE A CA 1
ATOM 7000 C C . ILE A 1 864 ? 3.845 -13.054 -0.825 1.00 92.69 864 ILE A C 1
ATOM 7002 O O . ILE A 1 864 ? 4.790 -12.994 -0.044 1.00 92.69 864 ILE A O 1
ATOM 7006 N N . ILE A 1 865 ? 3.832 -12.388 -1.971 1.00 91.31 865 ILE A N 1
ATOM 7007 C CA . ILE A 1 865 ? 4.862 -11.462 -2.461 1.00 91.31 865 ILE A CA 1
ATOM 7008 C C . ILE A 1 865 ? 4.396 -10.009 -2.292 1.00 91.31 865 ILE A C 1
ATOM 7010 O O . ILE A 1 865 ? 3.195 -9.742 -2.393 1.00 91.31 865 ILE A O 1
ATOM 7014 N N . SER A 1 866 ? 5.305 -9.055 -2.066 1.00 91.38 866 SER A N 1
ATOM 7015 C CA . SER A 1 866 ? 4.920 -7.657 -1.801 1.00 91.38 866 SER A CA 1
ATOM 7016 C C . SER A 1 866 ? 4.072 -6.981 -2.898 1.00 91.38 866 SER A C 1
ATOM 7018 O O . SER A 1 866 ? 3.127 -6.292 -2.508 1.00 91.38 866 SER A O 1
ATOM 7020 N N . PRO A 1 867 ? 4.265 -7.210 -4.220 1.00 89.69 867 PRO A N 1
ATOM 7021 C CA . PRO A 1 867 ? 3.396 -6.619 -5.245 1.00 89.69 867 PRO A CA 1
ATOM 7022 C C . PRO A 1 867 ? 1.968 -7.182 -5.235 1.00 89.69 867 PRO A C 1
ATOM 7024 O O . PRO A 1 867 ? 1.014 -6.457 -5.494 1.00 89.69 867 PRO A O 1
ATOM 7027 N N . LEU A 1 868 ? 1.784 -8.466 -4.900 1.00 90.81 868 LEU A N 1
ATOM 7028 C CA . LEU A 1 868 ? 0.435 -9.017 -4.739 1.00 90.81 868 LEU A CA 1
ATOM 7029 C C . LEU A 1 868 ? -0.187 -8.559 -3.413 1.00 90.81 868 LEU A C 1
ATOM 7031 O O . LEU A 1 868 ? -1.392 -8.330 -3.351 1.00 90.81 868 LEU A O 1
ATOM 7035 N N . TRP A 1 869 ? 0.619 -8.379 -2.360 1.00 91.94 869 TRP A N 1
ATOM 7036 C CA . TRP A 1 869 ? 0.140 -7.850 -1.084 1.00 91.94 869 TRP A CA 1
ATOM 7037 C C . TRP A 1 869 ? -0.311 -6.384 -1.172 1.00 91.94 869 TRP A C 1
ATOM 7039 O O . TRP A 1 869 ? -1.311 -6.050 -0.544 1.00 91.94 869 TRP A O 1
ATOM 7049 N N . SER A 1 870 ? 0.331 -5.514 -1.962 1.00 89.56 870 SER A N 1
ATOM 7050 C CA . SER A 1 870 ? -0.148 -4.130 -2.141 1.00 89.56 870 SER A CA 1
ATOM 7051 C C . SER A 1 870 ? -1.532 -4.092 -2.804 1.00 89.56 870 SER A C 1
ATOM 7053 O O . SER A 1 870 ? -2.445 -3.452 -2.276 1.00 89.56 870 SER A O 1
ATOM 7055 N N . VAL A 1 871 ? -1.733 -4.869 -3.876 1.00 90.00 871 VAL A N 1
ATOM 7056 C CA . VAL A 1 871 ? -3.043 -5.066 -4.528 1.00 90.00 871 VAL A CA 1
ATOM 7057 C C . VAL A 1 871 ? -4.069 -5.636 -3.542 1.00 90.00 871 VAL A C 1
ATOM 7059 O O . VAL A 1 871 ? -5.160 -5.088 -3.397 1.00 90.00 871 VAL A O 1
ATOM 7062 N N . VAL A 1 872 ? -3.716 -6.695 -2.807 1.00 89.38 872 VAL A N 1
ATOM 7063 C CA . VAL A 1 872 ? -4.591 -7.344 -1.814 1.00 89.38 872 VAL A CA 1
ATOM 7064 C C . VAL A 1 872 ? -4.898 -6.436 -0.611 1.00 89.38 872 VAL A C 1
ATOM 7066 O O . VAL A 1 872 ? -5.978 -6.544 -0.030 1.00 89.38 872 VAL A O 1
ATOM 7069 N N . SER A 1 873 ? -4.008 -5.509 -0.253 1.00 89.19 873 SER A N 1
ATOM 7070 C CA . SER A 1 873 ? -4.235 -4.517 0.803 1.00 89.19 873 SER A CA 1
ATOM 7071 C C . SER A 1 873 ? -5.171 -3.395 0.338 1.00 89.19 873 SER A C 1
ATOM 7073 O O . SER A 1 873 ? -6.080 -3.040 1.086 1.00 89.19 873 SER A O 1
ATOM 7075 N N . ARG A 1 874 ? -5.015 -2.884 -0.896 1.00 87.25 874 ARG A N 1
ATOM 7076 C CA . ARG A 1 874 ? -5.935 -1.903 -1.522 1.00 87.25 874 ARG A CA 1
ATOM 7077 C C . ARG A 1 874 ? -7.320 -2.504 -1.802 1.00 87.25 874 ARG A C 1
ATOM 7079 O O . ARG A 1 874 ? -8.336 -1.828 -1.702 1.00 87.25 874 ARG A O 1
ATOM 7086 N N . TYR A 1 875 ? -7.379 -3.803 -2.084 1.00 85.12 875 TYR A N 1
ATOM 7087 C CA . TYR A 1 875 ? -8.624 -4.570 -2.155 1.00 85.12 875 TYR A CA 1
ATOM 7088 C C . TYR A 1 875 ? -9.311 -4.666 -0.788 1.00 85.12 875 TYR A C 1
ATOM 7090 O O . TYR A 1 875 ? -10.511 -4.431 -0.687 1.00 85.12 875 TYR A O 1
ATOM 7098 N N . GLN A 1 876 ? -8.554 -4.946 0.277 1.00 84.94 876 GLN A N 1
ATOM 7099 C CA . GLN A 1 876 ? -9.100 -5.086 1.629 1.00 84.94 876 GLN A CA 1
ATOM 7100 C C . GLN A 1 876 ? -9.445 -3.766 2.330 1.00 84.94 876 GLN A C 1
ATOM 7102 O O . GLN A 1 876 ? -10.302 -3.793 3.209 1.00 84.94 876 GLN A O 1
ATOM 7107 N N . SER A 1 877 ? -8.855 -2.625 1.953 1.00 81.00 877 SER A N 1
ATOM 7108 C CA . SER A 1 877 ? -9.282 -1.310 2.466 1.00 81.00 877 SER A CA 1
ATOM 7109 C C . SER A 1 877 ? -10.692 -0.922 2.016 1.00 81.00 877 SER A C 1
ATOM 7111 O O . SER A 1 877 ? -11.351 -0.140 2.692 1.00 81.00 877 SER A O 1
ATOM 7113 N N . ASN A 1 878 ? -11.171 -1.502 0.912 1.00 75.38 878 ASN A N 1
ATOM 7114 C CA . ASN A 1 878 ? -12.521 -1.281 0.392 1.00 75.38 878 ASN A CA 1
ATOM 7115 C C . ASN A 1 878 ? -13.556 -2.239 1.022 1.00 75.38 878 ASN A C 1
ATOM 7117 O O . ASN A 1 878 ? -14.746 -2.141 0.728 1.00 75.38 878 ASN A O 1
ATOM 7121 N N . LEU A 1 879 ? -13.122 -3.171 1.881 1.00 73.44 879 LEU A N 1
ATOM 7122 C CA . LEU A 1 879 ? -13.996 -4.089 2.613 1.00 73.44 879 LEU A CA 1
ATOM 7123 C C . LEU A 1 879 ? -14.272 -3.529 4.022 1.00 73.44 879 LEU A C 1
ATOM 7125 O O . LEU A 1 879 ? -13.360 -2.976 4.636 1.00 73.44 879 LEU A O 1
ATOM 7129 N N . PRO A 1 880 ? -15.478 -3.718 4.601 1.00 70.56 880 PRO A N 1
ATOM 7130 C CA . PRO A 1 880 ? -15.834 -3.129 5.900 1.00 70.56 880 PRO A CA 1
ATOM 7131 C C . PRO A 1 880 ? -14.891 -3.503 7.052 1.00 70.56 880 PRO A C 1
ATOM 7133 O O . PRO A 1 880 ? -14.789 -2.768 8.032 1.00 70.56 880 PRO A O 1
ATOM 7136 N N . GLN A 1 881 ? -14.227 -4.660 6.953 1.00 72.44 881 GLN A N 1
ATOM 7137 C CA . GLN A 1 881 ? -13.070 -5.035 7.763 1.00 72.44 881 GLN A CA 1
ATOM 7138 C C . GLN A 1 881 ? -12.109 -5.872 6.899 1.00 72.44 881 GLN A C 1
ATOM 7140 O O . GLN A 1 881 ? -12.584 -6.735 6.155 1.00 72.44 881 GLN A O 1
ATOM 7145 N N . PRO A 1 882 ? -10.780 -5.694 7.022 1.00 82.25 882 PRO A N 1
ATOM 7146 C CA . PRO A 1 882 ? -9.813 -6.581 6.380 1.00 82.25 882 PRO A CA 1
ATOM 7147 C C . PRO A 1 882 ? -9.921 -8.021 6.915 1.00 82.25 882 PRO A C 1
ATOM 7149 O O . PRO A 1 882 ? -10.278 -8.252 8.074 1.00 82.25 882 PRO A O 1
ATOM 7152 N N . ALA A 1 883 ? -9.577 -8.993 6.069 1.00 84.12 883 ALA A N 1
ATOM 7153 C CA . ALA A 1 883 ? -9.530 -10.422 6.390 1.00 84.12 883 ALA A CA 1
ATOM 7154 C C . ALA A 1 883 ? -8.129 -10.901 6.811 1.00 84.12 883 ALA A C 1
ATOM 7156 O O . ALA A 1 883 ? -8.015 -11.856 7.580 1.00 84.12 883 ALA A O 1
ATOM 7157 N N . PHE A 1 884 ? -7.071 -10.250 6.323 1.00 90.06 884 PHE A N 1
ATOM 7158 C CA . PHE A 1 884 ? -5.672 -10.627 6.521 1.00 90.06 884 PHE A CA 1
ATOM 7159 C C . PHE A 1 884 ? -4.807 -9.425 6.913 1.00 90.06 884 PHE A C 1
ATOM 7161 O O . PHE A 1 884 ? -5.174 -8.267 6.723 1.00 90.06 884 PHE A O 1
ATOM 7168 N N . TYR A 1 885 ? -3.632 -9.716 7.460 1.00 90.88 885 TYR A N 1
ATOM 7169 C CA . TYR A 1 885 ? -2.563 -8.762 7.734 1.00 90.88 885 TYR A CA 1
ATOM 7170 C C . TYR A 1 885 ? -1.203 -9.423 7.488 1.00 90.88 885 TYR A C 1
ATOM 7172 O O . TYR A 1 885 ? -1.082 -10.647 7.432 1.00 90.88 885 TYR A O 1
ATOM 7180 N N . THR A 1 886 ? -0.162 -8.608 7.388 1.00 91.31 886 THR A N 1
ATOM 7181 C CA . THR A 1 886 ? 1.238 -9.043 7.361 1.00 91.31 886 THR A CA 1
ATOM 7182 C C . THR A 1 886 ? 1.957 -8.489 8.591 1.00 91.31 886 THR A C 1
ATOM 7184 O O . THR A 1 886 ? 1.596 -7.424 9.100 1.00 91.31 886 THR A O 1
ATOM 7187 N N . SER A 1 887 ? 2.981 -9.187 9.087 1.00 89.25 887 SER A N 1
ATOM 7188 C CA . SER A 1 887 ? 3.800 -8.705 10.208 1.00 89.25 887 SER A CA 1
ATOM 7189 C C . SER A 1 887 ? 5.188 -8.281 9.733 1.00 89.25 887 SER A C 1
ATOM 7191 O O . SER A 1 887 ? 5.850 -9.020 9.007 1.00 89.25 887 SER A O 1
ATOM 7193 N N . LYS A 1 888 ? 5.658 -7.104 10.173 1.00 84.12 888 LYS A N 1
ATOM 7194 C CA . LYS A 1 888 ? 6.960 -6.518 9.779 1.00 84.12 888 LYS A CA 1
ATOM 7195 C C . LYS A 1 888 ? 8.162 -7.429 10.092 1.00 84.12 888 LYS A C 1
ATOM 7197 O O . LYS A 1 888 ? 9.199 -7.338 9.428 1.00 84.12 888 LYS A O 1
ATOM 7202 N N . ASN A 1 889 ? 7.987 -8.315 11.074 1.00 85.12 889 ASN A N 1
ATOM 7203 C CA . ASN A 1 889 ? 9.005 -9.208 11.625 1.00 85.12 889 ASN A CA 1
ATOM 7204 C C . ASN A 1 889 ? 8.892 -10.655 11.095 1.00 85.12 889 ASN A C 1
ATOM 7206 O O . ASN A 1 889 ? 9.679 -11.507 11.500 1.00 85.12 889 ASN A O 1
ATOM 7210 N N . ILE A 1 890 ? 7.920 -10.954 10.220 1.00 86.69 890 ILE A N 1
ATOM 7211 C CA . ILE A 1 890 ? 7.691 -12.296 9.658 1.00 86.69 890 ILE A CA 1
ATOM 7212 C C . ILE A 1 890 ? 7.810 -12.221 8.132 1.00 86.69 890 ILE A C 1
ATOM 7214 O O . ILE A 1 890 ? 6.843 -11.959 7.416 1.00 86.69 890 ILE A O 1
ATOM 7218 N N . TYR A 1 891 ? 9.024 -12.461 7.647 1.00 88.75 891 TYR A N 1
ATOM 7219 C CA . TYR A 1 891 ? 9.370 -12.534 6.231 1.00 88.75 891 TYR A CA 1
ATOM 7220 C C . TYR A 1 891 ? 10.190 -13.797 5.953 1.00 88.75 891 TYR A C 1
ATOM 7222 O O . TYR A 1 891 ? 10.834 -14.341 6.848 1.00 88.75 891 TYR A O 1
ATOM 7230 N N . ILE A 1 892 ? 10.119 -14.270 4.714 1.00 87.12 892 ILE A N 1
ATOM 7231 C CA . ILE A 1 892 ? 10.849 -15.427 4.187 1.00 87.12 892 ILE A CA 1
ATOM 7232 C C . ILE A 1 892 ? 12.140 -14.932 3.523 1.00 87.12 892 ILE A C 1
ATOM 7234 O O . ILE A 1 892 ? 13.213 -15.450 3.797 1.00 87.12 892 ILE A O 1
ATOM 7238 N N . SER A 1 893 ? 12.051 -13.863 2.730 1.00 87.69 893 SER A N 1
ATOM 7239 C CA . SER A 1 893 ? 13.196 -13.091 2.238 1.00 87.69 893 SER A CA 1
ATOM 7240 C C . SER A 1 893 ? 12.757 -11.647 1.952 1.00 87.69 893 SER A C 1
ATOM 7242 O O . SER A 1 893 ? 11.556 -11.372 1.869 1.00 87.69 893 SER A O 1
ATOM 7244 N N . LYS A 1 894 ? 13.706 -10.714 1.847 1.00 88.44 894 LYS A N 1
ATOM 7245 C CA . LYS A 1 894 ? 13.460 -9.285 1.592 1.00 88.44 894 LYS A CA 1
ATOM 7246 C C . LYS A 1 894 ? 14.310 -8.790 0.431 1.00 88.44 894 LYS A C 1
ATOM 7248 O O . LYS A 1 894 ? 15.453 -9.214 0.291 1.00 88.44 894 LYS A O 1
ATOM 7253 N N . GLY A 1 895 ? 13.761 -7.871 -0.358 1.00 88.31 895 GLY A N 1
ATOM 7254 C CA . GLY A 1 895 ? 14.479 -7.206 -1.444 1.00 88.31 895 GLY A CA 1
ATOM 7255 C C . GLY A 1 895 ? 14.959 -8.127 -2.572 1.00 88.31 895 GLY A C 1
ATOM 7256 O O . GLY A 1 895 ? 15.961 -7.805 -3.202 1.00 88.31 895 GLY A O 1
ATOM 7257 N N . ILE A 1 896 ? 14.277 -9.250 -2.833 1.00 89.19 896 ILE A N 1
ATOM 7258 C CA . ILE A 1 896 ? 14.615 -10.187 -3.917 1.00 89.19 896 ILE A CA 1
ATOM 7259 C C . ILE A 1 896 ? 14.578 -9.419 -5.249 1.00 89.19 896 ILE A C 1
ATOM 7261 O O . ILE A 1 896 ? 13.498 -8.959 -5.631 1.00 89.19 896 ILE A O 1
ATOM 7265 N N . PRO A 1 897 ? 15.699 -9.258 -5.969 1.00 89.56 897 PRO A N 1
ATOM 7266 C CA . PRO A 1 897 ? 15.696 -8.571 -7.252 1.00 89.56 897 PRO A CA 1
ATOM 7267 C C . PRO A 1 897 ? 15.038 -9.469 -8.307 1.00 89.56 897 PRO A C 1
ATOM 7269 O O . PRO A 1 897 ? 15.354 -10.655 -8.391 1.00 89.56 897 PRO A O 1
ATOM 7272 N N . MET A 1 898 ? 14.128 -8.910 -9.106 1.00 88.62 898 MET A N 1
ATOM 7273 C CA . MET A 1 898 ? 13.411 -9.638 -10.158 1.00 88.62 898 MET A CA 1
ATOM 7274 C C . MET A 1 898 ? 13.769 -9.137 -11.561 1.00 88.62 898 MET A C 1
ATOM 7276 O O . MET A 1 898 ? 13.832 -7.926 -11.777 1.00 88.62 898 MET A O 1
ATOM 7280 N N . ALA A 1 899 ? 13.926 -10.053 -12.518 1.00 90.88 899 ALA A N 1
ATOM 7281 C CA . ALA A 1 899 ? 14.224 -9.789 -13.929 1.00 90.88 899 ALA A CA 1
ATOM 7282 C C . ALA A 1 899 ? 13.316 -10.593 -14.877 1.00 90.88 899 ALA A C 1
ATOM 7284 O O . ALA A 1 899 ? 12.687 -11.571 -14.473 1.00 90.88 899 ALA A O 1
ATOM 7285 N N . VAL A 1 900 ? 13.273 -10.192 -16.151 1.00 91.56 900 VAL A N 1
ATOM 7286 C CA . VAL A 1 900 ? 12.654 -10.962 -17.240 1.00 91.56 900 VAL A CA 1
ATOM 7287 C C . VAL A 1 900 ? 13.573 -12.141 -17.603 1.00 91.56 900 VAL A C 1
ATOM 7289 O O . VAL A 1 900 ? 14.748 -11.894 -17.895 1.00 91.56 900 VAL A O 1
ATOM 7292 N N . PRO A 1 901 ? 13.081 -13.396 -17.637 1.00 90.88 901 PRO A N 1
ATOM 7293 C CA . PRO A 1 901 ? 13.802 -14.523 -18.214 1.00 90.88 901 PRO A CA 1
ATOM 7294 C C . PRO A 1 901 ? 13.789 -14.426 -19.744 1.00 90.88 901 PRO A C 1
ATOM 7296 O O . PRO A 1 901 ? 12.739 -14.267 -20.373 1.00 90.88 901 PRO A O 1
ATOM 7299 N N . MET A 1 902 ? 14.961 -14.554 -20.350 1.00 90.31 902 MET A N 1
ATOM 7300 C CA . MET A 1 902 ? 15.194 -14.454 -21.788 1.00 90.31 902 MET A CA 1
ATOM 7301 C C . MET A 1 902 ? 15.929 -15.697 -22.287 1.00 90.31 902 MET A C 1
ATOM 7303 O O . MET A 1 902 ? 16.636 -16.360 -21.521 1.00 90.31 902 MET A O 1
ATOM 7307 N N . GLN A 1 903 ? 15.825 -15.988 -23.585 1.00 88.25 903 GLN A N 1
ATOM 7308 C CA . GLN A 1 903 ? 16.644 -17.038 -24.178 1.00 88.25 903 GLN A CA 1
ATOM 7309 C C . GLN A 1 903 ? 18.126 -16.725 -23.930 1.00 88.25 903 GLN A C 1
ATOM 7311 O O . GLN A 1 903 ? 18.567 -15.585 -24.098 1.00 88.25 903 GLN A O 1
ATOM 7316 N N . LYS A 1 904 ? 18.912 -17.730 -23.537 1.00 82.50 904 LYS A N 1
ATOM 7317 C CA . LYS A 1 904 ? 20.365 -17.592 -23.414 1.00 82.50 904 LYS A CA 1
ATOM 7318 C C . LYS A 1 904 ? 20.944 -17.050 -24.722 1.00 82.50 904 LYS A C 1
ATOM 7320 O O . LYS A 1 904 ? 20.692 -17.616 -25.783 1.00 82.50 904 LYS A O 1
ATOM 7325 N N . HIS A 1 905 ? 21.743 -15.988 -24.636 1.00 79.44 905 HIS A N 1
ATOM 7326 C CA . HIS A 1 905 ? 22.256 -15.215 -25.770 1.00 79.44 905 HIS A CA 1
ATOM 7327 C C . HIS A 1 905 ? 21.214 -14.349 -26.517 1.00 79.44 905 HIS A C 1
ATOM 7329 O O . HIS A 1 905 ? 21.414 -14.048 -27.696 1.00 79.44 905 HIS A O 1
ATOM 7335 N N . SER A 1 906 ? 20.118 -13.930 -25.872 1.00 85.31 906 SER A N 1
ATOM 7336 C CA . SER A 1 906 ? 19.078 -13.098 -26.503 1.00 85.31 906 SER A CA 1
ATOM 7337 C C . SER A 1 906 ? 19.605 -11.745 -27.000 1.00 85.31 906 SER A C 1
ATOM 7339 O O . SER A 1 906 ? 20.164 -10.952 -26.234 1.00 85.31 906 SER A O 1
ATOM 7341 N N . ILE A 1 907 ? 19.337 -11.442 -28.275 1.00 86.31 907 ILE A N 1
ATOM 7342 C CA . ILE A 1 907 ? 19.654 -10.158 -28.926 1.00 86.31 907 ILE A CA 1
ATOM 7343 C C . ILE A 1 907 ? 18.976 -8.958 -28.245 1.00 86.31 907 ILE A C 1
ATOM 7345 O O . ILE A 1 907 ? 19.519 -7.854 -28.223 1.00 86.31 907 ILE A O 1
ATOM 7349 N N . TYR A 1 908 ? 17.809 -9.172 -27.631 1.00 89.06 908 TYR A N 1
ATOM 7350 C CA . TYR A 1 908 ? 16.998 -8.104 -27.051 1.00 89.06 908 TYR A CA 1
ATOM 7351 C C . TYR A 1 908 ? 17.547 -7.582 -25.715 1.00 89.06 908 TYR A C 1
ATOM 7353 O O . TYR A 1 908 ? 17.235 -6.452 -25.337 1.00 89.06 908 TYR A O 1
ATOM 7361 N N . LYS A 1 909 ? 18.390 -8.359 -25.012 1.00 86.75 909 LYS A N 1
ATOM 7362 C CA . LYS A 1 909 ? 18.830 -8.102 -23.626 1.00 86.75 909 LYS A CA 1
ATOM 7363 C C . LYS A 1 909 ? 19.337 -6.673 -23.391 1.00 86.75 909 LYS A C 1
ATOM 7365 O O . LYS A 1 909 ? 18.911 -6.014 -22.447 1.00 86.75 909 LYS A O 1
ATOM 7370 N N . LYS A 1 910 ? 20.211 -6.154 -24.261 1.00 84.88 910 LYS A N 1
ATOM 7371 C CA . LYS A 1 910 ? 20.771 -4.794 -24.128 1.00 84.88 910 LYS A CA 1
ATOM 7372 C C . LYS A 1 910 ? 19.711 -3.701 -24.308 1.00 84.88 910 LYS A C 1
ATOM 7374 O O . LYS A 1 910 ? 19.677 -2.751 -23.527 1.00 84.88 910 LYS A O 1
ATOM 7379 N N . SER A 1 911 ? 18.854 -3.836 -25.320 1.00 88.19 911 SER A N 1
ATOM 7380 C CA . SER A 1 911 ? 17.823 -2.840 -25.636 1.00 88.19 911 SER A CA 1
ATOM 7381 C C . SER A 1 911 ? 16.700 -2.845 -24.592 1.00 88.19 911 SER A C 1
ATOM 7383 O O . SER A 1 911 ? 16.308 -1.786 -24.101 1.00 88.19 911 SER A O 1
ATOM 7385 N N . LEU A 1 912 ? 16.277 -4.033 -24.143 1.00 91.00 912 LEU A N 1
ATOM 7386 C CA . LEU A 1 912 ? 15.330 -4.194 -23.040 1.00 91.00 912 LEU A CA 1
ATOM 7387 C C . LEU A 1 912 ? 15.881 -3.594 -21.738 1.00 91.00 912 LEU A C 1
ATOM 7389 O O . LEU A 1 912 ? 15.174 -2.837 -21.081 1.00 91.00 912 LEU A O 1
ATOM 7393 N N . ASN A 1 913 ? 17.154 -3.831 -21.399 1.00 91.25 913 ASN A N 1
ATOM 7394 C CA . ASN A 1 913 ? 17.783 -3.215 -20.224 1.00 91.25 913 ASN A CA 1
ATOM 7395 C C . ASN A 1 913 ? 17.812 -1.680 -20.327 1.00 91.25 913 ASN A C 1
ATOM 7397 O O . ASN A 1 913 ? 17.415 -1.001 -19.382 1.00 91.25 913 ASN A O 1
ATOM 7401 N N . LYS A 1 914 ? 18.198 -1.125 -21.486 1.00 89.69 914 LYS A N 1
ATOM 7402 C CA . LYS A 1 914 ? 18.142 0.325 -21.762 1.00 89.69 914 LYS A CA 1
ATOM 7403 C C . LYS A 1 914 ? 16.722 0.875 -21.583 1.00 89.69 914 LYS A C 1
ATOM 7405 O O . LYS A 1 914 ? 16.553 1.947 -21.005 1.00 89.69 914 LYS A O 1
ATOM 7410 N N . MET A 1 915 ? 15.695 0.144 -22.020 1.00 90.25 915 MET A N 1
ATOM 7411 C CA . MET A 1 915 ? 14.303 0.539 -21.800 1.00 90.25 915 MET A CA 1
ATOM 7412 C C . MET A 1 915 ? 13.883 0.429 -20.325 1.00 90.25 915 MET A C 1
ATOM 7414 O O . MET A 1 915 ? 13.218 1.338 -19.843 1.00 90.25 915 MET A O 1
ATOM 7418 N N . ILE A 1 916 ? 14.293 -0.611 -19.590 1.00 91.44 916 ILE A N 1
ATOM 7419 C CA . ILE A 1 916 ? 14.012 -0.768 -18.149 1.00 91.44 916 ILE A CA 1
ATOM 7420 C C . ILE A 1 916 ? 14.622 0.392 -17.348 1.00 91.44 916 ILE A C 1
ATOM 7422 O O . ILE A 1 916 ? 13.928 0.989 -16.527 1.00 91.44 916 ILE A O 1
ATOM 7426 N N . TYR A 1 917 ? 15.871 0.784 -17.625 1.00 91.75 917 TYR A N 1
ATOM 7427 C CA . TYR A 1 917 ? 16.489 1.948 -16.977 1.00 91.75 917 TYR A CA 1
ATOM 7428 C C . TYR A 1 917 ? 15.745 3.258 -17.293 1.00 91.75 917 TYR A C 1
ATOM 7430 O O . TYR A 1 917 ? 15.536 4.067 -16.391 1.00 91.75 917 TYR A O 1
ATOM 7438 N N . ASN A 1 918 ? 15.269 3.439 -18.531 1.00 89.38 918 ASN A N 1
ATOM 7439 C CA . ASN A 1 918 ? 14.444 4.594 -18.910 1.00 89.38 918 ASN A CA 1
ATOM 7440 C C . ASN A 1 918 ? 13.039 4.565 -18.269 1.00 89.38 918 ASN A C 1
ATOM 7442 O O . ASN A 1 918 ? 12.498 5.603 -17.903 1.00 89.38 918 ASN A O 1
ATOM 7446 N N . ALA A 1 919 ? 12.434 3.385 -18.114 1.00 87.56 919 ALA A N 1
ATOM 7447 C CA . ALA A 1 919 ? 11.143 3.224 -17.447 1.00 87.56 919 ALA A CA 1
ATOM 7448 C C . ALA A 1 919 ? 11.242 3.516 -15.941 1.00 87.56 919 ALA A C 1
ATOM 7450 O O . ALA A 1 919 ? 10.298 4.049 -15.359 1.00 87.56 919 ALA A O 1
ATOM 7451 N N . HIS A 1 920 ? 12.391 3.219 -15.327 1.00 87.06 920 HIS A N 1
ATOM 7452 C CA . HIS A 1 920 ? 12.716 3.622 -13.959 1.00 87.06 920 HIS A CA 1
ATOM 7453 C C . HIS A 1 920 ? 12.955 5.127 -13.827 1.00 87.06 920 HIS A C 1
ATOM 7455 O O . HIS A 1 920 ? 12.353 5.745 -12.955 1.00 87.06 920 HIS A O 1
ATOM 7461 N N . SER A 1 921 ? 13.775 5.741 -14.690 1.00 86.12 921 SER A N 1
ATOM 7462 C CA . SER A 1 921 ? 14.093 7.177 -14.583 1.00 86.12 921 SER A CA 1
ATOM 7463 C C . SER A 1 921 ? 12.894 8.099 -14.840 1.00 86.12 921 SER A C 1
ATOM 7465 O O . SER A 1 921 ? 12.870 9.215 -14.328 1.00 86.12 921 SER A O 1
ATOM 7467 N N . VAL A 1 922 ? 11.881 7.625 -15.574 1.00 85.19 922 VAL A N 1
ATOM 7468 C CA . VAL A 1 922 ? 10.599 8.322 -15.808 1.00 85.19 922 VAL A CA 1
ATOM 7469 C C . VAL A 1 922 ? 9.500 7.883 -14.814 1.00 85.19 922 VAL A C 1
ATOM 7471 O O . VAL A 1 922 ? 8.404 8.436 -14.810 1.00 85.19 922 VAL A O 1
ATOM 7474 N N . GLY A 1 923 ? 9.757 6.896 -13.947 1.00 82.00 923 GLY A N 1
ATOM 7475 C CA . GLY A 1 923 ? 8.791 6.415 -12.946 1.00 82.00 923 GLY A CA 1
ATOM 7476 C C . GLY A 1 923 ? 7.634 5.562 -13.496 1.00 82.00 923 GLY A C 1
ATOM 7477 O O . GLY A 1 923 ? 6.704 5.235 -12.754 1.00 82.00 923 GLY A O 1
ATOM 7478 N N . LEU A 1 924 ? 7.690 5.142 -14.767 1.00 83.62 924 LEU A N 1
ATOM 7479 C CA . LEU A 1 924 ? 6.688 4.264 -15.396 1.00 83.62 924 LEU A CA 1
ATOM 7480 C C . LEU A 1 924 ? 6.528 2.932 -14.647 1.00 83.62 924 LEU A C 1
ATOM 7482 O O . LEU A 1 924 ? 5.429 2.377 -14.588 1.00 83.62 924 LEU A O 1
ATOM 7486 N N . THR A 1 925 ? 7.606 2.439 -14.030 1.00 82.75 925 THR A N 1
ATOM 7487 C CA . THR A 1 925 ? 7.585 1.222 -13.207 1.00 82.75 925 THR A CA 1
ATOM 7488 C C . THR A 1 925 ? 6.664 1.363 -11.987 1.00 82.75 925 THR A C 1
ATOM 7490 O O . THR A 1 925 ? 5.882 0.459 -11.693 1.00 82.75 925 THR A O 1
ATOM 7493 N N . GLN A 1 926 ? 6.659 2.523 -11.326 1.00 81.56 926 GLN A N 1
ATOM 7494 C CA . GLN A 1 926 ? 5.752 2.814 -10.211 1.00 81.56 926 GLN A CA 1
ATOM 7495 C C . GLN A 1 926 ? 4.319 3.101 -10.694 1.00 81.56 926 GLN A C 1
ATOM 7497 O O . GLN A 1 926 ? 3.351 2.642 -10.083 1.00 81.56 926 GLN A O 1
ATOM 7502 N N . LEU A 1 927 ? 4.176 3.803 -11.824 1.00 83.00 927 LEU A N 1
ATOM 7503 C CA . LEU A 1 927 ? 2.890 4.115 -12.458 1.00 83.00 927 LEU A CA 1
ATOM 7504 C C . LEU A 1 927 ? 2.096 2.844 -12.780 1.00 83.00 927 LEU A C 1
ATOM 7506 O O . LEU A 1 927 ? 0.963 2.691 -12.318 1.00 83.00 927 LEU A O 1
ATOM 7510 N N . TRP A 1 928 ? 2.682 1.912 -13.538 1.00 83.81 928 TRP A N 1
ATOM 7511 C CA . TRP A 1 928 ? 1.991 0.671 -13.894 1.00 83.81 928 TRP A CA 1
ATOM 7512 C C . TRP A 1 928 ? 1.754 -0.216 -12.667 1.00 83.81 928 TRP A C 1
ATOM 7514 O O . TRP A 1 928 ? 0.690 -0.819 -12.584 1.00 83.81 928 TRP A O 1
ATOM 7524 N N . SER A 1 929 ? 2.674 -0.246 -11.692 1.00 80.69 929 SER A N 1
ATOM 7525 C CA . SER A 1 929 ? 2.500 -0.968 -10.416 1.00 80.69 929 SER A CA 1
ATOM 7526 C C . SER A 1 929 ? 1.244 -0.509 -9.656 1.00 80.69 929 SER A C 1
ATOM 7528 O O . SER A 1 929 ? 0.449 -1.331 -9.194 1.00 80.69 929 SER A O 1
ATOM 7530 N N . ASN A 1 930 ? 0.990 0.803 -9.614 1.00 81.06 930 ASN A N 1
ATOM 7531 C CA . ASN A 1 930 ? -0.221 1.364 -9.011 1.00 81.06 930 ASN A CA 1
ATOM 7532 C C . ASN A 1 930 ? -1.501 1.050 -9.812 1.00 81.06 930 ASN A C 1
ATOM 7534 O O . ASN A 1 930 ? -2.564 0.888 -9.209 1.00 81.06 930 ASN A O 1
ATOM 7538 N N . GLN A 1 931 ? -1.414 0.929 -11.142 1.00 84.19 931 GLN A N 1
ATOM 7539 C CA . GLN A 1 931 ? -2.553 0.584 -12.006 1.00 84.19 931 GLN A CA 1
ATOM 7540 C C . GLN A 1 931 ? -2.989 -0.886 -11.911 1.00 84.19 931 GLN A C 1
ATOM 7542 O O . GLN A 1 931 ? -4.140 -1.183 -12.226 1.00 84.19 931 GLN A O 1
ATOM 7547 N N . VAL A 1 932 ? -2.132 -1.821 -11.478 1.00 84.62 932 VAL A N 1
ATOM 7548 C CA . VAL A 1 932 ? -2.464 -3.259 -11.596 1.00 84.62 932 VAL A CA 1
ATOM 7549 C C . VAL A 1 932 ? -3.646 -3.693 -10.721 1.00 84.62 932 VAL A C 1
ATOM 7551 O O . VAL A 1 932 ? -4.314 -4.678 -11.026 1.00 84.62 932 VAL A O 1
ATOM 7554 N N . TYR A 1 933 ? -3.957 -2.950 -9.655 1.00 85.19 933 TYR A N 1
ATOM 7555 C CA . TYR A 1 933 ? -5.200 -3.156 -8.904 1.00 85.19 933 TYR A CA 1
ATOM 7556 C C . TYR A 1 933 ? -6.437 -2.962 -9.796 1.00 85.19 933 TYR A C 1
ATOM 7558 O O . TYR A 1 933 ? -7.360 -3.775 -9.765 1.00 85.19 933 TYR A O 1
ATOM 7566 N N . ASP A 1 934 ? -6.428 -1.906 -10.607 1.00 83.38 934 ASP A N 1
ATOM 7567 C CA . ASP A 1 934 ? -7.520 -1.543 -11.503 1.00 83.38 934 ASP A CA 1
ATOM 7568 C C . ASP A 1 934 ? -7.555 -2.491 -12.726 1.00 83.38 934 ASP A C 1
ATOM 7570 O O . ASP A 1 934 ? -8.634 -2.933 -13.122 1.00 83.38 934 ASP A O 1
ATOM 7574 N N . ASP A 1 935 ? -6.390 -2.935 -13.229 1.00 82.81 935 ASP A N 1
ATOM 7575 C CA . ASP A 1 935 ? -6.288 -4.012 -14.234 1.00 82.81 935 ASP A CA 1
ATOM 7576 C C . ASP A 1 935 ? -6.902 -5.336 -13.723 1.00 82.81 935 ASP A C 1
ATOM 7578 O O . ASP A 1 935 ? -7.677 -5.985 -14.427 1.00 82.81 935 ASP A O 1
ATOM 7582 N N . MET A 1 936 ? -6.588 -5.752 -12.487 1.00 86.38 936 MET A N 1
ATOM 7583 C CA . MET A 1 936 ? -7.121 -6.987 -11.885 1.00 86.38 936 MET A CA 1
ATOM 7584 C C . MET A 1 936 ? -8.619 -6.904 -11.558 1.00 86.38 936 MET A C 1
ATOM 7586 O O . MET A 1 936 ? -9.291 -7.941 -11.512 1.00 86.38 936 MET A O 1
ATOM 7590 N N . LEU A 1 937 ? -9.149 -5.696 -11.344 1.00 84.75 937 LEU A N 1
ATOM 7591 C CA . LEU A 1 937 ? -10.583 -5.447 -11.219 1.00 84.75 937 LEU A CA 1
ATOM 7592 C C . LEU A 1 937 ? -11.279 -5.578 -12.586 1.00 84.75 937 LEU A C 1
ATOM 7594 O O . LEU A 1 937 ? -12.266 -6.304 -12.697 1.00 84.75 937 LEU A O 1
ATOM 7598 N N . ALA A 1 938 ? -10.730 -4.954 -13.634 1.00 80.69 938 ALA A N 1
ATOM 7599 C CA . ALA A 1 938 ? -11.253 -5.030 -15.002 1.00 80.69 938 ALA A CA 1
ATOM 7600 C C . ALA A 1 938 ? -11.234 -6.466 -15.561 1.00 80.69 938 ALA A C 1
ATOM 7602 O O . ALA A 1 938 ? -12.229 -6.932 -16.114 1.00 80.69 938 ALA A O 1
ATOM 7603 N N . ALA A 1 939 ? -10.152 -7.213 -15.316 1.00 81.69 939 ALA A N 1
ATOM 7604 C CA . ALA A 1 939 ? -10.018 -8.634 -15.651 1.00 81.69 939 ALA A CA 1
ATOM 7605 C C . ALA A 1 939 ? -10.861 -9.579 -14.759 1.00 81.69 939 ALA A C 1
ATOM 7607 O O . ALA A 1 939 ? -10.694 -10.800 -14.826 1.00 81.69 939 ALA A O 1
ATOM 7608 N N . LYS A 1 940 ? -11.725 -9.034 -13.883 1.00 81.31 940 LYS A N 1
ATOM 7609 C CA . LYS A 1 940 ? -12.617 -9.753 -12.949 1.00 81.31 940 LYS A CA 1
ATOM 7610 C C . LYS A 1 940 ? -11.903 -10.795 -12.074 1.00 81.31 940 LYS A C 1
ATOM 7612 O O . LYS A 1 940 ? -12.511 -11.765 -11.627 1.00 81.31 940 LYS A O 1
ATOM 7617 N N . LYS A 1 941 ? -10.606 -10.598 -11.803 1.00 81.19 941 LYS A N 1
ATOM 7618 C CA . LYS A 1 941 ? -9.835 -11.432 -10.865 1.00 81.19 941 LYS A CA 1
ATOM 7619 C C . LYS A 1 941 ? -10.199 -11.100 -9.419 1.00 81.19 941 LYS A C 1
ATOM 7621 O O . LYS A 1 941 ? -10.208 -11.986 -8.571 1.00 81.19 941 LYS A O 1
ATOM 7626 N N . LEU A 1 942 ? -10.498 -9.830 -9.140 1.00 82.94 942 LEU A N 1
ATOM 7627 C CA . LEU A 1 942 ? -10.979 -9.359 -7.841 1.00 82.94 942 LEU A CA 1
ATOM 7628 C C . LEU A 1 942 ? -12.515 -9.348 -7.820 1.00 82.94 942 LEU A C 1
ATOM 7630 O O . LEU A 1 942 ? -13.145 -8.707 -8.656 1.00 82.94 942 LEU A O 1
ATOM 7634 N N . ASN A 1 943 ? -13.118 -10.019 -6.838 1.00 70.50 943 ASN A N 1
ATOM 7635 C CA . ASN A 1 943 ? -14.568 -10.040 -6.652 1.00 70.50 943 ASN A CA 1
ATOM 7636 C C . ASN A 1 943 ? -15.011 -8.796 -5.874 1.00 70.50 943 ASN A C 1
ATOM 7638 O O . ASN A 1 943 ? -14.775 -8.702 -4.673 1.00 70.50 943 ASN A O 1
ATOM 7642 N N . THR A 1 944 ? -15.716 -7.862 -6.511 1.00 57.62 944 THR A N 1
ATOM 7643 C CA . THR A 1 944 ? -16.208 -6.640 -5.843 1.00 57.62 944 THR A CA 1
ATOM 7644 C C . THR A 1 944 ? -17.146 -6.943 -4.664 1.00 57.62 944 THR A C 1
ATOM 7646 O O . THR A 1 944 ? -17.227 -6.169 -3.716 1.00 57.62 944 THR A O 1
ATOM 7649 N N . THR A 1 945 ? -17.826 -8.094 -4.688 1.00 54.28 945 THR A N 1
ATOM 7650 C CA . THR A 1 945 ? -18.798 -8.535 -3.676 1.00 54.28 945 THR A CA 1
ATOM 7651 C C . THR A 1 945 ? -18.255 -9.650 -2.770 1.00 54.28 945 THR A C 1
ATOM 7653 O O . THR A 1 945 ? -18.894 -10.697 -2.616 1.00 54.28 945 THR A O 1
ATOM 7656 N N . VAL A 1 946 ? -17.082 -9.472 -2.144 1.00 53.09 946 VAL A N 1
ATOM 7657 C CA . VAL A 1 946 ? -16.667 -10.398 -1.070 1.00 53.09 946 VAL A CA 1
ATOM 7658 C C . VAL A 1 946 ? -17.524 -10.156 0.171 1.00 53.09 946 VAL A C 1
ATOM 7660 O O . VAL A 1 946 ? -17.234 -9.292 0.998 1.00 53.09 946 VAL A O 1
ATOM 7663 N N . ASN A 1 947 ? -18.551 -10.987 0.341 1.00 48.81 947 ASN A N 1
ATOM 7664 C CA . ASN A 1 947 ? -19.316 -11.092 1.580 1.00 48.81 947 ASN A CA 1
ATOM 7665 C C . ASN A 1 947 ? -18.451 -11.710 2.699 1.00 48.81 947 ASN A C 1
ATOM 7667 O O . ASN A 1 947 ? -18.642 -12.858 3.104 1.00 48.81 947 ASN A O 1
ATOM 7671 N N . LEU A 1 948 ? -17.498 -10.933 3.227 1.00 54.44 948 LEU A N 1
ATOM 7672 C CA . LEU A 1 948 ? -16.799 -11.203 4.485 1.00 54.44 948 LEU A CA 1
ATOM 7673 C C . LEU A 1 948 ? -17.773 -11.002 5.657 1.00 54.44 948 LEU A C 1
ATOM 7675 O O . LEU A 1 948 ? -17.687 -10.024 6.404 1.00 54.44 948 LEU A O 1
ATOM 7679 N N . VAL A 1 949 ? -18.740 -11.915 5.795 1.00 50.84 949 VAL A N 1
ATOM 7680 C CA . VAL A 1 949 ? -19.815 -11.822 6.791 1.00 50.84 949 VAL A CA 1
ATOM 7681 C C . VAL A 1 949 ? -19.243 -11.907 8.205 1.00 50.84 949 VAL A C 1
ATOM 7683 O O . VAL A 1 949 ? -19.071 -12.975 8.784 1.00 50.84 949 VAL A O 1
ATOM 7686 N N . SER A 1 950 ? -18.973 -10.736 8.774 1.00 50.25 950 SER A N 1
ATOM 7687 C CA . SER A 1 950 ? -18.847 -10.535 10.214 1.00 50.25 950 SER A CA 1
ATOM 7688 C C . SER A 1 950 ? -19.267 -9.123 10.637 1.00 50.25 950 SER A C 1
ATOM 7690 O O . SER A 1 950 ? -18.751 -8.596 11.624 1.00 50.25 950 SER A O 1
ATOM 7692 N N . ARG A 1 951 ? -20.249 -8.490 9.971 1.00 50.97 951 ARG A N 1
ATOM 7693 C CA . ARG A 1 951 ? -21.037 -7.462 10.682 1.00 50.97 951 ARG A CA 1
ATOM 7694 C C . ARG A 1 951 ? -21.584 -8.158 11.933 1.00 50.97 951 ARG A C 1
ATOM 7696 O O . ARG A 1 951 ? -22.165 -9.236 11.809 1.00 50.97 951 ARG A O 1
ATOM 7703 N N . ARG A 1 952 ? -21.278 -7.636 13.129 1.00 54.66 952 ARG A N 1
ATOM 7704 C CA . ARG A 1 952 ? -21.799 -8.213 14.380 1.00 54.66 952 ARG A CA 1
ATOM 7705 C C . ARG A 1 952 ? -23.321 -8.220 14.241 1.00 54.66 952 ARG A C 1
ATOM 7707 O O . ARG A 1 952 ? -23.867 -7.218 13.782 1.00 54.66 952 ARG A O 1
ATOM 7714 N N . LYS A 1 953 ? -23.995 -9.320 14.588 1.00 54.22 953 LYS A N 1
ATOM 7715 C CA . LYS A 1 953 ? -25.449 -9.253 14.738 1.00 54.22 953 LYS A CA 1
ATOM 7716 C C . LYS A 1 953 ? -25.726 -8.206 15.813 1.00 54.22 953 LYS A C 1
ATOM 7718 O O . LYS A 1 953 ? -25.106 -8.227 16.869 1.00 54.22 953 LYS A O 1
ATOM 7723 N N . GLU A 1 954 ? -26.629 -7.278 15.530 1.00 58.94 954 GLU A N 1
ATOM 7724 C CA . GLU A 1 954 ? -27.007 -6.205 16.463 1.00 58.94 954 GLU A CA 1
ATOM 7725 C C . GLU A 1 954 ? -27.925 -6.732 17.593 1.00 58.94 954 GLU A C 1
ATOM 7727 O O . GLU A 1 954 ? -28.445 -5.973 18.402 1.00 58.94 954 GLU A O 1
ATOM 7732 N N . GLN A 1 955 ? -28.097 -8.058 17.654 1.00 69.94 955 GLN A N 1
ATOM 7733 C CA . GLN A 1 955 ? -28.901 -8.833 18.589 1.00 69.94 955 GLN A CA 1
ATOM 7734 C C . GLN A 1 955 ? -28.039 -9.985 19.129 1.00 69.94 955 GLN A C 1
ATOM 7736 O O . GLN A 1 955 ? -27.358 -10.650 18.346 1.00 69.94 955 GLN A O 1
ATOM 7741 N N . LEU A 1 956 ? -28.091 -10.224 20.443 1.00 74.31 956 LEU A N 1
ATOM 7742 C CA . LEU A 1 956 ? -27.487 -11.395 21.091 1.00 74.31 956 LEU A CA 1
ATOM 7743 C C . LEU A 1 956 ? -28.376 -12.632 20.909 1.00 74.31 956 LEU A C 1
ATOM 7745 O O . LEU A 1 956 ? -29.603 -12.537 20.986 1.00 74.31 956 LEU A O 1
ATOM 7749 N N . GLU A 1 957 ? -27.768 -13.801 20.728 1.00 82.25 957 GLU A N 1
ATOM 7750 C CA . GLU A 1 957 ? -28.462 -15.089 20.680 1.00 82.25 957 GLU A CA 1
ATOM 7751 C C . GLU A 1 957 ? -28.404 -15.813 22.035 1.00 82.25 957 GLU A C 1
ATOM 7753 O O . GLU A 1 957 ? -27.488 -15.628 22.835 1.00 82.25 957 GLU A O 1
ATOM 7758 N N . LEU A 1 958 ? -29.332 -16.748 22.277 1.00 84.44 958 LEU A N 1
ATOM 7759 C CA . LEU A 1 958 ? -29.297 -17.622 23.466 1.00 84.44 958 LEU A CA 1
ATOM 7760 C C . LEU A 1 958 ? -27.981 -18.420 23.592 1.00 84.44 958 LEU A C 1
ATOM 7762 O O . LEU A 1 958 ? -27.591 -18.797 24.697 1.00 84.44 958 LEU A O 1
ATOM 7766 N N . ARG A 1 959 ? -27.283 -18.645 22.469 1.00 82.44 959 ARG A N 1
ATOM 7767 C CA . ARG A 1 959 ? -25.953 -19.269 22.408 1.00 82.44 959 ARG A CA 1
ATOM 7768 C C . ARG A 1 959 ? -24.869 -18.417 23.075 1.00 82.44 959 ARG A C 1
ATOM 7770 O O . ARG A 1 959 ? -23.956 -18.976 23.678 1.00 82.44 959 ARG A O 1
ATOM 7777 N N . ASP A 1 960 ? -24.980 -17.094 23.025 1.00 83.25 960 ASP A N 1
ATOM 7778 C CA . ASP A 1 960 ? -23.989 -16.186 23.613 1.00 83.25 960 ASP A CA 1
ATOM 7779 C C . ASP A 1 960 ? -24.048 -16.209 25.152 1.00 83.25 960 ASP A C 1
ATOM 7781 O O . ASP A 1 960 ? -23.080 -15.885 25.830 1.00 83.25 960 ASP A O 1
ATOM 7785 N N . LEU A 1 961 ? -25.143 -16.717 25.724 1.00 86.62 961 LEU A N 1
ATOM 7786 C CA . LEU A 1 961 ? -25.316 -16.927 27.164 1.00 86.62 961 LEU A CA 1
ATOM 7787 C C . LEU A 1 961 ? -24.885 -18.335 27.636 1.00 86.62 961 LEU A C 1
ATOM 7789 O O . LEU A 1 961 ? -25.140 -18.697 28.783 1.00 86.62 961 LEU A O 1
ATOM 7793 N N . TYR A 1 962 ? -24.234 -19.146 26.789 1.00 89.44 962 TYR A N 1
ATOM 7794 C CA . TYR A 1 962 ? -23.901 -20.559 27.064 1.00 89.44 962 TYR A CA 1
ATOM 7795 C C . TYR A 1 962 ? -23.243 -20.811 28.434 1.00 89.44 962 TYR A C 1
ATOM 7797 O O . TYR A 1 962 ? -23.681 -21.687 29.180 1.00 89.44 962 TYR A O 1
ATOM 7805 N N . TRP A 1 963 ? -22.224 -20.026 28.800 1.00 87.88 963 TRP A N 1
ATOM 7806 C CA . TRP A 1 963 ? -21.524 -20.192 30.080 1.00 87.88 963 TRP A CA 1
ATOM 7807 C C . TRP A 1 963 ? -22.368 -19.770 31.294 1.00 87.88 963 TRP A C 1
ATOM 7809 O O . TRP A 1 963 ? -22.212 -20.344 32.371 1.00 87.88 963 TRP A O 1
ATOM 7819 N N . LEU A 1 964 ? -23.306 -18.832 31.123 1.00 87.44 964 LEU A N 1
ATOM 7820 C CA . LEU A 1 964 ? -24.265 -18.444 32.165 1.00 87.44 964 LEU A CA 1
ATOM 7821 C C . LEU A 1 964 ? -25.313 -19.544 32.389 1.00 87.44 964 LEU A C 1
ATOM 7823 O O . LEU A 1 964 ? -25.628 -19.860 33.536 1.00 87.44 964 LEU A O 1
ATOM 7827 N N . TRP A 1 965 ? -25.788 -20.188 31.317 1.00 88.94 965 TRP A N 1
ATOM 7828 C CA . TRP A 1 965 ? -26.661 -21.363 31.414 1.00 88.94 965 TRP A CA 1
ATOM 7829 C C . TRP A 1 965 ? -25.966 -22.554 32.083 1.00 88.94 965 TRP A C 1
ATOM 7831 O O . TRP A 1 965 ? -26.579 -23.215 32.920 1.00 88.94 965 TRP A O 1
ATOM 7841 N N . TRP A 1 966 ? -24.682 -22.792 31.793 1.00 90.56 966 TRP A N 1
ATOM 7842 C CA . TRP A 1 966 ? -23.882 -23.804 32.495 1.00 90.56 966 TRP A CA 1
ATOM 7843 C C . TRP A 1 966 ? -23.712 -23.494 33.985 1.00 90.56 966 TRP A C 1
ATOM 7845 O O . TRP A 1 966 ? -23.927 -24.375 34.818 1.00 90.56 966 TRP A O 1
ATOM 7855 N N . LEU A 1 967 ? -23.383 -22.246 34.336 1.00 86.94 967 LEU A N 1
ATOM 7856 C CA . LEU A 1 967 ? -23.264 -21.805 35.728 1.00 86.94 967 LEU A CA 1
ATOM 7857 C C . LEU A 1 967 ? -24.587 -21.985 36.494 1.00 86.94 967 LEU A C 1
ATOM 7859 O O . LEU A 1 967 ? -24.588 -22.494 37.616 1.00 86.94 967 LEU A O 1
ATOM 7863 N N . TYR A 1 968 ? -25.713 -21.626 35.872 1.00 88.56 968 TYR A N 1
ATOM 7864 C CA . TYR A 1 968 ? -27.048 -21.831 36.432 1.00 88.56 968 TYR A CA 1
ATOM 7865 C C . TYR A 1 968 ? -27.382 -23.321 36.600 1.00 88.56 968 TYR A C 1
ATOM 7867 O O . TYR A 1 968 ? -27.757 -23.742 37.693 1.00 88.56 968 TYR A O 1
ATOM 7875 N N . GLY A 1 969 ? -27.195 -24.136 35.556 1.00 90.69 969 GLY A N 1
ATOM 7876 C CA . GLY A 1 969 ? -27.506 -25.568 35.574 1.00 90.69 969 GLY A CA 1
ATOM 7877 C C . GLY A 1 969 ? -26.692 -26.350 36.609 1.00 90.69 969 GLY A C 1
ATOM 7878 O O . GLY A 1 969 ? -27.257 -27.142 37.362 1.00 90.69 969 GLY A O 1
ATOM 7879 N N . VAL A 1 970 ? -25.387 -26.076 36.718 1.00 91.69 970 VAL A N 1
ATOM 7880 C CA . VAL A 1 970 ? -24.521 -26.670 37.753 1.00 91.69 970 VAL A CA 1
ATOM 7881 C C . VAL A 1 970 ? -24.916 -26.184 39.150 1.00 91.69 970 VAL A C 1
ATOM 7883 O O . VAL A 1 970 ? -24.946 -26.986 40.082 1.00 91.69 970 VAL A O 1
ATOM 7886 N N . GLY A 1 971 ? -25.283 -24.907 39.304 1.00 87.25 971 GLY A N 1
ATOM 7887 C CA . GLY A 1 971 ? -25.787 -24.361 40.567 1.00 87.25 971 GLY A CA 1
ATOM 7888 C C . GLY A 1 971 ? -27.091 -25.019 41.037 1.00 87.25 971 GLY A C 1
ATOM 7889 O O . GLY A 1 971 ? -27.219 -25.353 42.216 1.00 87.25 971 GLY A O 1
ATOM 7890 N N . VAL A 1 972 ? -28.036 -25.261 40.123 1.00 90.44 972 VAL A N 1
ATOM 7891 C CA . VAL A 1 972 ? -29.288 -25.987 40.403 1.00 90.44 972 VAL A CA 1
ATOM 7892 C C . VAL A 1 972 ? -29.012 -27.458 40.723 1.00 90.44 972 VAL A C 1
ATOM 7894 O O . VAL A 1 972 ? -29.519 -27.972 41.719 1.00 90.44 972 VAL A O 1
ATOM 7897 N N . LEU A 1 973 ? -28.168 -28.141 39.944 1.00 91.12 973 LEU A N 1
ATOM 7898 C CA . LEU A 1 973 ? -27.798 -29.531 40.221 1.00 91.12 973 LEU A CA 1
ATOM 7899 C C . LEU A 1 973 ? -27.166 -29.669 41.614 1.00 91.12 973 LEU A C 1
ATOM 7901 O O . LEU A 1 973 ? -27.609 -30.491 42.414 1.00 91.12 973 LEU A O 1
ATOM 7905 N N . LEU A 1 974 ? -26.192 -28.819 41.946 1.00 88.62 974 LEU A N 1
ATOM 7906 C CA . LEU A 1 974 ? -25.546 -28.827 43.256 1.00 88.62 974 LEU A CA 1
ATOM 7907 C C . LEU A 1 974 ? -26.537 -28.528 44.394 1.00 88.62 974 LEU A C 1
ATOM 7909 O O . LEU A 1 974 ? -26.490 -29.203 45.421 1.00 88.62 974 LEU A O 1
ATOM 7913 N N . SER A 1 975 ? -27.461 -27.574 44.223 1.00 85.94 975 SER A N 1
ATOM 7914 C CA . SER A 1 975 ? -28.451 -27.260 45.263 1.00 85.94 975 SER A CA 1
ATOM 7915 C C . SER A 1 975 ? -29.450 -28.399 45.491 1.00 85.94 975 SER A C 1
ATOM 7917 O O . SER A 1 975 ? -29.771 -28.694 46.642 1.00 85.94 975 SER A O 1
ATOM 7919 N N . THR A 1 976 ? -29.877 -29.109 44.439 1.00 88.44 976 THR A N 1
ATOM 7920 C CA . THR A 1 976 ? -30.730 -30.304 44.592 1.00 88.44 976 THR A CA 1
ATOM 7921 C C . THR A 1 976 ? -29.998 -31.455 45.287 1.00 88.44 976 THR A C 1
ATOM 7923 O O . THR A 1 976 ? -30.571 -32.086 46.174 1.00 88.44 976 THR A O 1
ATOM 7926 N N . LEU A 1 977 ? -28.718 -31.690 44.973 1.00 89.75 977 LEU A N 1
ATOM 7927 C CA . LEU A 1 977 ? -27.891 -32.691 45.660 1.00 89.75 977 LEU A CA 1
ATOM 7928 C C . LEU A 1 977 ? -27.708 -32.364 47.152 1.00 89.75 977 LEU A C 1
ATOM 7930 O O . LEU A 1 977 ? -27.841 -33.257 47.990 1.00 89.75 977 LEU A O 1
ATOM 7934 N N . VAL A 1 978 ? -27.470 -31.093 47.495 1.00 87.19 978 VAL A N 1
ATOM 7935 C CA . VAL A 1 978 ? -27.411 -30.631 48.894 1.00 87.19 978 VAL A CA 1
ATOM 7936 C C . VAL A 1 978 ? -28.759 -30.828 49.591 1.00 87.19 978 VAL A C 1
ATOM 7938 O O . VAL A 1 978 ? -28.787 -31.405 50.674 1.00 87.19 978 VAL A O 1
ATOM 7941 N N . PHE A 1 979 ? -29.878 -30.462 48.959 1.00 86.75 979 PHE A N 1
ATOM 7942 C CA . PHE A 1 979 ? -31.218 -30.674 49.518 1.00 86.75 979 PHE A CA 1
ATOM 7943 C C . PHE A 1 979 ? -31.516 -32.159 49.795 1.00 86.75 979 PHE A C 1
ATOM 7945 O O . PHE A 1 979 ? -32.018 -32.499 50.867 1.00 86.75 979 PHE A O 1
ATOM 7952 N N . PHE A 1 980 ? -31.159 -33.073 48.885 1.00 88.62 980 PHE A N 1
ATOM 7953 C CA . PHE A 1 980 ? -31.306 -34.512 49.134 1.00 88.62 980 PHE A CA 1
ATOM 7954 C C . PHE A 1 980 ? -30.380 -35.019 50.251 1.00 88.62 980 PHE A C 1
ATOM 7956 O O . PHE A 1 980 ? -30.800 -35.868 51.043 1.00 88.62 980 PHE A O 1
ATOM 7963 N N . ALA A 1 981 ? -29.158 -34.489 50.367 1.00 86.06 981 ALA A N 1
ATOM 7964 C CA . ALA A 1 981 ? -28.242 -34.818 51.459 1.00 86.06 981 ALA A CA 1
ATOM 7965 C C . ALA A 1 981 ? -28.755 -34.314 52.822 1.00 86.06 981 ALA A C 1
ATOM 7967 O O . ALA A 1 981 ? -28.721 -35.063 53.802 1.00 86.06 981 ALA A O 1
ATOM 7968 N N . GLU A 1 982 ? -29.299 -33.096 52.883 1.00 88.31 982 GLU A N 1
ATOM 7969 C CA . GLU A 1 982 ? -29.967 -32.535 54.065 1.00 88.31 982 GLU A CA 1
ATOM 7970 C C . GLU A 1 982 ? -31.196 -33.363 54.457 1.00 88.31 982 GLU A C 1
ATOM 7972 O O . GLU A 1 982 ? -31.335 -33.742 55.621 1.00 88.31 982 GLU A O 1
ATOM 7977 N N . LEU A 1 983 ? -32.052 -33.725 53.493 1.00 87.62 983 LEU A N 1
ATOM 7978 C CA . LEU A 1 983 ? -33.234 -34.559 53.726 1.00 87.62 983 LEU A CA 1
ATOM 7979 C C . LEU A 1 983 ? -32.851 -35.957 54.247 1.00 87.62 983 LEU A C 1
ATOM 7981 O O . LEU A 1 983 ? -33.487 -36.478 55.166 1.00 87.62 983 LEU A O 1
ATOM 7985 N N . TRP A 1 984 ? -31.794 -36.563 53.697 1.00 87.88 984 TRP A N 1
ATOM 7986 C CA . TRP A 1 984 ? -31.265 -37.855 54.144 1.00 87.88 984 TRP A CA 1
ATOM 7987 C C . TRP A 1 984 ? -30.665 -37.772 55.552 1.00 87.88 984 TRP A C 1
ATOM 7989 O O . TRP A 1 984 ? -30.981 -38.607 56.405 1.00 87.88 984 TRP A O 1
ATOM 7999 N N . TYR A 1 985 ? -29.862 -36.740 55.828 1.00 88.25 985 TYR A N 1
ATOM 8000 C CA . TYR A 1 985 ? -29.288 -36.489 57.149 1.00 88.25 985 TYR A CA 1
ATOM 8001 C C . TYR A 1 985 ? -30.377 -36.225 58.196 1.00 88.25 985 TYR A C 1
ATOM 8003 O O . TYR A 1 985 ? -30.360 -36.836 59.265 1.00 88.25 985 TYR A O 1
ATOM 8011 N N . HIS A 1 986 ? -31.378 -35.403 57.872 1.00 84.38 986 HIS A N 1
ATOM 8012 C CA . HIS A 1 986 ? -32.520 -35.137 58.742 1.00 84.38 986 HIS A CA 1
ATOM 8013 C C . HIS A 1 986 ? -33.323 -36.416 59.011 1.00 84.38 986 HI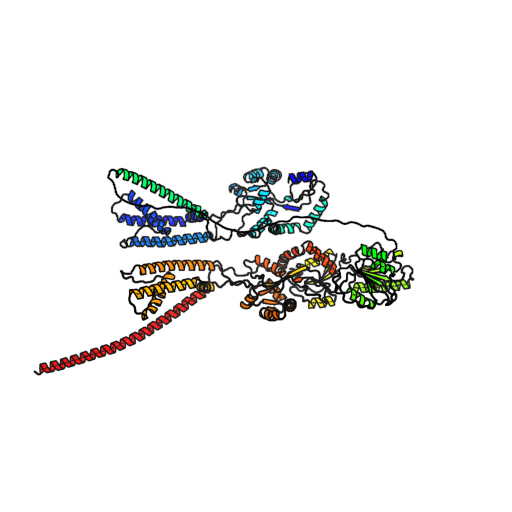S A C 1
ATOM 8015 O O . HIS A 1 986 ? -33.549 -36.748 60.170 1.00 84.38 986 HIS A O 1
ATOM 8021 N N . LYS A 1 987 ? -33.639 -37.215 57.980 1.00 86.25 987 LYS A N 1
ATOM 8022 C CA . LYS A 1 987 ? -34.334 -38.510 58.123 1.00 86.25 987 LYS A CA 1
ATOM 8023 C C . LYS A 1 987 ? -33.535 -39.528 58.950 1.00 86.25 987 LYS A C 1
ATOM 8025 O O . LYS A 1 987 ? -34.134 -40.359 59.634 1.00 86.25 987 LYS A O 1
ATOM 8030 N N . ARG A 1 988 ? -32.197 -39.475 58.916 1.00 84.06 988 ARG A N 1
ATOM 8031 C CA . ARG A 1 988 ? -31.306 -40.295 59.757 1.00 84.06 988 ARG A CA 1
ATOM 8032 C C . ARG A 1 988 ? -31.267 -39.789 61.204 1.00 84.06 988 ARG A C 1
ATOM 8034 O O . ARG A 1 988 ? -31.353 -40.602 62.120 1.00 84.06 988 ARG A O 1
ATOM 8041 N N . SER A 1 989 ? -31.217 -38.473 61.402 1.00 78.81 989 SER A N 1
ATOM 8042 C CA . SER A 1 989 ? -31.255 -37.812 62.712 1.00 78.81 989 SER A CA 1
ATOM 8043 C C . SER A 1 989 ? -32.587 -38.046 63.433 1.00 78.81 989 SER A C 1
ATOM 8045 O O . SER A 1 989 ? -32.600 -38.573 64.542 1.00 78.81 989 SER A O 1
ATOM 8047 N N . THR A 1 990 ? -33.727 -37.803 62.776 1.00 78.06 990 THR A N 1
ATOM 8048 C CA . THR A 1 990 ? -35.057 -38.043 63.360 1.00 78.06 990 THR A CA 1
ATOM 8049 C C . THR A 1 990 ? -35.313 -39.520 63.650 1.00 78.06 990 THR A C 1
ATOM 8051 O O . THR A 1 990 ? -36.020 -39.832 64.601 1.00 78.06 990 THR A O 1
ATOM 8054 N N . LYS A 1 991 ? -34.733 -40.451 62.873 1.00 79.38 991 LYS A N 1
ATOM 8055 C CA . LYS A 1 991 ? -34.762 -41.887 63.205 1.00 79.38 991 LYS A CA 1
ATOM 8056 C C . LYS A 1 991 ? -33.927 -42.234 64.443 1.00 79.38 991 LYS A C 1
ATOM 8058 O O . LYS A 1 991 ? -34.290 -43.182 65.130 1.00 79.38 991 LYS A O 1
ATOM 8063 N N . LYS A 1 992 ? -32.839 -41.507 64.720 1.00 77.38 992 LYS A N 1
ATOM 8064 C CA . LYS A 1 992 ? -32.035 -41.682 65.940 1.00 77.38 992 LYS A CA 1
ATOM 8065 C C . LYS A 1 992 ? -32.777 -41.115 67.153 1.00 77.38 992 LYS A C 1
ATOM 8067 O O . LYS A 1 992 ? -33.079 -41.878 68.059 1.00 77.38 992 LYS A O 1
ATOM 8072 N N . ALA A 1 993 ? -33.224 -39.861 67.075 1.00 74.50 993 ALA A N 1
ATOM 8073 C CA . ALA A 1 993 ? -33.992 -39.212 68.138 1.00 74.50 993 ALA A CA 1
ATOM 8074 C C . ALA A 1 993 ? -35.286 -39.971 68.496 1.00 74.50 993 ALA A C 1
ATOM 8076 O O . ALA A 1 993 ? -35.600 -40.126 69.668 1.00 74.50 993 ALA A O 1
ATOM 8077 N N . LYS A 1 994 ? -36.014 -40.521 67.508 1.00 74.81 994 LYS A N 1
ATOM 8078 C CA . LYS A 1 994 ? -37.197 -41.361 67.781 1.00 74.81 994 LYS A CA 1
ATOM 8079 C C . LYS A 1 994 ? -36.881 -42.711 68.431 1.00 74.81 994 LYS A C 1
ATOM 8081 O O . LYS A 1 994 ? -37.768 -43.258 69.070 1.00 74.81 994 LYS A O 1
ATOM 8086 N N . ARG A 1 995 ? -35.670 -43.259 68.266 1.00 72.81 995 ARG A N 1
ATOM 8087 C CA . ARG A 1 995 ? -35.233 -44.445 69.024 1.00 72.81 995 ARG A CA 1
ATOM 8088 C C . ARG A 1 995 ? -34.897 -44.059 70.454 1.00 72.81 995 ARG A C 1
ATOM 8090 O O . ARG A 1 995 ? -35.499 -44.598 71.366 1.00 72.81 995 ARG A O 1
ATOM 8097 N N . GLU A 1 996 ? -34.060 -43.038 70.619 1.00 74.88 996 GLU A N 1
ATOM 8098 C CA . GLU A 1 996 ? -33.646 -42.511 71.925 1.00 74.88 996 GLU A CA 1
ATOM 8099 C C . GLU A 1 996 ? -34.856 -42.121 72.793 1.00 74.88 996 GLU A C 1
ATOM 8101 O O . GLU A 1 996 ? -34.897 -42.458 73.971 1.00 74.88 996 GLU A O 1
ATOM 8106 N N . GLN A 1 997 ? -35.889 -41.512 72.197 1.00 71.94 997 GLN A N 1
ATOM 8107 C CA . GLN A 1 997 ? -37.130 -41.150 72.890 1.00 71.94 997 GLN A CA 1
ATOM 8108 C C . GLN A 1 997 ? -38.095 -42.337 73.116 1.00 71.94 997 GLN A C 1
ATOM 8110 O O . GLN A 1 997 ? -38.873 -42.303 74.065 1.00 71.94 997 GLN A O 1
ATOM 8115 N N . SER A 1 998 ? -38.047 -43.402 72.301 1.00 71.50 998 SER A N 1
ATOM 8116 C CA . SER A 1 998 ? -38.775 -44.658 72.591 1.00 71.50 998 SER A CA 1
ATOM 8117 C C . SER A 1 998 ? -38.133 -45.373 73.779 1.00 71.50 998 SER A C 1
ATOM 8119 O O . SER A 1 998 ? -38.807 -45.689 74.752 1.00 71.50 998 SER A O 1
ATOM 8121 N N . GLU A 1 999 ? -36.804 -45.502 73.744 1.00 74.44 999 GLU A N 1
ATOM 8122 C CA . GLU A 1 999 ? -35.972 -46.063 74.811 1.00 74.44 999 GLU A CA 1
ATOM 8123 C C . GLU A 1 999 ? -36.068 -45.251 76.118 1.00 74.44 999 GLU A C 1
ATOM 8125 O O . GLU A 1 999 ? -35.726 -45.759 77.183 1.00 74.44 999 GLU A O 1
ATOM 8130 N N . GLU A 1 1000 ? -36.479 -43.981 76.074 1.00 74.94 1000 GLU A N 1
ATOM 8131 C CA . GLU A 1 1000 ? -36.751 -43.144 77.251 1.00 74.94 1000 GLU A CA 1
ATOM 8132 C C . GLU A 1 1000 ? -38.195 -43.305 77.759 1.00 74.94 1000 GLU A C 1
ATOM 8134 O O . GLU A 1 1000 ? -38.388 -43.542 78.952 1.00 74.94 1000 GLU A O 1
ATOM 8139 N N . ASN A 1 1001 ? -39.197 -43.289 76.872 1.00 72.19 1001 ASN A N 1
ATOM 8140 C CA . ASN A 1 1001 ? -40.598 -43.530 77.240 1.00 72.19 1001 ASN A CA 1
ATOM 8141 C C . ASN A 1 1001 ? -40.813 -44.927 77.851 1.00 72.19 1001 ASN A C 1
ATOM 8143 O O . ASN A 1 1001 ? -41.461 -45.037 78.891 1.00 72.19 1001 ASN A O 1
ATOM 8147 N N . GLU A 1 1002 ? -40.222 -45.976 77.268 1.00 75.75 1002 GLU A N 1
ATOM 8148 C CA . GLU A 1 1002 ? -40.277 -47.349 77.798 1.00 75.75 1002 GLU A CA 1
ATOM 8149 C C . GLU A 1 1002 ? -39.710 -47.427 79.226 1.00 75.75 1002 GLU A C 1
ATOM 8151 O O . GLU A 1 1002 ? -40.262 -48.115 80.085 1.00 75.75 1002 GLU A O 1
ATOM 8156 N N . ARG A 1 1003 ? -38.652 -46.658 79.531 1.00 73.19 1003 ARG A N 1
ATOM 8157 C CA . ARG A 1 1003 ? -38.117 -46.549 80.899 1.00 73.19 1003 ARG A CA 1
ATOM 8158 C C . ARG A 1 1003 ? -39.094 -45.851 81.848 1.00 73.19 1003 ARG A C 1
ATOM 8160 O O . ARG A 1 1003 ? -39.231 -46.302 82.983 1.00 73.19 1003 ARG A O 1
ATOM 8167 N N . VAL A 1 1004 ? -39.777 -44.789 81.419 1.00 73.62 1004 VAL A N 1
ATOM 8168 C CA . VAL A 1 1004 ? -40.768 -44.079 82.254 1.00 73.62 1004 VAL A CA 1
ATOM 8169 C C . VAL A 1 1004 ? -41.981 -44.966 82.559 1.00 73.62 1004 VAL A C 1
ATOM 8171 O O . VAL A 1 1004 ? -42.385 -45.062 83.718 1.00 73.62 1004 VAL A O 1
ATOM 8174 N N . GLU A 1 1005 ? -42.515 -45.678 81.566 1.00 74.06 1005 GLU A N 1
ATOM 8175 C CA . GLU A 1 1005 ? -43.662 -46.582 81.743 1.00 74.06 1005 GLU A CA 1
ATOM 8176 C C . GLU A 1 1005 ? -43.324 -47.759 82.681 1.00 74.06 1005 GLU A C 1
ATOM 8178 O O . GLU A 1 1005 ? -44.096 -48.082 83.591 1.00 74.06 1005 GLU A O 1
ATO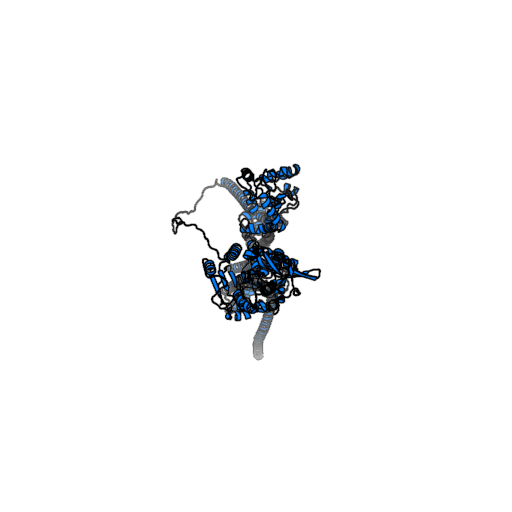M 8183 N N . GLN A 1 1006 ? -42.111 -48.316 82.566 1.00 72.38 1006 GLN A N 1
ATOM 8184 C CA . GLN A 1 1006 ? -41.569 -49.306 83.505 1.00 72.38 1006 GLN A CA 1
ATOM 8185 C C . GLN A 1 1006 ? -41.513 -48.764 84.953 1.00 72.38 1006 GLN A C 1
ATOM 8187 O O . GLN A 1 1006 ? -41.787 -49.501 85.905 1.00 72.38 1006 GLN A O 1
ATOM 8192 N N . TYR A 1 1007 ? -41.176 -47.484 85.154 1.00 70.75 1007 TYR A N 1
ATOM 8193 C CA . TYR A 1 1007 ? -41.177 -46.851 86.481 1.00 70.75 1007 TYR A CA 1
ATOM 8194 C C . TYR A 1 1007 ? -42.596 -46.642 87.037 1.00 70.75 1007 TYR A C 1
ATOM 8196 O O . TYR A 1 1007 ? -42.822 -46.914 88.221 1.00 70.75 1007 TYR A O 1
ATOM 8204 N N . GLU A 1 1008 ? -43.565 -46.220 86.218 1.00 69.69 1008 GLU A N 1
ATOM 8205 C CA . GLU A 1 1008 ? -44.954 -46.061 86.672 1.00 69.69 1008 GLU A CA 1
ATOM 8206 C C . GLU A 1 1008 ? -45.608 -47.396 87.042 1.00 69.69 1008 GLU A C 1
ATOM 8208 O O . GLU A 1 1008 ? -46.246 -47.488 88.094 1.00 69.69 1008 GLU A O 1
ATOM 8213 N N . LEU A 1 1009 ? -45.407 -48.451 86.245 1.00 71.81 1009 LEU A N 1
ATOM 8214 C CA . LEU A 1 1009 ? -45.911 -49.796 86.546 1.00 71.81 1009 LEU A CA 1
ATOM 8215 C C . LEU A 1 1009 ? -45.380 -50.315 87.890 1.00 71.81 1009 LEU A C 1
ATOM 8217 O O . LEU A 1 1009 ? -46.153 -50.812 88.715 1.00 71.81 1009 LEU A O 1
ATOM 8221 N N . ASN A 1 1010 ? -44.085 -50.118 88.156 1.00 70.06 1010 ASN A N 1
ATOM 8222 C CA . ASN A 1 1010 ? -43.477 -50.442 89.446 1.00 70.06 1010 ASN A CA 1
ATOM 8223 C C . ASN A 1 1010 ? -44.083 -49.614 90.597 1.00 70.06 1010 ASN A C 1
ATOM 8225 O O . ASN A 1 1010 ? -44.381 -50.167 91.659 1.00 70.06 1010 ASN A O 1
ATOM 8229 N N . MET A 1 1011 ? -44.343 -48.316 90.398 1.00 65.94 1011 MET A N 1
ATOM 8230 C CA . MET A 1 1011 ? -44.981 -47.474 91.421 1.00 65.94 1011 MET A CA 1
ATOM 8231 C C . MET A 1 1011 ? -46.447 -47.873 91.678 1.00 65.94 1011 MET A C 1
ATOM 8233 O O . MET A 1 1011 ? -46.889 -47.885 92.830 1.00 65.94 1011 MET A O 1
ATOM 8237 N N . GLN A 1 1012 ? -47.204 -48.252 90.643 1.00 65.00 1012 GLN A N 1
ATOM 8238 C CA . GLN A 1 1012 ? -48.567 -48.769 90.795 1.00 65.00 1012 GLN A CA 1
ATOM 8239 C C . GLN A 1 1012 ? -48.591 -50.120 91.521 1.00 65.00 1012 GLN A C 1
ATOM 8241 O O . GLN A 1 1012 ? -49.447 -50.327 92.385 1.00 65.00 1012 GLN A O 1
ATOM 8246 N N . ALA A 1 1013 ? -47.643 -51.017 91.233 1.00 63.56 1013 ALA A N 1
ATOM 8247 C CA . ALA A 1 1013 ? -47.475 -52.261 91.982 1.00 63.56 1013 ALA A CA 1
ATOM 8248 C C . ALA A 1 1013 ? -47.198 -51.976 93.469 1.00 63.56 1013 ALA A C 1
ATOM 8250 O O . ALA A 1 1013 ? -47.870 -52.540 94.335 1.00 63.56 1013 ALA A O 1
ATOM 8251 N N . PHE A 1 1014 ? -46.309 -51.024 93.770 1.00 64.25 1014 PHE A N 1
ATOM 8252 C CA . PHE A 1 1014 ? -46.017 -50.591 95.141 1.00 64.25 1014 PHE A CA 1
ATOM 8253 C C . PHE A 1 1014 ? -47.263 -50.050 95.863 1.00 64.25 1014 PHE A C 1
ATOM 8255 O O . PHE A 1 1014 ? -47.547 -50.455 96.991 1.00 64.25 1014 PHE A O 1
ATOM 8262 N N . ARG A 1 1015 ? -48.073 -49.209 95.197 1.00 59.72 1015 ARG A N 1
ATOM 8263 C CA . ARG A 1 1015 ? -49.356 -48.722 95.747 1.00 59.72 1015 ARG A CA 1
ATOM 8264 C C . ARG A 1 1015 ? -50.350 -49.858 96.004 1.00 59.72 1015 ARG A C 1
ATOM 8266 O O . ARG A 1 1015 ? -50.995 -49.860 97.048 1.00 59.72 1015 ARG A O 1
ATOM 8273 N N . ARG A 1 1016 ? -50.455 -50.851 95.110 1.00 60.38 1016 ARG A N 1
ATOM 8274 C CA . ARG A 1 1016 ? -51.331 -52.027 95.305 1.00 60.38 1016 ARG A CA 1
ATOM 8275 C C . ARG A 1 1016 ? -50.866 -52.928 96.456 1.00 60.38 1016 ARG A C 1
ATOM 8277 O O . ARG A 1 1016 ? -51.710 -53.516 97.126 1.00 60.38 1016 ARG A O 1
ATOM 8284 N N . VAL A 1 1017 ? -49.559 -53.021 96.714 1.00 61.56 1017 VAL A N 1
ATOM 8285 C CA . VAL A 1 1017 ? -49.008 -53.728 97.886 1.00 61.56 1017 VAL A CA 1
ATOM 8286 C C . VAL A 1 1017 ? -49.278 -52.953 99.180 1.00 61.56 1017 VAL A C 1
ATOM 8288 O O . VAL A 1 1017 ? -49.698 -53.561 100.161 1.00 61.56 1017 VAL A O 1
ATOM 8291 N N . ALA A 1 1018 ? -49.123 -51.625 99.177 1.00 57.38 1018 ALA A N 1
ATOM 8292 C CA . ALA A 1 1018 ? -49.446 -50.778 100.329 1.00 57.38 1018 ALA A CA 1
ATOM 8293 C C . ALA A 1 1018 ? -50.942 -50.842 100.698 1.00 57.38 1018 ALA A C 1
ATOM 8295 O O . ALA A 1 1018 ? -51.280 -51.103 101.853 1.00 57.38 1018 ALA A O 1
ATOM 8296 N N . LEU A 1 1019 ? -51.840 -50.714 99.713 1.00 54.91 1019 LEU A N 1
ATOM 8297 C CA . LEU A 1 1019 ? -53.290 -50.793 99.938 1.00 54.91 1019 LEU A CA 1
ATOM 8298 C C . LEU A 1 1019 ? -53.733 -52.178 100.452 1.00 54.91 1019 LEU A C 1
ATOM 8300 O O . LEU A 1 1019 ? -54.684 -52.280 101.216 1.00 54.91 1019 LEU A O 1
ATOM 8304 N N . ARG A 1 1020 ? -53.023 -53.251 100.068 1.00 55.28 1020 ARG A N 1
ATOM 8305 C CA . ARG A 1 1020 ? -53.248 -54.619 100.573 1.00 55.28 1020 ARG A CA 1
ATOM 8306 C C . ARG A 1 1020 ? -52.711 -54.871 101.990 1.00 55.28 1020 ARG A C 1
ATOM 8308 O O . ARG A 1 1020 ? -53.013 -55.929 102.538 1.00 55.28 1020 ARG A O 1
ATOM 8315 N N . ARG A 1 1021 ? -51.943 -53.941 102.575 1.00 53.62 1021 ARG A N 1
ATOM 8316 C CA . ARG A 1 1021 ? -51.640 -53.919 104.019 1.00 53.62 1021 ARG A CA 1
ATOM 8317 C C . ARG A 1 1021 ? -52.708 -53.144 104.796 1.00 53.62 1021 ARG A C 1
ATOM 8319 O O . ARG A 1 1021 ? -53.297 -53.714 105.699 1.00 53.62 1021 ARG A O 1
ATOM 8326 N N . GLN A 1 1022 ? -53.085 -51.944 104.341 1.00 53.59 1022 GLN A N 1
ATOM 8327 C CA . GLN A 1 1022 ? -54.161 -51.131 104.953 1.00 53.59 1022 GLN A CA 1
ATOM 8328 C C . GLN A 1 1022 ? -55.590 -51.723 104.870 1.00 53.59 1022 GLN A C 1
ATOM 8330 O O . GLN A 1 1022 ? -56.544 -51.072 105.278 1.00 53.59 1022 GLN A O 1
ATOM 8335 N N . LEU A 1 1023 ? -55.756 -52.920 104.300 1.00 54.28 1023 LEU A N 1
ATOM 8336 C CA . LEU A 1 1023 ? -57.008 -53.693 104.272 1.00 54.28 1023 LEU A CA 1
ATOM 8337 C C . LEU A 1 1023 ? -56.831 -55.070 104.947 1.00 54.28 1023 LEU A C 1
ATOM 8339 O O . LEU A 1 1023 ? -57.506 -56.039 104.593 1.00 54.28 1023 LEU A O 1
ATOM 8343 N N . ARG A 1 1024 ? -55.847 -55.183 105.843 1.00 51.09 1024 ARG A N 1
ATOM 8344 C CA . ARG A 1 1024 ? -55.483 -56.407 106.575 1.00 51.09 1024 ARG A CA 1
ATOM 8345 C C . ARG A 1 1024 ? -55.105 -56.124 108.035 1.00 51.09 1024 ARG A C 1
ATOM 8347 O O . ARG A 1 1024 ? -55.269 -57.026 108.852 1.00 51.09 1024 ARG A O 1
ATOM 8354 N N . ASP A 1 1025 ? -54.635 -54.911 108.313 1.00 47.41 1025 ASP A N 1
ATOM 8355 C CA . ASP A 1 1025 ? -54.616 -54.284 109.640 1.00 47.41 1025 ASP A CA 1
ATOM 8356 C C . ASP A 1 1025 ? -55.927 -53.499 109.873 1.00 47.41 1025 ASP A C 1
ATOM 8358 O O . ASP A 1 1025 ? -56.413 -53.495 111.025 1.00 47.41 1025 ASP A O 1
#

Organism: Ceratitis capitata (NCBI:txid7213)

Foldseek 3Di:
DVVVLVCLQVVNFFFDPDKDLDPPRQFAWFAFQDWWFKFKKAFFFDFDFLLCVVVVVLVDPNVVVVVVVLLVLLVVLLCVVVVVPPDDDPVVSVVSSVCCSPQQQVCLLCPHDRPDPDPPPDDPVNVVSSVVSNVNNVVNVVVSVVSSVVCLVPTHGDDDDQAPVSLLVVLAAEEDEPVVLVCLVVPDDPVVNVSVVVRYDYDPHPVVLLLCVLVVDNSHMYIDIVLVVVLLVVLQVLAPHRGIDTHPNGGSGGTRTMIITGRHVRPCRVVNNVVSVVCVVVVVSVVVSNCVNVVCCVVVSHPPPPPYCPSDPPDDDPVSCVVVVVVVVVVVVVVVVVVVVVVVVVVVVVVVVVVDDDDDDDDDDDDDDDDYDDDDDDDDDDDDDDDDDDDDDDDDDDDDDDDDDPVCVVVVLLCVVPNAAEEEEEAQAQDPDRPDDPVRVVVCVPRHHYHYDYLPDQDDPPPDPDPGQYEYEYEHDLDDDCVSCVSVCNVCQQPLAHAYEYEYADDQVPDDPVSNVSVVVVVVVNQVVCLVLSNQRYKYDYPCCVVVQWIKHWQPPPHIDIDIGGPPDRSGDPSQQARQAAEQEEAEQCDPPAWAWFQDPVRDIDIDHNLCVLVCCSQVRSNYHYYYQDDHDGLAGDDPVNVLVCLVVVNHFFYSYKDFCLDDDPRFDWAAFLFFKFWFKKAFFFDFDFLLCVVVVCCVDVLVVVVVVQLQVLLVVVLVCCCVPVVDDPVCSVVSSVCCSPQPQVCLLCVHDHDDDDDPDDDPVVVVSSVVSNVNSVVSVVVVVVSSVVCVVVTHGDDDDAEPVVLVVVQAAEEDEPSRLVCLVSQDDPVVNVVVVSRYDYDDGPSVLSLCLQLLPLPHMYIDMPLVVVLLVVLQVLPPHRGIDTHPHGTSGTGRGMTIIGNSSRSCRVVSNVSSVVCVVVVVSVVSSVCSSVVCVVSVVHDNDNCPPDPPPPDDDPVSCVVVVVVVVVVVVVVVVVVVVVVVVVVVVVVVVVVVVVVVVVVVVVVVVVVVVVVVVVVVVVVVD

Sequence (1025 aa):
MGVSVALLQNNTIDIIMGASSNRTYDVGYSAVLLQLDWIFMLPVPPQIPDSELLLYLLNSVLGLFLLIFLFVFAFVLTWQNLHLRRSCSVRLSLHFFCWILINVVLRSVIGQPSCTRVRVSAKFLKRFLHILLLFSGIFMSTLISASLQSCLTSPLRRPRINTFPDLIKSSISVKISPGGFSLLDGLISKRYVRDLKKVLIVNTSIDELQRQRTNMDPHYGYTLFSNLWSVLARYQANLPQPLFYVSDEIYVTKGMPMTIPMQKNSIYENALSLMINQFHSVGLIELWHRQMYDDMVEARKLNATYQGQQPRNGIFDLEDFYWLWCVYGVGVTISILVFFAEIWHHRRAMKERDGARRPGVACLSIEKGEYECTAMLTKANILLICNLQLLFAYPASNWTVPGVSNVSFIVDKINAERRINAFVIINAYDTSESCLSDEDVRRLSANTTVKLLRPSSKCSNSSGDDNRELLLIRCIPENFKPELFEAMIGCSARKRDIRMLFIWNSEYATATMQSRLKLDKQQKLIFEYCAKMNLLNVIGIYRDYLSEGHFYTFSYFPDFHLERKPLSEDCFPDRISDLKGTAIRCIPDQIHPWSIVWADHNENVQIGGFLTKLLQQFATRNNGTLTFPVTVVPNRFVDIQSWLSLFENNTIDMVCGIIGLLGVNPYLDESATIFPVDWIIMLPIPQRMADSEVYLYMLNSALGLFLLILLFVFSFVLTLESLLLQRHTKREGCLLFISFLTNTVLRGVIGQPSSLRFPHSVRLLKRFLYITLFVSGIFMSTFISASLQSYLTSSLRYPRINSFAELRRAGMKVKISRYEYTLLPAYFEPKTLKWLERVFTVVPSFDELQNQRINLKNRFATTIISPLWSVVSRYQSNLPQPAFYTSKNIYISKGIPMAVPMQKHSIYKKSLNKMIYNAHSVGLTQLWSNQVYDDMLAAKKLNTTVNLVSRRKEQLELRDLYWLWWLYGVGVLLSTLVFFAELWYHKRSTKKAKREQSEENERVEQYELNMQAFRRVALRRQLRD

Solvent-accessible surface area (backbone atoms only — not comparable to full-atom values): 58989 Å² total; per-residue (Å²): 101,74,69,57,52,52,36,22,70,65,71,74,42,66,64,52,97,55,74,42,66,76,77,91,56,95,52,25,67,37,52,74,75,48,70,37,33,34,33,40,42,35,45,49,56,60,62,69,53,71,39,50,46,61,55,54,51,43,74,33,76,64,28,54,51,52,53,54,52,48,52,53,54,18,51,55,55,34,50,62,58,46,76,73,44,98,73,78,57,70,72,56,54,51,51,48,35,56,50,39,28,54,50,39,42,49,27,19,43,74,62,43,89,44,83,72,83,77,58,90,86,55,60,65,70,63,56,50,53,55,52,50,36,46,54,48,4,53,48,49,48,52,49,52,50,50,53,50,52,50,42,74,75,55,72,57,65,56,79,82,74,61,50,64,71,50,44,69,71,64,71,60,43,24,41,37,40,56,81,54,62,66,44,43,77,77,73,48,59,76,65,61,49,58,59,50,61,74,41,51,44,73,41,95,45,61,68,60,53,49,50,43,59,63,66,60,56,64,88,37,24,34,61,48,45,46,73,59,46,58,35,52,49,60,51,33,72,74,40,96,64,60,60,57,46,70,38,98,77,38,64,79,53,73,69,45,50,24,20,37,45,27,18,62,86,41,90,53,46,65,59,54,24,51,49,49,52,49,34,54,78,72,42,49,56,60,51,49,61,68,42,46,45,61,52,35,31,75,70,66,63,37,66,78,81,56,74,55,86,54,87,67,70,94,70,83,58,80,68,48,41,43,57,60,52,51,54,49,50,54,54,48,51,52,50,51,53,50,50,50,49,50,50,50,52,49,52,51,57,37,68,75,46,68,86,55,84,85,89,81,93,90,88,89,90,91,83,90,86,93,89,87,87,90,82,90,88,84,90,80,84,90,87,83,92,86,83,88,89,85,92,87,90,85,88,89,82,88,82,87,85,88,88,83,56,93,63,47,66,62,50,55,50,50,33,69,77,46,65,62,50,28,40,38,39,32,24,54,45,90,60,94,68,54,90,56,52,75,64,51,53,49,60,57,41,73,88,26,55,66,44,84,42,51,54,85,52,74,61,75,87,76,88,66,94,70,90,55,44,46,40,37,39,38,37,50,50,100,81,71,60,75,76,62,48,52,47,56,46,60,63,36,68,91,48,54,81,47,36,36,42,36,39,35,82,52,53,64,90,83,45,54,72,73,56,45,57,51,50,53,53,52,51,48,56,52,53,54,49,32,54,78,65,42,40,77,35,46,36,36,40,44,66,44,28,82,81,72,43,40,39,36,38,61,44,69,59,71,58,77,44,81,39,81,43,51,70,88,54,78,82,74,68,71,69,72,59,53,25,72,57,39,70,49,30,33,48,60,28,50,52,68,53,39,14,38,51,35,63,47,99,84,64,49,75,44,79,35,35,42,45,38,51,55,51,46,51,52,20,57,71,17,42,22,34,76,41,60,84,60,89,80,61,65,81,51,66,55,55,69,75,61,52,50,57,33,38,73,65,69,62,35,52,35,40,36,38,78,41,66,75,84,65,88,60,93,79,46,32,71,41,58,72,75,50,67,36,36,34,32,44,40,34,40,51,56,56,64,60,56,74,33,50,51,61,55,52,47,49,73,33,75,61,30,52,50,51,52,50,52,45,50,52,56,16,50,52,54,35,52,51,48,42,75,72,67,71,59,57,82,86,49,49,62,60,48,29,55,46,37,29,59,57,44,39,49,26,25,40,73,65,44,92,58,94,76,85,78,65,96,82,69,60,69,68,64,57,48,52,53,51,52,40,45,54,50,6,53,51,49,49,51,52,51,50,54,52,50,52,48,45,75,68,55,72,54,56,55,79,80,70,59,39,70,67,48,37,58,73,68,67,55,50,30,40,38,29,44,70,62,55,72,49,46,72,83,71,44,58,77,77,56,46,72,56,47,62,77,37,47,43,77,34,85,46,58,48,64,52,54,51,47,67,68,65,60,63,63,84,53,26,29,63,44,42,45,71,41,47,53,39,53,48,62,56,30,70,77,38,103,64,61,51,59,46,70,37,98,68,40,63,75,47,70,63,46,41,24,17,40,43,28,25,58,69,44,77,55,48,66,60,52,30,55,47,51,55,50,32,53,77,72,42,49,58,59,53,40,60,66,43,34,50,58,50,36,45,74,62,61,67,50,70,93,79,71,80,76,87,66,77,74,70,96,63,89,54,81,70,42,43,46,60,59,52,49,55,50,51,52,51,51,53,53,49,52,54,49,51,52,50,50,53,51,50,48,58,51,49,54,54,46,54,55,46,58,51,46,66,46,49,56,52,52,53,56,50,50,53,52,50,52,52,51,51,55,55,51,54,60,44,77,74,72,116

Nearest PDB structures (foldseek):
  7tnn-assembly1_D  TM=6.080E-01  e=2.714E-10  Rattus norvegicus
  7tnj-assembly1_B  TM=6.553E-01  e=9.813E-10  Rattus norvegicus
  7tnp-assembly1_B  TM=5.944E-01  e=2.438E-10  Rattus norvegicus
  6dlz-assembly1_B  TM=4.619E-01  e=7.504E-12  Rattus norvegicus
  7tnn-assembly1_C  TM=5.072E-01  e=6.393E-10  Rattus norvegicus

InterPro domains:
  IPR052192 Ionotropic receptor [PTHR42643] (534-1002)

Radius of gyration: 49.81 Å; Cα contacts (8 Å, |Δi|>4): 1153; chains: 1; bounding box: 110×105×171 Å

pLDDT: mean 75.26, std 15.47, range [21.69, 92.94]